Protein AF-Q4W573-F1 (afdb_monomer_lite)

Secondary structure (DSSP, 8-state):
--EEEE---TT-HHHHHHHHHHTT--TTT-EEEE-S--SSSSTTHHHHHHHHHHTTTTEEE---HHHHHHHHHHTTSSPPPTT---HHHHTSTTHHHHHHHHHTS-SEEEETTEEEESS---TT--HHHHHHHHHHHHHHHHSTTHHHHHHHH--S---S--TT--HHHHHHHHHHHHHH--EEETT-PEESS--S-GGG--TTEEEGGG-SS-TTS-STT-EEE-----S---PPP--------------------------HHHHHHHHHHHHHH--TTHHHHHHHHHHHHHHHHHHHHHTHHHHHHHHHHT-S-HHHHHHHHHHHHHHHHHHHHHHGGG--PPPHHHHHHHHHHHHHHHHHHHHHHHHHH-TT--HHHHHHHHHHHHTT------S--TTS-HHHHHHHHHHHHHHHHHHHHHHHHHHHHH--TTHHHHHHHSTT--TTS-SHHHHHHHHHHHHHHHHHHHHHHHHHHHHTT--HHHHHHHHHHHHHT----SSTTGGGGG--HHHHHHHHHHHHHHHS-HHHHHHHHHHT-THHHHHSHHHHHHHHHHHHHHHHHHHHHHHTTSSS-HHHHHHHHHHHHHHHHTT----SS-GGGS-HHHHHHHHHHHHHSSPTTSS--SS-HHHHHHHHHHHHHHHHHHH-TT-----EETTEEPPHHHHHHHHHHHHHHHHHHHHHHHHHHHTT--HHHHHHHHHHHHHT----SGGGSTT--STTS-HHHHHHHHHHHHHHHTTTHHHHGGGSHHHH--

InterPro domains:
  IPR003445 Cation transporter [PF02386] (343-764)
  IPR004617 Bis(5'-nucleosyl)-tetraphosphatase, symmetrical [TIGR00668] (1-213)
  IPR004617 Bis(5'-nucleosyl)-tetraphosphatase, symmetrical [cd07422] (3-218)
  IPR004843 Calcineurin-like, phosphoesterase domain [PF00149] (5-152)
  IPR029052 Metallo-dependent phosphatase-like [G3DSA:3.60.21.10] (1-255)
  IPR029052 Metallo-dependent phosphatase-like [SSF56300] (1-209)

Organism: Neisseria meningitidis serogroup B (strain ATCC BAA-335 / MC58) (NCBI:txid122586)

Sequence (766 aa):
MAHYAIGDIQGCFDELTALLGKIGFNHGTDTLWLTGDIVNRGPKSLETLQFCIRHENSVQIVLGNHDLHLLAVGCGEGAPKRSDTIEPILKHPDGKKMLDWLRAQPLLIREGSRVMVHAGILPQWRITKAESLAREAEAELRGKKYVKFFSKMYGNKPAAWDEGLKGYARLRFIVNAFTRMRALTFKNELDFDYKSTVKKMPPYLRPWFKAPDRQNLDAHHLRTLVLAGLHECRQRHLAGHRRAVGRTADRRQPRNGRNYPSPSRRRHRLEKLRKITDRPTMHKILPIAHVLSRLGMLFSFILLIPAALSYAFSDGAYTAFATTATVTLSGSCIVRLATLRFRRELRPRDGFTLVLMLWLAFAAMAAMPMYLYFPNMGFTDAFFESMSGLTTTGATVIPHVDGLAPSVNFWRHMLNWLGGMGIIVLAVAILPMLGVGGTQLFKAEIPGIDKESKMSPRISQVAKKLWFGYTLITILAAACLHFAGMGWFDAVCHAMATLSLGGFSTHDASIAYYNSPLIEAVIIVFTIVGGINFANHFAALNSRSLKTYWKDEECRTMLLLLSGSILAAALYLWHTGYYAGFTESLRYTAFNFVSIGLANGLANTDFAQWPLLISLWMFFLANILANSGSTGGGIKTIRALVLFKFSLREMMVLLHPKAVRTVKISGKAIPDRLALTVMSFIFIYFMTVVLFSFLLMASGMEFTTAFTAVIACITNAGPGLGEVGPAGNYAGLDVMQKWICVTAMLLGRLEIFTVFILFTPAYWKK

Structure (mmCIF, N/CA/C/O backbone):
data_AF-Q4W573-F1
#
_entry.id   AF-Q4W573-F1
#
loop_
_atom_site.group_PDB
_atom_site.id
_atom_site.type_symbol
_atom_site.label_atom_id
_atom_site.label_alt_id
_atom_site.label_comp_id
_atom_site.label_asym_id
_atom_site.label_entity_id
_atom_site.label_seq_id
_atom_site.pdbx_PDB_ins_code
_atom_site.Cartn_x
_atom_site.Cartn_y
_atom_site.Cartn_z
_atom_site.occupancy
_atom_site.B_iso_or_equiv
_atom_site.auth_seq_id
_atom_site.auth_comp_id
_atom_site.auth_asym_id
_atom_site.auth_atom_id
_atom_site.pdbx_PDB_model_num
ATOM 1 N N . MET A 1 1 ? -43.310 11.179 32.235 1.00 71.56 1 MET A N 1
ATOM 2 C CA . MET A 1 1 ? -42.672 10.196 33.125 1.00 71.56 1 MET A CA 1
ATOM 3 C C . MET A 1 1 ? -42.118 9.067 32.274 1.00 71.56 1 MET A C 1
ATOM 5 O O . MET A 1 1 ? -42.880 8.219 31.814 1.00 71.56 1 MET A O 1
ATOM 9 N N . ALA A 1 2 ? -40.828 9.115 31.951 1.00 83.12 2 ALA A N 1
ATOM 10 C CA . ALA A 1 2 ? -40.151 8.063 31.200 1.00 83.12 2 ALA A CA 1
ATOM 11 C C . ALA A 1 2 ? -39.415 7.111 32.157 1.00 83.12 2 ALA A C 1
ATOM 13 O O . ALA A 1 2 ? -38.849 7.541 33.160 1.00 83.12 2 ALA A O 1
ATOM 14 N N . HIS A 1 3 ? -39.414 5.812 31.838 1.00 84.94 3 HIS A N 1
ATOM 15 C CA . HIS A 1 3 ? -38.576 4.823 32.520 1.00 84.94 3 HIS A CA 1
ATOM 16 C C . HIS A 1 3 ? -37.403 4.464 31.611 1.00 84.94 3 HIS A C 1
ATOM 18 O O . HIS A 1 3 ? -37.605 3.922 30.520 1.00 84.94 3 HIS A O 1
ATOM 24 N N . TYR A 1 4 ? -36.187 4.742 32.064 1.00 89.88 4 TYR A N 1
ATOM 25 C CA . TYR A 1 4 ? -34.957 4.396 31.361 1.00 89.88 4 TYR A CA 1
ATOM 26 C C . TYR A 1 4 ? -34.283 3.224 32.049 1.00 89.88 4 TYR A C 1
ATOM 28 O O . TYR A 1 4 ? -34.214 3.195 33.269 1.00 89.88 4 TYR A O 1
ATOM 36 N N . ALA A 1 5 ? -33.741 2.287 31.278 1.00 89.75 5 ALA A N 1
ATOM 37 C CA . ALA A 1 5 ? -32.937 1.197 31.812 1.00 89.75 5 ALA A CA 1
ATOM 38 C C . ALA A 1 5 ? -31.537 1.222 31.200 1.00 89.75 5 ALA A C 1
ATOM 40 O O . ALA A 1 5 ? -31.396 1.238 29.975 1.00 89.75 5 ALA A O 1
ATOM 41 N N . ILE A 1 6 ? -30.511 1.237 32.049 1.00 89.81 6 ILE A N 1
ATOM 42 C CA . ILE A 1 6 ? -29.102 1.338 31.659 1.00 89.81 6 ILE A CA 1
ATOM 43 C C . ILE A 1 6 ? -28.318 0.250 32.395 1.00 89.81 6 ILE A C 1
ATOM 45 O O . ILE A 1 6 ? -28.469 0.077 33.600 1.00 89.81 6 ILE A O 1
ATOM 49 N N . GLY A 1 7 ? -27.478 -0.485 31.673 1.00 87.31 7 GLY A N 1
ATOM 50 C CA . GLY A 1 7 ? -26.646 -1.550 32.234 1.00 87.31 7 GLY A CA 1
ATOM 51 C C . GLY A 1 7 ? -25.162 -1.345 31.984 1.00 87.31 7 GLY A C 1
ATOM 52 O O . GLY A 1 7 ? -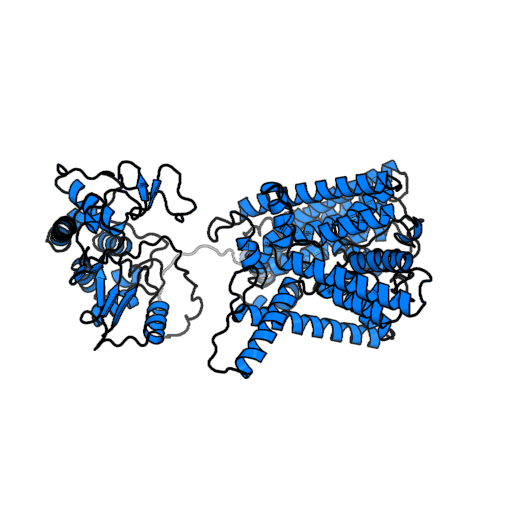24.787 -0.514 31.157 1.00 87.31 7 GLY A O 1
ATOM 53 N N . ASP A 1 8 ? -24.334 -2.128 32.681 1.00 79.19 8 ASP A N 1
ATOM 54 C CA . ASP A 1 8 ? -22.877 -2.187 32.496 1.00 79.19 8 ASP A CA 1
ATOM 55 C C . ASP A 1 8 ? -22.180 -0.813 32.600 1.00 79.19 8 ASP A C 1
ATOM 57 O O . ASP A 1 8 ? -21.261 -0.503 31.835 1.00 79.19 8 ASP A O 1
ATOM 61 N N . ILE A 1 9 ? -22.597 0.020 33.566 1.00 89.88 9 ILE A N 1
ATOM 62 C CA . ILE A 1 9 ? -21.967 1.332 33.799 1.00 89.88 9 ILE A CA 1
ATOM 63 C C . ILE A 1 9 ? -20.509 1.152 34.217 1.00 89.88 9 ILE A C 1
ATOM 65 O O . ILE A 1 9 ? -19.642 1.874 33.734 1.00 89.88 9 ILE A O 1
ATOM 69 N N . GLN A 1 10 ? -20.227 0.190 35.097 1.00 91.50 10 GLN A N 1
ATOM 70 C CA . GLN A 1 10 ? -18.878 -0.238 35.458 1.00 91.50 10 GLN A CA 1
ATOM 71 C C . GLN A 1 10 ? -17.980 0.945 35.852 1.00 91.50 10 GLN A C 1
ATOM 73 O O . GLN A 1 10 ? -16.850 1.046 35.394 1.00 91.50 10 GLN A O 1
ATOM 78 N N . GLY A 1 11 ? -18.477 1.905 36.640 1.00 90.38 11 GLY A N 1
ATOM 79 C CA . GLY A 1 11 ? -17.713 3.090 37.052 1.00 90.38 11 GLY A CA 1
ATOM 80 C C . GLY A 1 11 ? -17.414 4.129 35.953 1.00 90.38 11 GLY A C 1
ATOM 81 O O . GLY A 1 11 ? -16.533 4.971 36.145 1.00 90.38 11 GLY A O 1
ATOM 82 N N . CYS A 1 12 ? -18.096 4.089 34.804 1.00 92.25 12 CYS A N 1
ATOM 83 C CA . CYS A 1 12 ? -18.026 5.093 33.731 1.00 92.25 12 CYS A CA 1
ATOM 84 C C . CYS A 1 12 ? -18.983 6.275 33.986 1.00 92.25 12 CYS A C 1
ATOM 86 O O . CYS A 1 12 ? -19.963 6.486 33.268 1.00 92.25 12 CYS A O 1
ATOM 88 N N . PHE A 1 13 ? -18.713 7.041 35.049 1.00 94.75 13 PHE A N 1
ATOM 89 C CA . PHE A 1 13 ? -19.580 8.139 35.496 1.00 94.75 13 PHE A CA 1
ATOM 90 C C . PHE A 1 13 ? -19.759 9.262 34.458 1.00 94.75 13 PHE A C 1
ATOM 92 O O . PHE A 1 13 ? -20.852 9.817 34.319 1.00 94.75 13 PHE A O 1
ATOM 99 N N . ASP A 1 14 ? -18.698 9.599 33.719 1.00 91.31 14 ASP A N 1
ATOM 100 C CA . ASP A 1 14 ? -18.739 10.683 32.730 1.00 91.31 14 ASP A CA 1
ATOM 101 C C . ASP A 1 14 ? -19.651 10.311 31.556 1.00 91.31 14 ASP A C 1
ATOM 103 O O . ASP A 1 14 ? -20.460 11.120 31.102 1.00 91.31 14 ASP A O 1
ATOM 107 N N . GLU A 1 15 ? -19.563 9.063 31.096 1.00 93.38 15 GLU A N 1
ATOM 108 C CA . GLU A 1 15 ? -20.414 8.519 30.046 1.00 93.38 15 GLU A CA 1
ATOM 109 C C . GLU A 1 15 ? -21.872 8.413 30.490 1.00 93.38 15 GLU A C 1
ATOM 111 O O . GLU A 1 15 ? -22.762 8.755 29.709 1.00 93.38 15 GLU A O 1
ATOM 116 N N . LEU A 1 16 ? -22.122 7.992 31.737 1.00 92.56 16 LEU A N 1
ATOM 117 C CA . LEU A 1 16 ? -23.467 7.982 32.310 1.00 92.56 16 LEU A CA 1
ATOM 118 C C . LEU A 1 16 ? -24.056 9.397 32.314 1.00 92.56 16 LEU A C 1
ATOM 120 O O . LEU A 1 16 ? -25.148 9.608 31.798 1.00 92.56 16 LEU A O 1
ATOM 124 N N . THR A 1 17 ? -23.312 10.382 32.816 1.00 93.06 17 THR A N 1
ATOM 125 C CA . THR A 1 17 ? -23.775 11.777 32.886 1.00 93.06 17 THR A CA 1
ATOM 126 C C . THR A 1 17 ? -24.030 12.357 31.493 1.00 93.06 17 THR A C 1
ATOM 128 O O . THR A 1 17 ? -25.060 12.988 31.260 1.00 93.06 17 THR A O 1
ATOM 131 N N . ALA A 1 18 ? -23.140 12.096 30.532 1.00 92.19 18 ALA A N 1
ATOM 132 C CA . ALA A 1 18 ? -23.324 12.521 29.146 1.00 92.19 18 ALA A CA 1
ATOM 133 C C . ALA A 1 18 ? -24.553 11.865 28.492 1.00 92.19 18 ALA A C 1
ATOM 135 O O . ALA A 1 18 ? -25.269 12.516 27.729 1.00 92.19 18 ALA A O 1
ATOM 136 N N . LEU A 1 19 ? -24.817 10.589 28.793 1.00 92.38 19 LEU A N 1
ATOM 137 C CA . LEU A 1 19 ? -25.999 9.876 28.314 1.00 92.38 19 LEU A CA 1
ATOM 138 C C . LEU A 1 19 ? -27.283 10.463 28.907 1.00 92.38 19 LEU A C 1
ATOM 140 O O . LEU A 1 19 ? -28.209 10.744 28.149 1.00 92.38 19 LEU A O 1
ATOM 144 N N . LEU A 1 20 ? -27.313 10.705 30.221 1.00 92.31 20 LEU A N 1
ATOM 145 C CA . LEU A 1 20 ? -28.444 11.336 30.906 1.00 92.31 20 LEU A CA 1
ATOM 146 C C . LEU A 1 20 ? -28.722 12.744 30.360 1.00 92.31 20 LEU A C 1
ATOM 148 O O . LEU A 1 20 ? -29.874 13.080 30.093 1.00 92.31 20 LEU A O 1
ATOM 152 N N . GLY A 1 21 ? -27.674 13.530 30.087 1.00 92.19 21 GLY A N 1
ATOM 153 C CA . GLY A 1 21 ? -27.809 14.834 29.434 1.00 92.19 21 GLY A CA 1
ATOM 154 C C . GLY A 1 21 ? -28.372 14.734 28.014 1.00 92.19 21 GLY A C 1
ATOM 155 O O . GLY A 1 21 ? -29.228 15.524 27.627 1.00 92.19 21 GLY A O 1
ATOM 156 N N . LYS A 1 22 ? -27.954 13.724 27.241 1.00 91.75 22 LYS A N 1
ATOM 157 C CA . LYS A 1 22 ? -28.434 13.512 25.868 1.00 91.75 22 LYS A CA 1
ATOM 158 C C . LYS A 1 22 ? -29.906 13.103 25.799 1.00 91.75 22 LYS A C 1
ATOM 160 O O . LYS A 1 22 ? -30.584 13.478 24.847 1.00 91.75 22 LYS A O 1
ATOM 165 N N . ILE A 1 23 ? -30.383 12.316 26.763 1.00 91.31 23 ILE A N 1
ATOM 166 C CA . ILE A 1 23 ? -31.796 11.910 26.834 1.00 91.31 23 ILE A CA 1
ATOM 167 C C . ILE A 1 23 ? -32.666 12.934 27.574 1.00 91.31 23 ILE A C 1
ATOM 169 O O . ILE A 1 23 ? -33.871 12.733 27.665 1.00 91.31 23 ILE A O 1
ATOM 173 N N . GLY A 1 24 ? -32.071 14.015 28.094 1.00 90.00 24 GLY A N 1
ATOM 174 C CA . GLY A 1 24 ? -32.787 15.029 28.865 1.00 90.00 24 GLY A CA 1
ATOM 175 C C . GLY A 1 24 ? -33.394 14.480 30.158 1.00 90.00 24 GLY A C 1
ATOM 176 O O . GLY A 1 24 ? -34.497 14.881 30.514 1.00 90.00 24 GLY A O 1
ATOM 177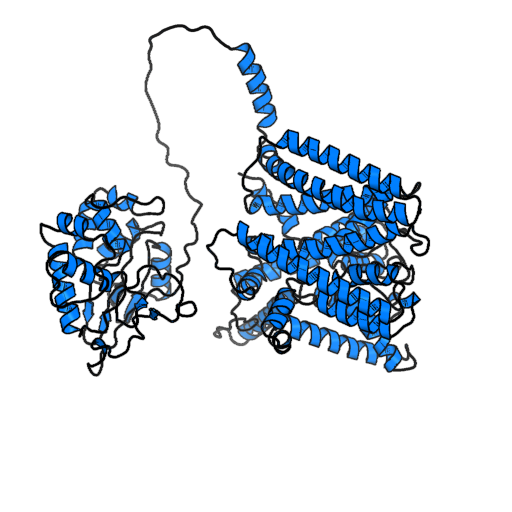 N N . PHE A 1 25 ? -32.710 13.543 30.827 1.00 91.12 25 PHE A N 1
ATOM 178 C CA . PHE A 1 25 ? -33.227 12.876 32.024 1.00 91.12 25 PHE A CA 1
ATOM 179 C C . PHE A 1 25 ? -33.528 13.877 33.140 1.00 91.12 25 PHE A C 1
ATOM 181 O O . PHE A 1 25 ? -32.653 14.653 33.536 1.00 91.12 25 PHE A O 1
ATOM 188 N N . ASN A 1 26 ? -34.743 13.821 33.685 1.00 89.81 26 ASN A N 1
ATOM 189 C CA . ASN A 1 26 ? -35.168 14.707 34.760 1.00 89.81 26 ASN A CA 1
ATOM 190 C C . ASN A 1 26 ? -35.461 13.929 36.052 1.00 89.81 26 ASN A C 1
ATOM 192 O O . ASN A 1 26 ? -36.466 13.230 36.156 1.00 89.81 26 ASN A O 1
ATOM 196 N N . HIS A 1 27 ? -34.631 14.136 37.077 1.00 83.81 27 HIS A N 1
ATOM 197 C CA . HIS A 1 27 ? -34.733 13.477 38.386 1.00 83.81 27 HIS A CA 1
ATOM 198 C C . HIS A 1 27 ? -36.087 13.632 39.101 1.00 83.81 27 HIS A C 1
ATOM 200 O O . HIS A 1 27 ? -36.413 12.806 39.946 1.00 83.81 27 HIS A O 1
ATOM 206 N N . GLY A 1 28 ? -36.867 14.677 38.810 1.00 79.44 28 GLY A N 1
ATOM 207 C CA . GLY A 1 28 ? -38.169 14.897 39.447 1.00 79.44 28 GLY A CA 1
ATOM 208 C C . GLY A 1 28 ? -39.335 14.193 38.753 1.00 79.44 28 GLY A C 1
ATOM 209 O O . GLY A 1 28 ? -40.414 14.100 39.330 1.00 79.44 28 GLY A O 1
ATOM 210 N N . THR A 1 29 ? -39.148 13.725 37.515 1.00 87.25 29 THR A N 1
ATOM 211 C CA . THR A 1 29 ? -40.248 13.204 36.681 1.00 87.25 29 THR A CA 1
ATOM 212 C C . THR A 1 29 ? -39.926 11.912 35.946 1.00 87.25 29 THR A C 1
ATOM 214 O O . THR A 1 29 ? -40.838 11.318 35.388 1.00 87.25 29 THR A O 1
ATOM 217 N N . ASP A 1 30 ? -38.677 11.460 35.920 1.00 91.50 30 ASP A N 1
ATOM 218 C CA . ASP A 1 30 ? -38.275 10.229 35.248 1.00 91.50 30 ASP A CA 1
ATOM 219 C C . ASP A 1 30 ? -37.708 9.221 36.248 1.00 91.50 30 ASP A C 1
ATOM 221 O O . ASP A 1 30 ? -37.203 9.571 37.316 1.00 91.50 30 ASP A O 1
ATOM 225 N N . THR A 1 31 ? -37.770 7.943 35.880 1.00 91.38 31 THR A N 1
ATOM 226 C CA . THR A 1 31 ? -37.222 6.840 36.674 1.00 91.38 31 THR A CA 1
ATOM 227 C C . THR A 1 31 ? -36.099 6.159 35.904 1.00 91.38 31 THR A C 1
ATOM 229 O O . THR A 1 31 ? -36.256 5.788 34.740 1.00 91.38 31 THR A O 1
ATOM 232 N N . LEU A 1 32 ? -34.957 5.975 36.557 1.00 92.81 32 LEU A N 1
ATOM 233 C CA . LEU A 1 32 ? -33.779 5.315 36.019 1.00 92.81 32 LEU A CA 1
ATOM 234 C C . LEU A 1 32 ? -33.571 3.966 36.705 1.00 92.81 32 LEU A C 1
ATOM 236 O O . LEU A 1 32 ? -33.419 3.881 37.916 1.00 92.81 32 LEU A O 1
ATOM 240 N N . TRP A 1 33 ? -33.532 2.911 35.910 1.00 93.19 33 TRP A N 1
ATOM 241 C CA . TRP A 1 33 ? -33.279 1.539 36.314 1.00 93.19 33 TRP A CA 1
ATOM 242 C C . TRP A 1 33 ? -31.851 1.150 35.928 1.00 93.19 33 TRP A C 1
ATOM 244 O O . TRP A 1 33 ? -31.521 1.095 34.742 1.00 93.19 33 TRP A O 1
ATOM 254 N N . LEU A 1 34 ? -30.992 0.885 36.911 1.00 94.06 34 LEU A N 1
ATOM 255 C CA . LEU A 1 34 ? -29.622 0.435 36.674 1.00 94.06 34 LEU A CA 1
ATOM 256 C C . LEU A 1 34 ? -29.520 -1.075 36.862 1.00 94.06 34 LEU A C 1
ATOM 258 O O . LEU A 1 34 ? -29.745 -1.599 37.956 1.00 94.06 34 LEU A O 1
ATOM 262 N N . THR A 1 35 ? -29.153 -1.786 35.797 1.00 91.19 35 THR A N 1
ATOM 263 C CA . THR A 1 35 ? -29.101 -3.254 35.792 1.00 91.19 35 THR A CA 1
ATOM 264 C C . THR A 1 35 ? -27.800 -3.784 36.399 1.00 91.19 35 THR A C 1
ATOM 266 O O . THR A 1 35 ? -27.161 -4.641 35.800 1.00 91.19 35 THR A O 1
ATOM 269 N N . GLY A 1 36 ? -27.381 -3.270 37.557 1.00 89.12 36 GLY A N 1
ATOM 270 C CA . GLY A 1 36 ? -26.175 -3.690 38.279 1.00 89.12 36 GLY A CA 1
ATOM 271 C C . GLY A 1 36 ? -24.851 -3.404 37.576 1.00 89.12 36 GLY A C 1
ATOM 272 O O . GLY A 1 36 ? -24.804 -2.786 36.511 1.00 89.12 36 GLY A O 1
ATOM 273 N N . ASP A 1 37 ? -23.767 -3.844 38.214 1.00 93.19 37 ASP A N 1
ATOM 274 C CA . ASP A 1 37 ? -22.385 -3.538 37.839 1.00 93.19 37 ASP A CA 1
ATOM 275 C C . ASP A 1 37 ? -22.169 -2.027 37.700 1.00 93.19 37 ASP A C 1
ATOM 277 O O . ASP A 1 37 ? -21.661 -1.527 36.695 1.00 93.19 37 ASP A O 1
ATOM 281 N N . ILE A 1 38 ? -22.583 -1.272 38.720 1.00 93.62 38 ILE A N 1
ATOM 282 C CA . ILE A 1 38 ? -22.420 0.187 38.742 1.00 93.62 38 ILE A CA 1
ATOM 283 C C . ILE A 1 38 ? -20.979 0.592 39.071 1.00 93.62 38 ILE A C 1
ATOM 285 O O . ILE A 1 38 ? -20.540 1.687 38.720 1.00 93.62 38 ILE A O 1
ATOM 289 N N . VAL A 1 39 ? -20.211 -0.304 39.692 1.00 93.06 39 VAL A N 1
ATOM 290 C CA . VAL A 1 39 ? -18.805 -0.097 40.060 1.00 93.06 39 VAL A CA 1
ATOM 291 C C . VAL A 1 39 ? -17.872 -1.068 39.342 1.00 93.06 39 VAL A C 1
ATOM 293 O O . VAL A 1 39 ? -18.290 -2.078 38.779 1.00 93.06 39 VAL A O 1
ATOM 296 N N . ASN A 1 40 ? -16.574 -0.789 39.478 1.00 83.06 40 ASN A N 1
ATO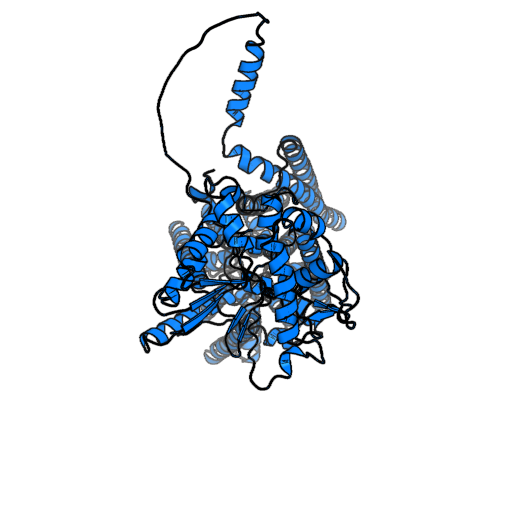M 297 C CA . ASN A 1 40 ? -15.451 -1.612 39.043 1.00 83.06 40 ASN A CA 1
ATOM 298 C C . ASN A 1 40 ? -15.211 -1.593 37.516 1.00 83.06 40 ASN A C 1
ATOM 300 O O . ASN A 1 40 ? -16.131 -1.422 36.732 1.00 83.06 40 ASN A O 1
ATOM 304 N N . ARG A 1 41 ? -13.953 -1.782 37.089 1.00 85.56 41 ARG A N 1
ATOM 305 C CA . ARG A 1 41 ? -13.383 -1.561 35.737 1.00 85.56 41 ARG A CA 1
ATOM 306 C C . ARG A 1 41 ? -13.165 -0.095 35.359 1.00 85.56 41 ARG A C 1
ATOM 308 O O . ARG A 1 41 ? -12.068 0.258 34.945 1.00 85.56 41 ARG A O 1
ATOM 315 N N . GLY A 1 42 ? -14.177 0.758 35.480 1.00 86.88 42 GLY A N 1
ATOM 316 C CA . GLY A 1 42 ? -14.123 2.157 35.032 1.00 86.88 42 GLY A CA 1
ATOM 317 C C . GLY A 1 42 ? -13.515 3.095 36.062 1.00 86.88 42 GLY A C 1
ATOM 318 O O . GLY A 1 42 ? -13.491 2.781 37.253 1.00 86.88 42 GLY A O 1
ATOM 319 N N . PRO A 1 43 ? -12.991 4.251 35.628 1.00 88.62 43 PRO A N 1
ATOM 320 C CA . PRO A 1 43 ? -12.119 5.080 36.454 1.00 88.62 43 PRO A CA 1
ATOM 321 C C . PRO A 1 43 ? -12.832 5.791 37.615 1.00 88.62 43 PRO A C 1
ATOM 323 O O . PRO A 1 43 ? -12.148 6.221 38.539 1.00 88.62 43 PRO A O 1
ATOM 326 N N . LYS A 1 44 ? -14.166 5.917 37.577 1.00 94.81 44 LYS A N 1
ATOM 327 C CA . LYS A 1 44 ? -14.975 6.757 38.477 1.00 94.81 44 LYS A CA 1
ATOM 328 C C . LYS A 1 44 ? -16.061 5.962 39.215 1.00 94.81 44 LYS A C 1
ATOM 330 O O . LYS A 1 44 ? -17.247 6.307 39.215 1.00 94.81 44 LYS A O 1
ATOM 335 N N . SER A 1 45 ? -15.663 4.839 39.819 1.00 95.19 45 SER A N 1
ATOM 336 C CA . SER A 1 45 ? -16.581 3.973 40.582 1.00 95.19 45 SER A CA 1
ATOM 337 C C . SER A 1 45 ? -17.170 4.674 41.810 1.00 95.19 45 SER A C 1
ATOM 339 O O . SER A 1 45 ? -18.342 4.471 42.118 1.00 95.19 45 SER A O 1
ATOM 341 N N . LEU A 1 46 ? -16.380 5.508 42.497 1.00 96.12 46 LEU A N 1
ATOM 342 C CA . LEU A 1 46 ? -16.835 6.253 43.673 1.00 96.12 46 LEU A CA 1
ATOM 343 C C . LEU A 1 46 ? -17.933 7.252 43.301 1.00 96.12 46 LEU A C 1
ATOM 345 O O . LEU A 1 46 ? -18.987 7.271 43.927 1.00 96.12 46 LEU A O 1
ATOM 349 N N . GLU A 1 47 ? -17.708 8.034 42.251 1.00 97.00 47 GLU A N 1
ATOM 350 C CA . GLU A 1 47 ? -18.640 9.046 41.766 1.00 97.00 47 GLU A CA 1
ATOM 351 C C . GLU A 1 47 ? -19.933 8.407 41.254 1.00 97.00 47 GLU A C 1
ATOM 353 O O . GLU A 1 47 ? -21.021 8.906 41.535 1.00 97.00 47 GLU A O 1
ATOM 358 N N . THR A 1 48 ? -19.826 7.260 40.574 1.00 96.12 48 THR A N 1
ATOM 359 C CA . THR A 1 48 ? -20.999 6.499 40.120 1.00 96.12 48 THR A CA 1
ATOM 360 C C . THR A 1 48 ? -21.847 6.027 41.304 1.00 96.12 48 THR A C 1
ATOM 362 O O . THR A 1 48 ? -23.066 6.203 41.298 1.00 96.12 48 THR A O 1
ATOM 365 N N . LEU A 1 49 ? -21.219 5.476 42.348 1.00 96.12 49 LEU A N 1
ATOM 366 C CA . LEU A 1 49 ? -21.927 5.024 43.547 1.00 96.12 49 LEU A CA 1
ATOM 367 C C . LEU A 1 49 ? -22.568 6.196 44.306 1.00 96.12 49 LEU A C 1
ATOM 369 O O . LEU A 1 49 ? -23.739 6.130 44.671 1.00 96.12 49 LEU A O 1
ATOM 373 N N . GLN A 1 50 ? -21.836 7.298 44.485 1.00 96.56 50 GLN A N 1
ATOM 374 C CA . GLN A 1 50 ? -22.353 8.516 45.114 1.00 96.56 50 GLN A CA 1
ATOM 375 C C . GLN A 1 50 ? -23.530 9.120 44.341 1.00 96.56 50 GLN A C 1
ATOM 377 O O . GLN A 1 50 ? -24.472 9.618 44.954 1.00 96.56 50 GLN A O 1
ATOM 382 N N . PHE A 1 51 ? -23.498 9.070 43.007 1.00 95.19 51 PHE A N 1
ATOM 383 C CA . PHE A 1 51 ? -24.610 9.512 42.171 1.00 95.19 51 PHE A CA 1
ATOM 384 C C . PHE A 1 51 ? -25.872 8.684 42.417 1.00 95.19 51 PHE A C 1
ATOM 386 O O . PHE A 1 51 ? -26.943 9.270 42.569 1.00 95.19 51 PHE A O 1
ATOM 393 N N . CYS A 1 52 ? -25.743 7.356 42.496 1.00 94.88 52 CYS A N 1
ATOM 394 C CA . CYS A 1 52 ? -26.878 6.472 42.764 1.00 94.88 52 CYS A CA 1
ATOM 395 C C . CYS A 1 52 ? -27.485 6.750 44.146 1.00 94.88 52 CYS A C 1
ATOM 397 O O . CYS A 1 52 ? -28.696 6.893 44.256 1.00 94.88 52 CYS A O 1
ATOM 399 N N . ILE A 1 53 ? -26.640 6.913 45.172 1.00 95.38 53 ILE A N 1
ATOM 400 C CA . ILE A 1 53 ? -27.075 7.231 46.542 1.00 95.38 53 ILE A CA 1
ATOM 401 C C . ILE A 1 53 ? -27.794 8.585 46.592 1.00 95.38 53 ILE A C 1
ATOM 403 O O . ILE A 1 53 ? -28.855 8.708 47.191 1.00 95.38 53 ILE A O 1
ATOM 407 N N . ARG A 1 54 ? -27.238 9.617 45.944 1.00 94.50 54 ARG A N 1
ATOM 408 C CA . ARG A 1 54 ? -27.802 10.978 45.974 1.00 94.50 54 ARG A CA 1
ATOM 409 C C . ARG A 1 54 ? -29.191 11.070 45.337 1.00 94.50 54 ARG A C 1
ATOM 411 O O . ARG A 1 54 ? -29.961 11.950 45.705 1.00 94.50 54 ARG A O 1
ATOM 418 N N . HIS A 1 55 ? -29.494 10.203 44.375 1.00 93.19 55 HIS A N 1
ATOM 419 C CA . HIS A 1 55 ? -30.724 10.265 43.586 1.00 93.19 55 HIS A CA 1
ATOM 420 C C . HIS A 1 55 ? -31.617 9.037 43.796 1.00 93.19 55 HIS A C 1
ATOM 422 O O . HIS A 1 55 ? -32.357 8.667 42.888 1.00 93.19 55 HIS A O 1
ATOM 428 N N . GLU A 1 56 ? -31.585 8.428 44.984 1.00 90.75 56 GLU A N 1
ATOM 429 C CA . GLU A 1 56 ? -32.323 7.198 45.315 1.00 90.75 56 GLU A CA 1
ATOM 430 C C . GLU A 1 56 ? -33.837 7.259 45.028 1.00 90.75 56 GLU A C 1
ATOM 432 O O . GLU A 1 56 ? -34.441 6.247 44.690 1.00 90.75 56 GLU A O 1
ATOM 437 N N . ASN A 1 57 ? -34.443 8.452 45.048 1.00 89.69 57 ASN A N 1
ATOM 438 C CA . ASN A 1 57 ? -35.859 8.643 44.705 1.00 89.69 57 ASN A CA 1
ATOM 439 C C . ASN A 1 57 ? -36.173 8.439 43.211 1.00 89.69 57 ASN A C 1
ATOM 441 O O . ASN A 1 57 ? -37.312 8.156 42.855 1.00 89.69 57 ASN A O 1
ATOM 445 N N . SER A 1 58 ? -35.182 8.609 42.332 1.00 91.94 58 SER A N 1
ATOM 446 C CA . SER A 1 58 ? -35.338 8.499 40.871 1.00 91.94 58 SER A CA 1
ATOM 447 C C . SER A 1 58 ? -34.478 7.399 40.256 1.00 91.94 58 SER A C 1
ATOM 449 O O . SER A 1 58 ? -34.672 7.065 39.090 1.00 91.94 58 SER A O 1
ATOM 451 N N . VAL A 1 59 ? -33.548 6.814 41.016 1.00 93.25 59 VAL A N 1
ATOM 452 C CA . VAL A 1 59 ? -32.617 5.779 40.558 1.00 93.25 59 VAL A CA 1
ATOM 453 C C . VAL A 1 59 ? -32.837 4.500 41.358 1.00 93.25 59 VAL A C 1
ATOM 455 O O . VAL A 1 59 ? -32.546 4.439 42.548 1.00 93.25 59 VAL A O 1
ATOM 458 N N . GLN A 1 60 ? -33.303 3.457 40.681 1.00 93.50 60 GLN A N 1
ATOM 459 C CA . GLN A 1 60 ? -33.465 2.115 41.231 1.00 93.50 60 GLN A CA 1
ATOM 460 C C . GLN A 1 60 ? -32.397 1.194 40.653 1.00 93.50 60 GLN A C 1
ATOM 462 O O . GLN A 1 60 ? -32.158 1.207 39.444 1.00 93.50 60 GLN A O 1
ATOM 467 N N . ILE A 1 61 ? -31.763 0.375 41.490 1.00 94.56 61 ILE A N 1
ATOM 468 C CA . ILE A 1 61 ? -30.679 -0.506 41.049 1.00 94.56 61 ILE A CA 1
ATOM 469 C C . ILE A 1 61 ? -30.915 -1.947 41.492 1.00 94.56 61 ILE A C 1
ATOM 471 O O . ILE A 1 61 ? -31.497 -2.189 42.546 1.00 94.56 61 ILE A O 1
ATOM 475 N N . VAL A 1 62 ? -30.432 -2.902 40.699 1.00 95.44 62 VAL A N 1
ATOM 476 C CA . VAL A 1 62 ? -30.250 -4.296 41.136 1.00 95.44 62 VAL A CA 1
ATOM 477 C C . VAL A 1 62 ? -28.770 -4.609 41.301 1.00 95.44 62 VAL A C 1
ATOM 479 O O . VAL A 1 62 ? -27.940 -4.035 40.605 1.00 95.44 62 VAL A O 1
ATOM 482 N N . LEU A 1 63 ? -28.427 -5.527 42.200 1.00 95.62 63 LEU A N 1
ATOM 483 C CA . LEU A 1 63 ? -27.043 -5.939 42.430 1.00 95.62 63 LEU A CA 1
ATOM 484 C C . LEU A 1 63 ? -26.481 -6.765 41.263 1.00 95.62 63 LEU A C 1
ATOM 486 O O . LEU A 1 63 ? -27.070 -7.769 40.859 1.00 95.62 63 LEU A O 1
ATOM 490 N N . GLY A 1 64 ? -25.308 -6.365 40.766 1.00 94.19 64 GLY A N 1
ATOM 491 C CA . GLY A 1 64 ? -24.491 -7.114 39.810 1.00 94.19 64 GLY A CA 1
ATOM 492 C C . GLY A 1 64 ? -23.313 -7.850 40.452 1.00 94.19 64 GLY A C 1
ATOM 493 O O . GLY A 1 64 ? -23.045 -7.751 41.655 1.00 94.19 64 GLY A O 1
ATOM 494 N N . ASN A 1 65 ? -22.576 -8.622 39.650 1.00 92.25 65 ASN A N 1
ATOM 495 C CA . ASN A 1 65 ? -21.458 -9.414 40.164 1.00 92.25 65 ASN A CA 1
ATOM 496 C C . ASN A 1 65 ? -20.246 -8.559 40.575 1.00 92.25 65 ASN A C 1
ATOM 498 O O . ASN A 1 65 ? -19.486 -8.964 41.457 1.00 92.25 65 ASN A O 1
ATOM 502 N N . HIS A 1 66 ? -20.028 -7.401 39.949 1.00 92.25 66 HIS A N 1
ATOM 503 C CA . HIS A 1 66 ? -18.973 -6.464 40.337 1.00 92.25 66 HIS A CA 1
ATOM 504 C C . HIS A 1 66 ? -19.336 -5.686 41.614 1.00 92.25 66 HIS A C 1
ATOM 506 O O . HIS A 1 66 ? -18.444 -5.416 42.423 1.00 92.25 66 HIS A O 1
ATOM 512 N N . ASP A 1 67 ? -20.622 -5.420 41.849 1.00 94.56 67 ASP A N 1
ATOM 513 C CA . ASP A 1 67 ? -21.116 -4.792 43.082 1.00 94.56 67 ASP A CA 1
ATOM 514 C C . ASP A 1 67 ? -20.931 -5.735 44.284 1.00 94.56 67 ASP A C 1
ATOM 516 O O . ASP A 1 67 ? -20.381 -5.355 45.319 1.00 94.56 67 ASP A O 1
ATOM 520 N N . LEU A 1 68 ? -21.291 -7.013 44.117 1.00 94.06 68 LEU A N 1
ATOM 521 C CA . LEU A 1 68 ? -21.049 -8.051 45.123 1.00 94.06 68 LEU A CA 1
ATOM 522 C C . LEU A 1 68 ? -19.553 -8.276 45.384 1.00 94.06 68 LEU A C 1
ATOM 524 O O . LEU A 1 68 ? -19.160 -8.552 46.517 1.00 94.06 68 LEU A O 1
ATOM 528 N N . HIS A 1 69 ? -18.705 -8.127 44.362 1.00 93.00 69 HIS A N 1
ATOM 529 C CA . HIS A 1 69 ? -17.255 -8.191 44.538 1.00 93.00 69 HIS A CA 1
ATOM 530 C C . HIS A 1 69 ? -16.730 -7.037 45.404 1.00 93.00 69 HIS A C 1
ATOM 532 O O . HIS A 1 69 ? -15.925 -7.286 46.301 1.00 93.00 69 HIS A O 1
ATOM 538 N N . LEU A 1 70 ? -17.212 -5.804 45.194 1.00 94.31 70 LEU A N 1
ATOM 539 C CA . LEU A 1 70 ? -16.890 -4.658 46.054 1.00 94.31 70 LEU A CA 1
ATOM 540 C C . LEU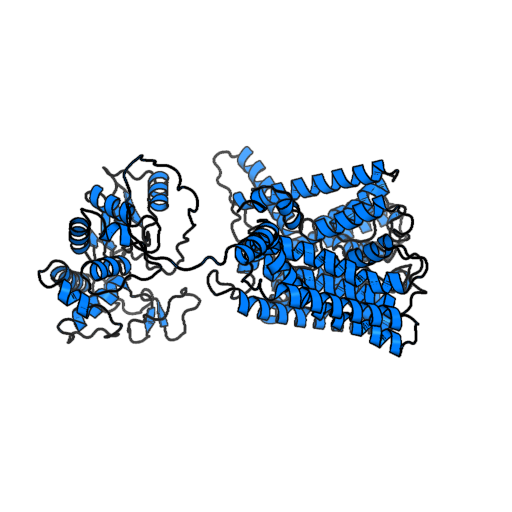 A 1 70 ? -17.283 -4.932 47.515 1.00 94.31 70 LEU A C 1
ATOM 542 O O . LEU A 1 70 ? -16.471 -4.705 48.410 1.00 94.31 70 LEU A O 1
ATOM 546 N N . LEU A 1 71 ? -18.493 -5.450 47.754 1.00 94.50 71 LEU A N 1
ATOM 547 C CA . LEU A 1 71 ? -18.966 -5.786 49.102 1.00 94.50 71 LEU A CA 1
ATOM 548 C C . LEU A 1 71 ? -18.092 -6.858 49.770 1.00 94.50 71 LEU A C 1
ATOM 550 O O . LEU A 1 71 ? -17.702 -6.698 50.926 1.00 94.50 71 LEU A O 1
ATOM 554 N N . ALA A 1 72 ? -17.726 -7.907 49.030 1.00 92.31 72 ALA A N 1
ATOM 555 C CA . ALA A 1 72 ? -16.875 -8.978 49.537 1.00 92.31 72 ALA A CA 1
ATOM 556 C C . ALA A 1 72 ? -15.457 -8.496 49.888 1.00 92.31 72 ALA A C 1
ATOM 558 O O . ALA A 1 72 ? -14.922 -8.860 50.933 1.00 92.31 72 ALA A O 1
ATOM 559 N N . VAL A 1 73 ? -14.847 -7.661 49.038 1.00 92.00 73 VAL A N 1
ATOM 560 C CA . VAL A 1 73 ? -13.539 -7.051 49.334 1.00 92.00 73 VAL A CA 1
ATOM 561 C C . VAL A 1 73 ? -13.656 -6.108 50.537 1.00 92.00 73 VAL A C 1
ATOM 563 O O . VAL A 1 73 ? -12.789 -6.114 51.407 1.00 92.00 73 VAL A O 1
ATOM 566 N N . GLY A 1 74 ? -14.750 -5.345 50.634 1.00 90.44 74 GLY A N 1
ATOM 567 C CA . GLY A 1 74 ? -15.006 -4.420 51.739 1.00 90.44 74 GLY A CA 1
ATOM 568 C C . GLY A 1 74 ? -15.160 -5.085 53.108 1.00 90.44 74 GLY A C 1
ATOM 569 O O . GLY A 1 74 ? -14.827 -4.463 54.114 1.00 90.44 74 GLY A O 1
ATOM 570 N N . CYS A 1 75 ? -15.604 -6.345 53.165 1.00 89.56 75 CYS A N 1
ATOM 571 C CA . CYS A 1 75 ? -15.669 -7.123 54.406 1.00 89.56 75 CYS A CA 1
ATOM 572 C C . CYS A 1 75 ? -14.484 -8.083 54.616 1.00 89.56 75 CYS A C 1
ATOM 574 O O . CYS A 1 75 ? -14.518 -8.877 55.552 1.00 89.56 75 CYS A O 1
ATOM 576 N N . GLY A 1 76 ? -13.450 -8.026 53.767 1.00 87.44 76 GLY A N 1
ATOM 577 C CA . GLY A 1 76 ? -12.236 -8.842 53.897 1.00 87.44 76 GLY A CA 1
ATOM 578 C C . GLY A 1 76 ? -12.333 -10.273 53.352 1.00 87.44 76 GLY A C 1
ATOM 579 O O . GLY A 1 76 ? -11.391 -11.041 53.508 1.00 87.44 76 GLY A O 1
ATOM 580 N N . GLU A 1 77 ? -13.423 -10.632 52.671 1.00 86.12 77 GLU A N 1
ATOM 581 C CA . GLU A 1 77 ? -13.684 -11.983 52.137 1.00 86.12 77 GLU A CA 1
ATOM 582 C C . GLU A 1 77 ? -13.347 -12.106 50.634 1.00 86.12 77 GLU A C 1
ATOM 584 O O . GLU A 1 77 ? -13.821 -12.995 49.925 1.00 86.12 77 GLU A O 1
ATOM 589 N N . GLY A 1 78 ? -12.520 -11.195 50.115 1.00 78.19 78 GLY A N 1
ATOM 590 C CA . GLY A 1 78 ? -12.032 -11.191 48.738 1.00 78.19 78 GLY A CA 1
ATOM 591 C C . GLY A 1 78 ? -10.767 -10.346 48.584 1.00 78.19 78 GLY A C 1
ATOM 592 O O . GLY A 1 78 ? -10.542 -9.408 49.344 1.00 78.19 78 GLY A O 1
ATOM 593 N N . ALA A 1 79 ? -9.941 -10.665 47.586 1.00 79.06 79 ALA A N 1
ATOM 594 C CA . ALA A 1 79 ? -8.734 -9.899 47.279 1.00 79.06 79 ALA A CA 1
ATOM 595 C C . ALA A 1 79 ? -8.991 -8.907 46.130 1.00 79.06 79 ALA A C 1
ATOM 597 O O . ALA A 1 79 ? -9.539 -9.323 45.100 1.00 79.06 79 ALA A O 1
ATOM 598 N N . PRO A 1 80 ? -8.568 -7.634 46.259 1.00 81.75 80 PRO A N 1
ATOM 599 C CA . PRO A 1 80 ? -8.626 -6.689 45.155 1.00 81.75 80 PRO A CA 1
ATOM 600 C C . PRO A 1 80 ? -7.693 -7.151 44.030 1.00 81.75 80 PRO A C 1
ATOM 602 O O . PRO A 1 80 ? -6.545 -7.546 44.251 1.00 81.75 80 PRO A O 1
ATOM 605 N N . LYS A 1 81 ? -8.182 -7.099 42.797 1.00 82.06 81 LYS A N 1
ATOM 606 C CA . LYS A 1 81 ? -7.412 -7.379 41.587 1.00 82.06 81 LYS A CA 1
ATOM 607 C C . LYS A 1 81 ? -6.717 -6.109 41.116 1.00 82.06 81 LYS A C 1
ATOM 609 O O . LYS A 1 81 ? -7.202 -4.999 41.296 1.00 82.06 81 LYS A O 1
ATOM 614 N N . ARG A 1 82 ? -5.601 -6.272 40.397 1.00 76.19 82 ARG A N 1
ATOM 615 C CA . ARG A 1 82 ? -4.822 -5.150 39.835 1.00 76.19 82 ARG A CA 1
ATOM 616 C C . ARG A 1 82 ? -5.632 -4.238 38.898 1.00 76.19 82 ARG A C 1
ATOM 618 O O . ARG A 1 82 ? -5.253 -3.091 38.696 1.00 76.19 82 ARG A O 1
ATOM 625 N N . SER A 1 83 ? -6.693 -4.761 38.289 1.00 78.31 83 SER A N 1
ATOM 626 C CA . SER A 1 83 ? -7.591 -4.027 37.393 1.00 78.31 83 SER A CA 1
ATOM 627 C C . SER A 1 83 ? -8.762 -3.349 38.104 1.00 78.31 83 SER A C 1
ATOM 629 O O . SER A 1 83 ? -9.554 -2.698 37.428 1.00 78.31 83 SER A O 1
ATOM 631 N N . ASP A 1 84 ? -8.931 -3.548 39.414 1.00 86.50 84 ASP A N 1
ATOM 632 C CA . ASP A 1 84 ? -10.098 -3.021 40.108 1.00 86.50 84 ASP A CA 1
ATOM 633 C C . ASP A 1 84 ? -9.968 -1.521 40.379 1.00 86.50 84 ASP A C 1
ATOM 635 O O . ASP A 1 84 ? -8.896 -1.006 40.693 1.00 86.50 84 ASP A O 1
ATOM 639 N N . THR A 1 85 ? -11.095 -0.818 40.306 1.00 89.88 85 THR A N 1
ATOM 640 C CA . THR A 1 85 ? -11.189 0.635 40.531 1.00 89.88 85 THR A CA 1
ATOM 641 C C . THR A 1 85 ? -11.998 0.981 41.785 1.00 89.88 85 THR A C 1
ATOM 643 O O . THR A 1 85 ? -12.567 2.063 41.903 1.00 89.88 85 THR A O 1
ATOM 646 N N . ILE A 1 86 ? -12.048 0.044 42.735 1.00 92.31 86 ILE A N 1
ATOM 647 C CA . ILE A 1 86 ? -12.864 0.109 43.957 1.00 92.31 86 ILE A CA 1
ATOM 648 C C . ILE A 1 86 ? -12.142 0.715 45.166 1.00 92.31 86 ILE A C 1
ATOM 650 O O . ILE A 1 86 ? -12.781 1.102 46.141 1.00 92.31 86 ILE A O 1
ATOM 654 N N . GLU A 1 87 ? -10.814 0.827 45.110 1.00 92.50 87 GLU A N 1
ATOM 655 C CA . GLU A 1 87 ? -9.990 1.347 46.207 1.00 92.50 87 GLU A CA 1
ATOM 656 C C . GLU A 1 87 ? -10.422 2.743 46.709 1.00 92.50 87 GLU A C 1
ATOM 658 O O . GLU A 1 87 ? -10.463 2.929 47.928 1.00 92.50 87 GLU A O 1
ATOM 663 N N . PRO A 1 88 ? -10.819 3.707 45.847 1.00 94.25 88 PRO A N 1
ATOM 664 C CA . PRO A 1 88 ? -11.328 4.998 46.312 1.00 94.25 88 PRO A CA 1
ATOM 665 C C . PRO A 1 88 ? -12.574 4.888 47.199 1.00 94.25 88 PRO A C 1
ATOM 667 O O . PRO A 1 88 ? -12.721 5.687 48.114 1.00 94.25 88 PRO A O 1
ATOM 670 N N . ILE A 1 89 ? -13.442 3.893 46.971 1.00 95.12 89 ILE A N 1
ATOM 671 C CA . ILE A 1 89 ? -14.639 3.653 47.794 1.00 95.12 89 ILE A CA 1
ATOM 672 C C . ILE A 1 89 ? -14.231 3.100 49.159 1.00 95.12 89 ILE A C 1
ATOM 674 O O . ILE A 1 89 ? -14.687 3.592 50.188 1.00 95.12 89 ILE A O 1
ATOM 678 N N . LEU A 1 90 ? -13.332 2.112 49.167 1.00 93.56 90 LEU A N 1
ATOM 679 C CA . LEU A 1 90 ? -12.868 1.445 50.388 1.00 93.56 90 LEU A CA 1
ATOM 680 C C . LEU A 1 90 ? -12.090 2.387 51.320 1.00 93.56 90 LEU A C 1
ATOM 682 O O . LEU A 1 90 ? -12.137 2.222 52.535 1.00 93.56 90 LEU A O 1
ATOM 686 N N . LYS A 1 91 ? -11.382 3.374 50.758 1.00 94.25 91 LYS A N 1
ATOM 687 C CA . LYS A 1 91 ? -10.611 4.376 51.513 1.00 94.25 91 LYS A CA 1
ATOM 688 C C . LYS A 1 91 ? -11.403 5.637 51.869 1.00 94.25 91 LYS A C 1
ATOM 690 O O . LYS A 1 91 ? -10.876 6.490 52.581 1.00 94.25 91 LYS A O 1
ATOM 695 N N . HIS A 1 92 ? -12.626 5.795 51.364 1.00 96.12 92 HIS A N 1
ATOM 696 C CA . HIS A 1 92 ? -13.433 6.982 51.633 1.00 96.12 92 HIS A CA 1
ATOM 697 C C . HIS A 1 92 ? -13.906 6.997 53.101 1.00 96.12 92 HIS A C 1
ATOM 699 O O . HIS A 1 92 ? -14.285 5.940 53.608 1.00 96.12 92 HIS A O 1
ATOM 705 N N . PRO A 1 93 ? -13.972 8.160 53.782 1.00 93.94 93 PRO A N 1
ATOM 706 C CA . PRO A 1 93 ? -14.480 8.250 55.158 1.00 93.94 93 PRO A CA 1
ATOM 707 C C . PRO A 1 93 ? -15.880 7.637 55.337 1.00 93.94 93 PRO A C 1
ATOM 709 O O . PRO A 1 93 ? -16.124 6.889 56.279 1.00 93.94 93 PRO A O 1
ATOM 712 N N . ASP A 1 94 ? -16.780 7.875 54.378 1.00 94.56 94 ASP A N 1
ATOM 713 C CA . ASP A 1 94 ? -18.119 7.261 54.330 1.00 94.56 94 ASP A CA 1
ATOM 714 C C . ASP A 1 94 ? -18.169 5.895 53.615 1.00 94.56 94 ASP A C 1
ATOM 716 O O . ASP A 1 94 ? -19.253 5.404 53.302 1.00 94.56 94 ASP A O 1
ATOM 720 N N . GLY A 1 95 ? -17.021 5.260 53.352 1.00 92.94 95 GLY A N 1
ATOM 721 C CA . GLY A 1 95 ? -16.915 3.972 52.652 1.00 92.94 95 GLY A CA 1
ATOM 722 C C . GLY A 1 95 ? -17.859 2.919 53.225 1.00 92.94 95 GLY A C 1
ATOM 723 O O . GLY A 1 95 ? -18.649 2.322 52.499 1.00 92.94 95 GLY A O 1
ATOM 724 N N . LYS A 1 96 ? -17.865 2.770 54.553 1.00 93.06 96 LYS A N 1
ATOM 725 C CA . LYS A 1 96 ? -18.747 1.828 55.253 1.00 93.06 96 LYS A CA 1
ATOM 726 C C . LYS A 1 96 ? -20.234 2.114 55.012 1.00 93.06 96 LYS A C 1
ATOM 728 O O . LYS A 1 96 ? -20.972 1.188 54.698 1.00 93.06 96 LYS A O 1
ATOM 733 N N . LYS A 1 97 ? -20.660 3.381 55.084 1.00 94.75 97 LYS A N 1
ATOM 734 C CA . LYS A 1 97 ? -22.058 3.772 54.824 1.00 94.75 97 LYS A CA 1
ATOM 735 C C . LYS A 1 97 ? -22.469 3.454 53.387 1.00 94.75 97 LYS A C 1
ATOM 737 O O . LYS A 1 97 ? -23.565 2.957 53.162 1.00 94.75 97 LYS A O 1
ATOM 742 N N . MET A 1 98 ? -21.579 3.702 52.424 1.00 96.62 98 MET A N 1
ATOM 743 C CA . MET A 1 98 ? -21.828 3.381 51.016 1.00 96.62 98 MET A CA 1
ATOM 744 C C . MET A 1 98 ? -21.955 1.870 50.784 1.00 96.62 98 MET A C 1
ATOM 746 O O . MET A 1 98 ? -22.833 1.438 50.041 1.00 96.62 98 MET A O 1
ATOM 750 N N . LEU A 1 99 ? -21.116 1.059 51.437 1.00 95.88 99 LEU A N 1
ATOM 751 C CA . LEU A 1 99 ? -21.216 -0.403 51.372 1.00 95.88 99 LEU A CA 1
ATOM 752 C C . LEU A 1 99 ? -22.500 -0.916 52.036 1.00 95.88 99 LEU A C 1
ATOM 754 O O . LEU A 1 99 ? -23.143 -1.810 51.494 1.00 95.88 99 LEU A O 1
ATOM 758 N N . ASP A 1 100 ? -22.902 -0.341 53.171 1.00 94.88 100 ASP A N 1
ATOM 759 C CA . ASP A 1 100 ? -24.162 -0.685 53.836 1.00 94.88 100 ASP A CA 1
ATOM 760 C C . ASP A 1 100 ? -25.382 -0.334 52.971 1.00 94.88 100 ASP A C 1
ATOM 762 O O . ASP A 1 100 ? -26.295 -1.153 52.851 1.00 94.88 100 ASP A O 1
ATOM 766 N N . TRP A 1 101 ? -25.369 0.822 52.297 1.00 96.00 101 TRP A N 1
ATOM 767 C CA . TRP A 1 101 ? -26.404 1.195 51.328 1.00 96.00 101 TRP A CA 1
ATOM 768 C C . TRP A 1 101 ? -26.445 0.236 50.133 1.00 96.00 101 TRP A C 1
ATOM 770 O O . TRP A 1 101 ? -27.519 -0.229 49.754 1.00 96.00 101 TRP A O 1
ATOM 780 N N . LEU A 1 102 ? -25.283 -0.104 49.560 1.00 96.31 102 LEU A N 1
ATOM 781 C CA . LEU A 1 102 ? -25.200 -0.995 48.400 1.00 96.31 102 LEU A CA 1
ATOM 782 C C . LEU A 1 102 ? -25.690 -2.404 48.751 1.00 96.31 102 LEU A C 1
ATOM 784 O O . LEU A 1 102 ? -26.448 -3.006 48.001 1.00 96.31 102 LEU A O 1
ATOM 788 N N . ARG A 1 103 ? -25.328 -2.911 49.930 1.00 95.19 103 ARG A N 1
ATOM 789 C CA . ARG A 1 103 ? -25.782 -4.209 50.452 1.00 95.19 103 ARG A CA 1
ATOM 790 C C . ARG A 1 103 ? -27.297 -4.279 50.659 1.00 95.19 103 ARG A C 1
ATOM 792 O O . ARG A 1 103 ? -27.860 -5.371 50.658 1.00 95.19 103 ARG A O 1
ATOM 799 N N . ALA A 1 104 ? -27.955 -3.136 50.844 1.00 95.12 104 ALA A N 1
ATOM 800 C CA . ALA A 1 104 ? -29.402 -3.064 50.982 1.00 95.12 104 ALA A CA 1
ATOM 801 C C . ALA A 1 104 ? -30.150 -3.133 49.639 1.00 95.12 104 ALA A C 1
ATOM 803 O O . ALA A 1 104 ? -31.370 -3.296 49.654 1.00 95.12 104 ALA A O 1
ATOM 804 N N . GLN A 1 105 ? -29.464 -3.063 48.497 1.00 96.12 105 GLN A N 1
ATOM 805 C CA . GLN A 1 105 ? -30.104 -3.058 47.181 1.00 96.12 105 GLN A CA 1
ATOM 806 C C . GLN A 1 105 ? -30.618 -4.454 46.779 1.00 96.12 105 GLN A C 1
ATOM 808 O O . GLN A 1 105 ? -30.044 -5.464 47.194 1.00 96.12 105 GLN A O 1
ATOM 813 N N . PRO A 1 106 ? -31.720 -4.538 46.015 1.00 96.62 106 PRO A N 1
ATOM 814 C CA . PRO A 1 106 ? -32.330 -5.809 45.631 1.00 96.62 106 PRO A CA 1
ATOM 815 C C . PRO A 1 106 ? -31.522 -6.563 44.560 1.00 96.62 106 PRO A C 1
ATOM 817 O O . PRO A 1 106 ? -30.735 -5.986 43.815 1.00 96.62 106 PRO A O 1
ATOM 820 N N . LEU A 1 107 ? -31.750 -7.869 44.436 1.00 95.56 107 LEU A N 1
ATOM 821 C CA . LEU A 1 107 ? -31.311 -8.691 43.299 1.00 95.56 107 LEU A CA 1
ATOM 822 C C . LEU A 1 107 ? -32.342 -8.685 42.162 1.00 95.56 107 LEU A C 1
ATOM 824 O O . LEU A 1 107 ? -31.990 -8.935 41.006 1.00 95.56 107 LEU A O 1
ATOM 828 N N . LEU A 1 108 ? -33.608 -8.403 42.484 1.00 94.50 108 LEU A N 1
ATOM 829 C CA . LEU A 1 108 ? -34.714 -8.356 41.536 1.00 94.50 108 LEU A CA 1
ATOM 830 C C . LEU A 1 108 ? -35.672 -7.215 41.885 1.00 94.50 108 LEU A C 1
ATOM 832 O O . LEU A 1 108 ? -36.122 -7.093 43.021 1.00 94.50 108 LEU A O 1
ATOM 836 N N . ILE A 1 109 ? -36.030 -6.415 40.881 1.00 91.94 109 ILE A N 1
ATOM 837 C CA . ILE A 1 109 ? -37.081 -5.396 40.983 1.00 91.94 109 ILE A CA 1
ATOM 838 C C . ILE A 1 109 ? -38.252 -5.801 40.096 1.00 91.94 109 ILE A C 1
ATOM 840 O O . ILE A 1 109 ? -38.055 -6.219 38.953 1.00 91.94 109 ILE A O 1
ATOM 844 N N . ARG A 1 110 ? -39.474 -5.661 40.614 1.00 88.50 110 ARG A N 1
ATOM 845 C CA . ARG A 1 110 ? -40.712 -5.840 39.858 1.00 88.50 110 ARG A CA 1
ATOM 846 C C . ARG A 1 110 ? -41.590 -4.608 40.004 1.00 88.50 110 ARG A C 1
ATOM 848 O O . ARG A 1 110 ? -41.907 -4.200 41.115 1.00 88.50 110 ARG A O 1
ATOM 855 N N . GLU A 1 111 ? -42.035 -4.079 38.873 1.00 84.69 111 GLU A N 1
ATOM 856 C CA . GLU A 1 111 ? -42.994 -2.979 38.795 1.00 84.69 111 GLU A CA 1
ATOM 857 C C . GLU A 1 111 ? -44.085 -3.356 37.788 1.00 84.69 111 GLU A C 1
ATOM 859 O O . GLU A 1 111 ? -43.849 -3.436 36.579 1.00 84.69 111 GLU A O 1
ATOM 864 N N . GLY A 1 112 ? -45.281 -3.667 38.295 1.00 82.06 112 GLY A N 1
ATOM 865 C CA . GLY A 1 112 ? -46.395 -4.162 37.486 1.00 82.06 112 GLY A CA 1
ATOM 866 C C . GLY A 1 112 ? -46.012 -5.395 36.657 1.00 82.06 112 GLY A C 1
ATOM 867 O O . GLY A 1 112 ? -45.734 -6.475 37.190 1.00 82.06 112 GLY A O 1
ATOM 868 N N . SER A 1 113 ? -46.000 -5.217 35.335 1.00 76.62 113 SER A N 1
ATOM 869 C CA . SER A 1 113 ? -45.653 -6.243 34.349 1.00 76.62 113 SER A CA 1
ATOM 870 C C . SER A 1 113 ? -44.181 -6.234 33.913 1.00 76.62 113 SER A C 1
ATOM 872 O O . SER A 1 113 ? -43.809 -6.949 32.979 1.00 76.62 113 SER A O 1
ATOM 874 N N . ARG A 1 114 ? -43.328 -5.439 34.565 1.00 83.31 114 ARG A N 1
ATOM 875 C CA . ARG A 1 114 ? -41.895 -5.336 34.274 1.00 83.31 114 ARG A CA 1
ATOM 876 C C . ARG A 1 114 ? -41.087 -5.949 35.405 1.00 83.31 114 ARG A C 1
ATOM 878 O O . ARG A 1 114 ? -41.376 -5.723 36.576 1.00 83.31 114 ARG A O 1
ATOM 885 N N . VAL A 1 115 ? -40.058 -6.704 35.042 1.00 88.81 115 VAL A N 1
ATOM 886 C CA . VAL A 1 115 ? -39.090 -7.275 35.987 1.00 88.81 115 VAL A CA 1
ATOM 887 C C . VAL A 1 115 ? -37.687 -6.953 35.501 1.00 88.81 115 VAL A C 1
ATOM 889 O O . VAL A 1 115 ? -37.412 -7.126 34.311 1.00 88.81 115 VAL A O 1
ATOM 892 N N . MET A 1 116 ? -36.825 -6.518 36.418 1.00 90.75 116 MET A N 1
ATOM 893 C CA . MET A 1 116 ? -35.411 -6.239 36.195 1.00 90.75 116 MET A CA 1
ATOM 894 C C . MET A 1 116 ? -34.542 -7.121 37.093 1.00 90.75 116 MET A C 1
ATOM 896 O O . MET A 1 116 ? -34.771 -7.226 38.296 1.00 90.75 116 MET A O 1
ATOM 900 N N . VAL A 1 117 ? -33.520 -7.716 36.483 1.00 92.69 117 VAL A N 1
ATOM 901 C CA . VAL A 1 117 ? -32.431 -8.470 37.120 1.00 92.69 117 VAL A CA 1
ATOM 902 C C . VAL A 1 117 ? -31.133 -8.162 36.370 1.00 92.69 117 VAL A C 1
ATOM 904 O O . VAL A 1 117 ? -31.189 -7.767 35.204 1.00 92.69 117 VAL A O 1
ATOM 907 N N . HIS A 1 118 ? -29.974 -8.354 37.002 1.00 93.12 118 HIS A N 1
ATOM 908 C CA . HIS A 1 118 ? -28.683 -8.059 36.369 1.00 93.12 118 HIS A CA 1
ATOM 909 C C . HIS A 1 118 ? -28.361 -9.012 35.199 1.00 93.12 118 HIS A C 1
ATOM 911 O O . HIS A 1 118 ? -28.075 -8.561 34.094 1.00 93.12 118 HIS A O 1
ATOM 917 N N . ALA A 1 119 ? -28.444 -10.332 35.407 1.00 89.31 119 ALA A N 1
ATOM 918 C CA . ALA A 1 119 ? -28.079 -11.333 34.399 1.00 89.31 119 ALA A CA 1
ATOM 919 C C . ALA A 1 119 ? -29.289 -12.011 33.736 1.00 89.31 119 ALA A C 1
ATOM 921 O O . ALA A 1 119 ? -29.450 -11.940 32.518 1.00 89.31 119 ALA A O 1
ATOM 922 N N . GLY A 1 120 ? -30.140 -12.682 34.520 1.00 88.31 120 GLY A N 1
ATOM 923 C CA . GLY A 1 120 ? -31.337 -13.362 34.023 1.00 88.31 120 GLY A CA 1
ATOM 924 C C . GLY A 1 120 ? -32.086 -14.145 35.104 1.00 88.31 120 GLY A C 1
ATOM 925 O O . GLY A 1 120 ? -31.632 -14.250 36.240 1.00 88.31 120 GLY A O 1
ATOM 926 N N . ILE A 1 121 ? -33.244 -14.701 34.738 1.00 91.94 121 ILE A N 1
ATOM 927 C CA . ILE A 1 121 ? -34.052 -15.592 35.590 1.00 91.94 121 ILE A CA 1
ATOM 928 C C . ILE A 1 121 ? -33.962 -17.001 35.012 1.00 91.94 121 ILE A C 1
ATOM 930 O O . ILE A 1 121 ? -34.166 -17.177 33.806 1.00 91.94 121 ILE A O 1
ATOM 934 N N . LEU A 1 122 ? -33.646 -17.988 35.855 1.00 92.75 122 LEU A N 1
ATOM 935 C CA . LEU A 1 122 ? -33.518 -19.380 35.431 1.00 92.75 122 LEU A CA 1
ATOM 936 C C . LEU A 1 122 ? -34.831 -19.864 34.775 1.00 92.75 122 LEU A C 1
ATOM 938 O O . LEU A 1 122 ? -35.898 -19.593 35.326 1.00 92.75 122 LEU A O 1
ATOM 942 N N . PRO A 1 123 ? -34.793 -20.610 33.651 1.00 90.88 123 PRO A N 1
ATOM 943 C CA . PRO A 1 123 ? -36.001 -21.031 32.926 1.00 90.88 123 PRO A CA 1
ATOM 944 C C . PRO A 1 123 ? -37.042 -21.770 33.777 1.00 90.88 123 PRO A C 1
ATOM 946 O O . PRO A 1 123 ? -38.237 -21.636 33.547 1.00 90.88 123 PRO A O 1
ATOM 949 N N . GLN A 1 124 ? -36.588 -22.511 34.789 1.00 90.88 124 GLN A N 1
ATOM 950 C CA . GLN A 1 124 ? -37.432 -23.296 35.694 1.00 90.88 124 GLN A CA 1
ATOM 951 C C . GLN A 1 124 ? -38.146 -22.450 36.763 1.00 90.88 124 GLN A C 1
ATOM 953 O O . GLN A 1 124 ? -38.950 -22.975 37.531 1.00 90.88 124 GLN A O 1
ATOM 958 N N . TRP A 1 125 ? -37.827 -21.159 36.888 1.00 92.81 125 TRP A N 1
ATOM 959 C CA . TRP A 1 125 ? -38.402 -20.299 37.917 1.00 92.81 125 TRP A CA 1
ATOM 960 C C . TRP A 1 125 ? -39.511 -19.433 37.339 1.00 92.81 125 TRP A C 1
ATOM 962 O O . TRP A 1 125 ? -39.268 -18.565 36.504 1.00 92.81 125 TRP A O 1
ATOM 972 N N . ARG A 1 126 ? -40.728 -19.595 37.863 1.00 91.81 126 ARG A N 1
ATOM 973 C CA . ARG A 1 126 ? -41.780 -18.579 37.729 1.00 91.81 126 ARG A CA 1
ATOM 974 C C . ARG A 1 126 ? -41.338 -17.281 38.402 1.00 91.81 126 ARG A C 1
ATOM 976 O O . ARG A 1 126 ? -40.548 -17.305 39.345 1.00 91.81 126 ARG A O 1
ATOM 983 N N . ILE A 1 127 ? -41.890 -16.150 37.971 1.00 90.00 127 ILE A N 1
ATOM 984 C CA . ILE A 1 127 ? -41.513 -14.829 38.506 1.00 90.00 127 ILE A CA 1
ATOM 985 C C . ILE A 1 127 ? -41.733 -14.751 40.021 1.00 90.00 127 ILE A C 1
ATOM 987 O O . ILE A 1 127 ? -40.833 -14.329 40.733 1.00 90.00 127 ILE A O 1
ATOM 991 N N . THR A 1 128 ? -42.856 -15.262 40.529 1.00 91.25 128 THR A N 1
ATOM 992 C CA . THR A 1 128 ? -43.148 -15.302 41.974 1.00 91.25 128 THR A CA 1
ATOM 993 C C . THR A 1 128 ? -42.117 -16.109 42.764 1.00 91.25 128 THR A C 1
ATOM 995 O O . THR A 1 128 ? -41.717 -15.726 43.863 1.00 91.25 128 THR A O 1
ATOM 998 N N . LYS A 1 129 ? -41.631 -17.212 42.185 1.00 94.19 129 LYS A N 1
ATOM 999 C CA . LYS A 1 129 ? -40.555 -18.015 42.767 1.00 94.19 129 LYS A CA 1
ATOM 1000 C C . LYS A 1 129 ? -39.226 -17.266 42.735 1.00 94.19 129 LYS A C 1
ATOM 1002 O O . LYS A 1 129 ? -38.535 -17.231 43.746 1.00 94.19 129 LYS A O 1
ATOM 1007 N N . ALA A 1 130 ? -38.887 -16.647 41.606 1.00 94.69 130 ALA A N 1
ATOM 1008 C CA . ALA A 1 130 ? -37.682 -15.834 41.473 1.00 94.69 130 ALA A CA 1
ATOM 1009 C C . ALA A 1 130 ? -37.665 -14.680 42.493 1.00 94.69 130 ALA A C 1
ATOM 1011 O O . ALA A 1 130 ? -36.643 -14.455 43.128 1.00 94.69 130 ALA A O 1
ATOM 1012 N N . GLU A 1 131 ? -38.801 -14.014 42.718 1.00 94.88 131 GLU A N 1
ATOM 1013 C CA . GLU A 1 131 ? -38.965 -12.985 43.754 1.00 94.88 131 GLU A CA 1
ATOM 1014 C C . GLU A 1 131 ? -38.719 -13.535 45.163 1.00 94.88 131 GLU A C 1
ATOM 1016 O O . GLU A 1 131 ? -37.973 -12.937 45.936 1.00 94.88 131 GLU A O 1
ATOM 1021 N N . SER A 1 132 ? -39.299 -14.691 45.500 1.00 96.44 132 SER A N 1
ATOM 1022 C CA . SER A 1 132 ? -39.071 -15.333 46.801 1.00 96.44 132 SER A CA 1
ATOM 1023 C C . SER A 1 132 ? -37.601 -15.707 47.009 1.00 96.44 132 SER A C 1
ATOM 1025 O O . SER A 1 132 ? -37.071 -15.512 48.099 1.00 96.44 132 SER A O 1
ATOM 1027 N N . LEU A 1 133 ? -36.937 -16.229 45.973 1.00 97.12 133 LEU A N 1
ATOM 1028 C CA . LEU A 1 133 ? -35.523 -16.605 46.025 1.00 97.12 133 LEU A CA 1
ATOM 1029 C C . LEU A 1 133 ? -34.613 -15.374 46.129 1.00 97.12 133 LEU A C 1
ATOM 1031 O O . LEU A 1 133 ? -33.655 -15.385 46.898 1.00 97.12 133 LEU A O 1
ATOM 1035 N N . ALA A 1 134 ? -34.924 -14.299 45.400 1.00 96.56 134 ALA A N 1
ATOM 1036 C CA . ALA A 1 134 ? -34.215 -13.028 45.517 1.00 96.56 134 ALA A CA 1
ATOM 1037 C C . ALA A 1 134 ? -34.310 -12.486 46.951 1.00 96.56 134 ALA A C 1
ATOM 1039 O O . ALA A 1 134 ? -33.277 -12.218 47.561 1.00 96.56 134 ALA A O 1
ATOM 1040 N N . ARG A 1 135 ? -35.517 -12.455 47.539 1.00 96.56 135 ARG A N 1
ATOM 1041 C CA . ARG A 1 135 ? -35.732 -12.042 48.939 1.00 96.56 135 ARG A CA 1
ATOM 1042 C C . ARG A 1 135 ? -34.964 -12.906 49.942 1.00 96.56 135 ARG A C 1
ATOM 1044 O O . ARG A 1 135 ? -34.465 -12.376 50.929 1.00 96.56 135 ARG A O 1
ATOM 1051 N N . GLU A 1 136 ? -34.845 -14.211 49.692 1.00 95.56 136 GLU A N 1
ATOM 1052 C CA . GLU A 1 136 ? -34.060 -15.135 50.525 1.00 95.56 136 GLU A CA 1
ATOM 1053 C C . GLU A 1 136 ? -32.577 -14.718 50.574 1.00 95.56 136 GLU A C 1
ATOM 1055 O O . GLU A 1 136 ? -31.998 -14.577 51.652 1.00 95.56 136 GLU A O 1
ATOM 1060 N N . ALA A 1 137 ? -31.969 -14.448 49.415 1.00 95.00 137 ALA A N 1
ATOM 1061 C CA . ALA A 1 137 ? -30.579 -13.994 49.333 1.00 95.00 137 ALA A CA 1
ATOM 1062 C C . ALA A 1 137 ? -30.387 -12.550 49.834 1.00 95.00 137 ALA A C 1
ATOM 1064 O O . ALA A 1 137 ? -29.396 -12.253 50.504 1.00 95.00 137 ALA A O 1
ATOM 1065 N N . GLU A 1 138 ? -31.338 -11.656 49.562 1.00 95.81 138 GLU A N 1
ATOM 1066 C CA . GLU A 1 138 ? -31.341 -10.273 50.052 1.00 95.81 138 GLU A CA 1
ATOM 1067 C C . GLU A 1 138 ? -31.435 -10.198 51.583 1.00 95.81 138 GLU A C 1
ATOM 1069 O O . GLU A 1 138 ? -30.787 -9.350 52.195 1.00 95.81 138 GLU A O 1
ATOM 1074 N N . ALA A 1 139 ? -32.195 -11.093 52.225 1.00 94.94 139 ALA A N 1
ATOM 1075 C CA . ALA A 1 139 ? -32.289 -11.161 53.683 1.00 94.94 139 ALA A CA 1
ATOM 1076 C C . ALA A 1 139 ? -30.938 -11.513 54.329 1.00 94.94 139 ALA A C 1
ATOM 1078 O O . ALA A 1 139 ? -30.560 -10.910 55.335 1.00 94.94 139 ALA A O 1
ATOM 1079 N N . GLU A 1 140 ? -30.174 -12.428 53.728 1.00 94.00 140 GLU A N 1
ATOM 1080 C CA . GLU A 1 140 ? -28.815 -12.762 54.177 1.00 94.00 140 GLU A CA 1
ATOM 1081 C C . GLU A 1 140 ? -27.819 -11.630 53.906 1.00 94.00 140 GLU A C 1
ATOM 1083 O O . GLU A 1 140 ? -26.985 -11.329 54.764 1.00 94.00 140 GLU A O 1
ATOM 1088 N N . LEU A 1 141 ? -27.940 -10.950 52.758 1.00 92.88 141 LEU A N 1
ATOM 1089 C CA . LEU A 1 141 ? -27.152 -9.753 52.462 1.00 92.88 141 LEU A CA 1
ATOM 1090 C C . LEU A 1 141 ? -27.420 -8.654 53.491 1.00 92.88 141 LEU A C 1
ATOM 1092 O O . LEU A 1 141 ? -26.465 -8.091 54.010 1.00 92.88 141 LEU A O 1
ATOM 1096 N N . ARG A 1 142 ? -28.678 -8.375 53.848 1.00 93.81 142 ARG A N 1
ATOM 1097 C CA . ARG A 1 142 ? -29.057 -7.330 54.821 1.00 93.81 142 ARG A CA 1
ATOM 1098 C C . ARG A 1 142 ? -28.836 -7.742 56.282 1.00 93.81 142 ARG A C 1
ATOM 1100 O O . ARG A 1 142 ? -28.645 -6.876 57.138 1.00 93.81 142 ARG A O 1
ATOM 1107 N N . GLY A 1 143 ? -28.816 -9.040 56.570 1.00 91.38 143 GLY A N 1
ATOM 1108 C CA . GLY A 1 143 ? -28.725 -9.597 57.917 1.00 91.38 143 GLY A CA 1
ATOM 1109 C C . GLY A 1 143 ? -27.362 -9.445 58.601 1.00 91.38 143 GLY A C 1
ATOM 1110 O O . GLY A 1 143 ? -26.375 -8.984 58.033 1.00 91.38 143 GLY A O 1
ATOM 1111 N N . LYS A 1 144 ? -27.287 -9.892 59.863 1.00 88.06 144 LYS A N 1
ATOM 1112 C CA . LYS A 1 144 ? -26.074 -9.804 60.704 1.00 88.06 144 LYS A CA 1
ATOM 1113 C C . LYS A 1 144 ? -24.944 -10.756 60.275 1.00 88.06 144 LYS A C 1
ATOM 1115 O O . LYS A 1 144 ? -23.809 -10.578 60.703 1.00 88.06 144 LYS A O 1
ATOM 1120 N N . LYS A 1 145 ? -25.237 -11.773 59.453 1.00 88.12 145 LYS A N 1
ATOM 1121 C CA . LYS A 1 145 ? -24.289 -12.830 59.041 1.00 88.12 145 LYS A CA 1
ATOM 1122 C C . LYS A 1 145 ? -23.717 -12.630 57.628 1.00 88.12 145 LYS A C 1
ATOM 1124 O O . LYS A 1 145 ? -23.074 -13.543 57.111 1.00 88.12 145 LYS A O 1
ATOM 1129 N N . TYR A 1 146 ? -23.883 -11.449 57.025 1.00 90.19 146 TYR A N 1
ATOM 1130 C CA . TYR A 1 146 ? -23.478 -11.182 55.639 1.00 90.19 146 TYR A CA 1
ATOM 1131 C C . TYR A 1 146 ? -21.983 -11.438 55.365 1.00 90.19 146 TYR A C 1
ATOM 1133 O O . TYR A 1 146 ? -21.634 -11.938 54.302 1.00 90.19 146 TYR A O 1
ATOM 1141 N N . VAL A 1 147 ? -21.092 -11.187 56.334 1.00 89.94 147 VAL A N 1
ATOM 1142 C CA . VAL A 1 147 ? -19.650 -11.488 56.196 1.00 89.94 147 VAL A CA 1
ATOM 1143 C C . VAL A 1 147 ? -19.428 -12.991 55.993 1.00 89.94 147 VAL A C 1
ATOM 1145 O O . VAL A 1 147 ? -18.763 -13.417 55.051 1.00 89.94 147 VAL A O 1
ATOM 1148 N N . LYS A 1 148 ? -20.084 -13.825 56.814 1.00 89.12 148 LYS A N 1
ATOM 1149 C CA . LYS A 1 148 ? -20.048 -15.289 56.670 1.00 89.12 148 LYS A CA 1
ATOM 1150 C C . LYS A 1 148 ? -20.691 -15.750 55.359 1.00 89.12 148 LYS A C 1
ATOM 1152 O O . LYS A 1 148 ? -20.295 -16.775 54.812 1.00 89.12 148 LYS A O 1
ATOM 1157 N N . PHE A 1 149 ? -21.678 -15.015 54.853 1.00 91.25 149 PHE A N 1
ATOM 1158 C CA . PHE A 1 149 ? -22.252 -15.288 53.542 1.00 91.25 149 PHE A CA 1
ATOM 1159 C C . PHE A 1 149 ? -21.242 -15.022 52.415 1.00 91.25 149 PHE A C 1
ATOM 1161 O O . PHE A 1 149 ? -21.038 -15.906 51.582 1.00 91.25 149 PHE A O 1
ATOM 1168 N N . PHE A 1 150 ? -20.537 -13.884 52.424 1.00 90.81 150 PHE A N 1
ATOM 1169 C CA . PHE A 1 150 ? -19.510 -13.571 51.422 1.00 90.81 150 PHE A CA 1
ATOM 1170 C C . PHE A 1 150 ? -18.345 -14.571 51.421 1.00 90.81 150 PHE A C 1
ATOM 1172 O O . PHE A 1 150 ? -17.931 -14.995 50.340 1.00 90.81 150 PHE A O 1
ATOM 1179 N N . SER A 1 151 ? -17.917 -15.068 52.590 1.00 86.69 151 SER A N 1
ATOM 1180 C CA . SER A 1 151 ? -16.881 -16.118 52.682 1.00 86.69 151 SER A CA 1
ATOM 1181 C C . SER A 1 151 ? -17.279 -17.438 52.009 1.00 86.69 151 SER A C 1
ATOM 1183 O O . SER A 1 151 ? -16.435 -18.257 51.639 1.00 86.69 151 SER A O 1
ATOM 1185 N N . LYS A 1 152 ? -18.587 -17.663 51.825 1.00 87.31 152 LYS A N 1
ATOM 1186 C CA . LYS A 1 152 ? -19.157 -18.849 51.173 1.00 87.31 152 LYS A CA 1
ATOM 1187 C C . LYS A 1 152 ? -19.796 -18.546 49.819 1.00 87.31 152 LYS A C 1
ATOM 1189 O O . LYS A 1 152 ? -20.283 -19.483 49.185 1.00 87.31 152 LYS A O 1
ATOM 1194 N N . MET A 1 153 ? -19.790 -17.301 49.350 1.00 84.25 153 MET A N 1
ATOM 1195 C CA . MET A 1 153 ? -20.421 -16.902 48.088 1.00 84.25 153 MET A CA 1
ATOM 1196 C C . MET A 1 153 ? -19.545 -17.246 46.877 1.00 84.25 153 MET A C 1
ATOM 1198 O O . MET A 1 153 ? -20.064 -17.600 45.821 1.00 84.25 153 MET A O 1
ATOM 1202 N N . TYR A 1 154 ? -18.218 -17.202 47.008 1.00 77.25 154 TYR A N 1
ATOM 1203 C CA . TYR A 1 154 ? -17.338 -17.517 45.885 1.00 77.25 154 TYR A CA 1
ATOM 1204 C C . TYR A 1 154 ? -17.373 -19.008 45.526 1.00 77.25 154 TYR A C 1
ATOM 1206 O O . TYR A 1 154 ? -17.172 -19.888 46.362 1.00 77.25 154 TYR A O 1
ATOM 1214 N N . GLY A 1 155 ? -17.625 -19.286 44.246 1.00 82.00 155 GLY A N 1
ATOM 1215 C CA . GLY A 1 155 ? -17.610 -20.631 43.684 1.00 82.00 155 GLY A CA 1
ATOM 1216 C C . GLY A 1 155 ? -18.530 -20.781 42.475 1.00 82.00 155 GLY A C 1
ATOM 1217 O O . GLY A 1 155 ? -19.492 -20.033 42.298 1.00 82.00 155 GLY A O 1
ATOM 1218 N N . ASN A 1 156 ? -18.232 -21.784 41.650 1.00 87.00 156 ASN A N 1
ATOM 1219 C CA . ASN A 1 156 ? -19.022 -22.138 40.463 1.00 87.00 156 ASN A CA 1
ATOM 1220 C C . ASN A 1 156 ? -19.941 -23.354 40.702 1.00 87.00 156 ASN A C 1
ATOM 1222 O O . ASN A 1 156 ? -20.590 -23.823 39.778 1.00 87.00 156 ASN A O 1
ATOM 1226 N N . LYS A 1 157 ? -19.981 -23.893 41.930 1.00 87.31 157 LYS A N 1
ATOM 1227 C CA . LYS A 1 157 ? -20.837 -25.027 42.312 1.00 87.31 157 LYS A CA 1
ATOM 1228 C C . LYS A 1 157 ? -21.854 -24.610 43.383 1.00 87.31 157 LYS A C 1
ATOM 1230 O O . LYS A 1 157 ? -21.447 -23.885 44.297 1.00 87.31 157 LYS A O 1
ATOM 1235 N N . PRO A 1 158 ? -23.102 -25.109 43.346 1.00 92.19 158 PRO A N 1
ATOM 1236 C CA . PRO A 1 158 ? -23.647 -26.023 42.333 1.00 92.19 158 PRO A CA 1
ATOM 1237 C C . PRO A 1 158 ? -23.892 -25.317 40.987 1.00 92.19 158 PRO A C 1
ATOM 1239 O O . PRO A 1 158 ? -24.059 -24.100 40.951 1.00 92.19 158 PRO A O 1
ATOM 1242 N N . ALA A 1 159 ? -23.851 -26.082 39.891 1.00 91.12 159 ALA A N 1
ATOM 1243 C CA . ALA A 1 159 ? -24.083 -25.581 38.530 1.00 91.12 159 ALA A CA 1
ATOM 1244 C C . ALA A 1 159 ? -25.524 -25.823 38.045 1.00 91.12 159 ALA A C 1
ATOM 1246 O O . ALA A 1 159 ? -25.981 -25.122 37.149 1.00 91.12 159 ALA A O 1
ATOM 1247 N N . ALA A 1 160 ? -26.258 -26.750 38.668 1.00 92.69 160 ALA A N 1
ATOM 1248 C CA . ALA A 1 160 ? -27.672 -27.026 38.409 1.00 92.69 160 ALA A CA 1
ATOM 1249 C C . ALA A 1 160 ? -28.542 -26.587 39.596 1.00 92.69 160 ALA A C 1
ATOM 1251 O O . ALA A 1 160 ? -28.083 -26.613 40.743 1.00 92.69 160 ALA A O 1
ATOM 1252 N N . TRP A 1 161 ? -29.789 -26.204 39.315 1.00 94.12 161 TRP A N 1
ATOM 1253 C CA . TRP A 1 161 ? -30.790 -25.963 40.351 1.00 94.12 161 TRP A CA 1
ATOM 1254 C C . TRP A 1 161 ? -31.422 -27.280 40.800 1.00 94.12 161 TRP A C 1
ATOM 1256 O O . TRP A 1 161 ? -31.760 -28.118 39.968 1.00 94.12 161 TRP A O 1
ATOM 1266 N N . ASP A 1 162 ? -31.603 -27.423 42.110 1.00 90.88 162 ASP A N 1
ATOM 1267 C CA . ASP A 1 162 ? -32.293 -28.540 42.753 1.00 90.88 162 ASP A CA 1
ATOM 1268 C C . ASP A 1 162 ? -33.090 -27.979 43.947 1.00 90.88 162 ASP A C 1
ATOM 1270 O O . ASP A 1 162 ? -32.566 -27.177 44.729 1.00 90.88 162 ASP A O 1
ATOM 1274 N N . GLU A 1 163 ? -34.367 -28.356 44.082 1.00 90.62 163 GLU A N 1
ATOM 1275 C CA . GLU A 1 163 ? -35.234 -27.895 45.180 1.00 90.62 163 GLU A CA 1
ATOM 1276 C C . GLU A 1 163 ? -34.707 -28.301 46.564 1.00 90.62 163 GLU A C 1
ATOM 1278 O O . GLU A 1 163 ? -34.949 -27.598 47.546 1.00 90.62 163 GLU A O 1
ATOM 1283 N N . GLY A 1 164 ? -33.953 -29.400 46.640 1.00 91.62 164 GLY A N 1
ATOM 1284 C CA . GLY A 1 164 ? -33.313 -29.911 47.845 1.00 91.62 164 GLY A CA 1
ATOM 1285 C C . GLY A 1 164 ? -32.066 -29.138 48.280 1.00 91.62 164 GLY A C 1
ATOM 1286 O O . GLY A 1 164 ? -31.535 -29.421 49.358 1.00 91.62 164 GLY A O 1
ATOM 1287 N N . LEU A 1 165 ? -31.587 -28.152 47.504 1.00 93.81 165 LEU A N 1
ATOM 1288 C CA . LEU A 1 165 ? -30.467 -27.301 47.918 1.00 93.81 165 LEU A CA 1
ATOM 1289 C C . LEU A 1 165 ? -30.809 -26.561 49.217 1.00 93.81 165 LEU A C 1
ATOM 1291 O O . LEU A 1 165 ? -31.807 -25.845 49.291 1.00 93.81 165 LEU A O 1
ATOM 1295 N N . LYS A 1 166 ? -29.927 -26.672 50.220 1.00 92.56 166 LYS A N 1
ATOM 1296 C CA . LYS A 1 166 ? -30.036 -26.002 51.528 1.00 92.56 166 LYS A CA 1
ATOM 1297 C C . LYS A 1 166 ? -28.804 -25.145 51.835 1.00 92.56 166 LYS A C 1
ATOM 1299 O O . LYS A 1 166 ? -27.713 -25.361 51.299 1.00 92.56 166 LYS A O 1
ATOM 1304 N N . GLY A 1 167 ? -28.976 -24.172 52.729 1.00 93.38 167 GLY A N 1
ATOM 1305 C CA . GLY A 1 167 ? -27.894 -23.331 53.250 1.00 93.38 167 GLY A CA 1
ATOM 1306 C C . GLY A 1 167 ? -27.141 -22.545 52.169 1.00 93.38 167 GLY A C 1
ATOM 1307 O O . GLY A 1 167 ? -27.717 -22.088 51.185 1.00 93.38 167 GLY A O 1
ATOM 1308 N N . TYR A 1 168 ? -25.822 -22.395 52.328 1.00 93.00 168 TYR A N 1
ATOM 1309 C CA . TYR A 1 168 ? -25.015 -21.543 51.443 1.00 93.00 168 TYR A CA 1
ATOM 1310 C C . TYR A 1 168 ? -24.898 -22.042 49.999 1.00 93.00 168 TYR A C 1
ATOM 1312 O O . TYR A 1 168 ? -24.672 -21.229 49.108 1.00 93.00 168 TYR A O 1
ATOM 1320 N N . ALA A 1 169 ? -25.067 -23.343 49.737 1.00 92.69 169 ALA A N 1
ATOM 1321 C CA . ALA A 1 169 ? -25.082 -23.862 48.367 1.00 92.69 169 ALA A CA 1
ATOM 1322 C C . ALA A 1 169 ? -26.303 -23.345 47.588 1.00 92.69 169 ALA A C 1
ATOM 1324 O O . ALA A 1 169 ? -26.163 -22.929 46.437 1.00 92.69 169 ALA A O 1
ATOM 1325 N N . ARG A 1 170 ? -27.467 -23.297 48.252 1.00 95.50 170 ARG A N 1
ATOM 1326 C CA . ARG A 1 170 ? -28.708 -22.717 47.724 1.00 95.50 170 ARG A CA 1
ATOM 1327 C C . ARG A 1 170 ? -28.540 -21.228 47.439 1.00 95.50 170 ARG A C 1
ATOM 1329 O O . ARG A 1 170 ? -28.722 -20.798 46.305 1.00 95.50 170 ARG A O 1
ATOM 1336 N N . LEU A 1 171 ? -28.104 -20.465 48.441 1.00 94.69 171 LEU A N 1
ATOM 1337 C CA . LEU A 1 171 ? -27.911 -19.017 48.320 1.00 94.69 171 LEU A CA 1
ATOM 1338 C C . LEU A 1 171 ? -26.897 -18.662 47.225 1.00 94.69 171 LEU A C 1
ATOM 1340 O O . LEU A 1 171 ? -27.126 -17.751 46.433 1.00 94.69 171 LEU A O 1
ATOM 1344 N N . ARG A 1 172 ? -25.794 -19.414 47.126 1.00 94.56 172 ARG A N 1
ATOM 1345 C CA . ARG A 1 172 ? -24.790 -19.216 46.076 1.00 94.56 172 ARG A CA 1
ATOM 1346 C C . ARG A 1 172 ? -25.365 -19.439 44.682 1.00 94.56 172 ARG A C 1
ATOM 1348 O O . ARG A 1 172 ? -25.066 -18.659 43.781 1.00 94.56 172 ARG A O 1
ATOM 1355 N N . PHE A 1 173 ? -26.174 -20.482 44.497 1.00 95.25 173 PHE A N 1
ATOM 1356 C CA . PHE A 1 173 ? -26.834 -20.714 43.217 1.00 95.25 173 PHE A CA 1
ATOM 1357 C C . PHE A 1 173 ? -27.771 -19.557 42.863 1.00 95.25 173 PHE A C 1
ATOM 1359 O O . PHE A 1 173 ? -27.691 -19.040 41.752 1.00 95.25 173 PHE A O 1
ATOM 1366 N N . ILE A 1 174 ? -28.601 -19.119 43.819 1.00 95.44 174 ILE A N 1
ATOM 1367 C CA . ILE A 1 174 ? -29.524 -17.989 43.647 1.00 95.44 174 ILE A CA 1
ATOM 1368 C C . ILE A 1 174 ? -28.766 -16.750 43.159 1.00 95.44 174 ILE A C 1
ATOM 1370 O O . ILE A 1 174 ? -29.095 -16.193 42.111 1.00 95.44 174 ILE A O 1
ATOM 1374 N N . VAL A 1 175 ? -27.700 -16.362 43.865 1.00 94.88 175 VAL A N 1
ATOM 1375 C CA . VAL A 1 175 ? -26.881 -15.205 43.485 1.00 94.88 175 VAL A CA 1
ATOM 1376 C C . VAL A 1 175 ? -26.238 -15.397 42.111 1.00 94.88 175 VAL A C 1
ATOM 1378 O O . VAL A 1 175 ? -26.304 -14.494 41.280 1.00 94.88 175 VAL A O 1
ATOM 1381 N N . ASN A 1 176 ? -25.650 -16.564 41.828 1.00 94.38 176 ASN A N 1
ATOM 1382 C CA . ASN A 1 176 ? -25.019 -16.845 40.534 1.00 94.38 176 ASN A CA 1
ATOM 1383 C C . ASN A 1 176 ? -26.022 -16.776 39.368 1.00 94.38 176 ASN A C 1
ATOM 1385 O O . ASN A 1 176 ? -25.675 -16.256 38.306 1.00 94.38 176 ASN A O 1
ATOM 1389 N N . ALA A 1 177 ? -27.254 -17.253 39.557 1.00 93.75 177 ALA A N 1
ATOM 1390 C CA . ALA A 1 177 ? -28.302 -17.170 38.545 1.00 93.75 177 ALA A CA 1
ATOM 1391 C C . ALA A 1 177 ? -28.651 -15.706 38.224 1.00 93.75 177 ALA A C 1
ATOM 1393 O O . ALA A 1 177 ? -28.636 -15.316 37.057 1.00 93.75 177 ALA A O 1
ATOM 1394 N N . PHE A 1 178 ? -28.868 -14.873 39.250 1.00 94.56 178 PHE A N 1
ATOM 1395 C CA . PHE A 1 178 ? -29.228 -13.464 39.060 1.00 94.56 178 PHE A CA 1
ATOM 1396 C C . PHE A 1 178 ? -28.081 -12.576 38.578 1.00 94.56 178 PHE A C 1
ATOM 1398 O O . PHE A 1 178 ? -28.349 -11.569 37.927 1.00 94.56 178 PHE A O 1
ATOM 1405 N N . THR A 1 179 ? -26.824 -12.924 38.872 1.00 93.06 179 THR A N 1
ATOM 1406 C CA . THR A 1 179 ? -25.683 -12.008 38.666 1.00 93.06 179 THR A CA 1
ATOM 1407 C C . THR A 1 179 ? -24.668 -12.481 37.629 1.00 93.06 179 THR A C 1
ATOM 1409 O O . THR A 1 179 ? -23.851 -11.692 37.177 1.00 93.06 179 THR A O 1
ATOM 1412 N N . ARG A 1 180 ? -24.664 -13.762 37.243 1.00 91.81 180 ARG A N 1
ATOM 1413 C CA . ARG A 1 180 ? -23.600 -14.332 36.391 1.00 91.81 180 ARG A CA 1
ATOM 1414 C C . ARG A 1 180 ? -24.104 -15.215 35.253 1.00 91.81 180 ARG A C 1
ATOM 1416 O O . ARG A 1 180 ? -23.296 -15.650 34.434 1.00 91.81 180 ARG A O 1
ATOM 1423 N N . MET A 1 181 ? -25.406 -15.489 35.174 1.00 91.56 181 MET A N 1
ATOM 1424 C CA . MET A 1 181 ? -25.961 -16.362 34.142 1.00 91.56 181 MET A CA 1
ATOM 1425 C C . MET A 1 181 ? -25.884 -15.718 32.753 1.00 91.56 181 MET A C 1
ATOM 1427 O O . MET A 1 181 ? -26.509 -14.698 32.473 1.00 91.56 181 MET A O 1
ATOM 1431 N N . ARG A 1 182 ? -25.160 -16.367 31.840 1.00 88.25 182 ARG A N 1
ATOM 1432 C CA . ARG A 1 182 ? -25.056 -15.944 30.435 1.00 88.25 182 ARG A CA 1
ATOM 1433 C C . ARG A 1 182 ? -25.440 -17.061 29.475 1.00 88.25 182 ARG A C 1
ATOM 1435 O O . ARG A 1 182 ? -26.243 -16.847 28.564 1.00 88.25 182 ARG A O 1
ATOM 1442 N N . ALA A 1 183 ? -24.873 -18.240 29.693 1.00 89.88 183 ALA A N 1
ATOM 1443 C CA . ALA A 1 183 ? -25.126 -19.436 28.914 1.00 89.88 183 ALA A CA 1
ATOM 1444 C C . ALA A 1 183 ? -25.568 -20.579 29.830 1.00 89.88 183 ALA A C 1
ATOM 1446 O O . ALA A 1 183 ? -25.207 -20.627 31.007 1.00 89.88 183 ALA A O 1
ATOM 1447 N N . LEU A 1 184 ? -26.371 -21.470 29.263 1.00 92.06 184 LEU A N 1
ATOM 1448 C CA . LEU A 1 184 ? -26.832 -22.694 29.889 1.00 92.06 184 LEU A CA 1
ATOM 1449 C C . LEU A 1 184 ? -26.402 -23.884 29.039 1.00 92.06 184 LEU A C 1
ATOM 1451 O O . LEU A 1 184 ? -26.416 -23.802 27.807 1.00 92.06 184 LEU A O 1
ATOM 1455 N N . THR A 1 185 ? -26.091 -25.005 29.679 1.00 92.62 185 THR A N 1
ATOM 1456 C CA . THR A 1 185 ? -26.037 -26.297 28.986 1.00 92.62 185 THR A CA 1
ATOM 1457 C C . THR A 1 185 ? -27.450 -26.721 28.566 1.00 92.62 185 THR A C 1
ATOM 1459 O O . THR A 1 185 ? -28.457 -26.171 29.029 1.00 92.62 185 THR A O 1
ATOM 1462 N N . PHE A 1 186 ? -27.571 -27.737 27.708 1.00 88.00 186 PHE A N 1
ATOM 1463 C CA . PHE A 1 186 ? -28.885 -28.295 27.358 1.00 88.00 186 PHE A CA 1
ATOM 1464 C C . PHE A 1 186 ? -29.660 -28.855 28.562 1.00 88.00 186 PHE A C 1
ATOM 1466 O O . PHE A 1 186 ? -30.888 -28.897 28.521 1.00 88.00 186 PHE A O 1
ATOM 1473 N N . LYS A 1 187 ? -28.959 -29.190 29.654 1.00 87.12 187 LYS A N 1
ATOM 1474 C CA . LYS A 1 187 ? -29.534 -29.620 30.936 1.00 87.12 187 LYS A CA 1
ATOM 1475 C C . LYS A 1 187 ? -29.917 -28.456 31.866 1.00 87.12 187 LYS A C 1
ATOM 1477 O O . LYS A 1 187 ? -30.269 -28.697 33.012 1.00 87.12 187 LYS A O 1
ATOM 1482 N N . ASN A 1 188 ? -29.879 -27.207 31.387 1.00 87.94 188 ASN A N 1
ATOM 1483 C CA . ASN A 1 188 ? -30.118 -25.988 32.177 1.00 87.94 188 ASN A CA 1
ATOM 1484 C C . ASN A 1 188 ? -29.098 -25.740 33.305 1.00 87.94 188 ASN A C 1
ATOM 1486 O O . ASN A 1 188 ? -29.416 -25.081 34.293 1.00 87.94 188 ASN A O 1
ATOM 1490 N N . GLU A 1 189 ? -27.863 -26.216 33.150 1.00 93.00 189 GLU A N 1
ATOM 1491 C CA . GLU A 1 189 ? -26.776 -25.917 34.089 1.00 93.00 189 GLU A CA 1
ATOM 1492 C C . GLU A 1 189 ? -26.099 -24.593 33.714 1.00 93.00 189 GLU A C 1
ATOM 1494 O O . GLU A 1 189 ? -25.926 -24.299 32.531 1.00 93.00 189 GLU A O 1
ATOM 1499 N N . LEU A 1 190 ? -25.708 -23.799 34.712 1.00 92.31 190 LEU A N 1
ATOM 1500 C CA . LEU A 1 190 ? -25.004 -22.530 34.540 1.00 92.31 190 LEU A CA 1
ATOM 1501 C C . LEU A 1 190 ? -23.591 -22.760 33.985 1.00 92.31 190 LEU A C 1
ATOM 1503 O O . LEU A 1 190 ? -22.783 -23.449 34.608 1.00 92.31 190 LEU A O 1
ATOM 1507 N N . ASP A 1 191 ? -23.270 -22.111 32.865 1.00 90.88 191 ASP A N 1
ATOM 1508 C CA . ASP A 1 191 ? -21.909 -22.054 32.329 1.00 90.88 191 ASP A CA 1
ATOM 1509 C C . ASP A 1 191 ? -21.247 -20.711 32.683 1.00 90.88 191 ASP A C 1
ATOM 1511 O O . ASP A 1 191 ? -21.761 -19.634 32.362 1.00 90.88 191 ASP A O 1
ATOM 1515 N N . PHE A 1 192 ? -20.103 -20.780 33.371 1.00 86.44 192 PHE A N 1
ATOM 1516 C CA . PHE A 1 192 ? -19.350 -19.608 33.837 1.00 86.44 192 PHE A CA 1
ATOM 1517 C C . PHE A 1 192 ? -18.114 -19.290 32.980 1.00 86.44 192 PHE A C 1
ATOM 1519 O O . PHE A 1 192 ? -17.488 -18.238 33.170 1.00 86.44 192 PHE A O 1
ATOM 1526 N N . ASP A 1 193 ? -17.746 -20.188 32.066 1.00 83.50 193 ASP A N 1
ATOM 1527 C CA . ASP A 1 193 ? -16.502 -20.114 31.299 1.00 83.50 193 ASP A CA 1
ATOM 1528 C C . ASP A 1 193 ? -16.711 -19.398 29.962 1.00 83.50 193 ASP A C 1
ATOM 1530 O O . ASP A 1 193 ? -15.824 -18.685 29.476 1.00 83.50 193 ASP A O 1
ATOM 1534 N N . TYR A 1 194 ? -17.911 -19.502 29.390 1.00 82.31 194 TYR A N 1
ATOM 1535 C CA . TYR A 1 194 ? -18.257 -18.876 28.130 1.00 82.31 194 TYR A CA 1
ATOM 1536 C C . TYR A 1 194 ? -18.452 -17.359 28.260 1.00 82.31 194 TYR A C 1
ATOM 1538 O O . TYR A 1 194 ? -19.447 -16.857 28.784 1.00 82.31 194 TYR A O 1
ATOM 1546 N N . LYS A 1 195 ? -17.503 -16.593 27.708 1.00 75.88 195 LYS A N 1
ATOM 1547 C CA . LYS A 1 195 ? -17.478 -15.118 27.795 1.00 75.88 195 LYS A CA 1
ATOM 1548 C C . LYS A 1 195 ? -17.662 -14.391 26.457 1.00 75.88 195 LYS A C 1
ATOM 1550 O O . LYS A 1 195 ? -17.524 -13.171 26.425 1.00 75.88 195 LYS A O 1
ATOM 1555 N N . SER A 1 196 ? -17.976 -15.098 25.367 1.00 74.00 196 SER A N 1
ATOM 1556 C CA . SER A 1 196 ? -18.069 -14.517 24.013 1.00 74.00 196 SER A CA 1
ATOM 1557 C C . SER A 1 196 ? -19.514 -14.232 23.553 1.00 74.00 196 SER A C 1
ATOM 1559 O O . SER A 1 196 ? -20.462 -14.380 24.317 1.00 74.00 196 SER A O 1
ATOM 1561 N N . THR A 1 197 ? -19.684 -13.774 22.307 1.00 76.75 197 THR A N 1
ATOM 1562 C CA . THR A 1 197 ? -20.980 -13.378 21.700 1.00 76.75 197 THR A CA 1
ATOM 1563 C C . THR A 1 197 ? -21.869 -14.574 21.354 1.00 76.75 197 THR A C 1
ATOM 1565 O O . THR A 1 197 ? -21.361 -15.661 21.125 1.00 76.75 197 THR A O 1
ATOM 1568 N N . VAL A 1 198 ? -23.184 -14.399 21.182 1.00 74.94 198 VAL A N 1
ATOM 1569 C CA . VAL A 1 198 ? -24.102 -15.513 20.837 1.00 74.94 198 VAL A CA 1
ATOM 1570 C C . VAL A 1 198 ? -23.662 -16.286 19.584 1.00 74.94 198 VAL A C 1
ATOM 1572 O O . VAL A 1 198 ? -23.824 -17.497 19.523 1.00 74.94 198 VAL A O 1
ATOM 1575 N N . LYS A 1 199 ? -23.049 -15.610 18.601 1.00 76.12 199 LYS A N 1
ATOM 1576 C CA . LYS A 1 199 ? -22.611 -16.223 17.332 1.00 76.12 199 LYS A CA 1
ATOM 1577 C C . LYS A 1 199 ? -21.453 -17.216 17.473 1.00 76.12 199 LYS A C 1
ATOM 1579 O O . LYS A 1 199 ? -21.305 -18.077 16.619 1.00 76.12 199 LYS A O 1
ATOM 1584 N N . LYS A 1 200 ? -20.613 -17.067 18.502 1.00 78.56 200 LYS A N 1
ATOM 1585 C CA . LYS A 1 200 ? -19.440 -17.926 18.752 1.00 78.56 200 LYS A CA 1
ATOM 1586 C C . LYS A 1 200 ? -19.739 -19.027 19.781 1.00 78.56 200 LYS A C 1
ATOM 1588 O O . LYS A 1 200 ? -18.813 -19.682 20.251 1.00 78.56 200 LYS A O 1
ATOM 1593 N N . MET A 1 201 ? -21.006 -19.182 20.175 1.00 83.94 201 MET A N 1
ATOM 1594 C CA . MET A 1 201 ? -21.386 -20.095 21.246 1.00 83.94 201 MET A CA 1
ATOM 1595 C C . MET A 1 201 ? -21.236 -21.544 20.770 1.00 83.94 201 MET A C 1
ATOM 1597 O O . MET A 1 201 ? -21.757 -21.869 19.702 1.00 83.94 201 MET A O 1
ATOM 1601 N N . PRO A 1 202 ? -20.512 -22.402 21.515 1.00 87.38 202 PRO A N 1
ATOM 1602 C CA . PRO A 1 202 ? -20.393 -23.811 21.180 1.00 87.38 202 PRO A CA 1
ATOM 1603 C C . PRO A 1 202 ? -21.765 -24.485 21.078 1.00 87.38 202 PRO A C 1
ATOM 1605 O O . PRO A 1 202 ? -22.664 -24.115 21.832 1.00 87.38 202 PRO A O 1
ATOM 1608 N N . PRO A 1 203 ? -21.920 -25.521 20.235 1.00 87.62 203 PRO A N 1
ATOM 1609 C CA . PRO A 1 203 ? -23.209 -26.180 20.032 1.00 87.62 203 PRO A CA 1
ATOM 1610 C C . PRO A 1 203 ? -23.826 -26.770 21.304 1.00 87.62 203 PRO A C 1
ATOM 1612 O O . PRO A 1 203 ? -25.036 -26.919 21.354 1.00 87.62 203 PRO A O 1
ATOM 1615 N N . TYR A 1 204 ? -23.021 -27.100 22.322 1.00 89.75 204 TYR A N 1
ATOM 1616 C CA . TYR A 1 204 ? -23.488 -27.663 23.597 1.00 89.75 204 TYR A CA 1
ATOM 1617 C C . TYR A 1 204 ? -24.024 -26.616 24.594 1.00 89.75 204 TYR A C 1
ATOM 1619 O O . TYR A 1 204 ? -24.549 -26.985 25.649 1.00 89.75 204 TYR A O 1
ATOM 1627 N N . LEU A 1 205 ? -23.890 -25.324 24.274 1.00 91.75 205 LEU A N 1
ATOM 1628 C CA . LEU A 1 205 ? -24.384 -24.205 25.072 1.00 91.75 205 LEU A CA 1
ATOM 1629 C C . LEU A 1 205 ? -25.491 -23.456 24.334 1.00 91.75 205 LEU A C 1
ATOM 1631 O O . LEU A 1 205 ? -25.502 -23.342 23.109 1.00 91.75 205 LEU A O 1
ATOM 1635 N N . ARG A 1 206 ? -26.394 -22.861 25.109 1.00 91.25 206 ARG A N 1
ATOM 1636 C CA . ARG A 1 206 ? -27.414 -21.930 24.622 1.00 91.25 206 ARG A CA 1
ATOM 1637 C C . ARG A 1 206 ? -27.439 -20.664 25.471 1.00 91.25 206 ARG A C 1
ATOM 1639 O O . ARG A 1 206 ? -27.203 -20.740 26.677 1.00 91.25 206 ARG A O 1
ATOM 1646 N N . PRO A 1 207 ? -27.749 -19.489 24.898 1.00 90.12 207 PRO A N 1
ATOM 1647 C CA . PRO A 1 207 ? -27.967 -18.305 25.716 1.00 90.12 207 PRO A CA 1
ATOM 1648 C C . PRO A 1 207 ? -29.214 -18.528 26.578 1.00 90.12 207 PRO A C 1
ATOM 1650 O O . PRO A 1 207 ? -30.205 -19.078 26.094 1.00 90.12 207 PRO A O 1
ATOM 1653 N N . TRP A 1 208 ? -29.178 -18.089 27.838 1.00 87.06 208 TRP A N 1
ATOM 1654 C CA . TRP A 1 208 ? -30.237 -18.394 28.813 1.00 87.06 208 TRP A CA 1
ATOM 1655 C C . TRP A 1 208 ? -31.640 -17.980 28.330 1.00 87.06 208 TRP A C 1
ATOM 1657 O O . TRP A 1 208 ? -32.617 -18.683 28.575 1.00 87.06 208 TRP A O 1
ATOM 1667 N N . PHE A 1 209 ? -31.746 -16.885 27.568 1.00 85.81 209 PHE A N 1
ATOM 1668 C CA . PHE A 1 209 ? -33.022 -16.376 27.059 1.00 85.81 209 PHE A CA 1
ATOM 1669 C C . PHE A 1 209 ? -33.608 -17.189 25.895 1.00 85.81 209 PHE A C 1
ATOM 1671 O O . PHE A 1 209 ? -34.777 -16.987 25.576 1.00 85.81 209 PHE A O 1
ATOM 1678 N N . LYS A 1 210 ? -32.827 -18.094 25.282 1.00 87.00 210 LYS A N 1
ATOM 1679 C CA . LYS A 1 210 ? -33.289 -19.062 24.269 1.00 87.00 210 LYS A CA 1
ATOM 1680 C C . LYS A 1 210 ? -33.507 -20.469 24.836 1.00 87.00 210 LYS A C 1
ATOM 1682 O O . LYS A 1 210 ? -33.677 -21.410 24.064 1.00 87.00 210 LYS A O 1
ATOM 1687 N N . ALA A 1 211 ? -33.444 -20.652 26.153 1.00 87.50 211 ALA A N 1
ATOM 1688 C CA . ALA A 1 211 ? -33.847 -21.922 26.738 1.00 87.50 211 ALA A CA 1
ATOM 1689 C C . ALA A 1 211 ? -35.347 -22.180 26.462 1.00 87.50 211 ALA A C 1
ATOM 1691 O O . ALA A 1 211 ? -36.127 -21.227 26.524 1.00 87.50 211 ALA A O 1
ATOM 1692 N N . PRO A 1 212 ? -35.743 -23.423 26.136 1.00 83.69 212 PRO A N 1
ATOM 1693 C CA . PRO A 1 212 ? -37.140 -23.818 26.009 1.00 83.69 212 PRO A CA 1
ATOM 1694 C C . PRO A 1 212 ? -37.826 -23.815 27.383 1.00 83.69 212 PRO A C 1
ATOM 1696 O O . PRO A 1 212 ? -37.150 -23.770 28.415 1.00 83.69 212 PRO A O 1
ATOM 1699 N N . ASP A 1 213 ? -39.160 -23.855 27.373 1.00 82.56 213 ASP A N 1
ATOM 1700 C CA . ASP A 1 213 ? -40.012 -24.058 28.557 1.00 82.56 213 ASP A CA 1
ATOM 1701 C C . ASP A 1 213 ? -39.730 -23.078 29.704 1.00 82.56 213 ASP A C 1
ATOM 1703 O O . ASP A 1 213 ? -39.654 -23.424 30.886 1.00 82.56 213 ASP A O 1
ATOM 1707 N N . ARG A 1 214 ? -39.529 -21.812 29.333 1.00 88.81 214 ARG A N 1
ATOM 1708 C CA . ARG A 1 214 ? -39.296 -20.713 30.267 1.00 88.81 214 ARG A CA 1
ATOM 1709 C C . ARG A 1 214 ? -40.571 -20.376 31.039 1.00 88.81 214 ARG A C 1
ATOM 1711 O O . ARG A 1 214 ? -41.354 -19.533 30.608 1.00 88.81 214 ARG A O 1
ATOM 1718 N N . GLN A 1 215 ? -40.697 -20.927 32.244 1.00 87.69 215 GLN A N 1
ATOM 1719 C CA . GLN A 1 215 ? -41.837 -20.706 33.145 1.00 87.69 215 GLN A CA 1
ATOM 1720 C C . GLN A 1 215 ? -42.004 -19.243 33.584 1.00 87.69 215 GLN A C 1
ATOM 1722 O O . GLN A 1 215 ? -43.039 -18.854 34.125 1.00 87.69 215 GLN A O 1
ATOM 1727 N N . ASN A 1 216 ? -40.983 -18.404 33.387 1.00 83.19 216 ASN A N 1
ATOM 1728 C CA . ASN A 1 216 ? -41.070 -16.967 33.625 1.00 83.19 216 ASN A CA 1
ATOM 1729 C C . ASN A 1 216 ? -41.783 -16.182 32.510 1.00 83.19 216 ASN A C 1
ATOM 1731 O O . ASN A 1 216 ? -41.959 -14.978 32.679 1.00 83.19 216 ASN A O 1
ATOM 1735 N N . LEU A 1 217 ? -42.168 -16.818 31.397 1.00 77.25 217 LEU A N 1
ATOM 1736 C CA . LEU A 1 217 ? -42.904 -16.185 30.293 1.00 77.25 217 LEU A CA 1
ATOM 1737 C C . LEU A 1 217 ? -44.412 -16.499 30.294 1.00 77.25 217 LEU A C 1
ATOM 1739 O O . LEU A 1 217 ? -45.166 -15.755 29.676 1.00 77.25 217 LEU A O 1
ATOM 1743 N N . ASP A 1 218 ? -44.860 -17.530 31.020 1.00 56.06 218 ASP A N 1
ATOM 1744 C CA . ASP A 1 218 ? -46.236 -18.071 30.969 1.00 56.06 218 ASP A CA 1
ATOM 1745 C C . ASP A 1 218 ? -47.331 -17.159 31.556 1.00 56.06 218 ASP A C 1
ATOM 1747 O O . ASP A 1 218 ? -48.507 -17.518 31.590 1.00 56.06 218 ASP A O 1
ATOM 1751 N N . ALA A 1 219 ? -46.986 -15.960 32.019 1.00 52.22 219 ALA A N 1
ATOM 1752 C CA . ALA A 1 219 ? -47.963 -14.986 32.479 1.00 52.22 219 ALA A CA 1
ATOM 1753 C C . ALA A 1 219 ? -48.259 -13.987 31.352 1.00 52.22 219 ALA A C 1
ATOM 1755 O O . ALA A 1 219 ? -47.444 -13.104 31.064 1.00 52.22 219 ALA A O 1
ATOM 1756 N N . HIS A 1 220 ? -49.432 -14.136 30.722 1.00 42.66 220 HIS A N 1
ATOM 1757 C CA . HIS A 1 220 ? -49.976 -13.205 29.732 1.00 42.66 220 HIS A CA 1
ATOM 1758 C C . HIS A 1 220 ? -49.727 -11.750 30.178 1.00 42.66 220 HIS A C 1
ATOM 1760 O O . HIS A 1 220 ? -50.320 -11.291 31.151 1.00 42.66 220 HIS A O 1
ATOM 1766 N N . HIS A 1 221 ? -48.858 -11.043 29.441 1.00 42.81 221 HIS A N 1
ATOM 1767 C CA . HIS A 1 221 ? -48.498 -9.617 29.562 1.00 42.81 221 HIS A CA 1
ATOM 1768 C C . HIS A 1 221 ? -47.261 -9.191 30.383 1.00 42.81 221 HIS A C 1
ATOM 1770 O O . HIS A 1 221 ? -47.078 -7.983 30.538 1.00 42.81 221 HIS A O 1
ATOM 1776 N N . LEU A 1 222 ? -46.347 -10.065 30.831 1.00 44.38 222 LEU A N 1
ATOM 1777 C CA . LEU A 1 222 ? -45.075 -9.591 31.426 1.00 44.38 222 LEU A CA 1
ATOM 1778 C C . LEU A 1 222 ? -43.974 -9.305 30.385 1.00 44.38 222 LEU A C 1
ATOM 1780 O O . LEU A 1 222 ? -43.533 -10.188 29.652 1.00 44.38 222 LEU A O 1
ATOM 1784 N N . ARG A 1 223 ? -43.468 -8.063 30.359 1.00 45.84 223 ARG A N 1
ATOM 1785 C CA . ARG A 1 223 ? -42.247 -7.675 29.631 1.00 45.84 223 ARG A CA 1
ATOM 1786 C C . ARG A 1 223 ? -41.060 -7.770 30.589 1.00 45.84 223 ARG A C 1
ATOM 1788 O O . ARG A 1 223 ? -40.771 -6.827 31.322 1.00 45.84 223 ARG A O 1
ATOM 1795 N N . THR A 1 224 ? -40.358 -8.903 30.602 1.00 46.69 224 THR A N 1
ATOM 1796 C CA . THR A 1 224 ? -39.093 -9.011 31.349 1.00 46.69 224 THR A CA 1
ATOM 1797 C C . THR A 1 224 ? -38.031 -8.157 30.661 1.00 46.69 224 THR A C 1
ATOM 1799 O O . THR A 1 224 ? -37.677 -8.418 29.509 1.00 46.69 224 THR A O 1
ATOM 1802 N N . LEU A 1 225 ? -37.512 -7.145 31.354 1.00 42.62 225 LEU A N 1
ATOM 1803 C CA . LEU A 1 225 ? -36.430 -6.319 30.846 1.00 42.62 225 LEU A CA 1
ATOM 1804 C C . LEU A 1 225 ? -35.113 -6.888 31.376 1.00 42.62 225 LEU A C 1
ATOM 1806 O O . LEU A 1 225 ? -34.769 -6.710 32.541 1.00 42.62 225 LEU A O 1
ATOM 1810 N N . VAL A 1 226 ? -34.392 -7.618 30.525 1.00 46.19 226 VAL A N 1
ATOM 1811 C CA . VAL A 1 226 ? -33.078 -8.166 30.874 1.00 46.19 226 VAL A CA 1
ATOM 1812 C C . VAL A 1 226 ? -32.045 -7.670 29.875 1.00 46.19 226 VAL A C 1
ATOM 1814 O O . VAL A 1 226 ? -32.044 -8.080 28.714 1.00 46.19 226 VAL A O 1
ATOM 1817 N N . LEU A 1 227 ? -31.153 -6.790 30.328 1.00 44.19 227 LEU A N 1
ATOM 1818 C CA . LEU A 1 227 ? -29.970 -6.367 29.582 1.00 44.19 227 LEU A CA 1
ATOM 1819 C C . LEU A 1 227 ? -28.827 -7.343 29.886 1.00 44.19 227 LEU A C 1
ATOM 1821 O O . LEU A 1 227 ? -27.890 -7.030 30.605 1.00 44.19 227 LEU A O 1
ATOM 1825 N N . ALA A 1 228 ? -28.911 -8.563 29.351 1.00 36.78 228 ALA A N 1
ATOM 1826 C CA . ALA A 1 228 ? -27.812 -9.516 29.470 1.00 36.78 228 ALA A CA 1
ATOM 1827 C C . ALA A 1 228 ? -26.658 -9.093 28.543 1.00 36.78 228 ALA A C 1
ATOM 1829 O O . ALA A 1 228 ? -26.781 -9.154 27.315 1.00 36.78 228 ALA A O 1
ATOM 1830 N N . GLY A 1 229 ? -25.533 -8.686 29.138 1.00 39.31 229 GLY A N 1
ATOM 1831 C CA . GLY A 1 229 ? -24.298 -8.288 28.461 1.00 39.31 229 GLY A CA 1
ATOM 1832 C C . GLY A 1 229 ? -23.709 -9.386 27.567 1.00 39.31 229 GLY A C 1
ATOM 1833 O O . GLY A 1 229 ? -22.828 -10.150 27.962 1.00 39.31 229 GLY A O 1
ATOM 1834 N N . LEU A 1 230 ? -24.184 -9.448 26.323 1.00 34.19 230 LEU A N 1
ATOM 1835 C CA . LEU A 1 230 ? -23.521 -10.096 25.184 1.00 34.19 230 LEU A CA 1
ATOM 1836 C C . LEU A 1 230 ? -22.884 -9.062 24.235 1.00 34.19 230 LEU A C 1
ATOM 1838 O O . LEU A 1 230 ? -22.458 -9.418 23.136 1.00 34.19 230 LEU A O 1
ATOM 1842 N N . HIS A 1 231 ? -22.775 -7.802 24.675 1.00 28.94 231 HIS A N 1
ATOM 1843 C CA . HIS A 1 231 ? -22.167 -6.693 23.941 1.00 28.94 231 HIS A CA 1
ATOM 1844 C C . HIS A 1 231 ? -21.081 -5.973 24.763 1.00 28.94 231 HIS A C 1
ATOM 1846 O O . HIS A 1 231 ? -21.243 -5.724 25.950 1.00 28.94 231 HIS A O 1
ATOM 1852 N N . GLU A 1 232 ? -19.955 -5.671 24.105 1.00 27.23 232 GLU A N 1
ATOM 1853 C CA . GLU A 1 232 ? -18.760 -5.008 24.653 1.00 27.23 232 GLU A CA 1
ATOM 1854 C C . GLU A 1 232 ? -19.029 -3.545 25.061 1.00 27.23 232 GLU A C 1
ATOM 1856 O O . GLU A 1 232 ? -19.342 -2.711 24.207 1.00 27.23 232 GLU A O 1
ATOM 1861 N N . CYS A 1 233 ? -18.805 -3.208 26.337 1.00 23.91 233 CYS A N 1
ATOM 1862 C CA . CYS A 1 233 ? -18.667 -1.827 26.806 1.00 23.91 233 CYS A CA 1
ATOM 1863 C C . CYS A 1 233 ? -17.231 -1.326 26.530 1.00 23.91 233 CYS A C 1
ATOM 1865 O O . CYS A 1 233 ? -16.246 -1.947 26.933 1.00 23.91 233 CYS A O 1
ATOM 1867 N N . ARG A 1 234 ? -17.098 -0.219 25.782 1.00 25.39 234 ARG A N 1
ATOM 1868 C CA . ARG A 1 234 ? -15.822 0.439 25.439 1.00 25.39 234 ARG A CA 1
ATOM 1869 C C . ARG A 1 234 ? -15.372 1.333 26.596 1.00 25.39 234 ARG A C 1
ATOM 1871 O O . ARG A 1 234 ? -15.950 2.398 26.768 1.00 25.39 234 ARG A O 1
ATOM 1878 N N . GLN A 1 235 ? -14.263 1.014 27.259 1.00 24.75 235 GLN A N 1
ATOM 1879 C CA . GLN A 1 235 ? -13.566 1.991 28.104 1.00 24.75 235 GLN A CA 1
ATOM 1880 C C . GLN A 1 235 ? -12.472 2.715 27.311 1.00 24.75 235 GLN A C 1
ATOM 1882 O O . GLN A 1 235 ? -11.524 2.107 26.813 1.00 24.75 235 GLN A O 1
ATOM 1887 N N . ARG A 1 236 ? -12.617 4.037 27.158 1.00 27.39 236 ARG A N 1
ATOM 1888 C CA . ARG A 1 236 ? -11.574 4.936 26.643 1.00 27.39 236 ARG A CA 1
ATOM 1889 C C . ARG A 1 236 ? -10.831 5.556 27.828 1.00 27.39 236 ARG A C 1
ATOM 1891 O O . ARG A 1 236 ? -11.438 6.145 28.709 1.00 27.39 236 ARG A O 1
ATOM 1898 N N . HIS A 1 237 ? -9.506 5.442 27.824 1.00 28.56 237 HIS A N 1
ATOM 1899 C CA . HIS A 1 237 ? -8.621 6.060 28.811 1.00 28.56 237 HIS A CA 1
ATOM 1900 C C . HIS A 1 237 ? -8.654 7.598 28.758 1.00 28.56 237 HIS A C 1
ATOM 1902 O O . HIS A 1 237 ? -8.250 8.201 27.764 1.00 28.56 237 HIS A O 1
ATOM 1908 N N . LEU A 1 238 ? -9.024 8.202 29.889 1.00 27.97 238 LEU A N 1
ATOM 1909 C CA . LEU A 1 238 ? -8.573 9.515 30.347 1.00 27.97 238 LEU A CA 1
ATOM 1910 C C . LEU A 1 238 ? -7.132 9.381 30.866 1.00 27.97 238 LEU A C 1
ATOM 1912 O O . LEU A 1 238 ? -6.896 8.846 31.947 1.00 27.97 238 LEU A O 1
ATOM 1916 N N . ALA A 1 239 ? -6.158 9.866 30.101 1.00 27.78 239 ALA A N 1
ATOM 1917 C CA . ALA A 1 239 ? -4.796 10.095 30.573 1.00 27.78 239 ALA A CA 1
ATOM 1918 C C . ALA A 1 239 ? -4.428 11.549 30.280 1.00 27.78 239 ALA A C 1
ATOM 1920 O O . ALA A 1 239 ? -3.902 11.882 29.222 1.00 27.78 239 ALA A O 1
ATOM 1921 N N . GLY A 1 240 ? -4.748 12.421 31.227 1.00 27.41 240 GLY A N 1
ATOM 1922 C CA . GLY A 1 240 ? -4.381 13.825 31.170 1.00 27.41 240 GLY A CA 1
ATOM 1923 C C . GLY A 1 240 ? -5.159 14.597 32.211 1.00 27.41 240 GLY A C 1
ATOM 1924 O O . GLY A 1 240 ? -6.262 15.019 31.909 1.00 27.41 240 GLY A O 1
ATOM 1925 N N . HIS A 1 241 ? -4.599 14.712 33.417 1.00 25.86 241 HIS A N 1
ATOM 1926 C CA . HIS A 1 241 ? -4.690 15.854 34.343 1.00 25.86 241 HIS A CA 1
ATOM 1927 C C . HIS A 1 241 ? -4.207 15.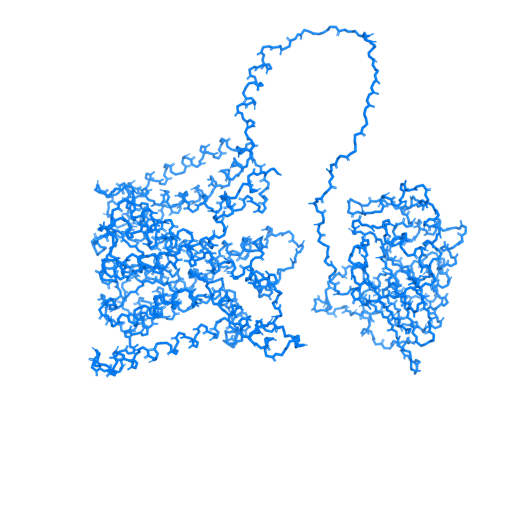405 35.729 1.00 25.86 241 HIS A C 1
ATOM 1929 O O . HIS A 1 241 ? -4.968 14.916 36.556 1.00 25.86 241 HIS A O 1
ATOM 1935 N N . ARG A 1 242 ? -2.908 15.565 35.992 1.00 25.94 242 ARG A N 1
ATOM 1936 C CA . ARG A 1 242 ? -2.385 15.712 37.356 1.00 25.94 242 ARG A CA 1
ATOM 1937 C C . ARG A 1 242 ? -1.227 16.694 37.323 1.00 25.94 242 ARG A C 1
ATOM 1939 O O . ARG A 1 242 ? -0.106 16.298 37.020 1.00 25.94 242 ARG A O 1
ATOM 1946 N N . ARG A 1 243 ? -1.495 17.958 37.652 1.00 26.69 243 ARG A N 1
ATOM 1947 C CA . ARG A 1 243 ? -0.505 18.868 38.235 1.00 26.69 243 ARG A CA 1
ATOM 1948 C C . ARG A 1 243 ? -1.177 19.893 39.144 1.00 26.69 243 ARG A C 1
ATOM 1950 O O . ARG A 1 243 ? -2.232 20.410 38.813 1.00 26.69 243 ARG A O 1
ATOM 1957 N N . ALA A 1 244 ? -0.432 20.185 40.209 1.00 24.94 244 ALA A N 1
ATOM 1958 C CA . ALA A 1 244 ? -0.466 21.360 41.072 1.00 24.94 244 ALA A CA 1
ATOM 1959 C C . ALA A 1 244 ? -1.560 21.429 42.148 1.00 24.94 244 ALA A C 1
ATOM 1961 O O . ALA A 1 244 ? -2.591 22.060 41.974 1.00 24.94 244 ALA A O 1
ATOM 1962 N N . VAL A 1 245 ? -1.224 20.905 43.331 1.00 27.58 245 VAL A N 1
ATOM 1963 C CA . VAL A 1 245 ? -1.501 21.606 44.592 1.00 27.58 245 VAL A CA 1
ATOM 1964 C C . VAL A 1 245 ? -0.202 21.590 45.394 1.00 27.58 245 VAL A C 1
ATOM 1966 O O . VAL A 1 245 ? 0.335 20.525 45.697 1.00 27.58 245 VAL A O 1
ATOM 1969 N N . GLY A 1 246 ? 0.355 22.775 45.636 1.00 24.83 246 GLY A N 1
ATOM 1970 C CA . GLY A 1 246 ? 1.512 22.968 46.501 1.00 24.83 246 GLY A CA 1
ATOM 1971 C C . GLY A 1 246 ? 1.100 23.071 47.967 1.00 24.83 246 GLY A C 1
ATOM 1972 O O . GLY A 1 246 ? -0.023 23.465 48.265 1.00 24.83 246 GLY A O 1
ATOM 1973 N N . ARG A 1 247 ? 2.032 22.749 48.868 1.00 27.14 247 ARG A N 1
ATOM 1974 C CA . ARG A 1 247 ? 2.109 23.303 50.228 1.00 27.14 247 ARG A CA 1
ATOM 1975 C C . ARG A 1 247 ? 3.509 23.069 50.814 1.00 27.14 247 ARG A C 1
ATOM 1977 O O . ARG A 1 247 ? 3.927 21.950 51.076 1.00 27.14 247 ARG A O 1
ATOM 1984 N N . THR A 1 248 ? 4.236 24.179 50.849 1.00 25.62 248 THR A N 1
ATOM 1985 C CA . THR A 1 248 ? 5.172 24.695 51.861 1.00 25.62 248 THR A CA 1
ATOM 1986 C C . THR A 1 248 ? 5.544 23.853 53.096 1.00 25.62 248 THR A C 1
ATOM 1988 O O . THR A 1 248 ? 4.685 23.498 53.894 1.00 25.62 248 THR A O 1
ATOM 1991 N N . ALA A 1 249 ? 6.868 23.786 53.293 1.00 25.55 249 ALA A N 1
ATOM 1992 C CA . ALA A 1 249 ? 7.625 24.224 54.478 1.00 25.55 249 ALA A CA 1
ATOM 1993 C C . ALA A 1 249 ? 7.803 23.310 55.718 1.00 25.55 249 ALA A C 1
ATOM 1995 O O . ALA A 1 249 ? 6.888 23.064 56.491 1.00 25.55 249 ALA A O 1
ATOM 1996 N N . ASP A 1 250 ? 9.095 23.034 55.946 1.00 26.28 250 ASP A N 1
ATOM 1997 C CA . ASP A 1 250 ? 9.863 23.243 57.186 1.00 26.28 250 ASP A CA 1
ATOM 1998 C C . ASP A 1 250 ? 10.245 22.033 58.078 1.00 26.28 250 ASP A C 1
ATOM 2000 O O . ASP A 1 250 ? 9.445 21.177 58.436 1.00 26.28 250 ASP A O 1
ATOM 2004 N N . ARG A 1 251 ? 11.517 22.120 58.504 1.00 27.62 251 ARG A N 1
ATOM 2005 C CA . ARG A 1 251 ? 12.194 21.590 59.704 1.00 27.62 251 ARG A CA 1
ATOM 2006 C C . ARG A 1 251 ? 13.075 20.328 59.663 1.00 27.62 251 ARG A C 1
ATOM 2008 O O . ARG A 1 251 ? 12.632 19.201 59.813 1.00 27.62 251 ARG A O 1
ATOM 2015 N N . ARG A 1 252 ? 14.380 20.653 59.684 1.00 26.05 252 ARG A N 1
ATOM 2016 C CA . ARG A 1 252 ? 15.409 20.320 60.703 1.00 26.05 252 ARG A CA 1
ATOM 2017 C C . ARG A 1 252 ? 15.945 18.877 60.806 1.00 26.05 252 ARG A C 1
ATOM 2019 O O . ARG A 1 252 ? 15.306 17.961 61.298 1.00 26.05 252 ARG A O 1
ATOM 2026 N N . GLN A 1 253 ? 17.228 18.775 60.450 1.00 25.38 253 GLN A N 1
ATOM 2027 C CA . GLN A 1 253 ? 18.266 17.866 60.976 1.00 25.38 253 GLN A CA 1
ATOM 2028 C C . GLN A 1 253 ? 18.563 18.154 62.480 1.00 25.38 253 GLN A C 1
ATOM 2030 O O . GLN A 1 253 ? 18.169 19.243 62.910 1.00 25.38 253 GLN A O 1
ATOM 2035 N N . PRO A 1 254 ? 19.288 17.304 63.272 1.00 36.94 254 PRO A N 1
ATOM 2036 C CA . PRO A 1 254 ? 20.602 16.742 62.887 1.00 36.94 254 PRO A CA 1
ATOM 2037 C C . PRO A 1 254 ? 21.086 15.372 63.455 1.00 36.94 254 PRO A C 1
ATOM 2039 O O . PRO A 1 254 ? 20.610 14.861 64.457 1.00 36.94 254 PRO A O 1
ATOM 2042 N N . ARG A 1 255 ? 22.132 14.868 62.765 1.00 27.73 255 ARG A N 1
ATOM 2043 C CA . ARG A 1 255 ? 23.390 14.192 63.196 1.00 27.73 255 ARG A CA 1
ATOM 2044 C C . ARG A 1 255 ? 23.411 12.993 64.168 1.00 27.73 255 ARG A C 1
ATOM 2046 O O . ARG A 1 255 ? 23.194 13.143 65.359 1.00 27.73 255 ARG A O 1
ATOM 2053 N N . ASN A 1 256 ? 23.945 11.872 63.661 1.00 29.45 256 ASN A N 1
ATOM 2054 C CA . ASN A 1 256 ? 25.212 11.178 64.025 1.00 29.45 256 ASN A CA 1
ATOM 2055 C C . ASN A 1 256 ? 25.138 9.756 63.424 1.00 29.45 256 ASN A C 1
ATOM 2057 O O . ASN A 1 256 ? 24.078 9.154 63.447 1.00 29.45 256 ASN A O 1
ATOM 2061 N N . GLY A 1 257 ? 26.138 9.094 62.849 1.00 26.08 257 GLY A N 1
ATOM 2062 C CA . GLY A 1 257 ? 27.564 9.300 62.634 1.00 26.08 257 GLY A CA 1
ATOM 2063 C C . GLY A 1 257 ? 28.146 7.901 62.363 1.00 26.08 257 GLY A C 1
ATOM 2064 O O . GLY A 1 257 ? 27.810 6.980 63.102 1.00 26.08 257 GLY A O 1
ATOM 2065 N N . ARG A 1 258 ? 28.939 7.719 61.295 1.00 29.22 258 ARG A N 1
ATOM 2066 C CA . ARG A 1 258 ? 30.064 6.758 61.168 1.00 29.22 258 ARG A CA 1
ATOM 2067 C C . ARG A 1 258 ? 30.590 6.724 59.727 1.00 29.22 258 ARG A C 1
ATOM 2069 O O . ARG A 1 258 ? 29.836 6.632 58.762 1.00 29.22 258 ARG A O 1
ATOM 2076 N N . ASN A 1 259 ? 31.912 6.841 59.642 1.00 29.09 259 ASN A N 1
ATOM 2077 C CA . ASN A 1 259 ? 32.750 6.948 58.453 1.00 29.09 259 ASN A CA 1
ATOM 2078 C C . ASN A 1 259 ? 32.814 5.652 57.632 1.00 29.09 259 ASN A C 1
ATOM 2080 O O . ASN A 1 259 ? 33.025 4.586 58.198 1.00 29.09 259 ASN A O 1
ATOM 2084 N N . TYR A 1 260 ? 32.793 5.782 56.302 1.00 31.59 260 TYR A N 1
ATOM 2085 C CA . TYR A 1 260 ? 33.431 4.851 55.361 1.00 31.59 260 TYR A CA 1
ATOM 2086 C C . TYR A 1 260 ? 34.064 5.655 54.206 1.00 31.59 260 TYR A C 1
ATOM 2088 O O . TYR A 1 260 ? 33.504 6.683 53.810 1.00 31.59 260 TYR A O 1
ATOM 2096 N N . PRO A 1 261 ? 35.229 5.242 53.668 1.00 34.62 261 PRO A N 1
ATOM 2097 C CA . PRO A 1 261 ? 35.998 6.045 52.724 1.00 34.62 261 PRO A CA 1
ATOM 2098 C C . PRO A 1 261 ? 35.339 6.102 51.336 1.00 34.62 261 PRO A C 1
ATOM 2100 O O . PRO A 1 261 ? 34.683 5.170 50.874 1.00 34.62 261 PRO A O 1
ATOM 2103 N N . SER A 1 262 ? 35.503 7.244 50.668 1.00 33.81 262 SER A N 1
ATOM 2104 C CA . SER A 1 262 ? 34.781 7.614 49.448 1.00 33.81 262 SER A CA 1
ATOM 2105 C C . SER A 1 262 ? 35.240 6.864 48.183 1.00 33.81 262 SER A C 1
ATOM 2107 O O . SER A 1 262 ? 36.438 6.848 47.897 1.00 33.81 262 SER A O 1
ATOM 2109 N N . PRO A 1 263 ? 34.320 6.412 47.306 1.00 37.78 263 PRO A N 1
ATOM 2110 C CA . PRO A 1 263 ? 34.626 6.051 45.923 1.00 37.78 263 PRO A CA 1
ATOM 2111 C C . PRO A 1 263 ? 34.342 7.248 44.990 1.00 37.78 263 PRO A C 1
ATOM 2113 O O . PRO A 1 263 ? 33.490 7.182 44.101 1.00 37.78 263 PRO A O 1
ATOM 2116 N N . SER A 1 264 ? 35.000 8.391 45.206 1.00 49.81 264 SER A N 1
ATOM 2117 C CA . SER A 1 264 ? 34.615 9.663 44.561 1.00 49.81 264 SER A CA 1
ATOM 2118 C C . SER A 1 264 ? 35.218 9.905 43.170 1.00 49.81 264 SER A C 1
ATOM 2120 O O . SER A 1 264 ? 34.682 10.714 42.417 1.00 49.81 264 SER A O 1
ATOM 2122 N N . ARG A 1 265 ? 36.244 9.161 42.730 1.00 41.94 265 ARG A N 1
ATOM 2123 C CA . ARG A 1 265 ? 36.825 9.353 41.377 1.00 41.94 265 ARG A CA 1
ATOM 2124 C C . ARG A 1 265 ? 36.263 8.426 40.292 1.00 41.94 265 ARG A C 1
ATOM 2126 O O . ARG A 1 265 ? 36.218 8.810 39.125 1.00 41.94 265 ARG A O 1
ATOM 2133 N N . ARG A 1 266 ? 35.735 7.247 40.655 1.00 38.56 266 ARG A N 1
ATOM 2134 C CA . ARG A 1 266 ? 35.092 6.315 39.700 1.00 38.56 266 ARG A CA 1
ATOM 2135 C C . ARG A 1 266 ? 33.639 6.695 39.400 1.00 38.56 266 ARG A C 1
ATOM 2137 O O . ARG A 1 266 ? 33.209 6.586 38.254 1.00 38.56 266 ARG A O 1
ATOM 2144 N N . ARG A 1 267 ? 32.910 7.216 40.398 1.00 43.22 267 ARG A N 1
ATOM 2145 C CA . ARG A 1 267 ? 31.539 7.723 40.219 1.00 43.22 267 ARG A CA 1
ATOM 2146 C C . ARG A 1 267 ? 31.493 8.938 39.304 1.00 43.22 267 ARG A C 1
ATOM 2148 O O . ARG A 1 267 ? 30.678 8.938 38.399 1.00 43.22 267 ARG A O 1
ATOM 2155 N N . HIS A 1 268 ? 32.413 9.893 39.429 1.00 40.78 268 HIS A N 1
ATOM 2156 C CA . HIS A 1 268 ? 32.362 11.102 38.602 1.00 40.78 268 HIS A CA 1
ATOM 2157 C C . HIS A 1 268 ? 32.643 10.830 37.111 1.00 40.78 268 HIS A C 1
ATOM 2159 O O . HIS A 1 268 ? 32.016 11.435 36.246 1.00 40.78 268 HIS A O 1
ATOM 2165 N N . ARG A 1 269 ? 33.503 9.851 36.782 1.00 41.88 269 ARG A N 1
ATOM 2166 C CA . ARG A 1 269 ? 33.748 9.426 35.388 1.00 41.88 269 ARG A CA 1
ATOM 2167 C C . ARG A 1 269 ? 32.573 8.626 34.811 1.00 41.88 269 ARG A C 1
ATOM 2169 O O . ARG A 1 269 ? 32.187 8.852 33.668 1.00 41.88 269 ARG A O 1
ATOM 2176 N N . LEU A 1 270 ? 31.962 7.752 35.617 1.00 45.97 270 LEU A N 1
ATOM 2177 C CA . LEU A 1 270 ? 30.756 6.997 35.249 1.00 45.97 270 LEU A CA 1
ATOM 2178 C C . LEU A 1 270 ? 29.513 7.890 35.137 1.00 45.97 270 LEU A C 1
ATOM 2180 O O . LEU A 1 270 ? 28.660 7.644 34.297 1.00 45.97 270 LEU A O 1
ATOM 2184 N N . GLU A 1 271 ? 29.424 8.953 35.928 1.00 45.81 271 GLU A N 1
ATOM 2185 C CA . GLU A 1 271 ? 28.317 9.910 35.928 1.00 45.81 271 GLU A CA 1
ATOM 2186 C C . GLU A 1 271 ? 28.448 10.933 34.788 1.00 45.81 271 GLU A C 1
ATOM 2188 O O . GLU A 1 271 ? 27.443 11.326 34.197 1.00 45.81 271 GLU A O 1
ATOM 2193 N N . LYS A 1 272 ? 29.680 11.272 34.376 1.00 42.09 272 LYS A N 1
ATOM 2194 C CA . LYS A 1 272 ? 29.952 12.037 33.145 1.00 42.09 272 LYS A CA 1
ATOM 2195 C C . LYS A 1 272 ? 29.666 11.203 31.884 1.00 42.09 272 LYS A C 1
ATOM 2197 O O . LYS A 1 272 ? 29.055 11.718 30.955 1.00 42.09 272 LYS A O 1
ATOM 2202 N N . LEU A 1 273 ? 29.982 9.901 31.886 1.00 43.12 273 LEU A N 1
ATOM 2203 C CA . LEU A 1 273 ? 29.582 8.955 30.825 1.00 43.12 273 LEU A CA 1
ATOM 2204 C C . LEU A 1 273 ? 28.063 8.693 30.798 1.00 43.12 273 LEU A C 1
ATOM 2206 O O . LEU A 1 273 ? 27.474 8.581 29.721 1.00 43.12 273 LEU A O 1
ATOM 2210 N N . ARG A 1 274 ? 27.406 8.671 31.965 1.00 40.16 274 ARG A N 1
ATOM 2211 C CA . ARG A 1 274 ? 25.944 8.560 32.104 1.00 40.16 274 ARG A CA 1
ATOM 2212 C C . ARG A 1 274 ? 25.216 9.823 31.623 1.00 40.16 274 ARG A C 1
ATOM 2214 O O . ARG A 1 274 ? 24.187 9.714 30.972 1.00 40.16 274 ARG A O 1
ATOM 2221 N N . LYS A 1 275 ? 25.792 11.014 31.828 1.00 38.78 275 LYS A N 1
ATOM 2222 C CA . LYS A 1 275 ? 25.264 12.283 31.286 1.00 38.78 275 LYS A CA 1
ATOM 2223 C C . LYS A 1 275 ? 25.441 12.434 29.768 1.00 38.78 275 LYS A C 1
ATOM 2225 O O . LYS A 1 275 ? 24.611 13.082 29.141 1.00 38.78 275 LYS A O 1
ATOM 2230 N N . ILE A 1 276 ? 26.448 11.802 29.158 1.00 45.41 276 ILE A N 1
ATOM 2231 C CA . ILE A 1 276 ? 26.597 11.754 27.686 1.00 45.41 276 ILE A CA 1
ATOM 2232 C C . ILE A 1 276 ? 25.550 10.813 27.050 1.00 45.41 276 ILE A C 1
ATOM 2234 O O . ILE A 1 276 ? 25.126 11.025 25.915 1.00 45.41 276 ILE A O 1
ATOM 2238 N N . THR A 1 277 ? 25.061 9.818 27.798 1.00 42.59 277 THR A N 1
ATOM 2239 C CA . THR A 1 277 ? 24.038 8.850 27.354 1.00 42.59 277 THR A CA 1
ATOM 2240 C C . THR A 1 277 ? 22.591 9.238 27.705 1.00 42.59 277 THR A C 1
ATOM 2242 O O . THR A 1 277 ? 21.653 8.652 27.162 1.00 42.59 277 THR A O 1
ATOM 2245 N N . ASP A 1 278 ? 22.378 10.279 28.515 1.00 37.41 278 ASP A N 1
ATOM 2246 C CA . ASP A 1 278 ? 21.059 10.747 28.980 1.00 37.41 278 ASP A CA 1
ATOM 2247 C C . ASP A 1 278 ? 20.373 11.767 28.044 1.00 37.41 278 ASP A C 1
ATOM 2249 O O . ASP A 1 278 ? 19.608 12.634 28.472 1.00 37.41 278 ASP A O 1
ATOM 2253 N N . ARG A 1 279 ? 20.578 11.657 26.723 1.00 46.97 279 ARG A N 1
ATOM 2254 C CA . ARG A 1 279 ? 19.704 12.359 25.770 1.00 46.97 279 ARG A CA 1
ATOM 2255 C C . ARG A 1 279 ? 18.376 11.591 25.656 1.00 46.97 279 ARG A C 1
ATOM 2257 O O . ARG A 1 279 ? 18.389 10.415 25.280 1.00 46.97 279 ARG A O 1
ATOM 2264 N N . PRO A 1 280 ? 17.211 12.216 25.923 1.00 52.47 280 PRO A N 1
ATOM 2265 C CA . PRO A 1 280 ? 15.906 11.543 25.880 1.00 52.47 280 PRO A CA 1
ATOM 2266 C C . PRO A 1 280 ? 15.555 10.968 24.495 1.00 52.47 280 PRO A C 1
ATOM 2268 O O . PRO A 1 280 ? 14.700 10.088 24.399 1.00 52.47 280 PRO A O 1
ATOM 2271 N N . THR A 1 281 ? 16.232 11.422 23.437 1.00 56.41 281 THR A N 1
ATOM 2272 C CA . THR A 1 281 ? 16.140 10.904 22.065 1.00 56.41 281 THR A CA 1
ATOM 2273 C C . THR A 1 281 ? 16.913 9.596 21.858 1.00 56.41 281 THR A C 1
ATOM 2275 O O . THR A 1 281 ? 16.395 8.696 21.198 1.00 56.41 281 THR A O 1
ATOM 2278 N N . MET A 1 282 ? 18.088 9.412 22.477 1.00 56.16 282 MET A N 1
ATOM 2279 C CA . MET A 1 282 ? 18.883 8.180 22.319 1.00 56.16 282 MET A CA 1
ATOM 2280 C C . MET A 1 282 ? 18.182 6.954 22.919 1.00 56.16 282 MET A C 1
ATOM 2282 O O . MET A 1 282 ? 18.166 5.887 22.311 1.00 56.16 282 MET A O 1
ATOM 2286 N N . HIS A 1 283 ? 17.476 7.119 24.041 1.00 63.44 283 HIS A N 1
ATOM 2287 C CA . HIS A 1 283 ? 16.657 6.050 24.628 1.00 63.44 283 HIS A CA 1
ATOM 2288 C C . HIS A 1 283 ? 15.462 5.623 23.743 1.00 63.44 283 HIS A C 1
ATOM 2290 O O . HIS A 1 283 ? 14.922 4.529 23.931 1.00 63.44 283 HIS A O 1
ATOM 2296 N N . LYS A 1 284 ? 15.036 6.460 22.781 1.00 72.19 284 LYS A N 1
ATOM 2297 C CA . LYS A 1 284 ? 13.969 6.126 21.819 1.00 72.19 284 LYS A CA 1
ATOM 2298 C C . LYS A 1 284 ? 14.501 5.329 20.620 1.00 72.19 284 LYS A C 1
ATOM 2300 O O . LYS A 1 284 ? 13.856 4.364 20.227 1.00 72.19 284 LYS A O 1
ATOM 2305 N N . ILE A 1 285 ? 15.670 5.693 20.085 1.00 82.56 285 ILE A N 1
ATOM 2306 C CA . ILE A 1 285 ? 16.217 5.125 18.837 1.00 82.56 285 ILE A CA 1
ATOM 2307 C C . ILE A 1 285 ? 16.934 3.786 19.065 1.00 82.56 285 ILE A C 1
ATOM 2309 O O . ILE A 1 285 ? 16.808 2.882 18.246 1.00 82.56 285 ILE A O 1
ATOM 2313 N N . LEU A 1 286 ? 17.642 3.604 20.184 1.00 87.62 286 LEU A N 1
ATOM 2314 C CA . LEU A 1 286 ? 18.454 2.397 20.420 1.00 87.62 286 LEU A CA 1
ATOM 2315 C C . LEU A 1 286 ? 17.659 1.069 20.397 1.00 87.62 286 LEU A C 1
ATOM 2317 O O . LEU A 1 286 ? 18.135 0.108 19.790 1.00 87.62 286 LEU A O 1
ATOM 2321 N N . PRO A 1 287 ? 16.439 0.981 20.966 1.00 86.44 287 PRO A N 1
ATOM 2322 C CA . PRO A 1 287 ? 15.592 -0.205 20.810 1.00 86.44 287 PRO A CA 1
ATOM 2323 C C . PRO A 1 287 ? 15.164 -0.469 19.360 1.00 86.44 287 PRO A C 1
ATOM 2325 O O . PRO A 1 287 ? 15.019 -1.621 18.959 1.00 86.44 287 PRO A O 1
ATOM 2328 N N . ILE A 1 288 ? 14.968 0.590 18.568 1.00 86.19 288 ILE A N 1
ATOM 2329 C CA . ILE A 1 288 ? 14.609 0.496 17.147 1.00 86.19 288 ILE A CA 1
ATOM 2330 C C . ILE A 1 288 ? 15.810 -0.018 16.353 1.00 86.19 288 ILE A C 1
ATOM 2332 O O . ILE A 1 288 ? 15.671 -0.979 15.603 1.00 86.19 288 ILE A O 1
ATOM 2336 N N . ALA A 1 289 ? 17.000 0.541 16.592 1.00 90.12 289 ALA A N 1
ATOM 2337 C CA . ALA A 1 289 ? 18.253 0.069 16.008 1.00 90.12 289 ALA A CA 1
ATOM 2338 C C . ALA A 1 289 ? 18.510 -1.415 16.327 1.00 90.12 289 ALA A C 1
ATOM 2340 O O . ALA A 1 289 ? 18.954 -2.167 15.461 1.00 90.12 289 ALA A O 1
ATOM 2341 N N . HIS A 1 290 ? 18.146 -1.876 17.531 1.00 88.62 290 HIS A N 1
ATOM 2342 C CA . HIS A 1 290 ? 18.219 -3.295 17.878 1.00 88.62 290 HIS A CA 1
ATOM 2343 C C . HIS A 1 290 ? 17.345 -4.173 16.971 1.00 88.62 290 HIS A C 1
ATOM 2345 O O . HIS A 1 290 ? 17.793 -5.219 16.501 1.00 88.62 290 HIS A O 1
ATOM 2351 N N . VAL A 1 291 ? 16.106 -3.758 16.692 1.00 87.06 291 VAL A N 1
ATOM 2352 C CA . VAL A 1 291 ? 15.205 -4.498 15.794 1.00 87.06 291 VAL A CA 1
ATOM 2353 C C . VAL A 1 291 ? 15.680 -4.415 14.344 1.00 87.06 291 VAL A C 1
ATOM 2355 O O . VAL A 1 291 ? 15.759 -5.451 13.684 1.00 87.06 291 VAL A O 1
ATOM 2358 N N . LEU A 1 292 ? 16.072 -3.226 13.877 1.00 88.25 292 LEU A N 1
ATOM 2359 C CA . LEU A 1 292 ? 16.617 -3.018 12.533 1.00 88.25 292 LEU A CA 1
ATOM 2360 C C . LEU A 1 292 ? 17.851 -3.876 12.281 1.00 88.25 292 LEU A C 1
ATOM 2362 O O . LEU A 1 292 ? 17.937 -4.486 11.227 1.00 88.25 292 LEU A O 1
ATOM 2366 N N . SER A 1 293 ? 18.747 -4.022 13.260 1.00 92.62 293 SER A N 1
ATOM 2367 C CA . SER A 1 293 ? 19.924 -4.887 13.121 1.00 92.62 293 SER A CA 1
ATOM 2368 C C . SER A 1 293 ? 19.554 -6.347 12.837 1.00 92.62 293 SER A C 1
ATOM 2370 O O . SER A 1 293 ? 20.176 -7.003 12.012 1.00 92.62 293 SER A O 1
ATOM 2372 N N . ARG A 1 294 ? 18.483 -6.869 13.452 1.00 89.62 294 ARG A N 1
ATOM 2373 C CA . ARG A 1 294 ? 18.003 -8.231 13.171 1.00 89.62 294 ARG A CA 1
ATOM 2374 C C . ARG A 1 294 ? 17.441 -8.349 11.754 1.00 89.62 294 ARG A C 1
ATOM 2376 O O . ARG A 1 294 ? 17.623 -9.382 11.120 1.00 89.62 294 ARG A O 1
ATOM 2383 N N . LEU A 1 295 ? 16.736 -7.319 11.293 1.00 89.94 295 LEU A N 1
ATOM 2384 C CA . LEU A 1 295 ? 16.171 -7.273 9.947 1.00 89.94 295 LEU A CA 1
ATOM 2385 C C . LEU A 1 295 ? 17.264 -7.074 8.886 1.00 89.94 295 LEU A C 1
ATOM 2387 O O . LEU A 1 295 ? 17.189 -7.705 7.841 1.00 89.94 295 LEU A O 1
ATOM 2391 N N . GLY A 1 296 ? 18.314 -6.306 9.182 1.00 92.25 296 GLY A N 1
ATOM 2392 C CA . GLY A 1 296 ? 19.502 -6.162 8.337 1.00 92.25 296 GLY A CA 1
ATOM 2393 C C . GLY A 1 296 ? 20.267 -7.476 8.174 1.00 92.25 296 GLY A C 1
ATOM 2394 O O . GLY A 1 296 ? 20.618 -7.837 7.058 1.00 92.25 296 GLY A O 1
ATOM 2395 N N . MET A 1 297 ? 20.412 -8.269 9.246 1.00 94.12 297 MET A N 1
ATOM 2396 C CA . MET A 1 297 ? 20.959 -9.633 9.137 1.00 94.12 297 MET A CA 1
ATOM 2397 C C . MET A 1 297 ? 20.100 -10.535 8.237 1.00 94.12 297 MET A C 1
ATOM 2399 O O . MET A 1 297 ? 20.629 -11.345 7.484 1.00 94.12 297 MET A O 1
ATOM 2403 N N . LEU A 1 298 ? 18.768 -10.424 8.305 1.00 92.00 298 LEU A N 1
ATOM 2404 C CA . LEU A 1 298 ? 17.888 -11.166 7.396 1.00 92.00 298 LEU A CA 1
ATOM 2405 C C . LEU A 1 298 ? 18.082 -10.697 5.946 1.00 92.00 298 LEU A C 1
ATOM 2407 O O . LEU A 1 298 ? 18.182 -11.523 5.046 1.00 92.00 298 LEU A O 1
ATOM 2411 N N . PHE A 1 299 ? 18.189 -9.385 5.737 1.00 93.25 299 PHE A N 1
ATOM 2412 C CA . PHE A 1 299 ? 18.412 -8.785 4.425 1.00 93.25 299 PHE A CA 1
ATOM 2413 C C . PHE A 1 299 ? 19.745 -9.224 3.797 1.00 93.25 299 PHE A C 1
ATOM 2415 O O . PHE A 1 299 ? 19.784 -9.519 2.607 1.00 93.25 299 PHE A O 1
ATOM 2422 N N . SER A 1 300 ? 20.814 -9.388 4.589 1.00 95.25 300 SER A N 1
ATOM 2423 C CA . SER A 1 300 ? 22.080 -9.934 4.075 1.00 95.25 300 SER A CA 1
ATOM 2424 C C . SER A 1 300 ? 21.961 -11.364 3.552 1.00 95.25 300 SER A C 1
ATOM 2426 O O . SER A 1 300 ? 22.639 -11.700 2.590 1.00 95.25 300 SER A O 1
ATOM 2428 N N . PHE A 1 301 ? 21.088 -12.199 4.128 1.00 95.19 301 PHE A N 1
ATOM 2429 C CA . PHE A 1 301 ? 20.842 -13.538 3.580 1.00 95.19 301 PHE A CA 1
ATOM 2430 C C . PHE A 1 301 ? 20.039 -13.488 2.278 1.00 95.19 301 PHE A C 1
ATOM 2432 O O . PHE A 1 301 ? 20.268 -14.303 1.393 1.00 95.19 301 PHE A O 1
ATOM 2439 N N . ILE A 1 302 ? 19.135 -12.517 2.133 1.00 95.00 302 ILE A N 1
ATOM 2440 C CA . ILE A 1 302 ? 18.381 -12.310 0.889 1.00 95.00 302 ILE A CA 1
ATOM 2441 C C . ILE A 1 302 ? 19.322 -11.905 -0.256 1.00 95.00 302 ILE A C 1
ATOM 2443 O O . ILE A 1 302 ? 19.162 -12.397 -1.369 1.00 95.00 302 ILE A O 1
ATOM 2447 N N . LEU A 1 303 ? 20.347 -11.089 0.019 1.00 95.69 303 LEU A N 1
ATOM 2448 C CA . LEU A 1 303 ? 21.386 -10.718 -0.955 1.00 95.69 303 LEU A CA 1
ATOM 2449 C C . LEU A 1 303 ? 22.212 -11.911 -1.473 1.00 95.69 303 LEU A C 1
ATOM 2451 O O . LEU A 1 303 ? 22.844 -11.799 -2.520 1.00 95.69 303 LEU A O 1
ATOM 2455 N N . LEU A 1 304 ? 22.191 -13.063 -0.794 1.00 96.00 304 LEU A N 1
ATOM 2456 C CA . LEU A 1 304 ? 22.859 -14.270 -1.291 1.00 96.00 304 LEU A CA 1
ATOM 2457 C C . LEU A 1 304 ? 22.129 -14.902 -2.482 1.00 96.00 304 LEU A C 1
ATOM 2459 O O . LEU A 1 304 ? 22.755 -15.627 -3.246 1.00 96.00 304 LEU A O 1
ATOM 2463 N N . ILE A 1 305 ? 20.835 -14.619 -2.669 1.00 96.75 305 ILE A N 1
ATOM 2464 C CA . ILE A 1 305 ? 20.056 -15.124 -3.808 1.00 96.75 305 ILE A CA 1
ATOM 2465 C C . ILE A 1 305 ? 20.600 -14.567 -5.138 1.00 96.75 305 ILE A C 1
ATOM 2467 O O . ILE A 1 305 ? 21.002 -15.372 -5.979 1.00 96.75 305 ILE A O 1
ATOM 2471 N N . PRO A 1 306 ? 20.692 -13.236 -5.353 1.00 96.69 306 PRO A N 1
ATOM 2472 C CA . PRO A 1 306 ? 21.295 -12.699 -6.572 1.00 96.69 306 PRO A CA 1
ATOM 2473 C C . PRO A 1 306 ? 22.800 -12.992 -6.657 1.00 96.69 306 PRO A C 1
ATOM 2475 O O . PRO A 1 306 ? 23.306 -13.146 -7.761 1.00 96.69 306 PRO A O 1
ATOM 2478 N N . ALA A 1 307 ? 23.516 -13.155 -5.534 1.00 96.56 307 ALA A N 1
ATOM 2479 C CA . ALA A 1 307 ? 24.908 -13.615 -5.565 1.00 96.56 307 ALA A CA 1
ATOM 2480 C C . ALA A 1 307 ? 25.025 -15.029 -6.162 1.00 96.56 307 ALA A C 1
ATOM 2482 O O . ALA A 1 307 ? 25.825 -15.257 -7.064 1.00 96.56 307 ALA A O 1
ATOM 2483 N N . ALA A 1 308 ? 24.200 -15.974 -5.703 1.00 96.50 308 ALA A N 1
ATOM 2484 C CA . ALA A 1 308 ? 24.171 -17.332 -6.241 1.00 96.50 308 ALA A CA 1
ATOM 2485 C C . ALA A 1 308 ? 23.769 -17.344 -7.723 1.00 96.50 308 ALA A C 1
ATOM 2487 O O . ALA A 1 308 ? 24.358 -18.080 -8.512 1.00 96.50 308 ALA A O 1
ATOM 2488 N N . LEU A 1 309 ? 22.815 -16.491 -8.107 1.00 95.94 309 LEU A N 1
ATOM 2489 C CA . LEU A 1 309 ? 22.414 -16.320 -9.500 1.00 95.94 309 LEU A CA 1
ATOM 2490 C C . LEU A 1 309 ? 23.571 -15.787 -10.354 1.00 95.94 309 LEU A C 1
ATOM 2492 O O . LEU A 1 309 ? 23.865 -16.352 -11.399 1.00 95.94 309 LEU A O 1
ATOM 2496 N N . SER A 1 310 ? 24.278 -14.763 -9.877 1.00 96.75 310 SER A N 1
ATOM 2497 C CA . SER A 1 310 ? 25.450 -14.201 -10.554 1.00 96.75 310 SER A CA 1
ATOM 2498 C C . SER A 1 310 ? 26.555 -15.236 -10.754 1.00 96.75 310 SER A C 1
ATOM 2500 O O . SER A 1 310 ? 27.149 -15.311 -11.826 1.00 96.75 310 SER A O 1
ATOM 2502 N N . TYR A 1 311 ? 26.799 -16.079 -9.747 1.00 95.31 311 TYR A N 1
ATOM 2503 C CA . TYR A 1 311 ? 27.751 -17.182 -9.856 1.00 95.31 311 TYR A CA 1
ATOM 2504 C C . TYR A 1 311 ? 27.315 -18.209 -10.913 1.00 95.31 311 TYR A C 1
ATOM 2506 O O . TYR A 1 311 ? 28.128 -18.627 -11.731 1.00 95.31 311 TYR A O 1
ATOM 2514 N N . ALA A 1 312 ? 26.029 -18.573 -10.939 1.00 95.81 312 ALA A N 1
ATOM 2515 C CA . ALA A 1 312 ? 25.486 -19.516 -11.917 1.00 95.81 312 ALA A CA 1
ATOM 2516 C C . ALA A 1 312 ? 25.526 -18.975 -13.358 1.00 95.81 312 ALA A C 1
ATOM 2518 O O . ALA A 1 312 ? 25.857 -19.718 -14.278 1.00 95.81 312 ALA A O 1
ATOM 2519 N N . PHE A 1 313 ? 25.219 -17.690 -13.554 1.00 93.94 313 PHE A N 1
ATOM 2520 C CA . PHE A 1 313 ? 25.233 -17.034 -14.866 1.00 93.94 313 PHE A CA 1
ATOM 2521 C C . PHE A 1 313 ? 26.614 -16.503 -15.277 1.00 93.94 313 PHE A C 1
ATOM 2523 O O . PHE A 1 313 ? 26.786 -16.105 -16.424 1.00 93.94 313 PHE A O 1
ATOM 2530 N N . SER A 1 314 ? 27.599 -16.504 -14.370 1.00 93.56 314 SER A N 1
ATOM 2531 C CA . SER A 1 314 ? 28.944 -15.948 -14.589 1.00 93.56 314 SER A CA 1
ATOM 2532 C C . SER A 1 314 ? 28.934 -14.509 -15.134 1.00 93.56 314 SER A C 1
ATOM 2534 O O . SER A 1 314 ? 29.761 -14.136 -15.960 1.00 93.56 314 SER A O 1
ATOM 2536 N N . ASP A 1 315 ? 28.006 -13.680 -14.650 1.00 92.56 315 ASP A N 1
ATOM 2537 C CA . ASP A 1 315 ? 27.720 -12.335 -15.182 1.00 92.56 315 ASP A CA 1
ATOM 2538 C C . ASP A 1 315 ? 28.541 -11.196 -14.534 1.00 92.56 315 ASP A C 1
ATOM 2540 O O . ASP A 1 315 ? 28.291 -10.011 -14.764 1.00 92.56 315 ASP A O 1
ATOM 2544 N N . GLY A 1 316 ? 29.525 -11.549 -13.700 1.00 92.56 316 GLY A N 1
ATOM 2545 C CA . GLY A 1 316 ? 30.479 -10.615 -13.095 1.00 92.56 316 GLY A CA 1
ATOM 2546 C C . GLY A 1 316 ? 29.986 -9.847 -11.861 1.00 92.56 316 GLY A C 1
ATOM 2547 O O . GLY A 1 316 ? 30.791 -9.174 -11.220 1.00 92.56 316 GLY A O 1
ATOM 2548 N N . ALA A 1 317 ? 28.715 -9.963 -11.459 1.00 95.00 317 ALA A N 1
ATOM 2549 C CA . ALA A 1 317 ? 28.168 -9.215 -10.315 1.00 95.00 317 ALA A CA 1
ATOM 2550 C C . ALA A 1 317 ? 28.376 -9.881 -8.936 1.00 95.00 317 ALA A C 1
ATOM 2552 O O . ALA A 1 317 ? 28.035 -9.304 -7.897 1.00 95.00 317 ALA A O 1
ATOM 2553 N N . TYR A 1 318 ? 28.950 -11.087 -8.895 1.00 96.38 318 TYR A N 1
ATOM 2554 C CA . TYR A 1 318 ? 29.035 -11.919 -7.691 1.00 96.38 318 TYR A CA 1
ATOM 2555 C C . TYR A 1 318 ? 29.756 -11.203 -6.551 1.00 96.38 318 TYR A C 1
ATOM 2557 O O . TYR A 1 318 ? 29.281 -11.188 -5.414 1.00 96.38 318 TYR A O 1
ATOM 2565 N N . THR A 1 319 ? 30.887 -10.568 -6.860 1.00 95.88 319 THR A N 1
ATOM 2566 C CA . THR A 1 319 ? 31.715 -9.854 -5.883 1.00 95.88 319 THR A CA 1
ATOM 2567 C C . THR A 1 319 ? 30.953 -8.689 -5.256 1.00 95.88 319 THR A C 1
ATOM 2569 O O . THR A 1 319 ? 31.027 -8.510 -4.039 1.00 95.88 319 THR A O 1
ATOM 2572 N N . ALA A 1 320 ? 30.158 -7.953 -6.039 1.00 96.38 320 ALA A N 1
ATOM 2573 C CA . ALA A 1 320 ? 29.352 -6.834 -5.561 1.00 96.38 320 ALA A CA 1
ATOM 2574 C C . ALA A 1 320 ? 28.274 -7.297 -4.564 1.00 96.38 320 ALA A C 1
ATOM 2576 O O . ALA A 1 320 ? 28.153 -6.740 -3.464 1.00 96.38 320 ALA A O 1
ATOM 2577 N N . PHE A 1 321 ? 27.538 -8.366 -4.891 1.00 97.44 321 PHE A N 1
ATOM 2578 C CA . PHE A 1 321 ? 26.524 -8.928 -3.992 1.00 97.44 321 PHE A CA 1
ATOM 2579 C C . PHE A 1 321 ? 27.134 -9.587 -2.748 1.00 97.44 321 PHE A C 1
ATOM 2581 O O . PHE A 1 321 ? 26.682 -9.313 -1.634 1.00 97.44 321 PHE A O 1
ATOM 2588 N N . ALA A 1 322 ? 28.183 -10.401 -2.897 1.00 96.44 322 ALA A N 1
ATOM 2589 C CA . ALA A 1 322 ? 28.834 -11.094 -1.782 1.00 96.44 322 ALA A CA 1
ATOM 2590 C C . ALA A 1 322 ? 29.498 -10.118 -0.794 1.00 96.44 322 ALA A C 1
ATOM 2592 O O . ALA A 1 322 ? 29.365 -10.267 0.428 1.00 96.44 322 ALA A O 1
ATOM 2593 N N . THR A 1 323 ? 30.152 -9.073 -1.310 1.00 96.25 323 THR A N 1
ATOM 2594 C CA . THR A 1 323 ? 30.731 -8.002 -0.486 1.00 96.25 323 THR A CA 1
ATOM 2595 C C . THR A 1 323 ? 29.638 -7.256 0.259 1.00 96.25 323 THR A C 1
ATOM 2597 O O . THR A 1 323 ? 29.728 -7.093 1.477 1.00 96.25 323 THR A O 1
ATOM 2600 N N . THR A 1 324 ? 28.556 -6.880 -0.431 1.00 96.94 324 THR A N 1
ATOM 2601 C CA . THR A 1 324 ? 27.434 -6.200 0.221 1.00 96.94 324 THR A CA 1
ATOM 2602 C C . THR A 1 324 ? 26.811 -7.064 1.314 1.00 96.94 324 THR A C 1
ATOM 2604 O O . THR A 1 324 ? 26.565 -6.566 2.415 1.00 96.94 324 THR A O 1
ATOM 2607 N N . ALA A 1 325 ? 26.573 -8.351 1.049 1.00 97.06 325 ALA A N 1
ATOM 2608 C CA . ALA A 1 325 ? 26.008 -9.276 2.026 1.00 97.06 325 ALA A CA 1
ATOM 2609 C C . ALA A 1 325 ? 26.894 -9.366 3.278 1.00 97.06 325 ALA A C 1
ATOM 2611 O O . ALA A 1 325 ? 26.397 -9.248 4.398 1.00 97.06 325 ALA A O 1
ATOM 2612 N N . THR A 1 326 ? 28.212 -9.475 3.094 1.00 97.00 326 THR A N 1
ATOM 2613 C CA . THR A 1 326 ? 29.192 -9.574 4.186 1.00 97.00 326 THR A CA 1
ATOM 2614 C C . THR A 1 326 ? 29.286 -8.286 5.003 1.00 97.00 326 THR A C 1
ATOM 2616 O O . THR A 1 326 ? 29.251 -8.334 6.237 1.00 97.00 326 THR A O 1
ATOM 2619 N N . VAL A 1 327 ? 29.354 -7.125 4.343 1.00 96.56 327 VAL A N 1
ATOM 2620 C CA . VAL A 1 327 ? 29.387 -5.809 5.004 1.00 96.56 327 VAL A CA 1
ATOM 2621 C C . VAL A 1 327 ? 28.086 -5.566 5.766 1.00 96.56 327 VAL A C 1
ATOM 2623 O O . VAL A 1 327 ? 28.114 -5.170 6.933 1.00 96.56 327 VAL A O 1
ATOM 2626 N N . THR A 1 328 ? 26.946 -5.877 5.149 1.00 96.31 328 THR A N 1
ATOM 2627 C CA . THR A 1 328 ? 25.621 -5.726 5.759 1.00 96.31 328 THR A CA 1
ATOM 2628 C C . THR A 1 328 ? 25.461 -6.629 6.978 1.00 96.31 328 THR A C 1
ATOM 2630 O O . THR A 1 328 ? 25.007 -6.168 8.031 1.00 96.31 328 THR A O 1
ATOM 2633 N N . LEU A 1 329 ? 25.870 -7.897 6.874 1.00 97.12 329 LEU A N 1
ATOM 2634 C CA . LEU A 1 329 ? 25.835 -8.853 7.977 1.00 97.12 329 LEU A CA 1
ATOM 2635 C C . LEU A 1 329 ? 26.733 -8.390 9.128 1.00 97.12 329 LEU A C 1
ATOM 2637 O O . LEU A 1 329 ? 26.285 -8.336 10.274 1.00 97.12 329 LEU A O 1
ATOM 2641 N N . SER A 1 330 ? 27.973 -8.000 8.825 1.00 97.00 330 SER A N 1
ATOM 2642 C CA . SER A 1 330 ? 28.950 -7.551 9.823 1.00 97.00 330 SER A CA 1
ATOM 2643 C C . SER A 1 330 ? 28.491 -6.276 10.528 1.00 97.00 330 SER A C 1
ATOM 2645 O O . SER A 1 330 ? 28.441 -6.235 11.759 1.00 97.00 330 SER A O 1
ATOM 2647 N N . GLY A 1 331 ? 28.064 -5.262 9.770 1.00 96.06 331 GLY A N 1
ATOM 2648 C CA . GLY A 1 331 ? 27.529 -4.014 10.316 1.00 96.06 331 GLY A CA 1
ATOM 2649 C C . GLY A 1 331 ? 26.287 -4.248 11.177 1.00 96.06 331 GLY A C 1
ATOM 2650 O O . GLY A 1 331 ? 26.196 -3.744 12.299 1.00 96.06 331 GLY A O 1
ATOM 2651 N N . SER A 1 332 ? 25.368 -5.098 10.714 1.00 95.50 332 SER A N 1
ATOM 2652 C CA . SER A 1 332 ? 24.181 -5.480 11.481 1.00 95.50 332 SER A CA 1
ATOM 2653 C C . SER A 1 332 ? 24.541 -6.225 12.772 1.00 95.50 332 SER A C 1
ATOM 2655 O O . SER A 1 332 ? 23.970 -5.938 13.824 1.00 95.50 332 SER A O 1
ATOM 2657 N N . CYS A 1 333 ? 25.522 -7.129 12.745 1.00 96.00 333 CYS A N 1
ATOM 2658 C CA . CYS A 1 333 ? 26.031 -7.810 13.936 1.00 96.00 333 CYS A CA 1
ATOM 2659 C C . CYS A 1 333 ? 26.647 -6.829 14.942 1.00 96.00 333 CYS A C 1
ATOM 2661 O O . CYS A 1 333 ? 26.325 -6.901 16.129 1.00 96.00 333 CYS A O 1
ATOM 2663 N N . ILE A 1 334 ? 27.459 -5.869 14.489 1.00 96.25 334 ILE A N 1
ATOM 2664 C CA . ILE A 1 334 ? 28.058 -4.838 15.351 1.00 96.25 334 ILE A CA 1
ATOM 2665 C C . ILE A 1 334 ? 26.966 -4.003 16.027 1.00 96.25 334 ILE A C 1
ATOM 2667 O O . ILE A 1 334 ? 26.956 -3.874 17.255 1.00 96.25 334 ILE A O 1
ATOM 2671 N N . VAL A 1 335 ? 25.995 -3.493 15.258 1.00 94.25 335 VAL A N 1
ATOM 2672 C CA . VAL A 1 335 ? 24.870 -2.714 15.806 1.00 94.25 335 VAL A CA 1
ATOM 2673 C C . VAL A 1 335 ? 24.060 -3.559 16.785 1.00 94.25 335 VAL A C 1
ATOM 2675 O O . VAL A 1 335 ? 23.680 -3.082 17.858 1.00 94.25 335 VAL A O 1
ATOM 2678 N N . ARG A 1 336 ? 23.819 -4.835 16.470 1.00 92.50 336 ARG A N 1
ATOM 2679 C CA . ARG A 1 336 ? 23.102 -5.759 17.352 1.00 92.50 336 ARG A CA 1
ATOM 2680 C C . ARG A 1 336 ? 23.821 -5.931 18.683 1.00 92.50 336 ARG A C 1
ATOM 2682 O O . ARG A 1 336 ? 23.168 -5.810 19.719 1.00 92.50 336 ARG A O 1
ATOM 2689 N N . LEU A 1 337 ? 25.130 -6.196 18.658 1.00 94.12 337 LEU A N 1
ATOM 2690 C CA . LEU A 1 337 ? 25.971 -6.362 19.847 1.00 94.12 337 LEU A CA 1
ATOM 2691 C C . LEU A 1 337 ? 25.993 -5.080 20.689 1.00 94.12 337 LEU A C 1
ATOM 2693 O O . LEU A 1 337 ? 25.755 -5.136 21.897 1.00 94.12 337 LEU A O 1
ATOM 2697 N N . ALA A 1 338 ? 26.160 -3.922 20.046 1.00 92.75 338 ALA A N 1
ATOM 2698 C CA . ALA A 1 338 ? 26.136 -2.615 20.702 1.00 92.75 338 ALA A CA 1
ATOM 2699 C C . ALA A 1 338 ? 24.775 -2.294 21.352 1.00 92.75 338 ALA A C 1
ATOM 2701 O O . ALA A 1 338 ? 24.709 -1.604 22.371 1.00 92.75 338 ALA A O 1
ATOM 2702 N N . THR A 1 339 ? 23.677 -2.821 20.801 1.00 92.12 339 THR A N 1
ATOM 2703 C CA . THR A 1 339 ? 22.306 -2.530 21.252 1.00 92.12 339 THR A CA 1
ATOM 2704 C C . THR A 1 339 ? 21.679 -3.612 22.136 1.00 92.12 339 THR A C 1
ATOM 2706 O O . THR A 1 339 ? 20.541 -3.443 22.575 1.00 92.12 339 THR A O 1
ATOM 2709 N N . LEU A 1 340 ? 22.398 -4.695 22.475 1.00 86.62 340 LEU A N 1
ATOM 2710 C CA . LEU A 1 340 ? 21.876 -5.808 23.293 1.00 86.62 340 LEU A CA 1
ATOM 2711 C C . LEU A 1 340 ? 21.242 -5.354 24.616 1.00 86.62 340 LEU A C 1
ATOM 2713 O O . LEU A 1 340 ? 20.260 -5.940 25.070 1.00 86.62 340 LEU A O 1
ATOM 2717 N N . ARG A 1 341 ? 21.784 -4.290 25.215 1.00 85.44 341 ARG A N 1
ATOM 2718 C CA . ARG A 1 341 ? 21.340 -3.735 26.503 1.00 85.44 341 ARG A CA 1
ATOM 2719 C C . ARG A 1 341 ? 20.029 -2.944 26.421 1.00 85.44 341 ARG A C 1
ATOM 2721 O O . ARG A 1 341 ? 19.459 -2.622 27.455 1.00 85.44 341 ARG A O 1
ATOM 2728 N N . PHE A 1 342 ? 19.540 -2.641 25.217 1.00 82.50 342 PHE A N 1
ATOM 2729 C CA . PHE A 1 342 ? 18.367 -1.790 24.981 1.00 82.50 342 PHE A CA 1
ATOM 2730 C C . PHE A 1 342 ? 17.146 -2.574 24.476 1.00 82.50 342 PHE A C 1
ATOM 2732 O O . PHE A 1 342 ? 16.237 -2.004 23.867 1.00 82.50 342 PHE A O 1
ATOM 2739 N N . ARG A 1 343 ? 17.094 -3.886 24.742 1.00 76.19 343 ARG A N 1
ATOM 2740 C CA . ARG A 1 343 ? 15.928 -4.724 24.440 1.00 76.19 343 ARG A CA 1
ATOM 2741 C C . ARG A 1 343 ? 14.723 -4.292 25.272 1.00 76.19 343 ARG A C 1
ATOM 2743 O O . ARG A 1 343 ? 14.721 -4.414 26.492 1.00 76.19 343 ARG A O 1
ATOM 2750 N N . ARG A 1 344 ? 13.674 -3.835 24.592 1.00 80.38 344 ARG A N 1
ATOM 2751 C CA . ARG A 1 344 ? 12.350 -3.605 25.176 1.00 80.38 344 ARG A CA 1
ATOM 2752 C C . ARG A 1 344 ? 11.263 -3.883 24.151 1.00 80.38 344 ARG A C 1
ATOM 2754 O O . ARG A 1 344 ? 11.516 -3.823 22.950 1.00 80.38 344 ARG A O 1
ATOM 2761 N N . GLU A 1 345 ? 10.045 -4.111 24.626 1.00 72.12 345 GLU A N 1
ATOM 2762 C CA . GLU A 1 345 ? 8.880 -4.112 23.747 1.00 72.12 345 GLU A CA 1
ATOM 2763 C C . GLU A 1 345 ? 8.697 -2.723 23.106 1.00 72.12 345 GLU A C 1
ATOM 2765 O O . GLU A 1 345 ? 8.788 -1.677 23.772 1.00 72.12 345 GLU A O 1
ATOM 2770 N N . LEU A 1 346 ? 8.481 -2.719 21.788 1.00 72.00 346 LEU A N 1
ATOM 2771 C CA . LEU A 1 346 ? 8.197 -1.507 21.029 1.00 72.00 346 LEU A CA 1
ATOM 2772 C C . LEU A 1 346 ? 6.767 -1.048 21.320 1.00 72.00 346 LEU A C 1
ATOM 2774 O O . LEU A 1 346 ? 5.818 -1.829 21.287 1.00 72.00 346 LEU A O 1
ATOM 2778 N N . ARG A 1 347 ? 6.618 0.241 21.614 1.00 72.31 347 ARG A N 1
ATOM 2779 C CA . ARG A 1 347 ? 5.319 0.899 21.773 1.00 72.31 347 ARG A CA 1
ATOM 2780 C C . ARG A 1 347 ? 4.779 1.266 20.386 1.00 72.31 347 ARG A C 1
ATOM 2782 O O . ARG A 1 347 ? 5.584 1.472 19.483 1.00 72.31 347 ARG A O 1
ATOM 2789 N N . PRO A 1 348 ? 3.460 1.482 20.221 1.00 67.31 348 PRO A N 1
ATOM 2790 C CA . PRO A 1 348 ? 2.883 1.899 18.939 1.00 67.31 348 PRO A CA 1
ATOM 2791 C C . PRO A 1 348 ? 3.575 3.117 18.313 1.00 67.31 348 PRO A C 1
ATOM 2793 O O . PRO A 1 348 ? 3.832 3.137 17.115 1.00 67.31 348 PRO A O 1
ATOM 2796 N N . ARG A 1 349 ? 3.976 4.093 19.143 1.00 73.00 349 ARG A N 1
ATOM 2797 C CA . ARG A 1 349 ? 4.744 5.259 18.689 1.00 73.00 349 ARG A CA 1
ATOM 2798 C C . ARG A 1 349 ? 6.095 4.894 18.069 1.00 73.00 349 ARG A C 1
ATOM 2800 O O . ARG A 1 349 ? 6.472 5.506 17.089 1.00 73.00 349 ARG A O 1
ATOM 2807 N N . ASP A 1 350 ? 6.792 3.882 18.590 1.00 79.38 350 ASP A N 1
ATOM 2808 C CA . ASP A 1 350 ? 8.097 3.466 18.060 1.00 79.38 350 ASP A CA 1
ATOM 2809 C C . ASP A 1 350 ? 7.963 2.834 16.660 1.00 79.38 350 ASP A C 1
ATOM 2811 O O . ASP A 1 350 ? 8.932 2.807 15.905 1.00 79.38 350 ASP A O 1
ATOM 2815 N N . GLY A 1 351 ? 6.757 2.364 16.306 1.00 78.81 351 GLY A N 1
ATOM 2816 C CA . GLY A 1 351 ? 6.433 1.823 14.989 1.00 78.81 351 GLY A CA 1
ATOM 2817 C C . GLY A 1 351 ? 6.670 2.830 13.866 1.00 78.81 351 GLY A C 1
ATOM 2818 O O . GLY A 1 351 ? 7.312 2.480 12.887 1.00 78.81 351 GLY A O 1
ATOM 2819 N N . PHE A 1 352 ? 6.257 4.092 14.025 1.00 81.69 352 PHE A N 1
ATOM 2820 C CA . PHE A 1 352 ? 6.438 5.121 12.990 1.00 81.69 352 PHE A CA 1
ATOM 2821 C C . PHE A 1 352 ? 7.910 5.312 12.605 1.00 81.69 352 PHE A C 1
ATOM 2823 O O . PHE A 1 352 ? 8.267 5.255 11.430 1.00 81.69 352 PHE A O 1
ATOM 2830 N N . THR A 1 353 ? 8.785 5.475 13.603 1.00 85.38 353 THR A N 1
ATOM 2831 C CA . THR A 1 353 ? 10.228 5.602 13.357 1.00 85.38 353 THR A CA 1
ATOM 2832 C C . THR A 1 353 ? 10.833 4.299 12.844 1.00 85.38 353 THR A C 1
ATOM 2834 O O . THR A 1 353 ? 11.676 4.354 11.956 1.00 85.38 353 THR A O 1
ATOM 2837 N N . LEU A 1 354 ? 10.416 3.136 13.364 1.00 85.19 354 LEU A N 1
ATOM 2838 C CA . LEU A 1 354 ? 10.913 1.844 12.886 1.00 85.19 354 LEU A CA 1
ATOM 2839 C C . LEU A 1 354 ? 10.665 1.675 11.388 1.00 85.19 354 LEU A C 1
ATOM 2841 O O . LEU A 1 354 ? 11.571 1.254 10.683 1.00 85.19 354 LEU A O 1
ATOM 2845 N N . VAL A 1 355 ? 9.468 2.011 10.913 1.00 85.69 355 VAL A N 1
ATOM 2846 C CA . VAL A 1 355 ? 9.103 1.858 9.504 1.00 85.69 355 VAL A CA 1
ATOM 2847 C C . VAL A 1 355 ? 9.928 2.775 8.628 1.00 85.69 355 VAL A C 1
ATOM 2849 O O . VAL A 1 355 ? 10.589 2.287 7.722 1.00 85.69 355 VAL A O 1
ATOM 2852 N N . LEU A 1 356 ? 9.953 4.078 8.918 1.00 88.94 356 LEU A N 1
ATOM 2853 C CA . LEU A 1 356 ? 10.731 5.014 8.108 1.00 88.94 356 LEU A CA 1
ATOM 2854 C C . LEU A 1 356 ? 12.204 4.582 8.021 1.00 88.94 356 LEU A C 1
ATOM 2856 O O . LEU A 1 356 ? 12.776 4.520 6.937 1.00 88.94 356 LEU A O 1
ATOM 2860 N N . MET A 1 357 ? 12.800 4.231 9.163 1.00 90.62 357 MET A N 1
ATOM 2861 C CA . MET A 1 357 ? 14.199 3.808 9.222 1.00 90.62 357 MET A CA 1
ATOM 2862 C C . MET A 1 357 ? 14.434 2.457 8.545 1.00 90.62 357 MET A C 1
ATOM 2864 O O . MET A 1 357 ? 15.503 2.254 7.983 1.00 90.62 357 MET A O 1
ATOM 2868 N N . LEU A 1 358 ? 13.461 1.542 8.576 1.00 90.00 358 LEU A N 1
ATOM 2869 C CA . LEU A 1 358 ? 13.540 0.259 7.878 1.00 90.00 358 LEU A CA 1
ATOM 2870 C C . LEU A 1 358 ? 13.650 0.469 6.371 1.00 90.00 358 LEU A C 1
ATOM 2872 O O . LEU A 1 358 ? 14.561 -0.072 5.757 1.00 90.00 358 LEU A O 1
ATOM 2876 N N . TRP A 1 359 ? 12.756 1.276 5.802 1.00 92.56 359 TRP A N 1
ATOM 2877 C CA . TRP A 1 359 ? 12.725 1.560 4.368 1.00 92.56 359 TRP A CA 1
ATOM 2878 C C . TRP A 1 359 ? 13.993 2.278 3.899 1.00 92.56 359 TRP A C 1
ATOM 2880 O O . TRP A 1 359 ? 14.608 1.851 2.927 1.00 92.56 359 TRP A O 1
ATOM 2890 N N . LEU A 1 360 ? 14.447 3.295 4.640 1.00 95.00 360 LEU A N 1
ATOM 2891 C CA . LEU A 1 360 ? 15.694 4.003 4.332 1.00 95.00 360 LEU A CA 1
ATOM 2892 C C . LEU A 1 360 ? 16.928 3.098 4.446 1.00 95.00 360 LEU A C 1
ATOM 2894 O O . LEU A 1 360 ? 17.784 3.112 3.565 1.00 95.00 360 LEU A O 1
ATOM 2898 N N . ALA A 1 361 ? 17.024 2.293 5.510 1.00 94.12 361 ALA A N 1
ATOM 2899 C CA . ALA A 1 361 ? 18.149 1.382 5.692 1.00 94.12 361 ALA A CA 1
ATOM 2900 C C . ALA A 1 361 ? 18.169 0.293 4.613 1.00 94.12 361 ALA A C 1
ATOM 2902 O O . ALA A 1 361 ? 19.232 -0.026 4.091 1.00 94.12 361 ALA A O 1
ATOM 2903 N N . PHE A 1 362 ? 17.010 -0.272 4.267 1.00 95.00 362 PHE A N 1
ATOM 2904 C CA . PHE A 1 362 ? 16.908 -1.311 3.244 1.00 95.00 362 PHE A CA 1
ATOM 2905 C C . PHE A 1 362 ? 17.231 -0.758 1.857 1.00 95.00 362 PHE A C 1
ATOM 2907 O O . PHE A 1 362 ? 17.988 -1.403 1.142 1.00 95.00 362 PHE A O 1
ATOM 2914 N N . ALA A 1 363 ? 16.760 0.444 1.511 1.00 96.38 363 ALA A N 1
ATOM 2915 C CA . ALA A 1 363 ? 17.139 1.112 0.265 1.00 96.38 363 ALA A CA 1
ATOM 2916 C C . ALA A 1 363 ? 18.655 1.370 0.196 1.00 96.38 363 ALA A C 1
ATOM 2918 O O . ALA A 1 363 ? 19.281 1.065 -0.813 1.00 96.38 363 ALA A O 1
ATOM 2919 N N . ALA A 1 364 ? 19.273 1.835 1.290 1.00 96.62 364 ALA A N 1
ATOM 2920 C CA . ALA A 1 364 ? 20.721 2.044 1.344 1.00 96.62 364 ALA A CA 1
ATOM 2921 C C . ALA A 1 364 ? 21.512 0.733 1.181 1.00 96.62 364 ALA A C 1
ATOM 2923 O O . ALA A 1 364 ? 22.477 0.686 0.426 1.00 96.62 364 ALA A O 1
ATOM 2924 N N . MET A 1 365 ? 21.096 -0.344 1.856 1.00 96.12 365 MET A N 1
ATOM 2925 C CA . MET A 1 365 ? 21.729 -1.663 1.715 1.00 96.12 365 MET A CA 1
ATOM 2926 C C . MET A 1 365 ? 21.513 -2.255 0.315 1.00 96.12 365 MET A C 1
ATOM 2928 O O . MET A 1 365 ? 22.407 -2.907 -0.214 1.00 96.12 365 MET A O 1
ATOM 2932 N N . ALA A 1 366 ? 20.348 -2.019 -0.291 1.00 97.00 366 ALA A N 1
ATOM 2933 C CA . ALA A 1 366 ? 20.006 -2.485 -1.631 1.00 97.00 366 ALA A CA 1
ATOM 2934 C C . ALA A 1 366 ? 20.731 -1.745 -2.762 1.00 97.00 366 ALA A C 1
ATOM 2936 O O . ALA A 1 366 ? 20.906 -2.331 -3.832 1.00 97.00 366 ALA A O 1
ATOM 2937 N N . ALA A 1 367 ? 21.175 -0.511 -2.505 1.00 97.44 367 ALA A N 1
ATOM 2938 C CA . ALA A 1 367 ? 21.929 0.319 -3.443 1.00 97.44 367 ALA A CA 1
ATOM 2939 C C . ALA A 1 367 ? 23.377 -0.129 -3.604 1.00 97.44 367 ALA A C 1
ATOM 2941 O O . ALA A 1 367 ? 23.938 -0.035 -4.691 1.00 97.44 367 ALA A O 1
ATOM 2942 N N . MET A 1 368 ? 23.972 -0.665 -2.539 1.00 96.00 368 MET A N 1
ATOM 2943 C CA . MET A 1 368 ? 25.373 -1.081 -2.520 1.00 96.00 368 MET A CA 1
ATOM 2944 C C . MET A 1 368 ? 25.784 -2.050 -3.645 1.00 96.00 368 MET A C 1
ATOM 2946 O O . MET A 1 368 ? 26.807 -1.774 -4.263 1.00 96.00 368 MET A O 1
ATOM 2950 N N . PRO A 1 369 ? 25.059 -3.142 -3.977 1.00 96.00 369 PRO A N 1
ATOM 2951 C CA . PRO A 1 369 ? 25.495 -4.039 -5.044 1.00 96.00 369 PRO A CA 1
ATOM 2952 C C . PRO A 1 369 ? 25.495 -3.348 -6.410 1.00 96.00 369 PRO A C 1
ATOM 2954 O O . PRO A 1 369 ? 26.413 -3.570 -7.187 1.00 96.00 369 PRO A O 1
ATOM 2957 N N . MET A 1 370 ? 24.525 -2.472 -6.689 1.00 94.62 370 MET A N 1
ATOM 2958 C CA . MET A 1 370 ? 24.487 -1.709 -7.941 1.00 94.62 370 MET A CA 1
ATOM 2959 C C . MET A 1 370 ? 25.610 -0.669 -7.990 1.00 94.62 370 MET A C 1
ATOM 2961 O O . MET A 1 370 ? 26.312 -0.579 -8.991 1.00 94.62 370 MET A O 1
ATOM 2965 N N . TYR A 1 371 ? 25.851 0.037 -6.883 1.00 96.19 371 TYR A N 1
ATOM 2966 C CA . TYR A 1 371 ? 26.952 0.996 -6.758 1.00 96.19 371 TYR A CA 1
ATOM 2967 C C . TYR A 1 371 ? 28.340 0.351 -6.914 1.00 96.19 371 TYR A C 1
ATOM 2969 O O . TYR A 1 371 ? 29.243 0.957 -7.474 1.00 96.19 371 TYR A O 1
ATOM 2977 N N . LEU A 1 372 ? 28.525 -0.879 -6.421 1.00 94.94 372 LEU A N 1
ATOM 2978 C CA . LEU A 1 372 ? 29.792 -1.609 -6.547 1.00 94.94 372 LEU A CA 1
ATOM 2979 C C . LEU A 1 372 ? 29.965 -2.284 -7.914 1.00 94.94 372 LEU A C 1
ATOM 2981 O O . LEU A 1 372 ? 31.097 -2.523 -8.325 1.00 94.94 372 LEU A O 1
ATOM 2985 N N . TYR A 1 373 ? 28.867 -2.635 -8.585 1.00 94.31 373 TYR A N 1
ATOM 2986 C CA . TYR A 1 373 ? 28.893 -3.291 -9.891 1.00 94.31 373 TYR A CA 1
ATOM 2987 C C . TYR A 1 373 ? 29.140 -2.299 -11.033 1.00 94.31 373 TYR A C 1
ATOM 2989 O O . TYR A 1 373 ? 29.950 -2.567 -11.918 1.00 94.31 373 TYR A O 1
ATOM 2997 N N . PHE A 1 374 ? 28.462 -1.147 -11.016 1.00 92.00 374 PHE A N 1
ATOM 2998 C CA . PHE A 1 374 ? 28.587 -0.142 -12.067 1.00 92.00 374 PHE A CA 1
ATOM 2999 C C . PHE A 1 374 ? 29.724 0.845 -11.761 1.00 92.00 374 PHE A C 1
ATOM 3001 O O . PHE A 1 374 ? 29.609 1.612 -10.808 1.00 92.00 374 PHE A O 1
ATOM 3008 N N . PRO A 1 375 ? 30.778 0.931 -12.593 1.00 85.56 375 PRO A N 1
ATOM 3009 C CA . PRO A 1 375 ? 31.933 1.787 -12.306 1.00 85.56 375 PRO A CA 1
ATOM 3010 C C . PRO A 1 375 ? 31.609 3.290 -12.333 1.00 85.56 375 PRO A C 1
ATOM 3012 O O . PRO A 1 375 ? 32.244 4.062 -11.623 1.00 85.56 375 PRO A O 1
ATOM 3015 N N . ASN A 1 376 ? 30.612 3.701 -13.125 1.00 86.94 376 ASN A N 1
ATOM 3016 C CA . ASN A 1 376 ? 30.263 5.111 -13.344 1.00 86.94 376 ASN A CA 1
ATOM 3017 C C . ASN A 1 376 ? 28.931 5.527 -12.692 1.00 86.94 376 ASN A C 1
ATOM 3019 O O . ASN A 1 376 ? 28.487 6.656 -12.888 1.00 86.94 376 ASN A O 1
ATOM 3023 N N . MET A 1 377 ? 28.264 4.638 -11.946 1.00 91.94 377 MET A N 1
ATOM 3024 C CA . MET A 1 377 ? 26.983 4.962 -11.311 1.00 91.94 377 MET A CA 1
ATOM 3025 C C . MET A 1 377 ? 27.219 5.685 -9.984 1.00 91.94 377 MET A C 1
ATOM 3027 O O . MET A 1 377 ? 27.820 5.140 -9.058 1.00 91.94 377 MET A O 1
ATOM 3031 N N . GLY A 1 378 ? 26.707 6.910 -9.861 1.00 94.56 378 GLY A N 1
ATOM 3032 C CA . GLY A 1 378 ? 26.756 7.642 -8.599 1.00 94.56 378 GLY A CA 1
ATOM 3033 C C . GLY A 1 378 ? 25.900 6.977 -7.515 1.00 94.56 378 GLY A C 1
ATOM 3034 O O . GLY A 1 378 ? 24.921 6.285 -7.798 1.00 94.56 378 GLY A O 1
ATOM 3035 N N . PHE A 1 379 ? 26.210 7.239 -6.240 1.00 95.62 379 PHE A N 1
ATOM 3036 C CA . PHE A 1 379 ? 25.404 6.716 -5.127 1.00 95.62 379 PHE A CA 1
ATOM 3037 C C . PHE A 1 379 ? 23.937 7.172 -5.198 1.00 95.62 379 PHE A C 1
ATOM 3039 O O . PHE A 1 379 ? 23.045 6.402 -4.853 1.00 95.62 379 PHE A O 1
ATOM 3046 N N . THR A 1 380 ? 23.677 8.400 -5.664 1.00 97.31 380 THR A N 1
ATOM 3047 C CA . THR A 1 380 ? 22.311 8.918 -5.851 1.00 97.31 380 THR A CA 1
ATOM 3048 C C . THR A 1 380 ? 21.506 8.046 -6.812 1.00 97.31 380 THR A C 1
ATOM 3050 O O . THR A 1 380 ? 20.363 7.727 -6.504 1.00 97.31 380 THR A O 1
ATOM 3053 N N . ASP A 1 381 ? 22.100 7.614 -7.924 1.00 97.31 381 ASP A N 1
ATOM 3054 C CA . ASP A 1 381 ? 21.429 6.778 -8.925 1.00 97.31 381 ASP A CA 1
ATOM 3055 C C . ASP A 1 381 ? 21.185 5.368 -8.381 1.00 97.31 381 ASP A C 1
ATOM 3057 O O . ASP A 1 381 ? 20.070 4.855 -8.450 1.00 97.31 381 ASP A O 1
ATOM 3061 N N . ALA A 1 382 ? 22.187 4.778 -7.725 1.00 97.50 382 ALA A N 1
ATOM 3062 C CA . ALA A 1 382 ? 22.039 3.473 -7.085 1.00 97.50 382 ALA A CA 1
ATOM 3063 C C . ALA A 1 382 ? 20.966 3.490 -5.976 1.00 97.50 382 ALA A C 1
ATOM 3065 O O . ALA A 1 382 ? 20.182 2.544 -5.834 1.00 97.50 382 ALA A O 1
ATOM 3066 N N . PHE A 1 383 ? 20.907 4.570 -5.188 1.00 98.25 383 PHE A N 1
ATOM 3067 C CA . PHE A 1 383 ? 19.887 4.766 -4.159 1.00 98.25 383 PHE A CA 1
ATOM 3068 C C . PHE A 1 383 ? 18.505 5.011 -4.766 1.00 98.25 383 PHE A C 1
ATOM 3070 O O . PHE A 1 383 ? 17.525 4.469 -4.254 1.00 98.25 383 PHE A O 1
ATOM 3077 N N . PHE A 1 384 ? 18.418 5.777 -5.855 1.00 98.31 384 PHE A N 1
ATOM 3078 C CA . PHE A 1 384 ? 17.179 6.001 -6.593 1.00 98.31 384 PHE A CA 1
ATOM 3079 C C . PHE A 1 384 ? 16.618 4.681 -7.120 1.00 98.31 384 PHE A C 1
ATOM 3081 O O . PHE A 1 384 ? 15.480 4.345 -6.799 1.00 98.31 384 PHE A O 1
ATOM 3088 N N . GLU A 1 385 ? 17.423 3.898 -7.844 1.00 97.56 385 GLU A N 1
ATOM 3089 C CA . GLU A 1 385 ? 17.011 2.606 -8.407 1.00 97.56 385 GLU A CA 1
ATOM 3090 C C . GLU A 1 385 ? 16.537 1.653 -7.297 1.00 97.56 385 GLU A C 1
ATOM 3092 O O . GLU A 1 385 ? 15.504 0.990 -7.407 1.00 97.56 385 GLU A O 1
ATOM 3097 N N . SER A 1 386 ? 17.248 1.649 -6.165 1.00 97.56 386 SER A N 1
ATOM 3098 C CA . SER A 1 386 ? 16.916 0.813 -5.007 1.00 97.56 386 SER A CA 1
ATOM 3099 C C . SER A 1 386 ? 15.648 1.243 -4.292 1.00 97.56 386 SER A C 1
ATOM 3101 O O . SER A 1 386 ? 14.837 0.396 -3.919 1.00 97.56 386 SER A O 1
ATOM 3103 N N . MET A 1 387 ? 15.473 2.547 -4.066 1.00 97.88 387 MET A N 1
ATOM 3104 C CA . MET A 1 387 ? 14.257 3.074 -3.459 1.00 97.88 387 MET A CA 1
ATOM 3105 C C . MET A 1 387 ? 13.070 2.841 -4.389 1.00 97.88 387 MET A C 1
ATOM 3107 O O . MET A 1 387 ? 12.020 2.413 -3.917 1.00 97.88 387 MET A O 1
ATOM 3111 N N . SER A 1 388 ? 13.239 3.062 -5.691 1.00 97.75 388 SER A N 1
ATOM 3112 C CA . SER A 1 388 ? 12.217 2.814 -6.701 1.00 97.75 388 SER A CA 1
ATOM 3113 C C . SER A 1 388 ? 11.773 1.351 -6.699 1.00 97.75 388 SER A C 1
ATOM 3115 O O . SER A 1 388 ? 10.583 1.085 -6.533 1.00 97.75 388 SER A O 1
ATOM 3117 N N . GLY A 1 389 ? 12.711 0.399 -6.735 1.00 96.88 389 GLY A N 1
ATOM 3118 C CA . GLY A 1 389 ? 12.391 -1.026 -6.638 1.00 96.88 389 GLY A CA 1
ATOM 3119 C C . GLY A 1 389 ? 11.736 -1.398 -5.308 1.00 96.88 389 GLY A C 1
ATOM 3120 O O . GLY A 1 389 ? 10.689 -2.034 -5.265 1.00 96.88 389 GLY A O 1
ATOM 3121 N N . LEU A 1 390 ? 12.297 -0.961 -4.179 1.00 95.62 390 LEU A N 1
ATOM 3122 C CA . LEU A 1 390 ? 11.753 -1.328 -2.871 1.00 95.62 390 LEU A CA 1
ATOM 3123 C C . LEU A 1 390 ? 10.347 -0.743 -2.662 1.00 95.62 390 LEU A C 1
ATOM 3125 O O . LEU A 1 390 ? 9.468 -1.404 -2.107 1.00 95.62 390 LEU A O 1
ATOM 3129 N N . THR A 1 391 ? 10.110 0.501 -3.087 1.00 95.69 391 THR A N 1
ATOM 3130 C CA . THR A 1 391 ? 8.797 1.170 -2.979 1.00 95.69 391 THR A CA 1
ATOM 3131 C C . THR A 1 391 ? 7.784 0.680 -4.001 1.00 95.69 391 THR A C 1
ATOM 3133 O O . THR A 1 391 ? 6.634 1.099 -3.907 1.00 95.69 391 THR A O 1
ATOM 3136 N N . THR A 1 392 ? 8.193 -0.231 -4.892 1.00 96.19 392 THR A N 1
ATOM 3137 C CA . THR A 1 392 ? 7.431 -0.688 -6.057 1.00 96.19 392 THR A CA 1
ATOM 3138 C C . THR A 1 392 ? 6.976 0.478 -6.917 1.00 96.19 392 THR A C 1
ATOM 3140 O O . THR A 1 392 ? 5.816 0.551 -7.279 1.00 96.19 392 THR A O 1
ATOM 3143 N N . THR A 1 393 ? 7.872 1.431 -7.170 1.00 96.56 393 THR A N 1
ATOM 3144 C CA . THR A 1 393 ? 7.594 2.548 -8.074 1.00 96.56 393 THR A CA 1
ATOM 3145 C C . THR A 1 393 ? 7.880 2.165 -9.516 1.00 96.56 393 THR A C 1
ATOM 3147 O O . THR A 1 393 ? 7.083 2.482 -10.379 1.00 96.56 393 THR A O 1
ATOM 3150 N N . GLY A 1 394 ? 9.004 1.507 -9.803 1.00 93.31 394 GLY A N 1
ATOM 3151 C CA . GLY A 1 394 ? 9.325 1.096 -11.176 1.00 93.31 394 GLY A CA 1
ATOM 3152 C C . GLY A 1 394 ? 9.948 2.175 -12.062 1.00 93.31 394 GLY A C 1
ATOM 3153 O O . GLY A 1 394 ? 10.181 1.934 -13.239 1.00 93.31 394 GLY A O 1
ATOM 3154 N N . ALA A 1 395 ? 10.263 3.349 -11.513 1.00 95.31 395 ALA A N 1
ATOM 3155 C CA . ALA A 1 395 ? 11.056 4.371 -12.193 1.00 95.31 395 ALA A CA 1
ATOM 3156 C C . ALA A 1 395 ? 12.534 3.949 -12.234 1.00 95.31 395 ALA A C 1
ATOM 3158 O O . ALA A 1 395 ? 13.093 3.619 -11.185 1.00 95.31 395 ALA A O 1
ATOM 3159 N N . THR A 1 396 ? 13.174 3.972 -13.403 1.00 95.62 396 THR A N 1
ATOM 3160 C CA . THR A 1 396 ? 14.580 3.566 -13.545 1.00 95.62 396 THR A CA 1
ATOM 3161 C C . THR A 1 396 ? 15.479 4.725 -13.947 1.00 95.62 396 THR A C 1
ATOM 3163 O O . THR A 1 396 ? 15.072 5.597 -14.710 1.00 95.62 396 THR A O 1
ATOM 3166 N N . VAL A 1 397 ? 16.705 4.728 -13.430 1.00 95.62 397 VAL A N 1
ATOM 3167 C CA . VAL A 1 397 ? 17.801 5.621 -13.852 1.00 95.62 397 VAL A CA 1
ATOM 3168 C C . VAL A 1 397 ? 18.833 4.888 -14.708 1.00 95.62 397 VAL A C 1
ATOM 3170 O O . VAL A 1 397 ? 19.862 5.465 -15.047 1.00 95.62 397 VAL A O 1
ATOM 3173 N N . ILE A 1 398 ? 18.588 3.616 -15.037 1.00 93.62 398 ILE A N 1
ATOM 3174 C CA . ILE A 1 398 ? 19.471 2.809 -15.876 1.00 93.62 398 ILE A CA 1
ATOM 3175 C C . ILE A 1 398 ? 18.974 2.912 -17.325 1.00 93.62 398 ILE A C 1
ATOM 3177 O O . ILE A 1 398 ? 17.879 2.426 -17.598 1.00 93.62 398 ILE A O 1
ATOM 3181 N N . PRO A 1 399 ? 19.740 3.519 -18.255 1.00 87.88 399 PRO A N 1
ATOM 3182 C CA . PRO A 1 399 ? 19.243 3.774 -19.608 1.00 87.88 399 PRO A CA 1
ATOM 3183 C C . PRO A 1 399 ? 19.101 2.538 -20.494 1.00 87.88 399 PRO A C 1
ATOM 3185 O O . PRO A 1 399 ? 18.257 2.553 -21.377 1.00 87.88 399 PRO A O 1
ATOM 3188 N N . HIS A 1 400 ? 19.955 1.526 -20.301 1.00 88.75 400 HIS A N 1
ATOM 3189 C CA . HIS A 1 400 ? 19.988 0.329 -21.141 1.00 88.75 400 HIS A CA 1
ATOM 3190 C C . HIS A 1 400 ? 19.896 -0.940 -20.291 1.00 88.75 400 HIS A C 1
ATOM 3192 O O . HIS A 1 400 ? 20.890 -1.450 -19.765 1.00 88.75 400 HIS A O 1
ATOM 3198 N N . VAL A 1 401 ? 18.670 -1.412 -20.115 1.00 91.00 401 VAL A N 1
ATOM 3199 C CA . VAL A 1 401 ? 18.277 -2.560 -19.301 1.00 91.00 401 VAL A CA 1
ATOM 3200 C C . VAL A 1 401 ? 18.399 -3.880 -20.056 1.00 91.00 401 VAL A C 1
ATOM 3202 O O . VAL A 1 401 ? 18.640 -4.910 -19.428 1.00 91.00 401 VAL A O 1
ATOM 3205 N N . ASP A 1 402 ? 18.324 -3.866 -21.384 1.00 90.75 402 ASP A N 1
ATOM 3206 C CA . ASP A 1 402 ? 18.493 -5.077 -22.194 1.00 90.75 402 ASP A CA 1
ATOM 3207 C C . ASP A 1 402 ? 19.897 -5.702 -22.046 1.00 90.75 402 ASP A C 1
ATOM 3209 O O . ASP A 1 402 ? 20.046 -6.923 -22.037 1.00 90.75 402 ASP A O 1
ATOM 3213 N N . GLY A 1 403 ? 20.934 -4.874 -21.869 1.00 87.69 403 GLY A N 1
ATOM 3214 C CA . GLY A 1 403 ? 22.328 -5.311 -21.691 1.00 87.69 403 GLY A CA 1
ATOM 3215 C C . GLY A 1 403 ? 22.757 -5.576 -20.241 1.00 87.69 403 GLY A C 1
ATOM 3216 O O . GLY A 1 403 ? 23.942 -5.783 -19.975 1.00 87.69 403 GLY A O 1
ATOM 3217 N N . LEU A 1 404 ? 21.836 -5.513 -19.280 1.00 93.00 404 LEU A N 1
ATOM 3218 C CA . LEU A 1 404 ? 22.141 -5.619 -17.852 1.00 93.00 404 LEU A CA 1
ATOM 3219 C C . LEU A 1 404 ? 22.445 -7.073 -17.453 1.00 93.00 404 LEU A C 1
ATOM 3221 O O . LEU A 1 404 ? 21.769 -8.004 -17.889 1.00 93.00 404 LEU A O 1
ATOM 3225 N N . ALA A 1 405 ? 23.412 -7.278 -16.552 1.00 94.94 405 ALA A N 1
ATOM 3226 C CA . ALA A 1 405 ? 23.688 -8.602 -15.993 1.00 94.94 405 ALA A CA 1
ATOM 3227 C C . ALA A 1 405 ? 22.410 -9.244 -15.403 1.00 94.94 405 ALA A C 1
ATOM 3229 O O . ALA A 1 405 ? 21.722 -8.588 -14.604 1.00 94.94 405 ALA A O 1
ATOM 3230 N N . PRO A 1 406 ? 22.098 -10.519 -15.724 1.00 95.69 406 PRO A N 1
ATOM 3231 C CA . PRO A 1 406 ? 20.879 -11.183 -15.264 1.00 95.69 406 PRO A CA 1
ATOM 3232 C C . PRO A 1 406 ? 20.672 -11.121 -13.747 1.00 95.69 406 PRO A C 1
ATOM 3234 O O . PRO A 1 406 ? 19.557 -10.893 -13.284 1.00 95.69 406 PRO A O 1
ATOM 3237 N N . SER A 1 407 ? 21.724 -11.252 -12.938 1.00 96.69 407 SER A N 1
ATOM 3238 C CA . SER A 1 407 ? 21.614 -11.161 -11.476 1.00 96.69 407 SER A CA 1
ATOM 3239 C C . SER A 1 407 ? 21.254 -9.767 -10.965 1.00 96.69 407 SER A C 1
ATOM 3241 O O . SER A 1 407 ? 20.483 -9.643 -10.009 1.00 96.69 407 SER A O 1
ATOM 3243 N N . VAL A 1 408 ? 21.757 -8.713 -11.612 1.00 96.44 408 VAL A N 1
ATOM 3244 C CA . VAL A 1 408 ? 21.428 -7.322 -11.277 1.00 96.44 408 VAL A CA 1
ATOM 3245 C C . VAL A 1 408 ? 20.001 -7.010 -11.712 1.00 96.44 408 VAL A C 1
ATOM 3247 O O . VAL A 1 408 ? 19.237 -6.427 -10.942 1.00 96.44 408 VAL A O 1
ATOM 3250 N N . ASN A 1 409 ? 19.598 -7.470 -12.898 1.00 96.25 409 ASN A N 1
ATOM 3251 C CA . ASN A 1 409 ? 18.229 -7.297 -13.367 1.00 96.25 409 ASN A CA 1
ATOM 3252 C C . ASN A 1 409 ? 17.230 -8.066 -12.483 1.00 96.25 409 ASN A C 1
ATOM 3254 O O . ASN A 1 409 ? 16.206 -7.525 -12.063 1.00 96.25 409 ASN A O 1
ATOM 3258 N N . PHE A 1 410 ? 17.573 -9.291 -12.082 1.00 97.69 410 PHE A N 1
ATOM 3259 C CA . PHE A 1 410 ? 16.803 -10.063 -11.110 1.00 97.69 410 PHE A CA 1
ATOM 3260 C C . PHE A 1 410 ? 16.706 -9.353 -9.756 1.00 97.69 410 PHE A C 1
ATOM 3262 O O . PHE A 1 410 ? 15.631 -9.324 -9.161 1.00 97.69 410 PHE A O 1
ATOM 3269 N N . TRP A 1 411 ? 17.791 -8.737 -9.268 1.00 97.69 411 TRP A N 1
ATOM 3270 C CA . TRP A 1 411 ? 17.772 -7.968 -8.019 1.00 97.69 411 TRP A CA 1
ATOM 3271 C C . TRP A 1 411 ? 16.770 -6.813 -8.069 1.00 97.69 411 TRP A C 1
ATOM 3273 O O . TRP A 1 411 ? 15.990 -6.662 -7.130 1.00 97.69 411 TRP A O 1
ATOM 3283 N N . ARG A 1 412 ? 16.714 -6.063 -9.178 1.00 97.31 412 ARG A N 1
ATOM 3284 C CA . ARG A 1 412 ? 15.718 -4.994 -9.390 1.00 97.31 412 ARG A CA 1
ATOM 3285 C C . ARG A 1 412 ? 14.291 -5.527 -9.225 1.00 97.31 412 ARG A C 1
ATOM 3287 O O . ARG A 1 412 ? 13.513 -4.998 -8.432 1.00 97.31 412 ARG A O 1
ATOM 3294 N N . HIS A 1 413 ? 13.961 -6.630 -9.895 1.00 97.88 413 HIS A N 1
ATOM 3295 C CA . HIS A 1 413 ? 12.628 -7.237 -9.815 1.00 97.88 413 HIS A CA 1
ATOM 3296 C C . HIS A 1 413 ? 12.346 -7.885 -8.449 1.00 97.88 413 HIS A C 1
ATOM 3298 O O . HIS A 1 413 ? 11.219 -7.841 -7.952 1.00 97.88 413 HIS A O 1
ATOM 3304 N N . MET A 1 414 ? 13.364 -8.439 -7.789 1.00 97.31 414 MET A N 1
ATOM 3305 C CA . MET A 1 414 ? 13.217 -8.988 -6.445 1.00 97.31 414 MET A CA 1
ATOM 3306 C C . MET A 1 414 ? 12.995 -7.882 -5.403 1.00 97.31 414 MET A C 1
ATOM 3308 O O . MET A 1 414 ? 12.240 -8.096 -4.456 1.00 97.31 414 MET A O 1
ATOM 3312 N N . LEU A 1 415 ? 13.575 -6.687 -5.576 1.00 97.38 415 LEU A N 1
ATOM 3313 C CA . LEU A 1 415 ? 13.264 -5.524 -4.736 1.00 97.38 415 LEU A CA 1
ATOM 3314 C C . LEU A 1 415 ? 11.788 -5.136 -4.836 1.00 97.38 415 LEU A C 1
ATOM 3316 O O . LEU A 1 415 ? 11.159 -4.946 -3.795 1.00 97.38 415 LEU A O 1
ATOM 3320 N N . ASN A 1 416 ? 11.230 -5.123 -6.051 1.00 96.38 416 ASN A N 1
ATOM 3321 C CA . ASN A 1 416 ? 9.794 -4.950 -6.277 1.00 96.38 416 ASN A CA 1
ATOM 3322 C C . ASN A 1 416 ? 8.984 -5.996 -5.499 1.00 96.38 416 ASN A C 1
ATOM 3324 O O . ASN A 1 416 ? 8.103 -5.675 -4.698 1.00 96.38 416 ASN A O 1
ATOM 3328 N N . TRP A 1 417 ? 9.348 -7.268 -5.644 1.00 96.50 417 TRP A N 1
ATOM 3329 C CA . TRP A 1 417 ? 8.651 -8.362 -4.976 1.00 96.50 417 TRP A CA 1
ATOM 3330 C C . TRP A 1 417 ? 8.691 -8.268 -3.442 1.00 96.50 417 TRP A C 1
ATOM 3332 O O . TRP A 1 417 ? 7.656 -8.404 -2.779 1.00 96.50 417 TRP A O 1
ATOM 3342 N N . LEU A 1 418 ? 9.867 -7.975 -2.874 1.00 94.50 418 LEU A N 1
ATOM 3343 C CA . LEU A 1 418 ? 10.070 -7.764 -1.438 1.00 94.50 418 LEU A CA 1
ATOM 3344 C C . LEU A 1 418 ? 9.322 -6.526 -0.939 1.00 94.50 418 LEU A C 1
ATOM 3346 O O . LEU A 1 418 ? 8.740 -6.556 0.147 1.00 94.50 418 LEU A O 1
ATOM 3350 N N . GLY A 1 419 ? 9.310 -5.460 -1.736 1.00 91.81 419 GLY A N 1
ATOM 3351 C CA . GLY A 1 419 ? 8.585 -4.223 -1.492 1.00 91.81 419 GLY A CA 1
ATOM 3352 C C . GLY A 1 419 ? 7.076 -4.420 -1.408 1.00 91.81 419 GLY A C 1
ATOM 3353 O O . GLY A 1 419 ? 6.442 -3.957 -0.454 1.00 91.81 419 GLY A O 1
ATOM 3354 N N . GLY A 1 420 ? 6.509 -5.143 -2.378 1.00 89.31 420 GLY A N 1
ATOM 3355 C CA . GLY A 1 420 ? 5.090 -5.501 -2.436 1.00 89.31 420 GLY A CA 1
ATOM 3356 C C . GLY A 1 420 ? 4.661 -6.341 -1.232 1.00 89.31 420 GLY A C 1
ATOM 3357 O O . GLY A 1 420 ? 3.670 -6.043 -0.564 1.00 89.31 420 GLY A O 1
ATOM 3358 N N . MET A 1 421 ? 5.464 -7.335 -0.848 1.00 86.06 421 MET A N 1
ATOM 3359 C CA . MET A 1 421 ? 5.193 -8.094 0.374 1.00 86.06 421 MET A CA 1
ATOM 3360 C C . MET A 1 421 ? 5.380 -7.241 1.641 1.00 86.06 421 MET A C 1
ATOM 3362 O O . MET A 1 421 ? 4.619 -7.358 2.607 1.00 86.06 421 MET A O 1
ATOM 3366 N N . GLY A 1 422 ? 6.378 -6.355 1.637 1.00 79.44 422 GLY A N 1
ATOM 3367 C CA . GLY A 1 422 ? 6.671 -5.416 2.713 1.00 79.44 422 GLY A CA 1
ATOM 3368 C C . GLY A 1 422 ? 5.467 -4.546 3.054 1.00 79.44 422 GLY A C 1
ATOM 3369 O O . GLY A 1 422 ? 5.102 -4.471 4.228 1.00 79.44 422 GLY A O 1
ATOM 3370 N N . ILE A 1 423 ? 4.800 -3.962 2.051 1.00 73.31 423 ILE A N 1
ATOM 3371 C CA . ILE A 1 423 ? 3.607 -3.132 2.272 1.00 73.31 423 ILE A CA 1
ATOM 3372 C C . ILE A 1 423 ? 2.414 -3.953 2.770 1.00 73.31 423 ILE A C 1
ATOM 3374 O O . ILE A 1 423 ? 1.730 -3.514 3.692 1.00 73.31 423 ILE A O 1
ATOM 3378 N N . ILE A 1 424 ? 2.208 -5.175 2.268 1.00 67.75 424 ILE A N 1
ATOM 3379 C CA . ILE A 1 424 ? 1.133 -6.066 2.733 1.00 67.75 424 ILE A CA 1
ATOM 3380 C C . ILE A 1 424 ? 1.315 -6.405 4.225 1.00 67.75 424 ILE A C 1
ATOM 3382 O O . ILE A 1 424 ? 0.380 -6.297 5.026 1.00 67.75 424 ILE A O 1
ATOM 3386 N N . VAL A 1 425 ? 2.527 -6.794 4.636 1.00 70.81 425 VAL A N 1
ATOM 3387 C CA . VAL A 1 425 ? 2.823 -7.127 6.042 1.00 70.81 425 VAL A CA 1
ATOM 3388 C C . VAL A 1 425 ? 2.749 -5.894 6.923 1.00 70.81 425 VAL A C 1
ATOM 3390 O O . VAL A 1 425 ? 2.184 -5.959 8.017 1.00 70.81 425 VAL A O 1
ATOM 3393 N N . LEU A 1 426 ? 3.296 -4.772 6.451 1.00 67.12 426 LEU A N 1
ATOM 3394 C CA . LEU A 1 426 ? 3.213 -3.488 7.130 1.00 67.12 426 LEU A CA 1
ATOM 3395 C C . LEU A 1 426 ? 1.756 -3.101 7.363 1.00 67.12 426 LEU A C 1
ATOM 3397 O O . LEU A 1 426 ? 1.395 -2.691 8.469 1.00 67.12 426 LEU A O 1
ATOM 3401 N N . ALA A 1 427 ? 0.915 -3.297 6.348 1.00 60.62 427 ALA A N 1
ATOM 3402 C CA . ALA A 1 427 ? -0.487 -2.969 6.416 1.00 60.62 427 ALA A CA 1
ATOM 3403 C C . ALA A 1 427 ? -1.182 -3.757 7.532 1.00 60.62 427 ALA A C 1
ATOM 3405 O O . ALA A 1 427 ? -1.847 -3.181 8.391 1.00 60.62 427 ALA A O 1
ATOM 3406 N N . VAL A 1 428 ? -0.941 -5.065 7.613 1.00 60.34 428 VAL A N 1
ATOM 3407 C CA . VAL A 1 428 ? -1.512 -5.910 8.673 1.00 60.34 428 VAL A CA 1
ATOM 3408 C C . VAL A 1 428 ? -0.913 -5.624 10.054 1.00 60.34 428 VAL A C 1
ATOM 3410 O O . VAL A 1 428 ? -1.636 -5.654 11.053 1.00 60.34 428 VAL A O 1
ATOM 3413 N N . ALA A 1 429 ? 0.387 -5.345 10.140 1.00 59.22 429 ALA A N 1
ATOM 3414 C CA . ALA A 1 429 ? 1.083 -5.156 11.410 1.00 59.22 429 ALA A CA 1
ATOM 3415 C C . ALA A 1 429 ? 0.842 -3.770 12.035 1.00 59.22 429 ALA A C 1
ATOM 3417 O O . ALA A 1 429 ? 0.771 -3.661 13.261 1.00 59.22 429 ALA A O 1
ATOM 3418 N N . ILE A 1 430 ? 0.714 -2.720 11.214 1.00 52.66 430 ILE A N 1
ATOM 3419 C CA . ILE A 1 430 ? 0.760 -1.320 11.662 1.00 52.66 430 ILE A CA 1
ATOM 3420 C C . ILE A 1 430 ? -0.560 -0.577 11.484 1.00 52.66 430 ILE A C 1
ATOM 3422 O O . ILE A 1 430 ? -0.904 0.197 12.383 1.00 52.66 430 ILE A O 1
ATOM 3426 N N . LEU A 1 431 ? -1.370 -0.834 10.438 1.00 51.12 431 LEU A N 1
ATOM 3427 C CA . LEU A 1 431 ? -2.676 -0.156 10.325 1.00 51.12 431 LEU A CA 1
ATOM 3428 C C . LEU A 1 431 ? -3.533 -0.296 11.592 1.00 51.12 431 LEU A C 1
ATOM 3430 O O . LEU A 1 431 ? -4.140 0.711 11.968 1.00 51.12 431 LEU A O 1
ATOM 3434 N N . PRO A 1 432 ? -3.577 -1.447 12.308 1.00 51.16 432 PRO A N 1
ATOM 3435 C CA . PRO A 1 432 ? -4.316 -1.576 13.565 1.00 51.16 432 PRO A CA 1
ATOM 3436 C C . PRO A 1 432 ? -4.029 -0.491 14.604 1.00 51.16 432 PRO A C 1
ATOM 3438 O O . PRO A 1 432 ? -4.929 -0.201 15.402 1.00 51.16 432 PRO A O 1
ATOM 3441 N N . MET A 1 433 ? -2.818 0.079 14.572 1.00 47.56 433 MET A N 1
ATOM 3442 C CA . MET A 1 433 ? -2.310 1.116 15.470 1.00 47.56 433 MET A CA 1
ATOM 3443 C C . MET A 1 433 ? -2.548 2.543 14.952 1.00 47.56 433 MET A C 1
ATOM 3445 O O . MET A 1 433 ? -2.657 3.454 15.768 1.00 47.56 433 MET A O 1
ATOM 3449 N N . LEU A 1 434 ? -2.663 2.739 13.632 1.00 43.47 434 LEU A N 1
ATOM 3450 C CA . LEU A 1 434 ? -2.827 4.057 13.002 1.00 43.47 434 LEU A CA 1
ATOM 3451 C C . LEU A 1 434 ? -4.230 4.647 13.202 1.00 43.47 434 LEU A C 1
ATOM 3453 O O . LEU A 1 434 ? -4.388 5.862 13.247 1.00 43.47 434 LEU A O 1
ATOM 3457 N N . GLY A 1 435 ? -5.264 3.813 13.353 1.00 43.03 435 GLY A N 1
ATOM 3458 C CA . GLY A 1 435 ? -6.635 4.288 13.599 1.00 43.03 435 GLY A CA 1
ATOM 3459 C C . GLY A 1 435 ? -7.242 5.123 12.457 1.00 43.03 435 GLY A C 1
ATOM 3460 O O . GLY A 1 435 ? -8.307 5.712 12.645 1.00 43.03 435 GLY A O 1
ATOM 3461 N N . VAL A 1 436 ? -6.589 5.149 11.290 1.00 38.53 436 VAL A N 1
ATOM 3462 C CA . VAL A 1 436 ? -6.984 5.876 10.079 1.00 38.53 436 VAL A CA 1
ATOM 3463 C C . VAL A 1 436 ? -7.802 4.947 9.170 1.00 38.53 436 VAL A C 1
ATOM 3465 O O . VAL A 1 436 ? -7.337 3.892 8.747 1.00 38.53 436 VAL A O 1
ATOM 3468 N N . GLY A 1 437 ? -9.030 5.347 8.848 1.00 34.38 437 GLY A N 1
ATOM 3469 C CA . GLY A 1 437 ? -9.799 4.908 7.669 1.00 34.38 437 GLY A CA 1
ATOM 3470 C C . GLY A 1 437 ? -10.114 3.441 7.551 1.00 34.38 437 GLY A C 1
ATOM 3471 O O . GLY A 1 437 ? -11.117 2.960 8.078 1.00 34.38 437 GLY A O 1
ATOM 3472 N N . GLY A 1 438 ? -9.266 2.753 6.797 1.00 41.91 438 GLY A N 1
ATOM 3473 C CA . GLY A 1 438 ? -9.467 1.366 6.405 1.00 41.91 438 GLY A CA 1
ATOM 3474 C C . GLY A 1 438 ? -9.376 0.398 7.577 1.00 41.91 438 GLY A C 1
ATOM 3475 O O . GLY A 1 438 ? -9.924 -0.694 7.513 1.00 41.91 438 GLY A O 1
ATOM 3476 N N . THR A 1 439 ? -8.768 0.786 8.704 1.00 41.09 439 THR A N 1
ATOM 3477 C CA . THR A 1 439 ? -8.519 -0.139 9.817 1.00 41.09 439 THR A CA 1
ATOM 3478 C C . THR A 1 439 ? -9.784 -0.722 10.445 1.00 41.09 439 THR A C 1
ATOM 3480 O O . THR A 1 439 ? -9.750 -1.838 10.954 1.00 41.09 439 THR A O 1
ATOM 3483 N N . GLN A 1 440 ? -10.890 0.030 10.491 1.00 39.06 440 GLN A N 1
ATOM 3484 C CA . GLN A 1 440 ? -12.137 -0.467 11.090 1.00 39.06 440 GLN A CA 1
ATOM 3485 C C . GLN A 1 440 ? -12.909 -1.393 10.141 1.00 39.06 440 GLN A C 1
ATOM 3487 O O . GLN A 1 440 ? -13.611 -2.281 10.625 1.00 39.06 440 GLN A O 1
ATOM 3492 N N . LEU A 1 441 ? -12.740 -1.229 8.822 1.00 36.06 441 LEU A N 1
ATOM 3493 C CA . LEU A 1 441 ? -13.256 -2.163 7.820 1.00 36.06 441 LEU A CA 1
ATOM 3494 C C . LEU A 1 441 ? -12.380 -3.418 7.728 1.00 36.06 441 LEU A C 1
ATOM 3496 O O . LEU A 1 441 ? -12.904 -4.514 7.899 1.00 36.06 441 LEU A O 1
ATOM 3500 N N . PHE A 1 442 ? -11.056 -3.260 7.642 1.00 38.59 442 PHE A N 1
ATOM 3501 C CA . PHE A 1 442 ? -10.081 -4.353 7.567 1.00 38.59 442 PHE A CA 1
ATOM 3502 C C . PHE A 1 442 ? -10.091 -5.247 8.824 1.00 38.59 442 PHE A C 1
ATOM 3504 O O . PHE A 1 442 ? -10.071 -6.473 8.731 1.00 38.59 442 PHE A O 1
ATOM 3511 N N . LYS A 1 443 ? -10.243 -4.657 10.026 1.00 38.16 443 LYS A N 1
ATOM 3512 C CA . LYS A 1 443 ? -10.461 -5.407 11.287 1.00 38.16 443 LYS A CA 1
ATOM 3513 C C . LYS A 1 443 ? -11.746 -6.238 11.284 1.00 38.16 443 LYS A C 1
ATOM 3515 O O . LYS A 1 443 ? -11.866 -7.155 12.088 1.00 38.16 443 LYS A O 1
ATOM 3520 N N . ALA A 1 444 ? -12.713 -5.891 10.442 1.00 31.09 444 ALA A N 1
ATOM 3521 C CA . ALA A 1 444 ? -13.998 -6.567 10.356 1.00 31.09 444 ALA A CA 1
ATOM 3522 C C . ALA A 1 444 ? -14.094 -7.539 9.164 1.00 31.09 444 ALA A C 1
ATOM 3524 O O . ALA A 1 444 ? -15.103 -8.231 9.054 1.00 31.09 444 ALA A O 1
ATOM 3525 N N . GLU A 1 445 ? -13.076 -7.589 8.300 1.00 32.38 445 GLU A N 1
ATOM 3526 C CA . GLU A 1 445 ? -12.980 -8.495 7.146 1.00 32.38 445 GLU A CA 1
ATOM 3527 C C . GLU A 1 445 ? -12.003 -9.645 7.369 1.00 32.38 445 GLU A C 1
ATOM 3529 O O . GLU A 1 445 ? -12.215 -10.721 6.821 1.00 32.38 445 GLU A O 1
ATOM 3534 N N . ILE A 1 446 ? -10.988 -9.474 8.225 1.00 35.00 446 ILE A N 1
ATOM 3535 C CA . ILE A 1 446 ? -10.166 -10.599 8.676 1.00 35.00 446 ILE A CA 1
ATOM 3536 C C . ILE A 1 446 ? -10.949 -11.373 9.747 1.00 35.00 446 ILE A C 1
ATOM 3538 O O . ILE A 1 446 ? -11.137 -10.858 10.858 1.00 35.00 446 ILE A O 1
ATOM 3542 N N . PRO A 1 447 ? -11.376 -12.622 9.482 1.00 25.19 447 PRO A N 1
ATOM 3543 C CA . PRO A 1 447 ? -12.020 -13.441 10.497 1.00 25.19 447 PRO A CA 1
ATOM 3544 C C . PRO A 1 447 ? -11.041 -13.660 11.662 1.00 25.19 447 PRO A C 1
ATOM 3546 O O . PRO A 1 447 ? -9.961 -14.216 11.474 1.00 25.19 447 PRO A O 1
ATOM 3549 N N . GLY A 1 448 ? -11.404 -13.225 12.875 1.00 31.62 448 GLY A N 1
ATOM 3550 C CA . GLY A 1 448 ? -10.672 -13.570 14.104 1.00 31.62 448 GLY A CA 1
ATOM 3551 C C . GLY A 1 448 ? -9.758 -12.500 14.723 1.00 31.62 448 GLY A C 1
ATOM 3552 O O . GLY A 1 448 ? -9.071 -12.809 15.704 1.00 31.62 448 GLY A O 1
ATOM 3553 N N . ILE A 1 449 ? -9.754 -11.252 14.233 1.00 32.03 449 ILE A N 1
ATOM 3554 C CA . ILE A 1 449 ? -9.099 -10.132 14.941 1.00 32.03 449 ILE A CA 1
ATOM 3555 C C . ILE A 1 449 ? -10.081 -9.517 15.954 1.00 32.03 449 ILE A C 1
ATOM 3557 O O . ILE A 1 449 ? -10.699 -8.482 15.717 1.00 32.03 449 ILE A O 1
ATOM 3561 N N . ASP A 1 450 ? -10.221 -10.172 17.109 1.00 34.72 450 ASP A N 1
ATOM 3562 C CA . ASP A 1 450 ? -10.862 -9.580 18.291 1.00 34.72 450 ASP A CA 1
ATOM 3563 C C . ASP A 1 450 ? -9.911 -8.554 18.948 1.00 34.72 450 ASP A C 1
ATOM 3565 O O . ASP A 1 450 ? -8.690 -8.735 18.965 1.00 34.72 450 ASP A O 1
ATOM 3569 N N . LYS A 1 451 ? -10.464 -7.466 19.499 1.00 36.47 451 LYS A N 1
ATOM 3570 C CA . LYS A 1 451 ? -9.719 -6.267 19.937 1.00 36.47 451 LYS A CA 1
ATOM 3571 C C . LYS A 1 451 ? -8.806 -6.437 21.160 1.00 36.47 451 LYS A C 1
ATOM 3573 O O . LYS A 1 451 ? -8.022 -5.527 21.410 1.00 36.47 451 LYS A O 1
ATOM 3578 N N . GLU A 1 452 ? -8.848 -7.556 21.886 1.00 30.97 452 GLU A N 1
ATOM 3579 C CA . GLU A 1 452 ? -8.163 -7.671 23.191 1.00 30.97 452 GLU A CA 1
ATOM 3580 C C . GLU A 1 452 ? -7.232 -8.882 23.377 1.00 30.97 452 GLU A C 1
ATOM 3582 O O . GLU A 1 452 ? -6.584 -9.016 24.414 1.00 30.97 452 GLU A O 1
ATOM 3587 N N . SER A 1 453 ? -7.062 -9.754 22.379 1.00 28.25 453 SER A N 1
ATOM 3588 C CA . SER A 1 453 ? -6.040 -10.808 22.473 1.00 28.25 453 SER A CA 1
ATOM 3589 C C . SER A 1 453 ? -4.682 -10.265 22.031 1.00 28.25 453 SER A C 1
ATOM 3591 O O . SER A 1 453 ? -4.598 -9.683 20.950 1.00 28.25 453 SER A O 1
ATOM 3593 N N . LYS A 1 454 ? -3.628 -10.477 22.838 1.00 31.44 454 LYS A N 1
ATOM 3594 C CA . LYS A 1 454 ? -2.222 -10.132 22.538 1.00 31.44 454 LYS A CA 1
ATOM 3595 C C . LYS A 1 454 ? -1.943 -10.212 21.026 1.00 31.44 454 LYS A C 1
ATOM 3597 O O . LYS A 1 454 ? -1.979 -11.294 20.447 1.00 31.44 454 LYS A O 1
ATOM 3602 N N . MET A 1 455 ? -1.687 -9.061 20.396 1.00 37.16 455 MET A N 1
ATOM 3603 C CA . MET A 1 455 ? -1.583 -8.920 18.932 1.00 37.16 455 MET A CA 1
ATOM 3604 C C . MET A 1 455 ? -0.400 -9.701 18.321 1.00 37.16 455 MET A C 1
ATOM 3606 O O . MET A 1 455 ? -0.475 -10.149 17.180 1.00 37.16 455 MET A O 1
ATOM 3610 N N . SER A 1 456 ? 0.680 -9.911 19.083 1.00 41.03 456 SER A N 1
ATOM 3611 C CA . SER A 1 456 ? 1.966 -10.433 18.587 1.00 41.03 456 SER A CA 1
ATOM 3612 C C . SER A 1 456 ? 1.925 -11.851 17.961 1.00 41.03 456 SER A C 1
ATOM 3614 O O . SER A 1 456 ? 2.378 -11.999 16.825 1.00 41.03 456 SER A O 1
ATOM 3616 N N . PRO A 1 457 ? 1.347 -12.900 18.593 1.00 36.50 457 PRO A N 1
ATOM 3617 C CA . PRO A 1 457 ? 1.364 -14.253 18.019 1.00 36.50 457 PRO A CA 1
ATOM 3618 C C . PRO A 1 457 ? 0.418 -14.467 16.824 1.00 36.50 457 PRO A C 1
ATOM 3620 O O . PRO A 1 457 ? 0.614 -15.421 16.078 1.00 36.50 457 PRO A O 1
ATOM 3623 N N . ARG A 1 458 ? -0.589 -13.605 16.605 1.00 55.28 458 ARG A N 1
ATOM 3624 C CA . ARG A 1 458 ? -1.523 -13.734 15.465 1.00 55.28 458 ARG A CA 1
ATOM 3625 C C . ARG A 1 458 ? -1.068 -12.953 14.232 1.00 55.28 458 ARG A C 1
ATOM 3627 O O . ARG A 1 458 ? -1.280 -13.430 13.122 1.00 55.28 458 ARG A O 1
ATOM 3634 N N . ILE A 1 459 ? -0.380 -11.816 14.399 1.00 61.00 459 ILE A N 1
ATOM 3635 C CA . ILE A 1 459 ? 0.193 -11.055 13.270 1.00 61.00 459 ILE A CA 1
ATOM 3636 C C . ILE A 1 459 ? 1.201 -11.912 12.497 1.00 61.00 459 ILE A C 1
ATOM 3638 O O . ILE A 1 459 ? 1.165 -11.931 11.271 1.00 61.00 459 ILE A O 1
ATOM 3642 N N . SER A 1 460 ? 2.049 -12.680 13.188 1.00 67.06 460 SER A N 1
ATOM 3643 C CA . SER A 1 460 ? 3.009 -13.572 12.525 1.00 67.06 460 SER A CA 1
ATOM 3644 C C . SER A 1 460 ? 2.327 -14.708 11.751 1.00 67.06 460 SER A C 1
ATOM 3646 O O . SER A 1 460 ? 2.792 -15.075 10.676 1.00 67.06 460 SER A O 1
ATOM 3648 N N . GLN A 1 461 ? 1.201 -15.239 12.245 1.00 72.06 461 GLN A N 1
ATOM 3649 C CA . GLN A 1 461 ? 0.411 -16.252 11.534 1.00 72.06 461 GLN A CA 1
ATOM 3650 C C . GLN A 1 461 ? -0.273 -15.679 10.290 1.00 72.06 461 GLN A C 1
ATOM 3652 O O . GLN A 1 461 ? -0.258 -16.320 9.240 1.00 72.06 461 GLN A O 1
ATOM 3657 N N . VAL A 1 462 ? -0.846 -14.475 10.389 1.00 73.56 462 VAL A N 1
ATOM 3658 C CA . VAL A 1 462 ? -1.445 -13.791 9.235 1.00 73.56 462 VAL A CA 1
ATOM 3659 C C . VAL A 1 462 ? -0.362 -13.461 8.207 1.00 73.56 462 VAL A C 1
ATOM 3661 O O . VAL A 1 462 ? -0.523 -13.817 7.047 1.00 73.56 462 VAL A O 1
ATOM 3664 N N . ALA A 1 463 ? 0.778 -12.906 8.627 1.00 75.25 463 ALA A N 1
ATOM 3665 C CA . ALA A 1 463 ? 1.900 -12.609 7.739 1.00 75.25 463 ALA A CA 1
ATOM 3666 C C . ALA A 1 463 ? 2.401 -13.854 6.988 1.00 75.25 463 ALA A C 1
ATOM 3668 O O . ALA A 1 463 ? 2.612 -13.774 5.785 1.00 75.25 463 ALA A O 1
ATOM 3669 N N . LYS A 1 464 ? 2.513 -15.017 7.651 1.00 80.94 464 LYS A N 1
ATOM 3670 C CA . LYS A 1 464 ? 2.874 -16.288 6.991 1.00 80.94 464 LYS A CA 1
ATOM 3671 C C . LYS A 1 464 ? 1.870 -16.700 5.910 1.00 80.94 464 LYS A C 1
ATOM 3673 O O . LYS A 1 464 ? 2.283 -17.110 4.832 1.00 80.94 464 LYS A O 1
ATOM 3678 N N . LYS A 1 465 ? 0.564 -16.583 6.184 1.00 82.25 465 LYS A N 1
ATOM 3679 C CA . LYS A 1 465 ? -0.487 -16.896 5.198 1.00 82.25 465 LYS A CA 1
ATOM 3680 C C . LYS A 1 465 ? -0.445 -15.947 4.002 1.00 82.25 465 LYS A C 1
ATOM 3682 O O . LYS A 1 465 ? -0.565 -16.409 2.873 1.00 82.25 465 LYS A O 1
ATOM 3687 N N . LEU A 1 466 ? -0.240 -14.652 4.254 1.00 83.06 466 LEU A N 1
ATOM 3688 C CA . LEU A 1 466 ? -0.062 -13.649 3.201 1.00 83.06 466 LEU A CA 1
ATOM 3689 C C . LEU A 1 466 ? 1.166 -13.976 2.344 1.00 83.06 466 LEU A C 1
ATOM 3691 O O . LEU A 1 466 ? 1.057 -13.965 1.128 1.00 83.06 466 LEU A O 1
ATOM 3695 N N . TRP A 1 467 ? 2.284 -14.361 2.968 1.00 87.81 467 TRP A N 1
ATOM 3696 C CA . TRP A 1 467 ? 3.533 -14.704 2.272 1.00 87.81 467 TRP A CA 1
ATOM 3697 C C . TRP A 1 467 ? 3.356 -15.911 1.354 1.00 87.81 467 TRP A C 1
ATOM 3699 O O . TRP A 1 467 ? 3.758 -15.880 0.194 1.00 87.81 467 TRP A O 1
ATOM 3709 N N . PHE A 1 468 ? 2.699 -16.955 1.865 1.00 88.50 468 PHE A N 1
ATOM 3710 C CA . PHE A 1 468 ? 2.391 -18.152 1.090 1.00 88.50 468 PHE A CA 1
ATOM 3711 C C . PHE A 1 468 ? 1.467 -17.840 -0.094 1.00 88.50 468 PHE A C 1
ATOM 3713 O O . PHE A 1 468 ? 1.766 -18.235 -1.215 1.00 88.50 468 PHE A O 1
ATOM 3720 N N . GLY A 1 469 ? 0.377 -17.096 0.135 1.00 89.19 469 GLY A N 1
ATOM 3721 C CA . GLY A 1 469 ? -0.557 -16.719 -0.929 1.00 89.19 469 GLY A CA 1
ATOM 3722 C C . GLY A 1 469 ? 0.083 -15.829 -1.995 1.00 89.19 469 GLY A C 1
ATOM 3723 O O . GLY A 1 469 ? -0.073 -16.099 -3.180 1.00 89.19 469 GLY A O 1
ATOM 3724 N N . TYR A 1 470 ? 0.848 -14.818 -1.579 1.00 92.69 470 TYR A N 1
ATOM 3725 C CA . TYR A 1 470 ? 1.577 -13.921 -2.476 1.00 92.69 470 TYR A CA 1
ATOM 3726 C C . TYR A 1 470 ? 2.560 -14.696 -3.360 1.00 92.69 470 TYR A C 1
ATOM 3728 O O . TYR A 1 470 ? 2.483 -14.605 -4.579 1.00 92.69 470 TYR A O 1
ATOM 3736 N N . THR A 1 471 ? 3.389 -15.556 -2.759 1.00 93.94 471 THR A N 1
ATOM 3737 C CA . THR A 1 471 ? 4.362 -16.385 -3.492 1.00 93.94 471 THR A CA 1
ATOM 3738 C C . THR A 1 471 ? 3.682 -17.348 -4.464 1.00 93.94 471 THR A C 1
ATOM 3740 O O . THR A 1 471 ? 4.122 -17.482 -5.601 1.00 93.94 471 THR A O 1
ATOM 3743 N N . LEU A 1 472 ? 2.590 -18.000 -4.049 1.00 94.75 472 LEU A N 1
ATOM 3744 C CA . LEU A 1 472 ? 1.850 -18.926 -4.908 1.00 94.75 472 LEU A CA 1
ATOM 3745 C C . LEU A 1 472 ? 1.266 -18.219 -6.138 1.00 94.75 472 LEU A C 1
ATOM 3747 O O . LEU A 1 472 ? 1.366 -18.740 -7.247 1.00 94.75 472 LEU A O 1
ATOM 3751 N N . ILE A 1 473 ? 0.687 -17.029 -5.953 1.00 95.75 473 ILE A N 1
ATOM 3752 C CA . ILE A 1 473 ? 0.158 -16.224 -7.060 1.00 95.75 473 ILE A CA 1
ATOM 3753 C C . ILE A 1 473 ? 1.301 -15.755 -7.972 1.00 95.75 473 ILE A C 1
ATOM 3755 O O . ILE A 1 473 ? 1.137 -15.795 -9.186 1.00 95.75 473 ILE A O 1
ATOM 3759 N N . THR A 1 474 ? 2.468 -15.379 -7.428 1.00 97.25 474 THR A N 1
ATOM 3760 C CA . THR A 1 474 ? 3.646 -15.023 -8.245 1.00 97.25 474 THR A CA 1
ATOM 3761 C C . THR A 1 474 ? 4.119 -16.201 -9.097 1.00 97.25 474 THR A C 1
ATOM 3763 O O . THR A 1 474 ? 4.378 -16.025 -10.282 1.00 97.25 474 THR A O 1
ATOM 3766 N N . ILE A 1 475 ? 4.202 -17.408 -8.528 1.00 97.75 475 ILE A N 1
ATOM 3767 C CA . ILE A 1 475 ? 4.605 -18.615 -9.270 1.00 97.75 475 ILE A CA 1
ATOM 3768 C C . ILE A 1 475 ? 3.603 -18.918 -10.387 1.00 97.75 475 ILE A C 1
ATOM 3770 O O . ILE A 1 475 ? 4.007 -19.222 -11.508 1.00 97.75 475 ILE A O 1
ATOM 3774 N N . LEU A 1 476 ? 2.303 -18.798 -10.102 1.00 97.81 476 LEU A N 1
ATOM 3775 C CA . LEU A 1 476 ? 1.265 -18.977 -11.114 1.00 97.81 476 LEU A CA 1
ATOM 3776 C C . LEU A 1 476 ? 1.395 -17.940 -12.238 1.00 97.81 476 LEU A C 1
ATOM 3778 O O . LEU A 1 476 ? 1.316 -18.307 -13.405 1.00 97.81 476 LEU A O 1
ATOM 3782 N N . ALA A 1 477 ? 1.648 -16.674 -11.898 1.00 97.94 477 ALA A N 1
ATOM 3783 C CA . ALA A 1 477 ? 1.885 -15.621 -12.881 1.00 97.94 477 ALA A CA 1
ATOM 3784 C C . ALA A 1 477 ? 3.106 -15.924 -13.759 1.00 97.94 477 ALA A C 1
ATOM 3786 O O . ALA A 1 477 ? 3.009 -15.826 -14.979 1.00 97.94 477 ALA A O 1
ATOM 3787 N N . ALA A 1 478 ? 4.219 -16.367 -13.165 1.00 98.38 478 ALA A N 1
ATOM 3788 C CA . ALA A 1 478 ? 5.424 -16.740 -13.904 1.00 98.38 478 ALA A CA 1
ATOM 3789 C C . ALA A 1 478 ? 5.162 -17.909 -14.865 1.00 98.38 478 ALA A C 1
ATOM 3791 O O . ALA A 1 478 ? 5.553 -17.852 -16.026 1.00 98.38 478 ALA A O 1
ATOM 3792 N N . ALA A 1 479 ? 4.442 -18.942 -14.417 1.00 98.31 479 ALA A N 1
ATOM 3793 C CA . ALA A 1 479 ? 4.069 -20.065 -15.274 1.00 98.31 479 ALA A CA 1
ATOM 3794 C C . ALA A 1 479 ? 3.167 -19.620 -16.439 1.00 98.31 479 ALA A C 1
ATOM 3796 O O . ALA A 1 479 ? 3.416 -19.990 -17.584 1.00 98.31 479 ALA A O 1
ATOM 3797 N N . CYS A 1 480 ? 2.151 -18.791 -16.173 1.00 98.38 480 CYS A N 1
ATOM 3798 C CA . CYS A 1 480 ? 1.273 -18.254 -17.215 1.00 98.38 480 CYS A CA 1
ATOM 3799 C C . CYS A 1 480 ? 2.032 -17.396 -18.236 1.00 98.38 480 CYS A C 1
ATOM 3801 O O . CYS A 1 480 ? 1.781 -17.530 -19.428 1.00 98.38 480 CYS A O 1
ATOM 3803 N N . LEU A 1 481 ? 2.963 -16.547 -17.789 1.00 98.38 481 LEU A N 1
ATOM 3804 C CA . LEU A 1 481 ? 3.794 -15.725 -18.674 1.00 98.38 481 LEU A CA 1
ATOM 3805 C C . LEU A 1 481 ? 4.737 -16.574 -19.529 1.00 98.38 481 LEU A C 1
ATOM 3807 O O . LEU A 1 481 ? 4.880 -16.319 -20.724 1.00 98.38 481 LEU A O 1
ATOM 3811 N N . HIS A 1 482 ? 5.327 -17.619 -18.947 1.00 98.00 482 HIS A N 1
ATOM 3812 C CA . HIS A 1 482 ? 6.169 -18.548 -19.692 1.00 98.00 482 HIS A CA 1
ATOM 3813 C C . HIS A 1 482 ? 5.379 -19.271 -20.790 1.00 98.00 482 HIS A C 1
ATOM 3815 O O . HIS A 1 482 ? 5.770 -19.244 -21.955 1.00 98.00 482 HIS A O 1
ATOM 3821 N N . PHE A 1 483 ? 4.215 -19.840 -20.453 1.00 97.44 483 PHE A N 1
ATOM 3822 C CA . PHE A 1 483 ? 3.349 -20.491 -21.443 1.00 97.44 483 PHE A CA 1
ATOM 3823 C C . PHE A 1 483 ? 2.749 -19.517 -22.466 1.00 97.44 483 PHE A C 1
ATOM 3825 O O . PHE A 1 483 ? 2.357 -19.945 -23.548 1.00 97.44 483 PHE A O 1
ATOM 3832 N N . ALA A 1 484 ? 2.702 -18.219 -22.155 1.00 96.62 484 ALA A N 1
ATOM 3833 C CA . ALA A 1 484 ? 2.314 -17.173 -23.097 1.00 96.62 484 ALA A CA 1
ATOM 3834 C C . ALA A 1 484 ? 3.428 -16.778 -24.087 1.00 96.62 484 ALA A C 1
ATOM 3836 O O . ALA A 1 484 ? 3.152 -16.029 -25.025 1.00 96.62 484 ALA A O 1
ATOM 3837 N N . GLY A 1 485 ? 4.658 -17.274 -23.895 1.00 95.00 485 GLY A N 1
ATOM 3838 C CA . GLY A 1 485 ? 5.783 -17.094 -24.816 1.00 95.00 485 GLY A CA 1
ATOM 3839 C C . GLY A 1 485 ? 7.026 -16.415 -24.229 1.00 95.00 485 GLY A C 1
ATOM 3840 O O . GLY A 1 485 ? 7.990 -16.229 -24.965 1.00 95.00 485 GLY A O 1
ATOM 3841 N N . MET A 1 486 ? 7.047 -16.045 -22.941 1.00 96.94 486 MET A N 1
ATOM 3842 C CA . MET A 1 486 ? 8.247 -15.469 -22.308 1.00 96.94 486 MET A CA 1
ATOM 3843 C C . MET A 1 486 ? 9.288 -16.539 -21.945 1.00 96.94 486 MET A C 1
ATOM 3845 O O . MET A 1 486 ? 8.952 -17.650 -21.523 1.00 96.94 486 MET A O 1
ATOM 3849 N N . GLY A 1 487 ? 10.574 -16.182 -22.009 1.00 96.88 487 GLY A N 1
ATOM 3850 C CA . GLY A 1 487 ? 11.637 -16.988 -21.407 1.00 96.88 487 GLY A CA 1
ATOM 3851 C C . GLY A 1 487 ? 11.448 -17.119 -19.890 1.00 96.88 487 GLY A C 1
ATOM 3852 O O . GLY A 1 487 ? 10.858 -16.249 -19.255 1.00 96.88 487 GLY A O 1
ATOM 3853 N N . TRP A 1 488 ? 11.950 -18.198 -19.277 1.00 96.00 488 TRP A N 1
ATOM 3854 C CA . TRP A 1 488 ? 11.775 -18.433 -17.832 1.00 96.00 488 TRP A CA 1
ATOM 3855 C C . TRP A 1 488 ? 12.296 -17.286 -16.964 1.00 96.00 488 TRP A C 1
ATOM 3857 O O . TRP A 1 488 ? 11.658 -16.923 -15.976 1.00 96.00 488 TRP A O 1
ATOM 3867 N N . PHE A 1 489 ? 13.443 -16.715 -17.335 1.00 96.69 489 PHE A N 1
ATOM 3868 C CA . PHE A 1 489 ? 14.035 -15.594 -16.615 1.00 96.69 489 PHE A CA 1
ATOM 3869 C C . PHE A 1 489 ? 13.112 -14.367 -16.646 1.00 96.69 489 PHE A C 1
ATOM 3871 O O . PHE A 1 489 ? 12.713 -13.870 -15.590 1.00 96.69 489 PHE A O 1
ATOM 3878 N N . ASP A 1 490 ? 12.691 -13.948 -17.841 1.00 97.12 490 ASP A N 1
ATOM 3879 C CA . ASP A 1 490 ? 11.802 -12.798 -18.009 1.00 97.12 490 ASP A CA 1
ATOM 3880 C C . ASP A 1 490 ? 10.436 -13.033 -17.374 1.00 97.12 490 ASP A C 1
ATOM 3882 O O . ASP A 1 490 ? 9.902 -12.134 -16.731 1.00 97.12 490 ASP A O 1
ATOM 3886 N N . ALA A 1 491 ? 9.889 -14.244 -17.487 1.00 98.19 491 ALA A N 1
ATOM 3887 C CA . ALA A 1 491 ? 8.605 -14.604 -16.901 1.00 98.19 491 ALA A CA 1
ATOM 3888 C C . ALA A 1 491 ? 8.620 -14.476 -15.370 1.00 98.19 491 ALA A C 1
ATOM 3890 O O . ALA A 1 491 ? 7.675 -13.948 -14.784 1.00 98.19 491 ALA A O 1
ATOM 3891 N N . VAL A 1 492 ? 9.695 -14.917 -14.705 1.00 98.06 492 VAL A N 1
ATOM 3892 C CA . VAL A 1 492 ? 9.846 -14.789 -13.246 1.00 98.06 492 VAL A CA 1
ATOM 3893 C C . VAL A 1 492 ? 10.028 -13.326 -12.838 1.00 98.06 492 VAL A C 1
ATOM 3895 O O . VAL A 1 492 ? 9.365 -12.868 -11.904 1.00 98.06 492 VAL A O 1
ATOM 3898 N N . CYS A 1 493 ? 10.875 -12.578 -13.547 1.00 98.00 493 CYS A N 1
ATOM 3899 C CA . CYS A 1 493 ? 11.094 -11.152 -13.306 1.00 98.00 493 CYS A CA 1
ATOM 3900 C C . CYS A 1 493 ? 9.793 -10.346 -13.467 1.00 98.00 493 CYS A C 1
ATOM 3902 O O . CYS A 1 493 ? 9.368 -9.657 -12.534 1.00 98.00 493 CYS A O 1
ATOM 3904 N N . HIS A 1 494 ? 9.093 -10.501 -14.590 1.00 98.31 494 HIS A N 1
ATOM 3905 C CA . HIS A 1 494 ? 7.835 -9.803 -14.847 1.00 98.31 494 HIS A CA 1
ATOM 3906 C C . HIS A 1 494 ? 6.707 -10.257 -13.916 1.00 98.31 494 HIS A C 1
ATOM 3908 O O . HIS A 1 494 ? 5.899 -9.424 -13.514 1.00 98.31 494 HIS A O 1
ATOM 3914 N N . ALA A 1 495 ? 6.651 -11.526 -13.497 1.00 98.25 495 ALA A N 1
ATOM 3915 C CA . ALA A 1 495 ? 5.682 -11.977 -12.496 1.00 98.25 495 ALA A CA 1
ATOM 3916 C C . ALA A 1 495 ? 5.890 -11.296 -11.136 1.00 98.25 495 ALA A C 1
ATOM 3918 O O . ALA A 1 495 ? 4.920 -10.881 -10.492 1.00 98.25 495 ALA A O 1
ATOM 3919 N N . MET A 1 496 ? 7.152 -11.159 -10.711 1.00 97.81 496 MET A N 1
ATOM 3920 C CA . MET A 1 496 ? 7.525 -10.443 -9.493 1.00 97.81 496 MET A CA 1
ATOM 3921 C C . MET A 1 496 ? 7.083 -8.979 -9.547 1.00 97.81 496 MET A C 1
ATOM 3923 O O . MET A 1 496 ? 6.395 -8.537 -8.628 1.00 97.81 496 MET A O 1
ATOM 3927 N N . ALA A 1 497 ? 7.414 -8.266 -10.630 1.00 97.06 497 ALA A N 1
ATOM 3928 C CA . ALA A 1 497 ? 7.046 -6.861 -10.812 1.00 97.06 497 ALA A CA 1
ATOM 3929 C C . ALA A 1 497 ? 5.531 -6.650 -10.979 1.00 97.06 497 ALA A C 1
ATOM 3931 O O . ALA A 1 497 ? 4.972 -5.718 -10.400 1.00 97.06 497 ALA A O 1
ATOM 3932 N N . THR A 1 498 ? 4.851 -7.536 -11.711 1.00 97.38 498 THR A N 1
ATOM 3933 C CA . THR A 1 498 ? 3.412 -7.429 -11.996 1.00 97.38 498 THR A CA 1
ATOM 3934 C C . THR A 1 498 ? 2.573 -7.592 -10.735 1.00 97.38 498 THR A C 1
ATOM 3936 O O . THR A 1 498 ? 1.684 -6.781 -10.483 1.00 97.38 498 THR A O 1
ATOM 3939 N N . LEU A 1 499 ? 2.840 -8.617 -9.915 1.00 95.94 499 LEU A N 1
ATOM 3940 C CA . LEU A 1 499 ? 2.045 -8.845 -8.704 1.00 95.94 499 LEU A CA 1
ATOM 3941 C C . LEU A 1 499 ? 2.351 -7.810 -7.612 1.00 95.94 499 LEU A C 1
ATOM 3943 O O . LEU A 1 499 ? 1.461 -7.417 -6.852 1.00 95.94 499 LEU A O 1
ATOM 3947 N N . SER A 1 500 ? 3.604 -7.356 -7.528 1.00 95.56 500 SER A N 1
ATOM 3948 C CA . SER A 1 500 ? 3.988 -6.304 -6.590 1.00 95.56 500 SER A CA 1
ATOM 3949 C C . SER A 1 500 ? 3.479 -4.923 -6.986 1.00 95.56 500 SER A C 1
ATOM 3951 O O . SER A 1 500 ? 3.602 -4.023 -6.162 1.00 95.56 500 SER A O 1
ATOM 3953 N N . LEU A 1 501 ? 2.952 -4.770 -8.210 1.00 96.38 501 LEU A N 1
ATOM 3954 C CA . LEU A 1 501 ? 2.636 -3.482 -8.828 1.00 96.38 501 LEU A CA 1
ATOM 3955 C C . LEU A 1 501 ? 3.857 -2.560 -8.778 1.00 96.38 501 LEU A C 1
ATOM 3957 O O . LEU A 1 501 ? 3.851 -1.563 -8.072 1.00 96.38 501 LEU A O 1
ATOM 3961 N N . GLY A 1 502 ? 4.953 -3.002 -9.401 1.00 92.94 502 GLY A N 1
ATOM 3962 C CA . GLY A 1 502 ? 6.240 -2.309 -9.329 1.00 92.94 502 GLY A CA 1
ATOM 3963 C C . GLY A 1 502 ? 6.926 -2.032 -10.659 1.00 92.94 502 GLY A C 1
ATOM 3964 O O . GLY A 1 502 ? 7.984 -1.419 -10.640 1.00 92.94 502 GLY A O 1
ATOM 3965 N N . GLY A 1 503 ? 6.406 -2.505 -11.793 1.00 92.94 503 GLY A N 1
ATOM 3966 C CA . GLY A 1 503 ? 6.687 -1.869 -13.089 1.00 92.94 503 GLY A CA 1
ATOM 3967 C C . GLY A 1 503 ? 8.054 -2.059 -13.721 1.00 92.94 503 GLY A C 1
ATOM 3968 O O . GLY A 1 503 ? 8.228 -1.666 -14.869 1.00 92.94 503 GLY A O 1
ATOM 3969 N N . PHE A 1 504 ? 9.019 -2.668 -13.033 1.00 96.31 504 PHE A N 1
ATOM 3970 C CA . PHE A 1 504 ? 10.283 -3.007 -13.677 1.00 96.31 504 PHE A CA 1
ATOM 3971 C C . PHE A 1 504 ? 10.079 -4.071 -14.749 1.00 96.31 504 PHE A C 1
ATOM 3973 O O . PHE A 1 504 ? 9.277 -4.996 -14.592 1.00 96.31 504 PHE A O 1
ATOM 3980 N N . SER A 1 505 ? 10.838 -3.907 -15.825 1.00 96.38 505 SER A N 1
ATOM 3981 C CA . SER A 1 505 ? 10.928 -4.835 -16.938 1.00 96.38 505 SER A CA 1
ATOM 3982 C C . SER A 1 505 ? 12.385 -5.219 -17.166 1.00 96.38 505 SER A C 1
ATOM 3984 O O . SER A 1 505 ? 13.310 -4.512 -16.746 1.00 96.38 505 SER A O 1
ATOM 3986 N N . THR A 1 506 ? 12.580 -6.362 -17.818 1.00 96.31 506 THR A N 1
ATOM 3987 C CA . THR A 1 506 ? 13.890 -6.815 -18.279 1.00 96.31 506 THR A CA 1
ATOM 3988 C C . THR A 1 506 ? 14.317 -6.177 -19.600 1.00 96.31 506 THR A C 1
ATOM 3990 O O . THR A 1 506 ? 15.485 -6.313 -19.946 1.00 96.31 506 THR A O 1
ATOM 3993 N N . HIS A 1 507 ? 13.425 -5.437 -20.268 1.00 95.12 507 HIS A N 1
ATOM 3994 C CA . HIS A 1 507 ? 13.666 -4.785 -21.555 1.00 95.12 507 HIS A CA 1
ATOM 3995 C C . HIS A 1 507 ? 13.405 -3.277 -21.491 1.00 95.12 507 HIS A C 1
ATOM 3997 O O . HIS A 1 507 ? 12.512 -2.838 -20.758 1.00 95.12 507 HIS A O 1
ATOM 4003 N N . ASP A 1 508 ? 14.120 -2.493 -22.304 1.00 93.25 508 ASP A N 1
ATOM 4004 C CA . ASP A 1 508 ? 13.957 -1.030 -22.367 1.00 93.25 508 ASP A CA 1
ATOM 4005 C C . ASP A 1 508 ? 12.557 -0.640 -22.859 1.00 93.25 508 ASP A C 1
ATOM 4007 O O . ASP A 1 508 ? 11.906 0.242 -22.304 1.00 93.25 508 ASP A O 1
ATOM 4011 N N . ALA A 1 509 ? 12.037 -1.373 -23.848 1.00 91.75 509 ALA A N 1
ATOM 4012 C CA . ALA A 1 509 ? 10.693 -1.174 -24.393 1.00 91.75 509 ALA A CA 1
ATOM 4013 C C . ALA A 1 509 ? 9.569 -1.750 -23.503 1.00 91.75 509 ALA A C 1
ATOM 4015 O O . ALA A 1 509 ? 8.414 -1.827 -23.929 1.00 91.75 509 ALA A O 1
ATOM 4016 N N . SER A 1 510 ? 9.877 -2.183 -22.277 1.00 95.19 510 SER A N 1
ATOM 4017 C CA . SER A 1 510 ? 8.919 -2.820 -21.374 1.00 95.19 510 SER A CA 1
ATOM 4018 C C . SER A 1 510 ? 8.194 -3.999 -22.057 1.00 95.19 510 SER A C 1
ATOM 4020 O O . SER A 1 510 ? 8.821 -4.855 -22.681 1.00 95.19 510 SER A O 1
ATOM 4022 N N . ILE A 1 511 ? 6.862 -4.063 -21.979 1.00 96.75 511 ILE A N 1
ATOM 4023 C CA . ILE A 1 511 ? 6.058 -5.131 -22.592 1.00 96.75 511 ILE A CA 1
ATOM 4024 C C . ILE A 1 511 ? 5.877 -4.936 -24.101 1.00 96.75 511 ILE A C 1
ATOM 4026 O O . ILE A 1 511 ? 5.579 -5.906 -24.804 1.00 96.75 511 ILE A O 1
ATOM 4030 N N . ALA A 1 512 ? 6.132 -3.732 -24.626 1.00 95.31 512 ALA A N 1
ATOM 4031 C CA . ALA A 1 512 ? 6.102 -3.484 -26.066 1.00 95.31 512 ALA A CA 1
ATOM 4032 C C . ALA A 1 512 ? 7.116 -4.365 -26.823 1.00 95.31 512 ALA A C 1
ATOM 4034 O O . ALA A 1 512 ? 6.849 -4.736 -27.964 1.00 95.31 512 ALA A O 1
ATOM 4035 N N . TYR A 1 513 ? 8.210 -4.785 -26.165 1.00 95.25 513 TYR A N 1
ATOM 4036 C CA . TYR A 1 513 ? 9.208 -5.722 -26.702 1.00 95.25 513 TYR A CA 1
ATOM 4037 C C . TYR A 1 513 ? 8.591 -7.020 -27.253 1.00 95.25 513 TYR A C 1
ATOM 4039 O O . TYR A 1 513 ? 8.971 -7.490 -28.322 1.00 95.25 513 TYR A O 1
ATOM 4047 N N . TYR A 1 514 ? 7.614 -7.595 -26.546 1.00 95.06 514 TYR A N 1
ATOM 4048 C CA . TYR A 1 514 ? 7.046 -8.901 -26.900 1.00 95.06 514 TYR A CA 1
ATOM 4049 C C . TYR A 1 514 ? 5.953 -8.830 -27.967 1.00 95.06 514 TYR A C 1
ATOM 4051 O O . TYR A 1 514 ? 5.644 -9.850 -28.581 1.00 95.06 514 TYR A O 1
ATOM 4059 N N . ASN A 1 515 ? 5.309 -7.666 -28.125 1.00 93.44 515 ASN A N 1
ATOM 4060 C CA . ASN A 1 515 ? 4.158 -7.439 -29.006 1.00 93.44 515 ASN A CA 1
ATOM 4061 C C . ASN A 1 515 ? 3.125 -8.596 -29.017 1.00 93.44 515 ASN A C 1
ATOM 4063 O O . ASN A 1 515 ? 2.612 -8.993 -30.064 1.00 93.44 515 ASN A O 1
ATOM 4067 N N . SER A 1 516 ? 2.815 -9.157 -27.844 1.00 96.19 516 SER A N 1
ATOM 4068 C CA . SER A 1 516 ? 1.947 -10.332 -27.705 1.00 96.19 516 SER A CA 1
ATOM 4069 C C . SER A 1 516 ? 0.698 -9.995 -26.887 1.00 96.19 516 SER A C 1
ATOM 4071 O O . SER A 1 516 ? 0.807 -9.769 -25.676 1.00 96.19 516 SER A O 1
ATOM 4073 N N . PRO A 1 517 ? -0.508 -10.035 -27.492 1.00 96.06 517 PRO A N 1
ATOM 4074 C CA . PRO A 1 517 ? -1.762 -9.829 -26.767 1.00 96.06 517 PRO A CA 1
ATOM 4075 C C . PRO A 1 517 ? -1.966 -10.819 -25.611 1.00 96.06 517 PRO A C 1
ATOM 4077 O O . PRO A 1 517 ? -2.631 -10.501 -24.627 1.00 96.06 517 PRO A O 1
ATOM 4080 N N . LEU A 1 518 ? -1.400 -12.026 -25.716 1.00 97.19 518 LEU A N 1
ATOM 4081 C CA . LEU A 1 518 ? -1.525 -13.055 -24.687 1.00 97.19 518 LEU A CA 1
ATOM 4082 C C . LEU A 1 518 ? -0.727 -12.688 -23.429 1.00 97.19 518 LEU A C 1
ATOM 4084 O O . LEU A 1 518 ? -1.251 -12.795 -22.321 1.00 97.19 518 LEU A O 1
ATOM 4088 N N . ILE A 1 519 ? 0.508 -12.203 -23.597 1.00 97.88 519 ILE A N 1
ATOM 4089 C CA . ILE A 1 519 ? 1.344 -11.710 -22.493 1.00 97.88 519 ILE A CA 1
ATOM 4090 C C . ILE A 1 519 ? 0.674 -10.502 -21.832 1.00 97.88 519 ILE A C 1
ATOM 4092 O O . ILE A 1 519 ? 0.536 -10.462 -20.609 1.00 97.88 519 ILE A O 1
ATOM 4096 N N . GLU A 1 520 ? 0.188 -9.555 -22.637 1.00 98.12 520 GLU A N 1
ATOM 4097 C CA . GLU A 1 520 ? -0.547 -8.382 -22.154 1.00 98.12 520 GLU A CA 1
ATOM 4098 C C . GLU A 1 520 ? -1.770 -8.781 -21.314 1.00 98.12 520 GLU A C 1
ATOM 4100 O O . GLU A 1 520 ? -1.969 -8.249 -20.221 1.00 98.12 520 GLU A O 1
ATOM 4105 N N . ALA A 1 521 ? -2.558 -9.760 -21.771 1.00 97.94 521 ALA A N 1
ATOM 4106 C CA . ALA A 1 521 ? -3.728 -10.255 -21.050 1.00 97.94 521 ALA A CA 1
ATOM 4107 C C . ALA A 1 521 ? -3.365 -10.914 -19.709 1.00 97.94 521 ALA A C 1
ATOM 4109 O O . ALA A 1 521 ? -4.040 -10.674 -18.703 1.00 97.94 521 ALA A O 1
ATOM 4110 N N . VAL A 1 522 ? -2.293 -11.713 -19.666 1.00 98.25 522 VAL A N 1
ATOM 4111 C CA . VAL A 1 522 ? -1.802 -12.320 -18.419 1.00 98.25 522 VAL A CA 1
ATOM 4112 C C . VAL A 1 522 ? -1.402 -11.230 -17.422 1.00 98.25 522 VAL A C 1
ATOM 4114 O O . VAL A 1 522 ? -1.843 -11.262 -16.271 1.00 98.25 522 VAL A O 1
ATOM 4117 N N . ILE A 1 523 ? -0.636 -10.230 -17.863 1.00 98.44 523 ILE A N 1
ATOM 4118 C CA . ILE A 1 523 ? -0.216 -9.109 -17.012 1.00 98.44 523 ILE A CA 1
ATOM 4119 C C . ILE A 1 523 ? -1.432 -8.337 -16.500 1.00 98.44 523 ILE A C 1
ATOM 4121 O O . ILE A 1 523 ? -1.532 -8.123 -15.295 1.00 98.44 523 ILE A O 1
ATOM 4125 N N . ILE A 1 524 ? -2.402 -8.008 -17.362 1.00 98.50 524 ILE A N 1
ATOM 4126 C CA . ILE A 1 524 ? -3.654 -7.337 -16.970 1.00 98.50 524 ILE A CA 1
ATOM 4127 C C . ILE A 1 524 ? -4.345 -8.081 -15.820 1.00 98.50 524 ILE A C 1
ATOM 4129 O O . ILE A 1 524 ? -4.713 -7.471 -14.813 1.00 98.50 524 ILE A O 1
ATOM 4133 N N . VAL A 1 525 ? -4.497 -9.403 -15.939 1.00 98.12 525 VAL A N 1
ATOM 4134 C CA . VAL A 1 525 ? -5.159 -10.220 -14.913 1.00 98.12 525 VAL A CA 1
ATOM 4135 C C . VAL A 1 525 ? -4.401 -10.153 -13.588 1.00 98.12 525 VAL A C 1
ATOM 4137 O O . VAL A 1 525 ? -5.008 -9.882 -12.549 1.00 98.12 525 VAL A O 1
ATOM 4140 N N . PHE A 1 526 ? -3.084 -10.362 -13.598 1.00 98.06 526 PHE A N 1
ATOM 4141 C CA . PHE A 1 526 ? -2.296 -10.373 -12.364 1.00 98.06 526 PHE A CA 1
ATOM 4142 C C . PHE A 1 526 ? -2.089 -8.978 -11.759 1.00 98.06 526 PHE A C 1
ATOM 4144 O O . PHE A 1 526 ? -2.015 -8.866 -10.536 1.00 98.06 526 PHE A O 1
ATOM 4151 N N . THR A 1 527 ? -2.100 -7.914 -12.564 1.00 98.19 527 THR A N 1
ATOM 4152 C CA . THR A 1 527 ? -2.145 -6.523 -12.093 1.00 98.19 527 THR A CA 1
ATOM 4153 C C . THR A 1 527 ? -3.459 -6.233 -11.366 1.00 98.19 527 THR A C 1
ATOM 4155 O O . THR A 1 527 ? -3.445 -5.695 -10.260 1.00 98.19 527 THR A O 1
ATOM 4158 N N . ILE A 1 528 ? -4.603 -6.660 -11.914 1.00 97.81 528 ILE A N 1
ATOM 4159 C CA . ILE A 1 528 ? -5.898 -6.529 -11.226 1.00 97.81 528 ILE A CA 1
ATOM 4160 C C . ILE A 1 528 ? -5.896 -7.324 -9.915 1.00 97.81 528 ILE A C 1
ATOM 4162 O O . ILE A 1 528 ? -6.366 -6.821 -8.896 1.00 97.81 528 ILE A O 1
ATOM 4166 N N . VAL A 1 529 ? -5.332 -8.537 -9.907 1.00 96.31 529 VAL A N 1
ATOM 4167 C CA . VAL A 1 529 ? -5.160 -9.326 -8.676 1.00 96.31 529 VAL A CA 1
ATOM 4168 C C . VAL A 1 529 ? -4.298 -8.570 -7.658 1.00 96.31 529 VAL A C 1
ATOM 4170 O O . VAL A 1 529 ? -4.719 -8.426 -6.517 1.00 96.31 529 VAL A O 1
ATOM 4173 N N . GLY A 1 530 ? -3.150 -8.012 -8.053 1.00 94.69 530 GLY A N 1
ATOM 4174 C CA . GLY A 1 530 ? -2.300 -7.210 -7.161 1.00 94.69 530 GLY A CA 1
ATOM 4175 C C . GLY A 1 530 ? -2.992 -5.955 -6.611 1.00 94.69 530 GLY A C 1
ATOM 4176 O O . GLY A 1 530 ? -2.774 -5.586 -5.455 1.00 94.69 530 GLY A O 1
ATOM 4177 N N . GLY A 1 531 ? -3.869 -5.333 -7.409 1.00 94.06 531 GLY A N 1
ATOM 4178 C CA . GLY A 1 531 ? -4.632 -4.129 -7.059 1.00 94.06 531 GLY A CA 1
ATOM 4179 C C . GLY A 1 531 ? -5.837 -4.367 -6.142 1.00 94.06 531 GLY A C 1
ATOM 4180 O O . GLY A 1 531 ? -6.346 -3.424 -5.526 1.00 94.06 531 GLY A O 1
ATOM 4181 N N . ILE A 1 532 ? -6.277 -5.619 -5.997 1.00 92.94 532 ILE A N 1
ATOM 4182 C CA . ILE A 1 532 ? -7.357 -6.011 -5.090 1.00 92.94 532 ILE A CA 1
ATOM 4183 C C . ILE A 1 532 ? -6.796 -6.256 -3.681 1.00 92.94 532 ILE A C 1
ATOM 4185 O O . ILE A 1 532 ? -5.654 -6.651 -3.469 1.00 92.94 532 ILE A O 1
ATOM 4189 N N . ASN A 1 533 ? -7.625 -6.005 -2.668 1.00 88.12 533 ASN A N 1
ATOM 4190 C CA . ASN A 1 533 ? -7.297 -6.308 -1.280 1.00 88.12 533 ASN A CA 1
ATOM 4191 C C . ASN A 1 533 ? -6.976 -7.805 -1.104 1.00 88.12 533 ASN A C 1
ATOM 4193 O O . ASN A 1 533 ? -7.833 -8.660 -1.352 1.00 88.12 533 ASN A O 1
ATOM 4197 N N . PHE A 1 534 ? -5.795 -8.131 -0.569 1.00 85.50 534 PHE A N 1
ATOM 4198 C CA . PHE A 1 534 ? -5.392 -9.523 -0.360 1.00 85.50 534 PHE A CA 1
ATOM 4199 C C . PHE A 1 534 ? -6.345 -10.311 0.544 1.00 85.50 534 PHE A C 1
ATOM 4201 O O . PHE A 1 534 ? -6.546 -11.507 0.325 1.00 85.50 534 PHE A O 1
ATOM 4208 N N . ALA A 1 535 ? -7.011 -9.660 1.503 1.00 81.62 535 ALA A N 1
ATOM 4209 C CA . ALA A 1 535 ? -8.032 -10.296 2.334 1.00 81.62 535 ALA A CA 1
ATOM 4210 C C . ALA A 1 535 ? -9.206 -10.849 1.502 1.00 81.62 535 ALA A C 1
ATOM 4212 O O . ALA A 1 535 ? -9.720 -11.925 1.822 1.00 81.62 535 ALA A O 1
ATOM 4213 N N . ASN A 1 536 ? -9.577 -10.182 0.402 1.00 85.19 536 ASN A N 1
ATOM 4214 C CA . ASN A 1 536 ? -10.632 -10.642 -0.502 1.00 85.19 536 ASN A CA 1
ATOM 4215 C C . ASN A 1 536 ? -10.216 -11.911 -1.259 1.00 85.19 536 ASN A C 1
ATOM 4217 O O . ASN A 1 536 ? -11.056 -12.791 -1.440 1.00 85.19 536 ASN A O 1
ATOM 4221 N N . HIS A 1 537 ? -8.938 -12.068 -1.637 1.00 89.19 537 HIS A N 1
ATOM 4222 C CA . HIS A 1 537 ? -8.446 -13.321 -2.229 1.00 89.19 537 HIS A CA 1
ATOM 4223 C C . HIS A 1 537 ? -8.588 -14.496 -1.261 1.00 89.19 537 HIS A C 1
ATOM 4225 O O . HIS A 1 537 ? -9.146 -15.532 -1.624 1.00 89.19 537 HIS A O 1
ATOM 4231 N N . PHE A 1 538 ? -8.194 -14.326 0.005 1.00 83.38 538 PHE A N 1
ATOM 4232 C CA . PHE A 1 538 ? -8.392 -15.374 1.013 1.00 83.38 538 PHE A CA 1
ATOM 4233 C C . PHE A 1 538 ? -9.873 -15.650 1.289 1.00 83.38 538 PHE A C 1
ATOM 4235 O O . PHE A 1 538 ? -10.263 -16.806 1.459 1.00 83.38 538 PHE A O 1
ATOM 4242 N N . ALA A 1 539 ? -10.715 -14.616 1.326 1.00 82.06 539 ALA A N 1
ATOM 4243 C CA . ALA A 1 539 ? -12.151 -14.776 1.528 1.00 82.06 539 ALA A CA 1
ATOM 4244 C C . ALA A 1 539 ? -12.815 -15.523 0.357 1.00 82.06 539 ALA A C 1
ATOM 4246 O O . ALA A 1 539 ? -13.634 -16.416 0.591 1.00 82.06 539 ALA A O 1
ATOM 4247 N N . ALA A 1 540 ? -12.438 -15.221 -0.887 1.00 86.25 540 ALA A N 1
ATOM 4248 C CA . ALA A 1 540 ? -12.921 -15.912 -2.080 1.00 86.25 540 ALA A CA 1
ATOM 4249 C C . ALA A 1 540 ? -12.496 -17.389 -2.103 1.00 86.25 540 ALA A C 1
ATOM 4251 O O . ALA A 1 540 ? -13.333 -18.252 -2.361 1.00 86.25 540 ALA A O 1
ATOM 4252 N N . LEU A 1 541 ? -11.241 -17.691 -1.744 1.00 85.06 541 LEU A N 1
ATOM 4253 C CA . LEU A 1 541 ? -10.734 -19.066 -1.644 1.00 85.06 541 LEU A CA 1
ATOM 4254 C C . LEU A 1 541 ? -11.464 -19.875 -0.560 1.00 85.06 541 LEU A C 1
ATOM 4256 O O . LEU A 1 541 ? -11.903 -20.994 -0.813 1.00 85.06 541 LEU A O 1
ATOM 4260 N N . ASN A 1 542 ? -11.659 -19.297 0.629 1.00 81.75 542 ASN A N 1
ATOM 4261 C CA . ASN A 1 542 ? -12.342 -19.975 1.736 1.00 81.75 542 ASN A CA 1
ATOM 4262 C C . ASN A 1 542 ? -13.836 -20.199 1.462 1.00 81.75 542 ASN A C 1
ATOM 4264 O O . ASN A 1 542 ? -14.385 -21.234 1.828 1.00 81.75 542 ASN A O 1
ATOM 4268 N N . SER A 1 543 ? -14.500 -19.226 0.832 1.00 86.00 543 SER A N 1
ATOM 4269 C CA . SER A 1 543 ? -15.922 -19.319 0.476 1.00 86.00 543 SER A CA 1
ATOM 4270 C C . SER A 1 543 ? -16.179 -20.060 -0.838 1.00 86.00 543 SER A C 1
ATOM 4272 O O . SER A 1 543 ? -17.340 -20.289 -1.174 1.00 86.00 543 SER A O 1
ATOM 4274 N N . ARG A 1 544 ? -15.119 -20.412 -1.585 1.00 89.06 544 ARG A N 1
ATOM 4275 C CA . ARG A 1 544 ? -15.171 -21.006 -2.932 1.00 89.06 544 ARG A CA 1
ATOM 4276 C C . ARG A 1 544 ? -16.124 -20.254 -3.872 1.00 89.06 544 ARG A C 1
ATOM 4278 O O . ARG A 1 544 ? -16.863 -20.860 -4.642 1.00 89.06 544 ARG A O 1
ATOM 4285 N N . SER A 1 545 ? -16.155 -18.921 -3.780 1.00 88.75 545 SER A N 1
ATOM 4286 C CA . SER A 1 545 ? -17.098 -18.096 -4.540 1.00 88.75 545 SER A CA 1
ATOM 4287 C C . SER A 1 545 ? -16.512 -16.750 -4.950 1.00 88.75 545 SER A C 1
ATOM 4289 O O . SER A 1 545 ? -16.112 -15.942 -4.110 1.00 88.75 545 SER A O 1
ATOM 4291 N N . LEU A 1 546 ? -16.574 -16.461 -6.254 1.00 89.69 546 LEU A N 1
ATOM 4292 C CA . LEU A 1 546 ? -16.193 -15.164 -6.828 1.00 89.69 546 LEU A CA 1
ATOM 4293 C C . LEU A 1 546 ? -17.174 -14.038 -6.467 1.00 89.69 546 LEU A C 1
ATOM 4295 O O . LEU A 1 546 ? -16.822 -12.863 -6.549 1.00 89.69 546 LEU A O 1
ATOM 4299 N N . LYS A 1 547 ? -18.382 -14.371 -5.983 1.00 89.50 547 LYS A N 1
ATOM 4300 C CA . LYS A 1 547 ? -19.369 -13.377 -5.516 1.00 89.50 547 LYS A CA 1
ATOM 4301 C C . LYS A 1 547 ? -18.825 -12.506 -4.379 1.00 89.50 547 LYS A C 1
ATOM 4303 O O . LYS A 1 547 ? -19.352 -11.424 -4.143 1.00 89.50 547 LYS A O 1
ATOM 4308 N N . THR A 1 548 ? -17.793 -12.971 -3.675 1.00 86.88 548 THR A N 1
ATOM 4309 C CA . THR A 1 548 ? -17.116 -12.222 -2.613 1.00 86.88 548 THR A CA 1
ATOM 4310 C C . THR A 1 548 ? -16.494 -10.924 -3.134 1.00 86.88 548 THR A C 1
ATOM 4312 O O . THR A 1 548 ? -16.641 -9.903 -2.472 1.00 86.88 548 THR A O 1
ATOM 4315 N N . TYR A 1 549 ? -15.918 -10.918 -4.342 1.00 90.25 549 TYR A N 1
ATOM 4316 C CA . TYR A 1 549 ? -15.351 -9.704 -4.944 1.00 90.25 549 TYR A CA 1
ATOM 4317 C C . TYR A 1 549 ? -16.424 -8.653 -5.240 1.00 90.25 549 TYR A C 1
ATOM 4319 O O . TYR A 1 549 ? -16.267 -7.491 -4.895 1.00 90.25 549 TYR A O 1
ATOM 4327 N N . TRP A 1 550 ? -17.562 -9.065 -5.806 1.00 91.69 550 TRP A N 1
ATOM 4328 C CA . TRP A 1 550 ? -18.635 -8.133 -6.175 1.00 91.69 550 TRP A CA 1
ATOM 4329 C C . TRP A 1 550 ? -19.419 -7.575 -4.977 1.00 91.69 550 TRP A C 1
ATOM 4331 O O . TRP A 1 550 ? -20.044 -6.514 -5.060 1.00 91.69 550 TRP A O 1
ATOM 4341 N N . LYS A 1 551 ? -19.428 -8.310 -3.859 1.00 88.12 551 LYS A N 1
ATOM 4342 C CA . LYS A 1 551 ? -20.016 -7.850 -2.594 1.00 88.12 551 LYS A CA 1
ATOM 4343 C C . LYS A 1 551 ? -19.188 -6.748 -1.945 1.00 88.12 551 LYS A C 1
ATOM 4345 O O . LYS A 1 551 ? -19.761 -5.935 -1.220 1.00 88.12 551 LYS A O 1
ATOM 4350 N N . ASP A 1 552 ? -17.880 -6.751 -2.176 1.00 87.81 552 ASP A N 1
ATOM 4351 C CA . ASP A 1 552 ? -17.002 -5.700 -1.697 1.00 87.81 552 ASP A CA 1
ATOM 4352 C C . ASP A 1 552 ? -17.171 -4.432 -2.541 1.00 87.81 552 ASP A C 1
ATOM 4354 O O . ASP A 1 552 ? -17.052 -4.435 -3.768 1.00 87.81 552 ASP A O 1
ATOM 4358 N N . GLU A 1 553 ? -17.482 -3.330 -1.864 1.00 89.94 553 GLU A N 1
ATOM 4359 C CA . GLU A 1 553 ? -17.761 -2.060 -2.517 1.00 89.94 553 GLU A CA 1
ATOM 4360 C C . GLU A 1 553 ? -16.502 -1.440 -3.136 1.00 89.94 553 GLU A C 1
ATOM 4362 O O . GLU A 1 553 ? -16.611 -0.827 -4.198 1.00 89.94 553 GLU A O 1
ATOM 4367 N N . GLU A 1 554 ? -15.318 -1.635 -2.536 1.00 90.56 554 GLU A N 1
ATOM 4368 C CA . GLU A 1 554 ? -14.048 -1.162 -3.107 1.00 90.56 554 GLU A CA 1
ATOM 4369 C C . GLU A 1 554 ? -13.738 -1.888 -4.418 1.00 90.56 554 GLU A C 1
ATOM 4371 O O . GLU A 1 554 ? -13.592 -1.246 -5.455 1.00 90.56 554 GLU A O 1
ATOM 4376 N N . CYS A 1 555 ? -13.716 -3.226 -4.399 1.00 93.25 555 CYS A N 1
ATOM 4377 C CA . CYS A 1 555 ? -13.452 -4.036 -5.590 1.00 93.25 555 CYS A CA 1
ATOM 4378 C C . CYS A 1 555 ? -14.442 -3.752 -6.724 1.00 93.25 555 CYS A C 1
ATOM 4380 O O . CYS A 1 555 ? -14.025 -3.518 -7.858 1.00 93.25 555 CYS A O 1
ATOM 4382 N N . ARG A 1 556 ? -15.744 -3.688 -6.424 1.00 94.88 556 ARG A N 1
ATOM 4383 C CA . ARG A 1 556 ? -16.753 -3.356 -7.435 1.00 94.88 556 ARG A CA 1
ATOM 4384 C C . ARG A 1 556 ? -16.552 -1.954 -8.015 1.00 94.88 556 ARG A C 1
ATOM 4386 O O . ARG A 1 556 ? -16.660 -1.788 -9.225 1.00 94.88 556 ARG A O 1
ATOM 4393 N N . THR A 1 557 ? -16.266 -0.956 -7.177 1.00 95.31 557 THR A N 1
ATOM 4394 C CA . THR A 1 557 ? -16.048 0.426 -7.641 1.00 95.31 557 THR A CA 1
ATOM 4395 C C . THR A 1 557 ? -14.803 0.520 -8.515 1.00 95.31 557 THR A C 1
ATOM 4397 O O . THR A 1 557 ? -14.874 1.106 -9.590 1.00 95.31 557 THR A O 1
ATOM 4400 N N . MET A 1 558 ? -13.697 -0.098 -8.093 1.00 95.75 558 MET A N 1
ATOM 4401 C CA . MET A 1 558 ? -12.458 -0.166 -8.868 1.00 95.75 558 MET A CA 1
ATOM 4402 C C . MET A 1 558 ? -12.707 -0.771 -10.254 1.00 95.75 558 MET A C 1
ATOM 4404 O O . MET A 1 558 ? -12.354 -0.156 -11.255 1.00 95.75 558 MET A O 1
ATOM 4408 N N . LEU A 1 559 ? -13.344 -1.946 -10.330 1.00 96.31 559 LEU A N 1
ATOM 4409 C CA . LEU A 1 559 ? -13.581 -2.635 -11.603 1.00 96.31 559 LEU A CA 1
ATOM 4410 C C . LEU A 1 559 ? -14.495 -1.837 -12.538 1.00 96.31 559 LEU A C 1
ATOM 4412 O O . LEU A 1 559 ? -14.206 -1.744 -13.729 1.00 96.31 559 LEU A O 1
ATOM 4416 N N . LEU A 1 560 ? -15.576 -1.247 -12.016 1.00 97.12 560 LEU A N 1
ATOM 4417 C CA . LEU A 1 560 ? -16.500 -0.434 -12.815 1.00 97.12 560 LEU A CA 1
ATOM 4418 C C . LEU A 1 560 ? -15.845 0.859 -13.312 1.00 97.12 560 LEU A C 1
ATOM 4420 O O . LEU A 1 560 ? -16.000 1.206 -14.479 1.00 97.12 560 LEU A O 1
ATOM 4424 N N . LEU A 1 561 ? -15.094 1.554 -12.452 1.00 97.44 561 LEU A N 1
ATOM 4425 C CA . LEU A 1 561 ? -14.413 2.793 -12.824 1.00 97.44 561 LEU A CA 1
ATOM 4426 C C . LEU A 1 561 ? -13.298 2.533 -13.845 1.00 97.44 561 LEU A C 1
ATOM 4428 O O . LEU A 1 561 ? -13.184 3.275 -14.819 1.00 97.44 561 LEU A O 1
ATOM 4432 N N . LEU A 1 562 ? -12.512 1.470 -13.650 1.00 97.75 562 LEU A N 1
ATOM 4433 C CA . LEU A 1 562 ? -11.440 1.076 -14.563 1.00 97.75 562 LEU A CA 1
ATOM 4434 C C . LEU A 1 562 ? -11.995 0.650 -15.927 1.00 97.75 562 LEU A C 1
ATOM 4436 O O . LEU A 1 562 ? -11.602 1.215 -16.943 1.00 97.75 562 LEU A O 1
ATOM 4440 N N . SER A 1 563 ? -12.944 -0.290 -15.961 1.00 97.81 563 SER A N 1
ATOM 4441 C CA . SER A 1 563 ? -13.538 -0.765 -17.222 1.00 97.81 563 SER A CA 1
ATOM 4442 C C . SER A 1 563 ? -14.288 0.338 -17.973 1.00 97.81 563 SER A C 1
ATOM 4444 O O . SER A 1 563 ? -14.107 0.479 -19.180 1.00 97.81 563 SER A O 1
ATOM 4446 N N . GLY A 1 564 ? -15.059 1.174 -17.269 1.00 98.12 564 GLY A N 1
ATOM 4447 C CA . GLY A 1 564 ? -15.725 2.331 -17.869 1.00 98.12 564 GLY A CA 1
ATOM 4448 C C . GLY A 1 564 ? -14.734 3.340 -18.454 1.00 98.12 564 GLY A C 1
ATOM 4449 O O . GLY A 1 564 ? -14.946 3.834 -19.559 1.00 98.12 564 GLY A O 1
ATOM 4450 N N . SER A 1 565 ? -13.620 3.595 -17.760 1.00 98.12 565 SER A N 1
ATOM 4451 C CA . SER A 1 565 ? -12.569 4.498 -18.246 1.00 98.12 565 SER A CA 1
ATOM 4452 C C . SER A 1 565 ? -11.827 3.941 -19.458 1.00 98.12 565 SER A C 1
ATOM 4454 O O . SER A 1 565 ? -11.561 4.692 -20.391 1.00 98.12 565 SER A O 1
ATOM 4456 N N . ILE A 1 566 ? -11.533 2.635 -19.472 1.00 98.44 566 ILE A N 1
ATOM 4457 C CA . ILE A 1 566 ? -10.916 1.952 -20.619 1.00 98.44 566 ILE A CA 1
ATOM 4458 C C . ILE A 1 566 ? -11.809 2.079 -21.850 1.00 98.44 566 ILE A C 1
ATOM 4460 O O . ILE A 1 566 ? -11.331 2.470 -22.910 1.00 98.44 566 ILE A O 1
ATOM 4464 N N . LEU A 1 567 ? -13.107 1.788 -21.711 1.00 98.06 567 LEU A N 1
ATOM 4465 C CA . LEU A 1 567 ? -14.052 1.883 -22.823 1.00 98.06 567 LEU A CA 1
ATOM 4466 C C . LEU A 1 567 ? -14.173 3.320 -23.338 1.00 98.06 567 LEU A C 1
ATOM 4468 O O . LEU A 1 567 ? -14.109 3.534 -24.544 1.00 98.06 567 LEU A O 1
ATOM 4472 N N . ALA A 1 568 ? -14.301 4.304 -22.445 1.00 98.12 568 ALA A N 1
ATOM 4473 C CA . ALA A 1 568 ? -14.403 5.709 -22.834 1.00 98.12 568 ALA A CA 1
ATOM 4474 C C . ALA A 1 568 ? -13.138 6.210 -23.552 1.00 98.12 568 ALA A C 1
ATOM 4476 O O . ALA A 1 568 ? -13.239 6.857 -24.592 1.00 98.12 568 ALA A O 1
ATOM 4477 N N . ALA A 1 569 ? -11.951 5.880 -23.035 1.00 97.81 569 ALA A N 1
ATOM 4478 C CA . ALA A 1 569 ? -10.685 6.274 -23.644 1.00 97.81 569 ALA A CA 1
ATOM 4479 C C . ALA A 1 569 ? -10.432 5.562 -24.983 1.00 97.81 569 ALA A C 1
ATOM 4481 O O . ALA A 1 569 ? -10.009 6.209 -25.937 1.00 97.81 569 ALA A O 1
ATOM 4482 N N . ALA A 1 570 ? -10.750 4.268 -25.086 1.00 97.75 570 ALA A N 1
ATOM 4483 C CA . ALA A 1 570 ? -10.621 3.520 -26.335 1.00 97.75 570 ALA A CA 1
ATOM 4484 C C . ALA A 1 570 ? -11.581 4.049 -27.413 1.00 97.75 570 ALA A C 1
ATOM 4486 O O . ALA A 1 570 ? -11.192 4.225 -28.564 1.00 97.75 570 ALA A O 1
ATOM 4487 N N . LEU A 1 571 ? -12.828 4.365 -27.043 1.00 97.62 571 LEU A N 1
ATOM 4488 C CA . LEU A 1 571 ? -13.783 4.998 -27.957 1.00 97.62 571 LEU A CA 1
ATOM 4489 C C . LEU A 1 571 ? -13.301 6.375 -28.414 1.00 97.62 571 LEU A C 1
ATOM 4491 O O . LEU A 1 571 ? -13.427 6.692 -29.592 1.00 97.62 571 LEU A O 1
ATOM 4495 N N . TYR A 1 572 ? -12.734 7.173 -27.508 1.00 97.56 572 TYR A N 1
ATOM 4496 C CA . TYR A 1 572 ? -12.191 8.485 -27.846 1.00 97.56 572 TYR A CA 1
ATOM 4497 C C . TYR A 1 572 ? -11.030 8.382 -28.842 1.00 97.56 572 TYR A C 1
ATOM 4499 O O . TYR A 1 572 ? -11.081 9.031 -29.880 1.00 97.56 572 TYR A O 1
ATOM 4507 N N . LEU A 1 573 ? -10.027 7.541 -28.567 1.00 97.06 573 LEU A N 1
ATOM 4508 C CA . LEU A 1 573 ? -8.851 7.371 -29.432 1.00 97.06 573 LEU A CA 1
ATOM 4509 C C . LEU A 1 573 ? -9.201 6.784 -30.804 1.00 97.06 573 LEU A C 1
ATOM 4511 O O . LEU A 1 573 ? -8.599 7.157 -31.810 1.00 97.06 573 LEU A O 1
ATOM 4515 N N . TRP A 1 574 ? -10.185 5.887 -30.858 1.00 97.31 574 TRP A N 1
ATOM 4516 C CA . TRP A 1 574 ? -10.718 5.390 -32.122 1.00 97.31 574 TRP A CA 1
ATOM 4517 C C . TRP A 1 574 ? -11.477 6.482 -32.887 1.00 97.31 574 TRP A C 1
ATOM 4519 O O . TRP A 1 574 ? -11.248 6.676 -34.078 1.00 97.31 574 TRP A O 1
ATOM 4529 N N . HIS A 1 575 ? -12.350 7.237 -32.213 1.00 96.19 575 HIS A N 1
ATOM 4530 C CA . HIS A 1 575 ? -13.169 8.261 -32.860 1.00 96.19 575 HIS A CA 1
ATOM 4531 C C . HIS A 1 575 ? -12.351 9.449 -33.382 1.00 96.19 575 HIS A C 1
ATOM 4533 O O . HIS A 1 575 ? -12.676 9.997 -34.432 1.00 96.19 575 HIS A O 1
ATOM 4539 N N . THR A 1 576 ? -11.274 9.831 -32.690 1.00 94.81 576 THR A N 1
ATOM 4540 C CA . THR A 1 576 ? -10.345 10.872 -33.157 1.00 94.81 576 THR A CA 1
ATOM 4541 C C . THR A 1 576 ? -9.400 10.391 -34.260 1.00 94.81 576 THR A C 1
ATOM 4543 O O . THR A 1 576 ? -8.610 11.187 -34.762 1.00 94.81 576 THR A O 1
ATOM 4546 N N . GLY A 1 577 ? -9.469 9.112 -34.646 1.00 94.25 577 GLY A N 1
ATOM 4547 C CA . GLY A 1 577 ? -8.629 8.526 -35.686 1.00 94.25 577 GLY A CA 1
ATOM 4548 C C . GLY A 1 577 ? -7.177 8.294 -35.265 1.00 94.25 577 GLY A C 1
ATOM 4549 O O . GLY A 1 577 ? -6.329 8.143 -36.138 1.00 94.25 577 GLY A O 1
ATOM 4550 N N . TYR A 1 578 ? -6.870 8.266 -33.958 1.00 95.75 578 TYR A N 1
ATOM 4551 C CA . TYR A 1 578 ? -5.512 7.973 -33.477 1.00 95.75 578 TYR A CA 1
ATOM 4552 C C . TYR A 1 578 ? -5.108 6.526 -33.792 1.00 95.75 578 TYR A C 1
ATOM 4554 O O . TYR A 1 578 ? -3.990 6.272 -34.229 1.00 95.75 578 TYR A O 1
ATOM 4562 N N . TYR A 1 579 ? -6.036 5.582 -33.603 1.00 95.94 579 TYR A N 1
ATOM 4563 C CA . TYR A 1 579 ? -5.887 4.193 -34.042 1.00 95.94 579 TYR A CA 1
ATOM 4564 C C . TYR A 1 579 ? -6.883 3.874 -35.154 1.00 95.94 579 TYR A C 1
ATOM 4566 O O . TYR A 1 579 ? -8.035 4.309 -35.110 1.00 95.94 579 TYR A O 1
ATOM 4574 N N . ALA A 1 580 ? -6.460 3.053 -36.119 1.00 92.12 580 ALA A N 1
ATOM 4575 C CA . ALA A 1 580 ? -7.291 2.684 -37.263 1.00 92.12 580 ALA A CA 1
ATOM 4576 C C . ALA A 1 580 ? -8.465 1.771 -36.864 1.00 92.12 580 ALA A C 1
ATOM 4578 O O . ALA A 1 580 ? -9.563 1.879 -37.412 1.00 92.12 580 ALA A O 1
ATOM 4579 N N . GLY A 1 581 ? -8.245 0.873 -35.897 1.00 95.19 581 GLY A N 1
ATOM 4580 C CA . GLY A 1 581 ? -9.241 -0.095 -35.440 1.00 95.19 581 GLY A CA 1
ATOM 4581 C C . GLY A 1 581 ? -9.623 0.071 -33.971 1.00 95.19 581 GLY A C 1
ATOM 4582 O O . GLY A 1 581 ? -8.772 0.282 -33.108 1.00 95.19 581 GLY A O 1
ATOM 4583 N N . PHE A 1 582 ? -10.906 -0.132 -33.654 1.00 95.88 582 PHE A N 1
ATOM 4584 C CA . PHE A 1 582 ? -11.376 -0.123 -32.264 1.00 95.88 582 PHE A CA 1
ATOM 4585 C C . PHE A 1 582 ? -10.711 -1.215 -31.411 1.00 95.88 582 PHE A C 1
ATOM 4587 O O . PHE A 1 582 ? -10.368 -0.972 -30.259 1.00 95.88 582 PHE A O 1
ATOM 4594 N N . THR A 1 583 ? -10.479 -2.407 -31.968 1.00 95.81 583 THR A N 1
ATOM 4595 C CA . THR A 1 583 ? -9.820 -3.515 -31.253 1.00 95.81 583 THR A CA 1
ATOM 4596 C C . THR A 1 583 ? -8.379 -3.184 -30.874 1.00 95.81 583 THR A C 1
ATOM 4598 O O . THR A 1 583 ? -7.947 -3.497 -29.767 1.00 95.81 583 THR A O 1
ATOM 4601 N N . GLU A 1 584 ? -7.647 -2.528 -31.774 1.00 95.12 584 GLU A N 1
ATOM 4602 C CA . GLU A 1 584 ? -6.285 -2.056 -31.527 1.00 95.12 584 GLU A CA 1
ATOM 4603 C C . GLU A 1 584 ? -6.277 -0.983 -30.435 1.00 95.12 584 GLU A C 1
ATOM 4605 O O . GLU A 1 584 ? -5.554 -1.109 -29.444 1.00 95.12 584 GLU A O 1
ATOM 4610 N N . SER A 1 585 ? -7.170 0.006 -30.551 1.00 97.06 585 SER A N 1
ATOM 4611 C CA . SER A 1 585 ? -7.345 1.016 -29.511 1.00 97.06 585 SER A CA 1
ATOM 4612 C C . SER A 1 585 ? -7.674 0.382 -28.161 1.00 97.06 585 SER A C 1
ATOM 4614 O O . SER A 1 585 ? -7.068 0.737 -27.155 1.00 97.06 585 SER A O 1
ATOM 4616 N N . LEU A 1 586 ? -8.597 -0.581 -28.119 1.00 97.56 586 LEU A N 1
ATOM 4617 C CA . LEU A 1 586 ? -8.991 -1.256 -26.888 1.00 97.56 586 LEU A CA 1
ATOM 4618 C C . LEU A 1 586 ? -7.827 -2.036 -26.271 1.00 97.56 586 LEU A C 1
ATOM 4620 O O . LEU A 1 586 ? -7.658 -1.978 -25.057 1.00 97.56 586 LEU A O 1
ATOM 4624 N N . ARG A 1 587 ? -7.010 -2.727 -27.076 1.00 97.06 587 ARG A N 1
ATOM 4625 C CA . ARG A 1 587 ? -5.824 -3.466 -26.614 1.00 97.06 587 ARG A CA 1
ATOM 4626 C C . ARG A 1 587 ? -4.835 -2.541 -25.903 1.00 97.06 587 ARG A C 1
ATOM 4628 O O . ARG A 1 587 ? -4.515 -2.767 -24.734 1.00 97.06 587 ARG A O 1
ATOM 4635 N N . TYR A 1 588 ? -4.383 -1.486 -26.583 1.00 97.12 588 TYR A N 1
ATOM 4636 C CA . TYR A 1 588 ? -3.388 -0.565 -26.029 1.00 97.12 588 TYR A CA 1
ATOM 4637 C C . TYR A 1 588 ? -3.944 0.243 -24.853 1.00 97.12 588 TYR A C 1
ATOM 4639 O O . TYR A 1 588 ? -3.272 0.395 -23.830 1.00 97.12 588 TYR A O 1
ATOM 4647 N N . THR A 1 589 ? -5.190 0.716 -24.941 1.00 97.69 589 THR A N 1
ATOM 4648 C CA . THR A 1 589 ? -5.841 1.427 -23.834 1.00 97.69 589 THR A CA 1
ATOM 4649 C C . THR A 1 589 ? -6.033 0.525 -22.621 1.00 97.69 589 THR A C 1
ATOM 4651 O O . THR A 1 589 ? -5.666 0.932 -21.523 1.00 97.69 589 THR A O 1
ATOM 4654 N N . ALA A 1 590 ? -6.552 -0.697 -22.789 1.00 98.19 590 ALA A N 1
ATOM 4655 C CA . ALA A 1 590 ? -6.798 -1.607 -21.672 1.00 98.19 590 ALA A CA 1
ATOM 4656 C C . ALA A 1 590 ? -5.515 -1.926 -20.902 1.00 98.19 590 ALA A C 1
ATOM 4658 O O . ALA A 1 590 ? -5.515 -1.844 -19.675 1.00 98.19 590 ALA A O 1
ATOM 4659 N N . PHE A 1 591 ? -4.420 -2.229 -21.604 1.00 98.38 591 PHE A N 1
ATOM 4660 C CA . PHE A 1 591 ? -3.150 -2.544 -20.958 1.00 98.38 591 PHE A CA 1
ATOM 4661 C C . PHE A 1 591 ? -2.610 -1.366 -20.136 1.00 98.38 591 PHE A C 1
ATOM 4663 O O . PHE A 1 591 ? -2.378 -1.517 -18.935 1.00 98.38 591 PHE A O 1
ATOM 4670 N N . ASN A 1 592 ? -2.464 -0.181 -20.740 1.00 97.62 592 ASN A N 1
ATOM 4671 C CA . ASN A 1 592 ? -1.867 0.964 -20.041 1.00 97.62 592 ASN A CA 1
ATOM 4672 C C . ASN A 1 592 ? -2.767 1.490 -18.918 1.00 97.62 592 ASN A C 1
ATOM 4674 O O . ASN A 1 592 ? -2.267 1.816 -17.846 1.00 97.62 592 ASN A O 1
ATOM 4678 N N . PHE A 1 593 ? -4.092 1.500 -19.097 1.00 97.94 593 PHE A N 1
ATOM 4679 C CA . PHE A 1 593 ? -5.011 1.923 -18.036 1.00 97.94 593 PHE A CA 1
ATOM 4680 C C . PHE A 1 593 ? -5.025 0.955 -16.856 1.00 97.94 593 PHE A C 1
ATOM 4682 O O . PHE A 1 593 ? -5.104 1.402 -15.714 1.00 97.94 593 PHE A O 1
ATOM 4689 N N . VAL A 1 594 ? -4.948 -0.358 -17.098 1.00 98.06 594 VAL A N 1
ATOM 4690 C CA . VAL A 1 594 ? -4.804 -1.340 -16.014 1.00 98.06 594 VAL A CA 1
ATOM 4691 C C . VAL A 1 594 ? -3.453 -1.160 -15.331 1.00 98.06 594 VAL A C 1
ATOM 4693 O O . VAL A 1 594 ? -3.399 -1.102 -14.106 1.00 98.06 594 VAL A O 1
ATOM 4696 N N . SER A 1 595 ? -2.379 -1.035 -16.111 1.00 96.88 595 SER A N 1
ATOM 4697 C CA . SER A 1 595 ? -1.019 -0.924 -15.595 1.00 96.88 595 SER A CA 1
ATOM 4698 C C . SER A 1 595 ? -0.808 0.365 -14.803 1.00 96.88 595 SER A C 1
ATOM 4700 O O . SER A 1 595 ? -0.608 0.308 -13.595 1.00 96.88 595 SER A O 1
ATOM 4702 N N . ILE A 1 596 ? -0.913 1.539 -15.422 1.00 96.38 596 ILE A N 1
ATOM 4703 C CA . ILE A 1 596 ? -0.682 2.824 -14.747 1.00 96.38 596 ILE A CA 1
ATOM 4704 C C . ILE A 1 596 ? -1.805 3.137 -13.759 1.00 96.38 596 ILE A C 1
ATOM 4706 O O . ILE A 1 596 ? -1.539 3.593 -12.649 1.00 96.38 596 ILE A O 1
ATOM 4710 N N . GLY A 1 597 ? -3.060 2.835 -14.104 1.00 95.81 597 GLY A N 1
ATOM 4711 C CA . GLY A 1 597 ? -4.201 3.092 -13.224 1.00 95.81 597 GLY A CA 1
ATOM 4712 C C . GLY A 1 597 ? -4.161 2.293 -11.917 1.00 95.81 597 GLY A C 1
ATOM 4713 O O . GLY A 1 597 ? -4.663 2.775 -10.906 1.00 95.81 597 GLY A O 1
ATOM 4714 N N . LEU A 1 598 ? -3.536 1.111 -11.890 1.00 96.06 598 LEU A N 1
ATOM 4715 C CA . LEU A 1 598 ? -3.276 0.361 -10.653 1.00 96.06 598 LEU A CA 1
ATOM 4716 C C . LEU A 1 598 ? -1.845 0.534 -10.129 1.00 96.06 598 LEU A C 1
ATOM 4718 O O . LEU A 1 598 ? -1.464 -0.166 -9.195 1.00 96.06 598 LEU A O 1
ATOM 4722 N N . ALA A 1 599 ? -1.089 1.490 -10.674 1.00 94.56 599 ALA A N 1
ATOM 4723 C CA . ALA A 1 599 ? 0.289 1.792 -10.301 1.00 94.56 599 ALA A CA 1
ATOM 4724 C C . ALA A 1 599 ? 1.247 0.593 -10.451 1.00 94.56 599 ALA A C 1
ATOM 4726 O O . ALA A 1 599 ? 2.087 0.364 -9.595 1.00 94.56 599 ALA A O 1
ATOM 4727 N N . ASN A 1 600 ? 1.103 -0.198 -11.519 1.00 95.19 600 ASN A N 1
ATOM 4728 C CA . ASN A 1 600 ? 2.097 -1.189 -11.919 1.00 95.19 600 ASN A CA 1
ATOM 4729 C C . ASN A 1 600 ? 3.276 -0.511 -12.615 1.00 95.19 600 ASN A C 1
ATOM 4731 O O . ASN A 1 600 ? 4.373 -0.614 -12.104 1.00 95.19 600 ASN A O 1
ATOM 4735 N N . GLY A 1 601 ? 3.064 0.189 -13.735 1.00 93.94 601 GLY A N 1
ATOM 4736 C CA . GLY A 1 601 ? 4.134 0.940 -14.414 1.00 93.94 601 GLY A CA 1
ATOM 4737 C C . GLY A 1 601 ? 4.688 0.324 -15.694 1.00 93.94 601 GLY A C 1
ATOM 4738 O O . GLY A 1 601 ? 5.498 0.950 -16.365 1.00 93.94 601 GLY A O 1
ATOM 4739 N N . LEU A 1 602 ? 4.231 -0.873 -16.069 1.00 96.62 602 LEU A N 1
ATOM 4740 C CA . LEU A 1 602 ? 4.554 -1.483 -17.361 1.00 96.62 602 LEU A CA 1
ATOM 4741 C C . LEU A 1 602 ? 3.811 -0.774 -18.500 1.00 96.62 602 LEU A C 1
ATOM 4743 O O . LEU A 1 602 ? 2.650 -0.395 -18.332 1.00 96.62 602 LEU A O 1
ATOM 4747 N N . ALA A 1 603 ? 4.437 -0.673 -19.668 1.00 96.00 603 ALA A N 1
ATOM 4748 C CA . ALA A 1 603 ? 3.841 -0.068 -20.857 1.00 96.00 603 ALA A CA 1
ATOM 4749 C C . ALA A 1 603 ? 3.956 -1.009 -22.064 1.00 96.00 603 ALA A C 1
ATOM 4751 O O . ALA A 1 603 ? 4.940 -1.734 -22.206 1.00 96.00 603 ALA A O 1
ATOM 4752 N N . ASN A 1 604 ? 2.940 -1.011 -22.929 1.00 95.69 604 ASN A N 1
ATOM 4753 C CA . ASN A 1 604 ? 2.983 -1.704 -24.226 1.00 95.69 604 ASN A CA 1
ATOM 4754 C C . ASN A 1 604 ? 2.968 -0.737 -25.424 1.00 95.69 604 ASN A C 1
ATOM 4756 O O . ASN A 1 604 ? 3.054 -1.179 -26.564 1.00 95.69 604 ASN A O 1
ATOM 4760 N N . THR A 1 605 ? 2.855 0.568 -25.169 1.00 94.94 605 THR A N 1
ATOM 4761 C CA . THR A 1 605 ? 3.022 1.642 -26.152 1.00 94.94 605 THR A CA 1
ATOM 4762 C C . THR A 1 605 ? 3.433 2.927 -25.437 1.00 94.94 605 THR A C 1
ATOM 4764 O O . THR A 1 605 ? 3.204 3.070 -24.232 1.00 94.94 605 THR A O 1
ATOM 4767 N N . ASP A 1 606 ? 3.997 3.881 -26.177 1.00 94.62 606 ASP A N 1
ATOM 4768 C CA . ASP A 1 606 ? 4.298 5.209 -25.649 1.00 94.62 606 ASP A CA 1
ATOM 4769 C C . ASP A 1 606 ? 3.020 6.053 -25.514 1.00 94.62 606 ASP A C 1
ATOM 4771 O O . ASP A 1 606 ? 2.598 6.764 -26.428 1.00 94.62 606 ASP A O 1
ATOM 4775 N N . PHE A 1 607 ? 2.382 5.973 -24.346 1.00 93.50 607 PHE A N 1
ATOM 4776 C CA . PHE A 1 607 ? 1.213 6.788 -24.020 1.00 93.50 607 PHE A CA 1
ATOM 4777 C C . PHE A 1 607 ? 1.551 8.269 -23.776 1.00 93.50 607 PHE A C 1
ATOM 4779 O O . PHE A 1 607 ? 0.633 9.062 -23.550 1.00 93.50 607 PHE A O 1
ATOM 4786 N N . ALA A 1 608 ? 2.825 8.686 -23.819 1.00 93.12 608 ALA A N 1
ATOM 4787 C CA . ALA A 1 608 ? 3.156 10.110 -23.828 1.00 93.12 608 ALA A CA 1
ATOM 4788 C C . ALA A 1 608 ? 2.771 10.786 -25.150 1.00 93.12 608 ALA A C 1
ATOM 4790 O O . ALA A 1 608 ? 2.533 11.991 -25.160 1.00 93.12 608 ALA A O 1
ATOM 4791 N N . GLN A 1 609 ? 2.620 10.006 -26.226 1.00 93.88 609 GLN A N 1
ATOM 4792 C CA . GLN A 1 609 ? 2.146 10.485 -27.529 1.00 93.88 609 GLN A CA 1
ATOM 4793 C C . GLN A 1 609 ? 0.617 10.532 -27.646 1.00 93.88 609 GLN A C 1
ATOM 4795 O O . GLN A 1 609 ? 0.086 10.968 -28.669 1.00 93.88 609 GLN A O 1
ATOM 4800 N N . TRP A 1 610 ? -0.120 10.041 -26.646 1.00 95.75 610 TRP A N 1
ATOM 4801 C CA . TRP A 1 610 ? -1.579 10.125 -26.656 1.00 95.75 610 TRP A CA 1
ATOM 4802 C C . TRP A 1 610 ? -2.047 11.559 -26.387 1.00 95.75 610 TRP A C 1
ATOM 4804 O O . TRP A 1 610 ? -1.327 12.344 -25.766 1.00 95.75 610 TRP A O 1
ATOM 4814 N N . PRO A 1 611 ? -3.280 11.915 -26.794 1.00 95.81 611 PRO A N 1
ATOM 4815 C CA . PRO A 1 611 ? -3.894 13.170 -26.388 1.00 95.81 611 PRO A CA 1
ATOM 4816 C C . PRO A 1 611 ? -3.781 13.360 -24.874 1.00 95.81 611 PRO A C 1
ATOM 4818 O O . PRO A 1 611 ? -4.195 12.490 -24.104 1.00 95.81 611 PRO A O 1
ATOM 4821 N N . LEU A 1 612 ? -3.258 14.517 -24.454 1.00 94.56 612 LEU A N 1
ATOM 4822 C CA . LEU A 1 612 ? -2.885 14.795 -23.062 1.00 94.56 612 LEU A CA 1
ATOM 4823 C C . LEU A 1 612 ? -4.011 14.488 -22.059 1.00 94.56 612 LEU A C 1
ATOM 4825 O O . LEU A 1 612 ? -3.748 14.015 -20.956 1.00 94.56 612 LEU A O 1
ATOM 4829 N N . LEU A 1 613 ? -5.270 14.703 -22.455 1.00 95.56 613 LEU A N 1
ATOM 4830 C CA . LEU A 1 613 ? -6.452 14.353 -21.666 1.00 95.56 613 LEU A CA 1
ATOM 4831 C C . LEU A 1 613 ? -6.458 12.879 -21.226 1.00 95.56 613 LEU A C 1
ATOM 4833 O O . LEU A 1 613 ? -6.734 12.593 -20.063 1.00 95.56 613 LEU A O 1
ATOM 4837 N N . ILE A 1 614 ? -6.158 11.952 -22.139 1.00 96.56 614 ILE A N 1
ATOM 4838 C CA . ILE A 1 614 ? -6.186 10.507 -21.882 1.00 96.56 614 ILE A CA 1
ATOM 4839 C C . ILE A 1 614 ? -5.064 10.125 -20.920 1.00 96.56 614 ILE A C 1
ATOM 4841 O O . ILE A 1 614 ? -5.308 9.420 -19.937 1.00 96.56 614 ILE A O 1
ATOM 4845 N N . SER A 1 615 ? -3.860 10.643 -21.154 1.00 94.62 615 SER A N 1
ATOM 4846 C CA . SER A 1 615 ? -2.701 10.365 -20.308 1.00 94.62 615 SER A CA 1
ATOM 4847 C C . SER A 1 615 ? -2.898 10.936 -18.900 1.00 94.62 615 SER A C 1
ATOM 4849 O O . SER A 1 615 ? -2.724 10.218 -17.918 1.00 94.62 615 SER A O 1
ATOM 4851 N N . LEU A 1 616 ? -3.370 12.182 -18.762 1.00 94.81 616 LEU A N 1
ATOM 4852 C CA . LEU A 1 616 ? -3.666 12.777 -17.451 1.00 94.81 616 LEU A CA 1
ATOM 4853 C C . LEU A 1 616 ? -4.823 12.078 -16.722 1.00 94.81 616 LEU A C 1
ATOM 4855 O O . LEU A 1 616 ? -4.763 11.923 -15.500 1.00 94.81 616 LEU A O 1
ATOM 4859 N N . TRP A 1 617 ? -5.853 11.618 -17.439 1.00 96.56 617 TRP A N 1
ATOM 4860 C CA . TRP A 1 617 ? -6.931 10.826 -16.839 1.00 96.56 617 TRP A CA 1
ATOM 4861 C C . TRP A 1 617 ? -6.405 9.508 -16.261 1.00 96.56 617 TRP A C 1
ATOM 4863 O O . TRP A 1 617 ? -6.782 9.114 -15.158 1.00 96.56 617 TRP A O 1
ATOM 4873 N N . MET A 1 618 ? -5.466 8.863 -16.949 1.00 94.75 618 MET A N 1
ATOM 4874 C CA . MET A 1 618 ? -4.807 7.656 -16.460 1.00 94.75 618 MET A CA 1
ATOM 4875 C C . MET A 1 618 ? -4.009 7.909 -15.164 1.00 94.75 618 MET A C 1
ATOM 4877 O O . MET A 1 618 ? -4.140 7.146 -14.204 1.00 94.75 618 MET A O 1
ATOM 4881 N N . PHE A 1 619 ? -3.271 9.022 -15.070 1.00 94.56 619 PHE A N 1
ATOM 4882 C CA . PHE A 1 619 ? -2.599 9.438 -13.826 1.00 94.56 619 PHE A CA 1
ATOM 4883 C C . PHE A 1 619 ? -3.580 9.784 -12.699 1.00 94.56 619 PHE A C 1
ATOM 4885 O O . PHE A 1 619 ? -3.328 9.494 -11.527 1.00 94.56 619 PHE A O 1
ATOM 4892 N N . PHE A 1 620 ? -4.732 10.369 -13.027 1.00 95.69 620 PHE A N 1
ATOM 4893 C CA . PHE A 1 620 ? -5.797 10.585 -12.052 1.00 95.69 620 PHE A CA 1
ATOM 4894 C C . PHE A 1 620 ? -6.327 9.252 -11.498 1.00 95.69 620 PHE A C 1
ATOM 4896 O O . PHE A 1 620 ? -6.474 9.103 -10.283 1.00 95.69 620 PHE A O 1
ATOM 4903 N N . LEU A 1 621 ? -6.534 8.248 -12.355 1.00 96.44 621 LEU A N 1
ATOM 4904 C CA . LEU A 1 621 ? -6.962 6.911 -11.936 1.00 96.44 621 LEU A CA 1
ATOM 4905 C C . LEU A 1 621 ? -5.933 6.206 -11.038 1.00 96.44 621 LEU A C 1
ATOM 4907 O O . LEU A 1 621 ? -6.343 5.586 -10.052 1.00 96.44 621 LEU A O 1
ATOM 4911 N N . ALA A 1 622 ? -4.630 6.384 -11.298 1.00 95.62 622 ALA A N 1
ATOM 4912 C CA . ALA A 1 622 ? -3.532 5.857 -10.471 1.00 95.62 622 ALA A CA 1
ATOM 4913 C C . ALA A 1 622 ? -3.640 6.259 -8.988 1.00 95.62 622 ALA A C 1
ATOM 4915 O O . ALA A 1 622 ? -3.211 5.538 -8.086 1.00 95.62 622 ALA A O 1
ATOM 4916 N N . ASN A 1 623 ? -4.271 7.402 -8.703 1.00 95.06 623 ASN A N 1
ATOM 4917 C CA . ASN A 1 623 ? -4.496 7.858 -7.337 1.00 95.06 623 ASN A CA 1
ATOM 4918 C C . ASN A 1 623 ? -5.633 7.105 -6.630 1.00 95.06 623 ASN A C 1
ATOM 4920 O O . ASN A 1 623 ? -5.625 6.996 -5.401 1.00 95.06 623 ASN A O 1
ATOM 4924 N N . ILE A 1 624 ? -6.634 6.624 -7.368 1.00 95.00 624 ILE A N 1
ATOM 4925 C CA . ILE A 1 624 ? -7.938 6.252 -6.805 1.00 95.00 624 ILE A CA 1
ATOM 4926 C C . ILE A 1 624 ? -8.203 4.751 -6.873 1.00 95.00 624 ILE A C 1
ATOM 4928 O O . ILE A 1 624 ? -8.850 4.247 -5.964 1.00 95.00 624 ILE A O 1
ATOM 4932 N N . LEU A 1 625 ? -7.732 4.033 -7.895 1.00 95.56 625 LEU A N 1
ATOM 4933 C CA . LEU A 1 625 ? -8.194 2.665 -8.166 1.00 95.56 625 LEU A CA 1
ATOM 4934 C C . LEU A 1 625 ? -7.668 1.596 -7.198 1.00 95.56 625 LEU A C 1
ATOM 4936 O O . LEU A 1 625 ? -8.349 0.599 -6.972 1.00 95.56 625 LEU A O 1
ATOM 4940 N N . ALA A 1 626 ? -6.474 1.757 -6.628 1.00 91.88 626 ALA A N 1
ATOM 4941 C CA . ALA A 1 626 ? -5.902 0.719 -5.773 1.00 91.88 626 ALA A CA 1
ATOM 4942 C C . ALA A 1 626 ? -6.720 0.534 -4.479 1.00 91.88 626 ALA A C 1
ATOM 4944 O O . ALA A 1 626 ? -6.929 1.479 -3.710 1.00 91.88 626 ALA A O 1
ATOM 4945 N N . ASN A 1 627 ? -7.130 -0.699 -4.175 1.00 89.69 627 ASN A N 1
ATOM 4946 C CA . ASN A 1 627 ? -7.905 -0.983 -2.964 1.00 89.69 627 ASN A CA 1
ATOM 4947 C C . ASN A 1 627 ? -7.041 -0.932 -1.697 1.00 89.69 627 ASN A C 1
ATOM 4949 O O . ASN A 1 627 ? -5.816 -1.080 -1.738 1.00 89.69 627 ASN A O 1
ATOM 4953 N N . SER A 1 628 ? -7.665 -0.760 -0.532 1.00 84.44 628 SER A N 1
ATOM 4954 C CA . SER A 1 628 ? -6.947 -0.880 0.742 1.00 84.44 628 SER A CA 1
ATOM 4955 C C . SER A 1 628 ? -6.442 -2.316 0.962 1.00 84.44 628 SER A C 1
ATOM 4957 O O . SER A 1 628 ? -7.177 -3.270 0.740 1.00 84.44 628 SER A O 1
ATOM 4959 N N . GLY A 1 629 ? -5.189 -2.496 1.399 1.00 79.19 629 GLY A N 1
ATOM 4960 C CA . GLY A 1 629 ? -4.602 -3.834 1.599 1.00 79.19 629 GLY A CA 1
ATOM 4961 C C . GLY A 1 629 ? -4.175 -4.562 0.313 1.00 79.19 629 GLY A C 1
ATOM 4962 O O . GLY A 1 629 ? -3.951 -5.773 0.355 1.00 79.19 629 GLY A O 1
ATOM 4963 N N . SER A 1 630 ? -4.091 -3.837 -0.805 1.00 89.06 630 SER A N 1
ATOM 4964 C CA . SER A 1 630 ? -3.423 -4.241 -2.053 1.00 89.06 630 SER A CA 1
ATOM 4965 C C . SER A 1 630 ? -1.928 -3.876 -2.034 1.00 89.06 630 SER A C 1
ATOM 4967 O O . SER A 1 630 ? -1.450 -3.283 -1.060 1.00 89.06 630 SER A O 1
ATOM 4969 N N . THR A 1 631 ? -1.191 -4.199 -3.102 1.00 89.12 631 THR A N 1
ATOM 4970 C CA . THR A 1 631 ? 0.217 -3.783 -3.282 1.00 89.12 631 THR A CA 1
ATOM 4971 C C . THR A 1 631 ? 0.387 -2.385 -3.878 1.00 89.12 631 THR A C 1
ATOM 4973 O O . THR A 1 631 ? 1.483 -1.832 -3.787 1.00 89.12 631 THR A O 1
ATOM 4976 N N . GLY A 1 632 ? -0.678 -1.789 -4.427 1.00 86.19 632 GLY A N 1
ATOM 4977 C CA . GLY A 1 632 ? -0.602 -0.495 -5.110 1.00 86.19 632 GLY A CA 1
ATOM 4978 C C . GLY A 1 632 ? -0.315 0.667 -4.156 1.00 86.19 632 GLY A C 1
ATOM 4979 O O . GLY A 1 632 ? -0.306 0.496 -2.932 1.00 86.19 632 GLY A O 1
ATOM 4980 N N . GLY A 1 633 ? -0.154 1.879 -4.688 1.00 84.88 633 GLY A N 1
ATOM 4981 C CA . GLY A 1 633 ? 0.008 3.125 -3.922 1.00 84.88 633 GLY A CA 1
ATOM 4982 C C . GLY A 1 633 ? -1.229 4.032 -3.962 1.00 84.88 633 GLY A C 1
ATOM 4983 O O . GLY A 1 633 ? -2.358 3.541 -4.059 1.00 84.88 633 GLY A O 1
ATOM 4984 N N . GLY A 1 634 ? -1.019 5.343 -3.829 1.00 88.44 634 GLY A N 1
ATOM 4985 C CA . GLY A 1 634 ? -2.047 6.373 -4.025 1.00 88.44 634 GLY A CA 1
ATOM 4986 C C . GLY A 1 634 ? -3.008 6.620 -2.851 1.00 88.44 634 GLY A C 1
ATOM 4987 O O . GLY A 1 634 ? -2.848 6.117 -1.736 1.00 88.44 634 GLY A O 1
ATOM 4988 N N . ILE A 1 635 ? -4.044 7.421 -3.115 1.00 90.56 635 ILE A N 1
ATOM 4989 C CA . ILE A 1 635 ? -5.084 7.811 -2.148 1.00 90.56 635 ILE A CA 1
ATOM 4990 C C . ILE A 1 635 ? -5.943 6.616 -1.721 1.00 90.56 635 ILE A C 1
ATOM 4992 O O . ILE A 1 635 ? -6.383 6.583 -0.569 1.00 90.56 635 ILE A O 1
ATOM 4996 N N . LYS A 1 636 ? -6.105 5.613 -2.588 1.00 89.81 636 LYS A N 1
ATOM 4997 C CA . LYS A 1 636 ? -6.928 4.404 -2.405 1.00 89.81 636 LYS A CA 1
ATOM 4998 C C . LYS A 1 636 ? -8.427 4.597 -2.611 1.00 89.81 636 LYS A C 1
ATOM 5000 O O . LYS A 1 636 ? -9.011 5.595 -2.171 1.00 89.81 636 LYS A O 1
ATOM 5005 N N . THR A 1 637 ? -9.067 3.545 -3.125 1.00 91.38 637 THR A N 1
ATOM 5006 C CA . THR A 1 637 ? -10.505 3.500 -3.435 1.00 91.38 637 THR A CA 1
ATOM 5007 C C . THR A 1 637 ? -11.361 3.830 -2.220 1.00 91.38 637 THR A C 1
ATOM 5009 O O . THR A 1 637 ? -12.273 4.653 -2.304 1.00 91.38 637 THR A O 1
ATOM 5012 N N . ILE A 1 638 ? -11.042 3.264 -1.048 1.00 87.56 638 ILE A N 1
ATOM 5013 C CA . ILE A 1 638 ? -11.802 3.520 0.184 1.00 87.56 638 ILE A CA 1
ATOM 5014 C C . ILE A 1 638 ? -11.863 5.002 0.560 1.00 87.56 638 ILE A C 1
ATOM 5016 O O . ILE A 1 638 ? -12.909 5.482 0.993 1.00 87.56 638 ILE A O 1
ATOM 5020 N N . ARG A 1 639 ? -10.756 5.742 0.415 1.00 88.81 639 ARG A N 1
ATOM 5021 C CA . ARG A 1 639 ? -10.685 7.150 0.830 1.00 88.81 639 ARG A CA 1
ATOM 5022 C C . ARG A 1 639 ? -11.482 8.022 -0.132 1.00 88.81 639 ARG A C 1
ATOM 5024 O O . ARG A 1 639 ? -12.241 8.874 0.326 1.00 88.81 639 ARG A O 1
ATOM 5031 N N . ALA A 1 640 ? -11.383 7.742 -1.431 1.00 91.12 640 ALA A N 1
ATOM 5032 C CA . ALA A 1 640 ? -12.199 8.390 -2.449 1.00 91.12 640 ALA A CA 1
ATOM 5033 C C . ALA A 1 640 ? -13.700 8.109 -2.248 1.00 91.12 640 ALA A C 1
ATOM 5035 O O . ALA A 1 640 ? -14.500 9.041 -2.254 1.00 91.12 640 ALA A O 1
ATOM 5036 N N . LEU A 1 641 ? -14.084 6.857 -1.966 1.00 91.50 641 LEU A N 1
ATOM 5037 C CA . LEU A 1 641 ? -15.472 6.474 -1.677 1.00 91.50 641 LEU A CA 1
ATOM 5038 C C . LEU A 1 641 ? -16.034 7.163 -0.429 1.00 91.50 641 LEU A C 1
ATOM 5040 O O . LEU A 1 641 ? -17.171 7.641 -0.451 1.00 91.50 641 LEU A O 1
ATOM 5044 N N . VAL A 1 642 ? -15.256 7.215 0.663 1.00 90.44 642 VAL A N 1
ATOM 5045 C CA . VAL A 1 642 ? -15.637 7.956 1.877 1.00 90.44 642 VAL A CA 1
ATOM 5046 C C . VAL A 1 642 ? -15.876 9.417 1.523 1.00 90.44 642 VAL A C 1
ATOM 5048 O O . VAL A 1 642 ? -16.946 9.930 1.838 1.00 90.44 642 VAL A O 1
ATOM 5051 N N . LEU A 1 643 ? -14.914 10.068 0.863 1.00 90.94 643 LEU A N 1
ATOM 5052 C CA . LEU A 1 643 ? -15.010 11.483 0.524 1.00 90.94 643 LEU A CA 1
ATOM 5053 C C . LEU A 1 643 ? -16.239 11.759 -0.346 1.00 90.94 643 LEU A C 1
ATOM 5055 O O . LEU A 1 643 ? -17.068 12.580 0.027 1.00 90.94 643 LEU A O 1
ATOM 5059 N N . PHE A 1 644 ? -16.414 11.006 -1.433 1.00 93.19 644 PHE A N 1
ATOM 5060 C CA . PHE A 1 644 ? -17.532 11.164 -2.359 1.00 93.19 644 PHE A CA 1
ATOM 5061 C C . PHE A 1 644 ? -18.894 11.038 -1.661 1.00 93.19 644 PHE A C 1
ATOM 5063 O O . PHE A 1 644 ? -19.756 11.907 -1.792 1.00 93.19 644 PHE A O 1
ATOM 5070 N N . LYS A 1 645 ? -19.091 9.988 -0.852 1.00 93.44 645 LYS A N 1
ATOM 5071 C CA . LYS A 1 645 ? -20.357 9.787 -0.130 1.00 93.44 645 LYS A CA 1
ATOM 5072 C C . LYS A 1 645 ? -20.594 10.827 0.963 1.00 93.44 645 LYS A C 1
ATOM 5074 O O . LYS A 1 645 ? -21.748 11.172 1.217 1.00 93.44 645 LYS A O 1
ATOM 5079 N N . PHE A 1 646 ? -19.540 11.313 1.617 1.00 92.31 646 PHE A N 1
ATOM 5080 C CA . PHE A 1 646 ? -19.653 12.422 2.565 1.00 92.31 646 PHE A CA 1
ATOM 5081 C C . PHE A 1 646 ? -20.026 13.722 1.851 1.00 92.31 646 PHE A C 1
ATOM 5083 O O . PHE A 1 646 ? -20.961 14.378 2.291 1.00 92.31 646 PHE A O 1
ATOM 5090 N N . SER A 1 647 ? -19.409 14.047 0.715 1.00 91.88 647 SER A N 1
ATOM 5091 C CA . SER A 1 647 ? -19.781 15.214 -0.094 1.00 91.88 647 SER A CA 1
ATOM 5092 C C . SER A 1 647 ? -21.243 15.152 -0.554 1.00 91.88 647 SER A C 1
ATOM 5094 O O . SER A 1 647 ? -21.973 16.130 -0.406 1.00 91.88 647 SER A O 1
ATOM 5096 N N . LEU A 1 648 ? -21.713 13.987 -1.021 1.00 92.38 648 LEU A N 1
ATOM 5097 C CA . LEU A 1 648 ? -23.131 13.761 -1.342 1.00 92.38 648 LEU A CA 1
ATOM 5098 C C . LEU A 1 648 ? -24.049 13.946 -0.132 1.00 92.38 648 LEU A C 1
ATOM 5100 O O . LEU A 1 648 ? -25.141 14.501 -0.261 1.00 92.38 648 LEU A O 1
ATOM 5104 N N . ARG A 1 649 ? -23.624 13.492 1.051 1.00 92.50 649 ARG A N 1
ATOM 5105 C CA . ARG A 1 649 ? -24.372 13.729 2.286 1.00 92.50 649 ARG A CA 1
ATOM 5106 C C . ARG A 1 649 ? -24.466 15.223 2.588 1.00 92.50 649 ARG A C 1
ATOM 5108 O O . ARG A 1 649 ? -25.572 15.676 2.856 1.00 92.50 649 ARG A O 1
ATOM 5115 N N . GLU A 1 650 ? -23.358 15.959 2.551 1.00 90.88 650 GLU A N 1
ATOM 5116 C CA . GLU A 1 650 ? -23.342 17.392 2.877 1.00 90.88 650 GLU A CA 1
ATOM 5117 C C . GLU A 1 650 ? -24.236 18.197 1.929 1.00 90.88 650 GLU A C 1
ATOM 5119 O O . GLU A 1 650 ? -25.074 18.962 2.395 1.00 90.88 650 GLU A O 1
ATOM 5124 N N . MET A 1 651 ? -24.172 17.939 0.617 1.00 92.38 651 MET A N 1
ATOM 5125 C CA . MET A 1 651 ? -25.085 18.559 -0.355 1.00 92.38 651 MET A CA 1
ATOM 5126 C C . MET A 1 651 ? -26.563 18.307 -0.014 1.00 92.38 651 MET A C 1
ATOM 5128 O O . MET A 1 651 ? -27.401 19.199 -0.114 1.00 92.38 651 MET A O 1
ATOM 5132 N N . MET A 1 652 ? -26.892 17.099 0.442 1.00 89.88 652 MET A N 1
ATOM 5133 C CA . MET A 1 652 ? -28.263 16.734 0.809 1.00 89.88 652 MET A CA 1
ATOM 5134 C C . MET A 1 652 ? -28.708 17.332 2.147 1.00 89.88 652 MET A C 1
ATOM 5136 O O . MET A 1 652 ? -29.887 17.632 2.317 1.00 89.88 652 MET A O 1
ATOM 5140 N N . VAL A 1 653 ? -27.791 17.499 3.102 1.00 89.81 653 VAL A N 1
ATOM 5141 C CA . VAL A 1 653 ? -28.067 18.165 4.384 1.00 89.81 653 VAL A CA 1
ATOM 5142 C C . VAL A 1 653 ? -28.279 19.665 4.175 1.00 89.81 653 VAL A C 1
ATOM 5144 O O . VAL A 1 653 ? -29.155 20.232 4.819 1.00 89.81 653 VAL A O 1
ATOM 5147 N N . LEU A 1 654 ? -27.566 20.289 3.229 1.00 91.81 654 LEU A N 1
ATOM 5148 C CA . LEU A 1 654 ? -27.816 21.680 2.832 1.00 91.81 654 LEU A CA 1
ATOM 5149 C C . LEU A 1 654 ? -29.238 21.875 2.284 1.00 91.81 654 LEU A C 1
ATOM 5151 O O . LEU A 1 654 ? -29.901 22.845 2.638 1.00 91.81 654 LEU A O 1
ATOM 5155 N N . LEU A 1 655 ? -29.734 20.929 1.479 1.00 93.06 655 LEU A N 1
ATOM 5156 C CA . LEU A 1 655 ? -31.115 20.942 0.975 1.00 93.06 655 LEU A CA 1
ATOM 5157 C C . LEU A 1 655 ? -32.153 20.618 2.064 1.00 93.06 655 LEU A C 1
ATOM 5159 O O . LEU A 1 655 ? -33.282 21.108 2.021 1.00 93.06 655 LEU A O 1
ATOM 5163 N N . HIS A 1 656 ? -31.791 19.790 3.047 1.00 92.31 656 HIS A N 1
ATOM 5164 C CA . HIS A 1 656 ? -32.688 19.342 4.112 1.00 92.31 656 HIS A CA 1
ATOM 5165 C C . HIS A 1 656 ? -32.022 19.439 5.501 1.00 92.31 656 HIS A C 1
ATOM 5167 O O . HIS A 1 656 ? -31.601 18.416 6.049 1.00 92.31 656 HIS A O 1
ATOM 5173 N N . PRO A 1 657 ? -31.999 20.629 6.140 1.00 87.06 657 PRO A N 1
ATOM 5174 C CA . PRO A 1 657 ? -31.231 20.880 7.372 1.00 87.06 657 PRO A CA 1
ATOM 5175 C C . PRO A 1 657 ? -31.624 20.031 8.591 1.00 87.06 657 PRO A C 1
ATOM 5177 O O . PRO A 1 657 ? -30.847 19.878 9.529 1.00 87.06 657 PRO A O 1
ATOM 5180 N N . LYS A 1 658 ? -32.839 19.466 8.598 1.00 88.88 658 LYS A N 1
ATOM 5181 C CA . LYS A 1 658 ? -33.337 18.578 9.665 1.00 88.88 658 LYS A CA 1
ATOM 5182 C C . LYS A 1 658 ? -33.066 17.091 9.393 1.00 88.88 658 LYS A C 1
ATOM 5184 O O . LYS A 1 658 ? -33.374 16.250 10.236 1.00 88.88 658 LYS A O 1
ATOM 5189 N N . ALA A 1 659 ? -32.536 16.738 8.221 1.00 83.62 659 ALA A N 1
ATOM 5190 C CA . ALA A 1 659 ? -32.308 15.351 7.843 1.00 83.62 659 ALA A CA 1
ATOM 5191 C C . ALA A 1 659 ? -31.032 14.796 8.496 1.00 83.62 659 ALA A C 1
ATOM 5193 O O . ALA A 1 659 ? -29.927 15.272 8.250 1.00 83.62 659 ALA A O 1
ATOM 5194 N N . VAL A 1 660 ? -31.165 13.714 9.269 1.00 83.44 660 VAL A N 1
ATOM 5195 C CA . VAL A 1 660 ? -30.017 12.977 9.817 1.00 83.44 660 VAL A CA 1
ATOM 5196 C C . VAL A 1 660 ? -29.635 11.859 8.850 1.00 83.44 660 VAL A C 1
ATOM 5198 O O . VAL A 1 660 ? -30.254 10.794 8.826 1.00 83.44 660 VAL A O 1
ATOM 5201 N N . ARG A 1 661 ? -28.603 12.089 8.033 1.00 84.25 661 ARG A N 1
ATOM 5202 C CA . ARG A 1 661 ? -28.076 11.091 7.089 1.00 84.25 661 ARG A CA 1
ATOM 5203 C C . ARG A 1 661 ? -26.751 10.514 7.580 1.00 84.25 661 ARG A C 1
ATOM 5205 O O . ARG A 1 661 ? -25.847 11.237 7.980 1.00 84.25 661 ARG A O 1
ATOM 5212 N N . THR A 1 662 ? -26.615 9.191 7.516 1.00 86.50 662 THR A N 1
ATOM 5213 C CA . THR A 1 662 ? -25.370 8.488 7.865 1.00 86.50 662 THR A CA 1
ATOM 5214 C C . THR A 1 662 ? -24.711 7.935 6.609 1.00 86.50 662 THR A C 1
ATOM 5216 O O . THR A 1 662 ? -25.378 7.330 5.770 1.00 86.50 662 THR A O 1
ATOM 5219 N N . VAL A 1 663 ? -23.397 8.125 6.473 1.00 89.12 663 VAL A N 1
ATOM 5220 C CA . VAL A 1 663 ? -22.631 7.525 5.374 1.00 89.12 663 VAL A CA 1
ATOM 5221 C C . VAL A 1 663 ? -22.321 6.075 5.714 1.00 89.12 663 VAL A C 1
ATOM 5223 O O . VAL A 1 663 ? -21.843 5.772 6.810 1.00 89.12 663 VAL A O 1
ATOM 5226 N N . LYS A 1 664 ? -22.584 5.173 4.765 1.00 86.06 664 LYS A N 1
ATOM 5227 C CA . LYS A 1 664 ? -22.299 3.742 4.895 1.00 86.06 664 LYS A CA 1
ATOM 5228 C C . LYS A 1 664 ? -21.378 3.265 3.777 1.00 86.06 664 LYS A C 1
ATOM 5230 O O . LYS A 1 664 ? -21.585 3.632 2.620 1.00 86.06 664 LYS A O 1
ATOM 5235 N N . ILE A 1 665 ? -20.419 2.410 4.124 1.00 82.44 665 ILE A N 1
ATOM 5236 C CA . ILE A 1 665 ? -19.557 1.681 3.180 1.00 82.44 665 ILE A CA 1
ATOM 5237 C C . ILE A 1 665 ? -19.645 0.195 3.494 1.00 82.44 665 ILE A C 1
ATOM 5239 O O . ILE A 1 665 ? -19.538 -0.190 4.662 1.00 82.44 665 ILE A O 1
ATOM 5243 N N . SER A 1 666 ? -19.913 -0.627 2.476 1.00 78.38 666 SER A N 1
ATOM 5244 C CA . SER A 1 666 ? -20.122 -2.078 2.629 1.00 78.38 666 SER A CA 1
ATOM 5245 C C . SER A 1 666 ? -21.103 -2.416 3.773 1.00 78.38 666 SER A C 1
ATOM 5247 O O . SER A 1 666 ? -20.886 -3.320 4.580 1.00 78.38 666 SER A O 1
ATOM 5249 N N . GLY A 1 667 ? -22.172 -1.617 3.906 1.00 77.75 667 GLY A N 1
ATOM 5250 C CA . GLY A 1 667 ? -23.212 -1.756 4.936 1.00 77.75 667 GLY A CA 1
ATOM 5251 C C . GLY A 1 667 ? -22.864 -1.227 6.338 1.00 77.75 667 GLY A C 1
ATOM 5252 O O . GLY A 1 667 ? -23.743 -1.189 7.200 1.00 77.75 667 GLY A O 1
ATOM 5253 N N . LYS A 1 668 ? -21.628 -0.775 6.588 1.00 78.19 668 LYS A N 1
ATOM 5254 C CA . LYS A 1 668 ? -21.171 -0.263 7.894 1.00 78.19 668 LYS A CA 1
ATOM 5255 C C . LYS A 1 668 ? -21.187 1.264 7.928 1.00 78.19 668 LYS A C 1
ATOM 5257 O O . LYS A 1 668 ? -20.708 1.907 6.999 1.00 78.19 668 LYS A O 1
ATOM 5262 N N . ALA A 1 669 ? -21.711 1.845 9.008 1.00 84.06 669 ALA A N 1
ATOM 5263 C CA . ALA A 1 669 ? -21.725 3.295 9.200 1.00 84.06 669 ALA A CA 1
ATOM 5264 C C . ALA A 1 669 ? -20.316 3.836 9.495 1.00 84.06 669 ALA A C 1
ATOM 5266 O O . ALA A 1 669 ? -19.603 3.303 10.350 1.00 84.06 669 ALA A O 1
ATOM 5267 N N . ILE A 1 670 ? -19.939 4.909 8.802 1.00 81.88 670 ILE A N 1
ATOM 5268 C CA . ILE A 1 670 ? -18.652 5.587 8.959 1.00 81.88 670 ILE A CA 1
ATOM 5269 C C . ILE A 1 670 ? -18.816 6.760 9.936 1.00 81.88 670 ILE A C 1
ATOM 5271 O O . ILE A 1 670 ? -19.666 7.618 9.705 1.00 81.88 670 ILE A O 1
ATOM 5275 N N . PRO A 1 671 ? -18.031 6.825 11.029 1.00 82.12 671 PRO A N 1
ATOM 5276 C CA . PRO A 1 671 ? -18.110 7.934 11.978 1.00 82.12 671 PRO A CA 1
ATOM 5277 C C . PRO A 1 671 ? -17.516 9.222 11.389 1.00 82.12 671 PRO A C 1
ATOM 5279 O O . PRO A 1 671 ? -16.497 9.170 10.705 1.00 82.12 671 PRO A O 1
ATOM 5282 N N . ASP A 1 672 ? -18.060 10.390 11.737 1.00 84.25 672 ASP A N 1
ATOM 5283 C CA . ASP A 1 672 ? -17.629 11.684 11.166 1.00 84.25 672 ASP A CA 1
ATOM 5284 C C . ASP A 1 672 ? -16.153 12.014 11.420 1.00 84.25 672 ASP A C 1
ATOM 5286 O O . ASP A 1 672 ? -15.452 12.504 10.537 1.00 84.25 672 ASP A O 1
ATOM 5290 N N . ARG A 1 673 ? -15.626 11.652 12.601 1.00 81.88 673 ARG A N 1
ATOM 5291 C CA . ARG A 1 673 ? -14.189 11.785 12.905 1.00 81.88 673 ARG A CA 1
ATOM 5292 C C . ARG A 1 673 ? -13.324 11.088 11.858 1.00 81.88 673 ARG A C 1
ATOM 5294 O O . ARG A 1 673 ? -12.209 11.532 11.577 1.00 81.88 673 ARG A O 1
ATOM 5301 N N . LEU A 1 674 ? -13.816 9.974 11.318 1.00 75.00 674 LEU A N 1
ATOM 5302 C CA . LEU A 1 674 ? -13.070 9.262 10.310 1.00 75.00 674 LEU A CA 1
ATOM 5303 C C . LEU A 1 674 ? -13.052 10.021 8.978 1.00 75.00 674 LEU A C 1
ATOM 5305 O O . LEU A 1 674 ? -11.988 10.145 8.379 1.00 75.00 674 LEU A O 1
ATOM 5309 N N . ALA A 1 675 ? -14.183 10.579 8.556 1.00 80.88 675 ALA A N 1
ATOM 5310 C CA . ALA A 1 675 ? -14.234 11.415 7.362 1.00 80.88 675 ALA A CA 1
ATOM 5311 C C . ALA A 1 675 ? -13.327 12.642 7.471 1.00 80.88 675 ALA A C 1
ATOM 5313 O O . ALA A 1 675 ? -12.584 12.913 6.537 1.00 80.88 675 ALA A O 1
ATOM 5314 N N . LEU A 1 676 ? -13.290 13.312 8.631 1.00 84.56 676 LEU A N 1
ATOM 5315 C CA . LEU A 1 676 ? -12.339 14.404 8.884 1.00 84.56 676 LEU A CA 1
ATOM 5316 C C . LEU A 1 676 ? -10.889 13.955 8.682 1.00 84.56 676 LEU A C 1
ATOM 5318 O O . LEU A 1 676 ? -10.112 14.640 8.029 1.00 84.56 676 LEU A O 1
ATOM 5322 N N . THR A 1 677 ? -10.538 12.767 9.177 1.00 82.50 677 THR A N 1
ATOM 5323 C CA . THR A 1 677 ? -9.187 12.216 9.003 1.00 82.50 677 THR A CA 1
ATOM 5324 C C . THR A 1 677 ? -8.876 11.928 7.528 1.00 82.50 677 THR A C 1
ATOM 5326 O O . THR A 1 677 ? -7.765 12.190 7.074 1.00 82.50 677 THR A O 1
ATOM 5329 N N . VAL A 1 678 ? -9.850 11.407 6.771 1.00 86.75 678 VAL A N 1
ATOM 5330 C CA . VAL A 1 678 ? -9.719 11.158 5.325 1.00 86.75 678 VAL A CA 1
ATOM 5331 C C . VAL A 1 678 ? -9.578 12.468 4.548 1.00 86.75 678 VAL A C 1
ATOM 5333 O O . VAL A 1 678 ? -8.702 12.567 3.696 1.00 86.75 678 VAL A O 1
ATOM 5336 N N . MET A 1 679 ? -10.372 13.490 4.873 1.00 87.69 679 MET A N 1
ATOM 5337 C CA . MET A 1 679 ? -10.265 14.817 4.260 1.00 87.69 679 MET A CA 1
ATOM 5338 C C . MET A 1 679 ? -8.897 15.448 4.527 1.00 87.69 679 MET A C 1
ATOM 5340 O O . MET A 1 679 ? -8.258 15.923 3.594 1.00 87.69 679 MET A O 1
ATOM 5344 N N . SER A 1 680 ? -8.398 15.391 5.768 1.00 87.81 680 SER A N 1
ATOM 5345 C CA . SER A 1 680 ? -7.053 15.882 6.093 1.00 87.81 680 SER A CA 1
ATOM 5346 C C . SER A 1 680 ? -5.956 15.120 5.349 1.00 87.81 680 SER A C 1
ATOM 5348 O O . SER A 1 680 ? -5.002 15.741 4.893 1.00 87.81 680 SER A O 1
ATOM 5350 N N . PHE A 1 681 ? -6.089 13.795 5.202 1.00 87.69 681 PHE A N 1
ATOM 5351 C CA . PHE A 1 681 ? -5.150 12.992 4.414 1.00 87.69 681 PHE A CA 1
ATOM 5352 C C . PHE A 1 681 ? -5.104 13.469 2.961 1.00 87.69 681 PHE A C 1
ATOM 5354 O O . PHE A 1 681 ? -4.031 13.773 2.452 1.00 87.69 681 PHE A O 1
ATOM 5361 N N . ILE A 1 682 ? -6.270 13.559 2.315 1.00 90.31 682 ILE A N 1
ATOM 5362 C CA . ILE A 1 682 ? -6.390 13.936 0.904 1.00 90.31 682 ILE A CA 1
ATOM 5363 C C . ILE A 1 682 ? -5.873 15.362 0.684 1.00 90.31 682 ILE A C 1
ATOM 5365 O O . ILE A 1 682 ? -5.117 15.599 -0.251 1.00 90.31 682 ILE A O 1
ATOM 5369 N N . PHE A 1 683 ? -6.201 16.298 1.577 1.00 93.38 683 PHE A N 1
ATOM 5370 C CA . PHE A 1 683 ? -5.686 17.664 1.509 1.00 93.38 683 PHE A CA 1
ATOM 5371 C C . PHE A 1 683 ? -4.152 17.708 1.564 1.00 93.38 683 PHE A C 1
ATOM 5373 O O . PHE A 1 683 ? -3.521 18.319 0.706 1.00 93.38 683 PHE A O 1
ATOM 5380 N N . ILE A 1 684 ? -3.536 17.023 2.534 1.00 91.19 684 ILE A N 1
ATOM 5381 C CA . ILE A 1 684 ? -2.071 16.998 2.671 1.00 91.19 684 ILE A CA 1
ATOM 5382 C C . ILE A 1 684 ? -1.416 16.275 1.490 1.00 91.19 684 ILE A C 1
ATOM 5384 O O . ILE A 1 684 ? -0.350 16.695 1.041 1.00 91.19 684 ILE A O 1
ATOM 5388 N N . TYR A 1 685 ? -2.056 15.230 0.962 1.00 92.81 685 TYR A N 1
ATOM 5389 C CA . TYR A 1 685 ? -1.623 14.544 -0.252 1.00 92.81 685 TYR A CA 1
ATOM 5390 C C . TYR A 1 685 ? -1.540 15.519 -1.431 1.00 92.81 685 TYR A C 1
ATOM 5392 O O . TYR A 1 685 ? -0.469 15.681 -2.011 1.00 92.81 685 TYR A O 1
ATOM 5400 N N . PHE A 1 686 ? -2.625 16.246 -1.721 1.00 94.75 686 PHE A N 1
ATOM 5401 C CA . PHE A 1 686 ? -2.644 17.246 -2.791 1.00 94.75 686 PHE A CA 1
ATOM 5402 C C . PHE A 1 686 ? -1.617 18.359 -2.571 1.00 94.75 686 PHE A C 1
ATOM 5404 O O . PHE A 1 686 ? -0.889 18.702 -3.498 1.00 94.75 686 PHE A O 1
ATOM 5411 N N . MET A 1 687 ? -1.495 18.883 -1.348 1.00 95.88 687 MET A N 1
ATOM 5412 C CA . MET A 1 687 ? -0.486 19.904 -1.038 1.00 95.88 687 MET A CA 1
ATOM 5413 C C . MET A 1 687 ? 0.944 19.388 -1.234 1.00 95.88 687 MET A C 1
ATOM 5415 O O . MET A 1 687 ? 1.807 20.141 -1.672 1.00 95.88 687 MET A O 1
ATOM 5419 N N . THR A 1 688 ? 1.198 18.107 -0.952 1.00 95.12 688 THR A N 1
ATOM 5420 C CA . THR A 1 688 ? 2.504 17.477 -1.192 1.00 95.12 688 THR A CA 1
ATOM 5421 C C . THR A 1 688 ? 2.790 17.383 -2.689 1.00 95.12 688 THR A C 1
ATOM 5423 O O . THR A 1 688 ? 3.876 17.769 -3.110 1.00 95.12 688 THR A O 1
ATOM 5426 N N . VAL A 1 689 ? 1.815 16.948 -3.499 1.00 96.62 689 VAL A N 1
ATOM 5427 C CA . VAL A 1 689 ? 1.956 16.902 -4.966 1.00 96.62 689 VAL A CA 1
ATOM 5428 C C . VAL A 1 689 ? 2.255 18.291 -5.528 1.00 96.62 689 VAL A C 1
ATOM 5430 O O . VAL A 1 689 ? 3.202 18.452 -6.294 1.00 96.62 689 VAL A O 1
ATOM 5433 N N . VAL A 1 690 ? 1.497 19.306 -5.104 1.00 97.50 690 VAL A N 1
ATOM 5434 C CA . VAL A 1 690 ? 1.687 20.697 -5.540 1.00 97.50 690 VAL A CA 1
ATOM 5435 C C . VAL A 1 690 ? 3.075 21.210 -5.151 1.00 97.50 690 VAL A C 1
ATOM 5437 O O . VAL A 1 690 ? 3.809 21.698 -6.006 1.00 97.50 690 VAL A O 1
ATOM 5440 N N . LEU A 1 691 ? 3.469 21.054 -3.883 1.00 97.56 691 LEU A N 1
ATOM 5441 C CA . LEU A 1 691 ? 4.769 21.509 -3.388 1.00 97.56 691 LEU A CA 1
ATOM 5442 C C . LEU A 1 691 ? 5.930 20.856 -4.147 1.00 97.56 691 LEU A C 1
ATOM 5444 O O . LEU A 1 691 ? 6.846 21.547 -4.578 1.00 97.56 691 LEU A O 1
ATOM 5448 N N . PHE A 1 692 ? 5.896 19.535 -4.321 1.00 97.81 692 PHE A N 1
ATOM 5449 C CA . PHE A 1 692 ? 6.978 18.805 -4.980 1.00 97.81 692 PHE A CA 1
ATOM 5450 C C . PHE A 1 692 ? 7.044 19.127 -6.476 1.00 97.81 692 PHE A C 1
ATOM 5452 O O . PHE A 1 692 ? 8.142 19.232 -7.015 1.00 97.81 692 PHE A O 1
ATOM 5459 N N . SER A 1 693 ? 5.896 19.363 -7.123 1.00 97.69 693 SER A N 1
ATOM 5460 C CA . SER A 1 693 ? 5.856 19.798 -8.526 1.00 97.69 693 SER A CA 1
ATOM 5461 C C . SER A 1 693 ? 6.532 21.160 -8.682 1.00 97.69 693 SER A C 1
ATOM 5463 O O . SER A 1 693 ? 7.391 21.319 -9.542 1.00 97.69 693 SER A O 1
ATOM 5465 N N . PHE A 1 694 ? 6.235 22.117 -7.794 1.00 97.81 694 PHE A N 1
ATOM 5466 C CA . PHE A 1 694 ? 6.905 23.419 -7.800 1.00 97.81 694 PHE A CA 1
ATOM 5467 C C . PHE A 1 694 ? 8.404 23.328 -7.504 1.00 97.81 694 PHE A C 1
ATOM 5469 O O . PHE A 1 694 ? 9.176 24.065 -8.108 1.00 97.81 694 PHE A O 1
ATOM 5476 N N . LEU A 1 695 ? 8.837 22.430 -6.613 1.00 97.88 695 LEU A N 1
ATOM 5477 C CA . LEU A 1 695 ? 10.263 22.221 -6.339 1.00 97.88 695 LEU A CA 1
ATOM 5478 C C . LEU A 1 695 ? 11.009 21.666 -7.562 1.00 97.88 695 LEU A C 1
ATOM 5480 O O . LEU A 1 695 ? 12.113 22.122 -7.851 1.00 97.88 695 LEU A O 1
ATOM 5484 N N . LEU A 1 696 ? 10.407 20.733 -8.308 1.00 97.25 696 LEU A N 1
ATOM 5485 C CA . LEU A 1 696 ? 10.979 20.261 -9.572 1.00 97.25 696 LEU A CA 1
ATOM 5486 C C . LEU A 1 696 ? 10.962 21.354 -10.647 1.00 97.25 696 LEU A C 1
ATOM 5488 O O . LEU A 1 696 ? 11.956 21.535 -11.342 1.00 97.25 696 LEU A O 1
ATOM 5492 N N . MET A 1 697 ? 9.900 22.152 -10.750 1.00 97.06 697 MET A N 1
ATOM 5493 C CA . MET A 1 697 ? 9.881 23.287 -11.683 1.00 97.06 697 MET A CA 1
ATOM 5494 C C . MET A 1 697 ? 10.952 24.330 -11.347 1.00 97.06 697 MET A C 1
ATOM 5496 O O . MET A 1 697 ? 11.627 24.831 -12.240 1.00 97.06 697 MET A O 1
ATOM 5500 N N . ALA A 1 698 ? 11.165 24.619 -10.060 1.00 96.62 698 ALA A N 1
ATOM 5501 C CA . ALA A 1 698 ? 12.211 25.533 -9.604 1.00 96.62 698 ALA A CA 1
ATOM 5502 C C . ALA A 1 698 ? 13.630 25.034 -9.937 1.00 96.62 698 ALA A C 1
ATOM 5504 O O . ALA A 1 698 ? 14.554 25.839 -10.008 1.00 96.62 698 ALA A O 1
ATOM 5505 N N . SER A 1 699 ? 13.799 23.727 -10.168 1.00 94.94 699 SER A N 1
ATOM 5506 C CA . SER A 1 699 ? 15.051 23.130 -10.655 1.00 94.94 699 SER A CA 1
ATOM 5507 C C . SER A 1 699 ? 15.272 23.274 -12.166 1.00 94.94 699 SER A C 1
ATOM 5509 O O . SER A 1 699 ? 16.336 22.917 -12.654 1.00 94.94 699 SER A O 1
ATOM 5511 N N . GLY A 1 700 ? 14.283 23.788 -12.908 1.00 93.25 700 GLY A N 1
ATOM 5512 C CA . GLY A 1 700 ? 14.336 23.951 -14.365 1.00 93.25 700 GLY A CA 1
ATOM 5513 C C . GLY A 1 700 ? 13.542 22.911 -15.163 1.00 93.25 700 GLY A C 1
ATOM 5514 O O . GLY A 1 700 ? 13.579 22.943 -16.389 1.00 93.25 700 GLY A O 1
ATOM 5515 N N . MET A 1 701 ? 12.812 22.003 -14.506 1.00 95.25 701 MET A N 1
ATOM 5516 C CA . MET A 1 701 ? 11.989 20.996 -15.186 1.00 95.25 701 MET A CA 1
ATOM 5517 C C . MET A 1 701 ? 10.690 21.600 -15.746 1.00 95.25 701 MET A C 1
ATOM 5519 O O . MET A 1 701 ? 10.029 22.400 -15.081 1.00 95.25 701 MET A O 1
ATOM 5523 N N . GLU A 1 702 ? 10.287 21.179 -16.949 1.00 95.62 702 GLU A N 1
ATOM 5524 C CA . GLU A 1 702 ? 9.013 21.588 -17.556 1.00 95.62 702 GLU A CA 1
ATOM 5525 C C . GLU A 1 702 ? 7.814 21.138 -16.700 1.00 95.62 702 GLU A C 1
ATOM 5527 O O . GLU A 1 702 ? 7.842 20.070 -16.087 1.00 95.62 702 GLU A O 1
ATOM 5532 N N . PHE A 1 703 ? 6.734 21.929 -16.684 1.00 95.31 703 PHE A N 1
ATOM 5533 C CA . PHE A 1 703 ? 5.536 21.663 -15.881 1.00 95.31 703 PHE A CA 1
ATOM 5534 C C . PHE A 1 703 ? 4.974 20.250 -16.085 1.00 95.31 703 PHE A C 1
ATOM 5536 O O . PHE A 1 703 ? 4.700 19.566 -15.099 1.00 95.31 703 PHE A O 1
ATOM 5543 N N . THR A 1 704 ? 4.820 19.799 -17.334 1.00 94.75 704 THR A N 1
ATOM 5544 C CA . THR A 1 704 ? 4.221 18.492 -17.646 1.00 94.75 704 THR A CA 1
ATOM 5545 C C . THR A 1 704 ? 5.051 17.353 -17.058 1.00 94.75 704 THR A C 1
ATOM 5547 O O . THR A 1 704 ? 4.521 16.499 -16.341 1.00 94.75 704 THR A O 1
ATOM 5550 N N . THR A 1 705 ? 6.364 17.384 -17.293 1.00 96.00 705 THR A N 1
ATOM 5551 C CA . THR A 1 705 ? 7.332 16.418 -16.759 1.00 96.00 705 THR A CA 1
ATOM 5552 C C . THR A 1 705 ? 7.366 16.470 -15.232 1.00 96.00 705 THR A C 1
ATOM 5554 O O . THR A 1 705 ? 7.219 15.439 -14.586 1.00 96.00 705 THR A O 1
ATOM 5557 N N . ALA A 1 706 ? 7.448 17.660 -14.627 1.00 97.38 706 ALA A N 1
ATOM 5558 C CA . ALA A 1 706 ? 7.499 17.835 -13.174 1.00 97.38 706 ALA A CA 1
ATOM 5559 C C . ALA A 1 706 ? 6.238 17.316 -12.471 1.00 97.38 706 ALA A C 1
ATOM 5561 O O . ALA A 1 706 ? 6.320 16.545 -11.512 1.00 97.38 706 ALA A O 1
ATOM 5562 N N . PHE A 1 707 ? 5.062 17.713 -12.956 1.00 97.00 707 PHE A N 1
ATOM 5563 C CA . PHE A 1 707 ? 3.782 17.328 -12.371 1.00 97.00 707 PHE A CA 1
ATOM 5564 C C . PHE A 1 707 ? 3.546 15.818 -12.473 1.00 97.00 707 PHE A C 1
ATOM 5566 O O . PHE A 1 707 ? 3.189 15.169 -11.485 1.00 97.00 707 PHE A O 1
ATOM 5573 N N . THR A 1 708 ? 3.789 15.236 -13.649 1.00 96.62 708 THR A N 1
ATOM 5574 C CA . THR A 1 708 ? 3.594 13.796 -13.853 1.00 96.62 708 THR A CA 1
ATOM 5575 C C . THR A 1 708 ? 4.672 12.949 -13.186 1.00 96.62 708 THR A C 1
ATOM 5577 O O . THR A 1 708 ? 4.326 11.907 -12.638 1.00 96.62 708 THR A O 1
ATOM 5580 N N . ALA A 1 709 ? 5.927 13.408 -13.105 1.00 97.19 709 ALA A N 1
ATOM 5581 C CA . ALA A 1 709 ? 6.977 12.739 -12.334 1.00 97.19 709 ALA A CA 1
ATOM 5582 C C . ALA A 1 709 ? 6.602 12.634 -10.851 1.00 97.19 709 ALA A C 1
ATOM 5584 O O . ALA A 1 709 ? 6.750 11.570 -10.248 1.00 97.19 709 ALA A O 1
ATOM 5585 N N . VAL A 1 710 ? 6.069 13.711 -10.259 1.00 97.56 710 VAL A N 1
ATOM 5586 C CA . VAL A 1 710 ? 5.624 13.701 -8.858 1.00 97.56 710 VAL A CA 1
ATOM 5587 C C . VAL A 1 710 ? 4.442 12.767 -8.666 1.00 97.56 710 VAL A C 1
ATOM 5589 O O . VAL A 1 710 ? 4.474 11.976 -7.725 1.00 97.56 710 VAL A O 1
ATOM 5592 N N . ILE A 1 711 ? 3.427 12.809 -9.540 1.00 96.81 711 ILE A N 1
ATOM 5593 C CA . ILE A 1 711 ? 2.286 11.886 -9.451 1.00 96.81 711 ILE A CA 1
ATOM 5594 C C . ILE A 1 711 ? 2.757 10.439 -9.589 1.00 96.81 711 ILE A C 1
ATOM 5596 O O . ILE A 1 711 ? 2.387 9.611 -8.759 1.00 96.81 711 ILE A O 1
ATOM 5600 N N . ALA A 1 712 ? 3.596 10.132 -10.577 1.00 96.44 712 ALA A N 1
ATOM 5601 C CA . ALA A 1 712 ? 4.126 8.791 -10.789 1.00 96.44 712 ALA A CA 1
ATOM 5602 C C . ALA A 1 712 ? 4.929 8.302 -9.574 1.00 96.44 712 ALA A C 1
ATOM 5604 O O . ALA A 1 712 ? 4.736 7.176 -9.118 1.00 96.44 712 ALA A O 1
ATOM 5605 N N . CYS A 1 713 ? 5.745 9.165 -8.963 1.00 97.06 713 CYS A N 1
ATOM 5606 C CA . CYS A 1 713 ? 6.490 8.824 -7.753 1.00 97.06 713 CYS A CA 1
ATOM 5607 C C . CYS A 1 713 ? 5.572 8.634 -6.537 1.00 97.06 713 CYS A C 1
ATOM 5609 O O . CYS A 1 713 ? 5.678 7.629 -5.843 1.00 97.06 713 CYS A O 1
ATOM 5611 N N . ILE A 1 714 ? 4.647 9.561 -6.262 1.00 96.06 714 ILE A N 1
ATOM 5612 C CA . ILE A 1 714 ? 3.807 9.519 -5.051 1.00 96.06 714 ILE A CA 1
ATOM 5613 C C . ILE A 1 714 ? 2.693 8.464 -5.117 1.00 96.06 714 ILE A C 1
ATOM 5615 O O . ILE A 1 714 ? 2.202 8.006 -4.084 1.00 96.06 714 ILE A O 1
ATOM 5619 N N . THR A 1 715 ? 2.277 8.062 -6.319 1.00 95.44 715 THR A N 1
ATOM 5620 C CA . THR A 1 715 ? 1.386 6.908 -6.527 1.00 95.44 715 THR A CA 1
ATOM 5621 C C . THR A 1 715 ? 2.151 5.591 -6.607 1.00 95.44 715 THR A C 1
ATOM 5623 O O . THR A 1 715 ? 1.520 4.542 -6.499 1.00 95.44 715 THR A O 1
ATOM 5626 N N . ASN A 1 716 ? 3.484 5.652 -6.718 1.00 95.50 716 ASN A N 1
ATOM 5627 C CA . ASN A 1 716 ? 4.366 4.526 -7.009 1.00 95.50 716 ASN A CA 1
ATOM 5628 C C . ASN A 1 716 ? 4.016 3.842 -8.346 1.00 95.50 716 ASN A C 1
ATOM 5630 O O . ASN A 1 716 ? 4.058 2.628 -8.433 1.00 95.50 716 ASN A O 1
ATOM 5634 N N . ALA A 1 717 ? 3.630 4.611 -9.367 1.00 91.00 717 ALA A N 1
ATOM 5635 C CA . ALA A 1 717 ? 3.270 4.079 -10.679 1.00 91.00 717 ALA A CA 1
ATOM 5636 C C . ALA A 1 717 ? 4.459 3.927 -11.633 1.00 91.00 717 ALA A C 1
ATOM 5638 O O . ALA A 1 717 ? 4.372 3.090 -12.516 1.00 91.00 717 ALA A O 1
ATOM 5639 N N . GLY A 1 718 ? 5.532 4.715 -11.485 1.00 88.88 718 GLY A N 1
ATOM 5640 C CA . GLY A 1 718 ? 6.752 4.569 -12.291 1.00 88.88 718 GLY A CA 1
ATOM 5641 C C . GLY A 1 718 ? 6.920 5.655 -13.345 1.00 88.88 718 GLY A C 1
ATOM 5642 O O . GLY A 1 718 ? 7.486 6.690 -13.003 1.00 88.88 718 GLY A O 1
ATOM 5643 N N . PRO A 1 719 ? 6.469 5.447 -14.596 1.00 93.50 719 PRO A N 1
ATOM 5644 C CA . PRO A 1 719 ? 6.643 6.411 -15.677 1.00 93.50 719 PRO A CA 1
ATOM 5645 C C . PRO A 1 719 ? 5.726 7.631 -15.514 1.00 93.50 719 PRO A C 1
ATOM 5647 O O . PRO A 1 719 ? 4.558 7.508 -15.141 1.00 93.50 719 PRO A O 1
ATOM 5650 N N . GLY A 1 720 ? 6.266 8.810 -15.819 1.00 94.00 720 GLY A N 1
ATOM 5651 C CA . GLY A 1 720 ? 5.542 10.073 -15.960 1.00 94.00 720 GLY A CA 1
ATOM 5652 C C . GLY A 1 720 ? 5.235 10.387 -17.429 1.00 94.00 720 GLY A C 1
ATOM 5653 O O . GLY A 1 720 ? 4.871 9.506 -18.204 1.00 94.00 720 GLY A O 1
ATOM 5654 N N . LEU A 1 721 ? 5.372 11.655 -17.812 1.00 94.31 721 LEU A N 1
ATOM 5655 C CA . LEU A 1 721 ? 5.332 12.144 -19.194 1.00 94.31 721 LEU A CA 1
ATOM 5656 C C . LEU A 1 721 ? 6.595 12.960 -19.497 1.00 94.31 721 LEU A C 1
ATOM 5658 O O . LEU A 1 721 ? 7.337 13.332 -18.587 1.00 94.31 721 LEU A O 1
ATOM 5662 N N . GLY A 1 722 ? 6.823 13.257 -20.777 1.00 91.38 722 GLY A N 1
ATOM 5663 C CA . GLY A 1 722 ? 8.024 13.960 -21.224 1.00 91.38 722 GLY A CA 1
ATOM 5664 C C . GLY A 1 722 ? 9.263 13.074 -21.092 1.00 91.38 722 GLY A C 1
ATOM 5665 O O . GLY A 1 722 ? 9.215 11.892 -21.425 1.00 91.38 722 GLY A O 1
ATOM 5666 N N . GLU A 1 723 ? 10.358 13.630 -20.575 1.00 91.31 723 GLU A N 1
ATOM 5667 C CA . GLU A 1 723 ? 11.642 12.922 -20.422 1.00 91.31 723 GLU A CA 1
ATOM 5668 C C . GLU A 1 723 ? 11.538 11.658 -19.548 1.00 91.31 723 GLU A C 1
ATOM 5670 O O . GLU A 1 723 ? 12.203 10.659 -19.810 1.00 91.31 723 GLU A O 1
ATOM 5675 N N . VAL A 1 724 ? 10.641 11.669 -18.555 1.00 93.81 724 VAL A N 1
ATOM 5676 C CA . VAL A 1 724 ? 10.392 10.528 -17.658 1.00 93.81 724 VAL A CA 1
ATOM 5677 C C . 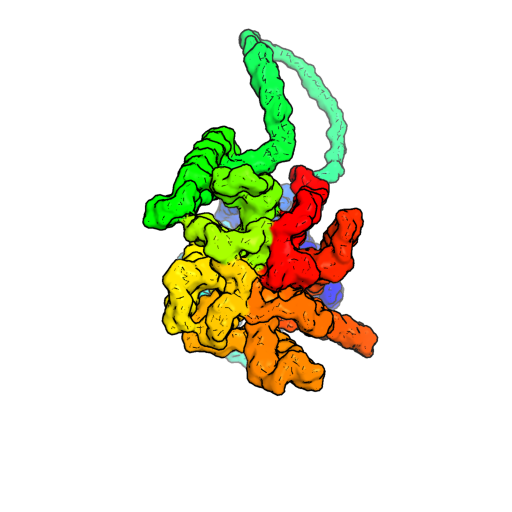VAL A 1 724 ? 9.235 9.633 -18.124 1.00 93.81 724 VAL A C 1
ATOM 5679 O O . VAL A 1 724 ? 8.644 8.908 -17.322 1.00 93.81 724 VAL A O 1
ATOM 5682 N N . GLY A 1 725 ? 8.849 9.739 -19.398 1.00 92.44 725 GLY A N 1
ATOM 5683 C CA . GLY A 1 725 ? 7.772 8.964 -20.012 1.00 92.44 725 GLY A CA 1
ATOM 5684 C C . GLY A 1 725 ? 8.062 7.461 -20.121 1.00 92.44 725 GLY A C 1
ATOM 5685 O O . GLY A 1 725 ? 9.149 7.008 -19.771 1.00 92.44 725 GLY A O 1
ATOM 5686 N N . PRO A 1 726 ? 7.113 6.664 -20.641 1.00 89.88 726 PRO A N 1
ATOM 5687 C CA . PRO A 1 726 ? 7.269 5.212 -20.777 1.00 89.88 726 PRO A CA 1
ATOM 5688 C C . PRO A 1 726 ? 8.335 4.792 -21.803 1.00 89.88 726 PRO A C 1
ATOM 5690 O O . PRO A 1 726 ? 8.838 3.679 -21.714 1.00 89.88 726 PRO A O 1
ATOM 5693 N N . ALA A 1 727 ? 8.680 5.661 -22.759 1.00 86.75 727 ALA A N 1
ATOM 5694 C CA . ALA A 1 727 ? 9.810 5.475 -23.675 1.00 86.75 727 ALA A CA 1
ATOM 5695 C C . ALA A 1 727 ? 11.114 6.134 -23.172 1.00 86.75 727 ALA A C 1
ATOM 5697 O O . ALA A 1 727 ? 12.148 6.044 -23.831 1.00 86.75 727 ALA A O 1
ATOM 5698 N N . GLY A 1 728 ? 11.054 6.834 -22.035 1.00 89.50 728 GLY A N 1
ATOM 5699 C CA . GLY A 1 728 ? 12.171 7.533 -21.408 1.00 89.50 728 GLY A CA 1
ATOM 5700 C C . GLY A 1 728 ? 12.575 6.896 -20.080 1.00 89.50 728 GLY A C 1
ATOM 5701 O O . GLY A 1 728 ? 12.175 5.783 -19.739 1.00 89.50 728 GLY A O 1
ATOM 5702 N N . ASN A 1 729 ? 13.400 7.605 -19.314 1.00 92.56 729 ASN A N 1
ATOM 5703 C CA . ASN A 1 729 ? 13.856 7.167 -17.998 1.00 92.56 729 ASN A CA 1
ATOM 5704 C C . ASN A 1 729 ? 14.283 8.375 -17.146 1.00 92.56 729 ASN A C 1
ATOM 5706 O O . ASN A 1 729 ? 14.239 9.521 -17.577 1.00 92.56 729 ASN A O 1
ATOM 5710 N N . TYR A 1 730 ? 14.688 8.122 -15.904 1.00 95.94 730 TYR A N 1
ATOM 5711 C CA . TYR A 1 730 ? 15.051 9.158 -14.936 1.00 95.94 730 TYR A CA 1
ATOM 5712 C C . TYR A 1 730 ? 16.559 9.467 -14.933 1.00 95.94 730 TYR A C 1
ATOM 5714 O O . TYR A 1 730 ? 17.034 10.198 -14.060 1.00 95.94 730 TYR A O 1
ATOM 5722 N N . ALA A 1 731 ? 17.341 8.904 -15.864 1.00 94.31 731 ALA A N 1
ATOM 5723 C CA . ALA A 1 731 ? 18.796 9.043 -15.863 1.00 94.31 731 ALA A CA 1
ATOM 5724 C C . ALA A 1 731 ? 19.241 10.498 -16.067 1.00 94.31 731 ALA A C 1
ATOM 5726 O O . ALA A 1 731 ? 20.159 10.940 -15.372 1.00 94.31 731 ALA A O 1
ATOM 5727 N N . GLY A 1 732 ? 18.553 11.232 -16.952 1.00 92.31 732 GLY A N 1
ATOM 5728 C CA . GLY A 1 732 ? 18.835 12.634 -17.284 1.00 92.31 732 GLY A CA 1
ATOM 5729 C C . GLY A 1 732 ? 18.539 13.635 -16.164 1.00 92.31 732 GLY A C 1
ATOM 5730 O O . GLY A 1 732 ? 19.005 14.771 -16.218 1.00 92.31 732 GLY A O 1
ATOM 5731 N N . LEU A 1 733 ? 17.851 13.206 -15.098 1.00 95.25 733 LEU A N 1
ATOM 5732 C CA . LEU A 1 733 ? 17.560 14.071 -13.960 1.00 95.25 733 LEU A CA 1
ATOM 5733 C C . LEU A 1 733 ? 18.813 14.399 -13.140 1.00 95.25 733 LEU A C 1
ATOM 5735 O O . LEU A 1 733 ? 19.673 13.546 -12.883 1.00 95.25 733 LEU A O 1
ATOM 5739 N N . ASP A 1 734 ? 18.866 15.629 -12.635 1.00 94.75 734 ASP A N 1
ATOM 5740 C CA . ASP A 1 734 ? 19.920 16.065 -11.730 1.00 94.75 734 ASP A CA 1
ATOM 5741 C C . ASP A 1 734 ? 19.808 15.401 -10.338 1.00 94.75 734 ASP A C 1
ATOM 5743 O O . ASP A 1 734 ? 18.836 14.721 -9.982 1.00 94.75 734 ASP A O 1
ATOM 5747 N N . VAL A 1 735 ? 20.836 15.603 -9.509 1.00 96.12 735 VAL A N 1
ATOM 5748 C CA . VAL A 1 735 ? 20.902 15.027 -8.158 1.00 96.12 735 VAL A CA 1
ATOM 5749 C C . VAL A 1 735 ? 19.740 15.497 -7.273 1.00 96.12 735 VAL A C 1
ATOM 5751 O O . VAL A 1 735 ? 19.178 14.698 -6.523 1.00 96.12 735 VAL A O 1
ATOM 5754 N N . MET A 1 736 ? 19.365 16.774 -7.338 1.00 96.31 736 MET A N 1
ATOM 5755 C CA . MET A 1 736 ? 18.297 17.346 -6.517 1.00 96.31 736 MET A CA 1
ATOM 5756 C C . MET A 1 736 ? 16.925 16.799 -6.934 1.00 96.31 736 MET A C 1
ATOM 5758 O O . MET A 1 736 ? 16.148 16.373 -6.077 1.00 96.31 736 MET A O 1
ATOM 5762 N N . GLN A 1 737 ? 16.650 16.746 -8.235 1.00 97.25 737 GLN A N 1
ATOM 5763 C CA . GLN A 1 737 ? 15.441 16.195 -8.841 1.00 97.25 737 GLN A CA 1
ATOM 5764 C C . GLN A 1 737 ? 15.251 14.726 -8.451 1.00 97.25 737 GLN A C 1
ATOM 5766 O O . GLN A 1 737 ? 14.165 14.336 -8.007 1.00 97.25 737 GLN A O 1
ATOM 5771 N N . LYS A 1 738 ? 16.324 13.923 -8.507 1.00 97.69 738 LYS A N 1
ATOM 5772 C CA . LYS A 1 738 ? 16.319 12.520 -8.060 1.00 97.69 738 LYS A CA 1
ATOM 5773 C C . LYS A 1 738 ? 15.970 12.392 -6.576 1.00 97.69 738 LYS A C 1
ATOM 5775 O O . LYS A 1 738 ? 15.125 11.570 -6.224 1.00 97.69 738 LYS A O 1
ATOM 5780 N N . TRP A 1 739 ? 16.532 13.227 -5.697 1.00 97.81 739 TRP A N 1
ATOM 5781 C CA . TRP A 1 739 ? 16.203 13.206 -4.262 1.00 97.81 739 TRP A CA 1
ATOM 5782 C C . TRP A 1 739 ? 14.768 13.654 -3.947 1.00 97.81 739 TRP A C 1
ATOM 5784 O O . TRP A 1 739 ? 14.140 13.098 -3.036 1.00 97.81 739 TRP A O 1
ATOM 5794 N N . ILE A 1 740 ? 14.222 14.611 -4.702 1.00 97.88 740 ILE A N 1
ATOM 5795 C CA . ILE A 1 740 ? 12.810 15.012 -4.598 1.00 97.88 740 ILE A CA 1
ATOM 5796 C C . ILE A 1 740 ? 11.906 13.832 -4.980 1.00 97.88 740 ILE A C 1
ATOM 5798 O O . ILE A 1 740 ? 10.998 13.486 -4.219 1.00 97.88 740 ILE A O 1
ATOM 5802 N N . CYS A 1 741 ? 12.199 13.158 -6.095 1.00 97.94 741 CYS A N 1
ATOM 5803 C CA . CYS A 1 741 ? 11.466 11.976 -6.551 1.00 97.94 741 CYS A CA 1
ATOM 5804 C C . CYS A 1 741 ? 11.545 10.821 -5.539 1.00 97.94 741 CYS A C 1
ATOM 5806 O O . CYS A 1 741 ? 10.513 10.304 -5.117 1.00 97.94 741 CYS A O 1
ATOM 5808 N N . VAL A 1 742 ? 12.743 10.482 -5.052 1.00 97.94 742 VAL A N 1
ATOM 5809 C CA . VAL A 1 742 ? 12.971 9.476 -3.994 1.00 97.94 742 VAL A CA 1
ATOM 5810 C C . VAL A 1 742 ? 12.145 9.771 -2.741 1.00 97.94 742 VAL A C 1
ATOM 5812 O O . VAL A 1 742 ? 11.556 8.870 -2.137 1.00 97.94 742 VAL A O 1
ATOM 5815 N N . THR A 1 743 ? 12.068 11.044 -2.350 1.00 97.00 743 THR A N 1
ATOM 5816 C CA . THR A 1 743 ? 11.267 11.467 -1.199 1.00 97.00 743 THR A CA 1
ATOM 5817 C C . THR A 1 743 ? 9.771 11.308 -1.479 1.00 97.00 743 THR A C 1
ATOM 5819 O O . THR A 1 743 ? 9.047 10.804 -0.619 1.00 97.00 743 THR A O 1
ATOM 5822 N N . ALA A 1 744 ? 9.302 11.669 -2.677 1.00 97.00 744 ALA A N 1
ATOM 5823 C CA . ALA A 1 744 ? 7.909 11.483 -3.087 1.00 97.00 744 ALA A CA 1
ATOM 5824 C C . ALA A 1 744 ? 7.501 9.998 -3.094 1.00 97.00 744 ALA A C 1
ATOM 5826 O O . ALA A 1 744 ? 6.455 9.660 -2.537 1.00 97.00 744 ALA A O 1
ATOM 5827 N N . MET A 1 745 ? 8.356 9.112 -3.621 1.00 96.81 745 MET A N 1
ATOM 5828 C CA . MET A 1 745 ? 8.147 7.656 -3.613 1.00 96.81 745 MET A CA 1
ATOM 5829 C C . MET A 1 745 ? 7.957 7.117 -2.198 1.00 96.81 745 MET A C 1
ATOM 5831 O O . MET A 1 745 ? 7.012 6.373 -1.921 1.00 96.81 745 MET A O 1
ATOM 5835 N N . LEU A 1 746 ? 8.834 7.528 -1.279 1.00 94.44 746 LEU A N 1
ATOM 5836 C CA . LEU A 1 746 ? 8.783 7.102 0.115 1.00 94.44 746 LEU A CA 1
ATOM 5837 C C . LEU A 1 746 ? 7.541 7.638 0.838 1.00 94.44 746 LEU A C 1
ATOM 5839 O O . LEU A 1 746 ? 6.913 6.907 1.605 1.00 94.44 746 LEU A O 1
ATOM 5843 N N . LEU A 1 747 ? 7.174 8.903 0.604 1.00 92.88 747 LEU A N 1
ATOM 5844 C CA . LEU A 1 747 ? 5.978 9.515 1.190 1.00 92.88 747 LEU A CA 1
ATOM 5845 C C . LEU A 1 747 ? 4.696 8.826 0.718 1.00 92.88 747 LEU A C 1
ATOM 5847 O O . LEU A 1 747 ? 3.831 8.539 1.551 1.00 92.88 747 LEU A O 1
ATOM 5851 N N . GLY A 1 748 ? 4.602 8.532 -0.582 1.00 90.19 748 GLY A N 1
ATOM 5852 C CA . GLY A 1 748 ? 3.508 7.765 -1.171 1.00 90.19 748 GLY A CA 1
ATOM 5853 C C . GLY A 1 748 ? 3.385 6.387 -0.529 1.00 90.19 748 GLY A C 1
ATOM 5854 O O . GLY A 1 748 ? 2.343 6.041 0.034 1.00 90.19 748 GLY A O 1
ATOM 5855 N N . ARG A 1 749 ? 4.500 5.649 -0.485 1.00 89.75 749 ARG A N 1
ATOM 5856 C CA . ARG A 1 749 ? 4.548 4.287 0.061 1.00 89.75 749 ARG A CA 1
ATOM 5857 C C . ARG A 1 749 ? 4.201 4.204 1.546 1.00 89.75 749 ARG A C 1
ATOM 5859 O O . ARG A 1 749 ? 3.599 3.228 1.990 1.00 89.75 749 ARG A O 1
ATOM 5866 N N . LEU A 1 750 ? 4.583 5.216 2.328 1.00 85.81 750 LEU A N 1
ATOM 5867 C CA . LEU A 1 750 ? 4.365 5.270 3.777 1.00 85.81 750 LEU A CA 1
ATOM 5868 C C . LEU A 1 750 ? 3.087 6.003 4.190 1.00 85.81 750 LEU A C 1
ATOM 5870 O O . LEU A 1 750 ? 2.896 6.259 5.382 1.00 85.81 750 LEU A O 1
ATOM 5874 N N . GLU A 1 751 ? 2.189 6.305 3.253 1.00 83.12 751 GLU A N 1
ATOM 5875 C CA . GLU A 1 751 ? 0.886 6.906 3.553 1.00 83.12 751 GLU A CA 1
ATOM 5876 C C . GLU A 1 751 ? 1.020 8.272 4.259 1.00 83.12 751 GLU A C 1
ATOM 5878 O O . GLU A 1 751 ? 0.264 8.555 5.188 1.00 83.12 751 GLU A O 1
ATOM 5883 N N . ILE A 1 752 ? 2.005 9.088 3.845 1.00 85.62 752 ILE A N 1
ATOM 5884 C CA . ILE A 1 752 ? 2.320 10.489 4.217 1.00 85.62 752 ILE A CA 1
ATOM 5885 C C . ILE A 1 752 ? 2.336 10.803 5.727 1.00 85.62 752 ILE A C 1
ATOM 5887 O O . ILE A 1 752 ? 3.377 11.159 6.282 1.00 85.62 752 ILE A O 1
ATOM 5891 N N . PHE A 1 753 ? 1.211 10.655 6.429 1.00 81.50 753 PHE A N 1
ATOM 5892 C CA . PHE A 1 753 ? 1.066 10.854 7.871 1.00 81.50 753 PHE A CA 1
ATOM 5893 C C . PHE A 1 753 ? 2.064 10.063 8.711 1.00 81.50 753 PHE A C 1
ATOM 5895 O O . PHE A 1 753 ? 2.536 10.583 9.723 1.00 81.50 753 PHE A O 1
ATOM 5902 N N . THR A 1 754 ? 2.406 8.837 8.305 1.00 79.38 754 THR A N 1
ATOM 5903 C CA . THR A 1 754 ? 3.396 8.012 9.017 1.00 79.38 754 THR A CA 1
ATOM 5904 C C . THR A 1 754 ? 4.752 8.713 9.096 1.00 79.38 754 THR A C 1
ATOM 5906 O O . THR A 1 754 ? 5.464 8.566 10.087 1.00 79.38 754 THR A O 1
ATOM 5909 N N . VAL A 1 755 ? 5.088 9.506 8.076 1.00 85.19 755 VAL A N 1
ATOM 5910 C CA . VAL A 1 755 ? 6.327 10.279 8.006 1.00 85.19 755 VAL A CA 1
ATOM 5911 C C . VAL A 1 755 ? 6.131 11.651 8.650 1.00 85.19 755 VAL A C 1
ATOM 5913 O O . VAL A 1 755 ? 6.917 12.047 9.507 1.00 85.19 755 VAL A O 1
ATOM 5916 N N . PHE A 1 756 ? 5.043 12.353 8.325 1.00 84.69 756 PHE A N 1
ATOM 5917 C CA . PHE A 1 756 ? 4.799 13.724 8.792 1.00 84.69 756 PHE A CA 1
ATOM 5918 C C . PHE A 1 756 ? 4.672 13.823 10.316 1.00 84.69 756 PHE A C 1
ATOM 5920 O O . PHE A 1 756 ? 5.132 14.795 10.916 1.00 84.69 756 PHE A O 1
ATOM 5927 N N . ILE A 1 757 ? 4.133 12.791 10.975 1.00 83.06 757 ILE A N 1
ATOM 5928 C CA . ILE A 1 757 ? 4.054 12.750 12.440 1.00 83.06 757 ILE A CA 1
ATOM 5929 C C . ILE A 1 757 ? 5.438 12.837 13.103 1.00 83.06 757 ILE A C 1
ATOM 5931 O O . ILE A 1 757 ? 5.556 13.397 14.194 1.00 83.06 757 ILE A O 1
ATOM 5935 N N . LEU A 1 758 ? 6.493 12.351 12.439 1.00 84.00 758 LEU A N 1
ATOM 5936 C CA . LEU A 1 758 ? 7.867 12.388 12.941 1.00 84.00 758 LEU A CA 1
ATOM 5937 C C . LEU A 1 758 ? 8.451 13.802 12.938 1.00 84.00 758 LEU A C 1
ATOM 5939 O O . LEU A 1 758 ? 9.368 14.070 13.707 1.00 84.00 758 LEU A O 1
ATOM 5943 N N . PHE A 1 759 ? 7.903 14.724 12.148 1.00 86.62 759 PHE A N 1
ATOM 5944 C CA . PHE A 1 759 ? 8.293 16.135 12.182 1.00 86.62 759 PHE A CA 1
ATOM 5945 C C . PHE A 1 759 ? 7.540 16.929 13.258 1.00 86.62 759 PHE A C 1
ATOM 5947 O O . PHE A 1 759 ? 7.894 18.068 13.555 1.00 86.62 759 PHE A O 1
ATOM 5954 N N . THR A 1 760 ? 6.533 16.336 13.910 1.00 84.94 760 THR A N 1
ATOM 5955 C CA . THR A 1 760 ? 5.788 17.033 14.964 1.00 84.94 760 THR A CA 1
ATOM 5956 C C . THR A 1 760 ? 6.560 17.041 16.293 1.00 84.94 760 THR A C 1
ATOM 5958 O O . THR A 1 760 ? 6.985 15.987 16.782 1.00 84.94 760 THR A O 1
ATOM 5961 N N . PRO A 1 761 ? 6.693 18.195 16.980 1.00 83.69 761 PRO A N 1
ATOM 5962 C CA . PRO A 1 761 ? 7.365 18.255 18.282 1.00 83.69 761 PRO A CA 1
ATOM 5963 C C . PRO A 1 761 ? 6.715 17.359 19.346 1.00 83.69 761 PRO A C 1
ATOM 5965 O O . PRO A 1 761 ? 7.392 16.860 20.247 1.00 83.69 761 PRO A O 1
ATOM 5968 N N . ALA A 1 762 ? 5.399 17.142 19.252 1.00 82.94 762 ALA A N 1
ATOM 5969 C CA . ALA A 1 762 ? 4.640 16.298 20.171 1.00 82.94 762 ALA A CA 1
ATOM 5970 C C . ALA A 1 762 ? 5.119 14.835 20.162 1.00 82.94 762 ALA A C 1
ATOM 5972 O O . ALA A 1 762 ? 5.174 14.212 21.220 1.00 82.94 762 ALA A O 1
ATOM 5973 N N . TYR A 1 763 ? 5.540 14.311 19.006 1.00 80.88 763 TYR A N 1
ATOM 5974 C CA . TYR A 1 763 ? 6.067 12.951 18.880 1.00 80.88 763 TYR A CA 1
ATOM 5975 C C . TYR A 1 763 ? 7.360 12.737 19.698 1.00 80.88 763 TYR A C 1
ATOM 5977 O O . TYR A 1 763 ? 7.584 11.688 20.322 1.00 80.88 763 TYR A O 1
ATOM 5985 N N . TRP A 1 764 ? 8.213 13.763 19.759 1.00 81.56 764 TRP A N 1
ATOM 5986 C CA . TRP A 1 764 ? 9.508 13.689 20.438 1.00 81.56 764 TRP A CA 1
ATOM 5987 C C . TRP A 1 764 ? 9.446 13.995 21.936 1.00 81.56 764 TRP A C 1
ATOM 5989 O O . TRP A 1 764 ? 10.340 13.555 22.668 1.00 81.56 764 TRP A O 1
ATOM 5999 N N . LYS A 1 765 ? 8.373 14.624 22.425 1.00 75.06 765 LYS A N 1
ATOM 6000 C CA . LYS A 1 765 ? 8.138 14.852 23.863 1.00 75.06 765 LYS A CA 1
ATOM 6001 C C . LYS A 1 765 ? 7.818 13.528 24.599 1.00 75.06 765 LYS A C 1
ATOM 6003 O O . LYS A 1 765 ? 7.600 12.488 23.967 1.00 75.06 765 LYS A O 1
ATOM 6008 N N . LYS A 1 766 ? 8.002 13.510 25.927 1.00 55.28 766 LYS A N 1
ATOM 6009 C CA . LYS A 1 766 ? 8.037 12.280 26.752 1.00 55.28 766 LYS A CA 1
ATOM 6010 C C . LYS A 1 766 ? 6.662 11.654 26.947 1.00 55.28 766 LYS A C 1
ATOM 6012 O O . LYS A 1 766 ? 5.762 12.413 27.354 1.00 55.28 766 LYS A O 1
#

Foldseek 3Di:
DEEEEDEDLAQVVVVVVVVCVVVVPDLVPAAYEYQENQHWQAQHSVVSLVVCVVSVVRYAYAHAPNLLQLLLVLLVLDDDDPRTNSVCLSPDPCSVVSSLVSLQHFQWDDDPQEIGFNADDQLPDAPVRLVVLRVVLSCCSNDPCVNVLSNLLDDCPPQDDDPPDDDSRSSNVSNCNRHQAFKAFLRSGGDRPDDAAQVPDPPRIHGRVPHPNRNHVPDPRHDYDYPHPNDDDDDDDDDDDDDDDDDDDDDDDDDDDDDDDDPPPVCVVVVVVVVVCPDLVNLLCLQLLLVLLVVLLVLLVVLVVLLVVCVVLVLQLNCQSPVLSVVSNVVSVVSNVVSVVSDDDDDLLSLLVSVLVNLQVQLLSLLRSVPVRDPPDDSLQSSLLSLLQQLLLQFHLDQFLLPDRLSNLLSSLVSLLNNLLVLLLCLLPRVCSVPAFCNVVVCVLPPPNDPDDDSPPVSVVVSVVLVVVLVVQLVVQLVQLVVQPDDSSQSSSLSSLLLLLRAHGSGLLFQLVVVGLSNLVSSLVSLLVLLDAVSLVVVCVVVVHPVSQCLAPLSVVLVCVLVVLLLVQLCVCCVVVVDVDSVVSSSQSSSLLSNLLQLSQGHSDFCLPPDPVSQVVSLVSLQANRDRSGSWWHLYPSLVLLQVQVVVVVVVCVVPVPDDDFDDGSRHTDDVVNNVSSVVLVVVLVVLLVVLLVVVVVVVDDSQQSSQLLSSQLRSNHAGHDQSTSSHHCNPPDSSNSVSSSVSNSCRSCSVCSNVVVVDPVSSDD

Radius of gyration: 33.6 Å; chains: 1; bounding box: 87×55×101 Å

pLDDT: mean 84.6, std 19.2, range [23.91, 98.5]